Protein AF-A0A2S7M7N0-F1 (afdb_monomer_lite)

pLDDT: mean 79.06, std 16.89, range [22.64, 96.62]

Sequence (790 aa):
MAEEKEPLDNSRLGKSKRKLVRLQNELNEQIEKMFEHQRKTNGQPMNDKRNGHSWFRQQERIENKVHSLREEIKQQEKQVEKLERQEEIKEMGYNKYGGLDMTIENIPRIKEEIERFEKGESTFSAATIRKYQRKLETLEQLKERSEKGKENLLPEVQAIIDSGRVTQWKKNPTIYFLKGYRKVALELNENGEFEESKKYQATSEEEKAAVRELLEEAVPTDSLKEKENDHFYRVEFNENDPEKGLKSYGGEIVTFELIDQLKTLDNQYAAEAGYYKFYFEEVKNGEVVDQIRMDLGDGVNSNQPIYLELAKLCEQVPEKEQKQSVKNEPVSKEQMQSKETKTKQKGYQKRTAEEIKQEVKSLSQQALDAVKKHTHSPEDVKELLNFMSRFPERSFRNQLLIEEQFPGATACLGRAALKKEGIYIKKGEQGNKIFVRKTVKGFYEKGRGFVREIEATPEDKKRIESGQIEVIKKTYYTIEKVFDITQTQLKPEDYPKIFPNRVFDFQLDKKGQSELQAGIQAVANNIGIQIRDMTESEVYQRELGQARGAYVRNEFTGEEEIVMNTRNTPTQHLATSIHELAHARMHKFSELDTATKELQAEMTSYIVCKHFGMDTSEKAIPYIAAWTKNGQTLDNKEAAERGKIMNDVSRVANEFIQTISNEINQYREREPEIQPAEVKQEHKNTVETAEQKNIVPVGSLWIDKKDGKVMEEDTGRTLHLKDAAFIEDPQHNQVILKGKSYGKEIQTALPSEEFALGNPFRFSLETVSEVAKRKNEIYYEQQLSQKERV

InterPro domains:
  IPR013610 ArdC, N-terminal ssDNA binding domain [PF08401] (354-476)

Organism: Enterococcus faecium (NCBI:txid1352)

Radius of gyration: 45.19 Å; chains: 1; bounding box: 126×102×112 Å

Structure (mmCIF, N/CA/C/O backbone):
data_AF-A0A2S7M7N0-F1
#
_entry.id   AF-A0A2S7M7N0-F1
#
loop_
_atom_site.group_PDB
_atom_site.id
_atom_site.type_symbol
_atom_site.label_atom_id
_atom_site.label_alt_id
_atom_site.label_comp_id
_atom_site.label_asym_id
_atom_site.label_entity_id
_atom_site.label_seq_id
_atom_site.pdbx_PDB_ins_code
_atom_site.Cartn_x
_atom_site.Cartn_y
_atom_site.Cartn_z
_atom_site.occupancy
_atom_site.B_iso_or_equiv
_atom_site.auth_seq_id
_atom_site.auth_comp_id
_atom_site.auth_asym_id
_atom_site.auth_atom_id
_atom_site.pdbx_PDB_model_num
ATOM 1 N N . MET A 1 1 ? 28.361 -31.901 46.673 1.00 36.28 1 MET A N 1
ATOM 2 C CA . MET A 1 1 ? 27.406 -30.793 46.491 1.00 36.28 1 MET A CA 1
ATOM 3 C C . MET A 1 1 ? 26.896 -30.896 45.073 1.00 36.28 1 MET A C 1
ATOM 5 O O . MET A 1 1 ? 27.684 -30.713 44.156 1.00 36.28 1 MET A O 1
ATOM 9 N N . ALA A 1 2 ? 25.658 -31.354 44.893 1.00 37.75 2 ALA A N 1
ATOM 10 C CA . ALA A 1 2 ? 25.026 -31.319 43.584 1.00 37.75 2 ALA A CA 1
ATOM 11 C C . ALA A 1 2 ? 24.723 -29.846 43.298 1.00 37.75 2 ALA A C 1
ATOM 13 O O . ALA A 1 2 ? 23.940 -29.246 44.027 1.00 37.75 2 ALA A O 1
ATOM 14 N N . GLU A 1 3 ? 25.410 -29.251 42.324 1.00 39.22 3 GLU A N 1
ATOM 15 C CA . GLU A 1 3 ? 25.012 -27.951 41.791 1.00 39.22 3 GLU A CA 1
ATOM 16 C C . GLU A 1 3 ? 23.594 -28.113 41.239 1.00 39.22 3 GLU A C 1
ATOM 18 O O . GLU A 1 3 ? 23.381 -28.780 40.221 1.00 39.22 3 GLU A O 1
ATOM 23 N N . GLU A 1 4 ? 22.614 -27.562 41.956 1.00 40.06 4 GLU A N 1
ATOM 24 C CA . GLU A 1 4 ? 21.289 -27.301 41.415 1.00 40.06 4 GLU A CA 1
ATOM 25 C C . GLU A 1 4 ? 21.487 -26.484 40.140 1.00 40.06 4 GLU A C 1
ATOM 27 O O . GLU A 1 4 ? 21.838 -25.306 40.179 1.00 40.06 4 GLU A O 1
ATOM 32 N N . LYS A 1 5 ? 21.329 -27.129 38.980 1.00 46.59 5 LYS A N 1
ATOM 33 C CA . LYS A 1 5 ? 21.267 -26.415 37.708 1.00 46.59 5 LYS A CA 1
ATOM 34 C C . LYS A 1 5 ? 20.091 -25.454 37.802 1.00 46.59 5 LYS A C 1
ATOM 36 O O . LYS A 1 5 ? 18.946 -25.909 37.812 1.00 46.59 5 LYS A O 1
ATOM 41 N N . GLU A 1 6 ? 20.380 -24.156 37.860 1.00 52.84 6 GLU A N 1
ATOM 42 C CA . GLU A 1 6 ? 19.356 -23.120 37.789 1.00 52.84 6 GLU A CA 1
ATOM 43 C C . GLU A 1 6 ? 18.394 -23.415 36.624 1.00 52.84 6 GLU A C 1
ATOM 45 O O . GLU A 1 6 ? 18.830 -23.822 35.534 1.00 52.84 6 GLU A O 1
ATOM 50 N N . PRO A 1 7 ? 17.078 -23.246 36.825 1.00 62.59 7 PRO A N 1
ATOM 51 C CA . PRO A 1 7 ? 16.099 -23.507 35.785 1.00 62.59 7 PRO A CA 1
ATOM 52 C C . PRO A 1 7 ? 16.392 -22.637 34.556 1.00 62.59 7 PRO A C 1
ATOM 54 O O . PRO A 1 7 ? 16.523 -21.419 34.644 1.00 62.59 7 PRO A O 1
ATOM 57 N N . LEU A 1 8 ? 16.483 -23.272 33.382 1.00 71.19 8 LEU A N 1
ATOM 58 C CA . LEU A 1 8 ? 16.743 -22.600 32.106 1.00 71.19 8 LEU A CA 1
ATOM 59 C C . LEU A 1 8 ? 15.740 -21.459 31.873 1.00 71.19 8 LEU A C 1
ATOM 61 O O . LEU A 1 8 ? 14.556 -21.712 31.637 1.00 71.19 8 LEU A O 1
ATOM 65 N N . ASP A 1 9 ? 16.225 -20.212 31.853 1.00 78.69 9 ASP A N 1
ATOM 66 C CA . ASP A 1 9 ? 15.388 -19.055 31.535 1.00 78.69 9 ASP A CA 1
ATOM 67 C C . ASP A 1 9 ? 14.826 -19.179 30.109 1.00 78.69 9 ASP A C 1
ATOM 69 O O . ASP A 1 9 ? 15.518 -18.993 29.101 1.00 78.69 9 ASP A O 1
ATOM 73 N N . ASN A 1 10 ? 13.546 -19.520 30.008 1.00 80.81 10 ASN A N 1
ATOM 74 C CA . ASN A 1 10 ? 12.838 -19.690 28.744 1.00 80.81 10 ASN A CA 1
ATOM 75 C C . ASN A 1 10 ? 12.222 -18.389 28.209 1.00 80.81 10 ASN A C 1
ATOM 77 O O . ASN A 1 10 ? 11.502 -18.430 27.200 1.00 80.81 10 ASN A O 1
ATOM 81 N N . SER A 1 11 ? 12.518 -17.246 28.838 1.00 86.06 11 SER A N 1
ATOM 82 C CA . SER A 1 11 ? 12.144 -15.926 28.347 1.00 86.06 11 SER A CA 1
ATOM 83 C C . SER A 1 11 ? 12.709 -15.663 26.945 1.00 86.06 11 SER A C 1
ATOM 85 O O . SER A 1 11 ? 13.636 -16.320 26.452 1.00 86.06 11 SER A O 1
ATOM 87 N N . ARG A 1 12 ? 12.122 -14.681 26.253 1.00 86.25 12 ARG A N 1
ATOM 88 C CA . ARG A 1 12 ? 12.635 -14.244 24.947 1.00 86.25 12 ARG A CA 1
ATOM 89 C C . ARG A 1 12 ? 14.048 -13.676 25.072 1.00 86.25 12 ARG A C 1
ATOM 91 O O . ARG A 1 12 ? 14.857 -13.925 24.180 1.00 86.25 12 ARG A O 1
ATOM 98 N N . LEU A 1 13 ? 14.336 -12.959 26.160 1.00 90.31 13 LEU A N 1
ATOM 99 C CA . LEU A 1 13 ? 15.658 -12.414 26.430 1.00 90.31 13 LEU A CA 1
ATOM 100 C C . LEU A 1 13 ? 16.672 -13.533 26.692 1.00 90.31 13 LEU A C 1
ATOM 102 O O . LEU A 1 13 ? 17.689 -13.592 26.003 1.00 90.31 13 LEU A O 1
ATOM 106 N N . GLY A 1 14 ? 16.359 -14.479 27.579 1.00 89.88 14 GLY A N 1
ATOM 107 C CA . GLY A 1 14 ? 17.214 -15.626 27.894 1.00 89.88 14 GLY A CA 1
ATOM 108 C C . GLY A 1 14 ? 17.541 -16.481 26.670 1.00 89.88 14 GLY A C 1
ATOM 109 O O . GLY A 1 14 ? 18.701 -16.828 26.434 1.00 89.88 14 GLY A O 1
ATOM 110 N N . LYS A 1 15 ? 16.550 -16.753 25.808 1.00 91.06 15 LYS A N 1
ATOM 111 C CA . LYS A 1 15 ? 16.773 -17.433 24.517 1.00 91.06 15 LYS A CA 1
ATOM 112 C C . LYS A 1 15 ? 17.697 -16.636 23.590 1.00 91.06 15 LYS A C 1
ATOM 114 O O . LYS A 1 15 ? 18.565 -17.226 22.947 1.00 91.06 15 LYS A O 1
ATOM 119 N N . SER A 1 16 ? 17.529 -15.314 23.532 1.00 92.25 16 SER A N 1
ATOM 120 C CA . SER A 1 16 ? 18.359 -14.415 22.720 1.00 92.25 16 SER A CA 1
ATOM 121 C C . SER A 1 16 ? 19.812 -14.376 23.209 1.00 92.25 16 SER A C 1
ATOM 123 O O . SER A 1 16 ? 20.726 -14.521 22.398 1.00 92.25 16 SER A O 1
ATOM 125 N N . LYS A 1 17 ? 20.031 -14.280 24.530 1.00 92.44 17 LYS A N 1
ATOM 126 C CA . LYS A 1 17 ? 21.362 -14.322 25.161 1.00 92.44 17 LYS A CA 1
ATOM 127 C C . LYS A 1 17 ? 22.076 -15.647 24.897 1.00 92.44 17 LYS A C 1
ATOM 129 O O . LYS A 1 17 ? 23.228 -15.652 24.481 1.00 92.44 17 LYS A O 1
ATOM 134 N N . ARG A 1 18 ? 21.380 -16.783 25.024 1.00 93.25 18 ARG A N 1
ATOM 135 C CA . ARG A 1 18 ? 21.960 -18.095 24.682 1.00 93.25 18 ARG A CA 1
ATOM 136 C C . ARG A 1 18 ? 22.323 -18.215 23.206 1.00 93.25 18 ARG A C 1
ATOM 138 O O . ARG A 1 18 ? 23.366 -18.780 22.885 1.00 93.25 18 ARG A O 1
ATOM 145 N N . LYS A 1 19 ? 21.492 -17.681 22.301 1.00 94.38 19 LYS A N 1
ATOM 146 C CA . LYS A 1 19 ? 21.830 -17.645 20.871 1.00 94.38 19 LYS A CA 1
ATOM 147 C C . LYS A 1 19 ? 23.093 -16.815 20.628 1.00 94.38 19 LYS A C 1
ATOM 149 O O . LYS A 1 19 ? 23.927 -17.253 19.845 1.00 94.38 19 LYS A O 1
ATOM 154 N N . LEU A 1 20 ? 23.239 -15.673 21.302 1.00 94.56 20 LEU A N 1
ATOM 155 C CA . LEU A 1 20 ? 24.435 -14.835 21.212 1.00 94.56 20 LEU A CA 1
ATOM 156 C C . LEU A 1 20 ? 25.691 -15.595 21.662 1.00 94.56 20 LEU A C 1
ATOM 158 O O . LEU A 1 20 ? 26.643 -15.672 20.895 1.00 94.56 20 LEU A O 1
ATOM 162 N N . VAL A 1 21 ? 25.652 -16.243 22.832 1.00 94.62 21 VAL A N 1
ATOM 163 C CA . VAL A 1 21 ? 26.770 -17.065 23.336 1.00 94.62 21 VAL A CA 1
ATOM 164 C C . VAL A 1 21 ? 27.114 -18.196 22.364 1.00 94.62 21 VAL A C 1
ATOM 166 O O . VAL A 1 21 ? 28.280 -18.420 22.056 1.00 94.62 21 VAL A O 1
ATOM 169 N N . ARG A 1 22 ? 26.105 -18.882 21.808 1.00 96.62 22 ARG A N 1
ATOM 170 C CA . ARG A 1 22 ? 26.317 -19.925 20.791 1.00 96.62 22 ARG A CA 1
ATOM 171 C C . ARG A 1 22 ? 27.035 -19.378 19.553 1.00 96.62 22 ARG A C 1
ATOM 173 O O . ARG A 1 22 ? 27.954 -20.025 19.067 1.00 96.62 22 ARG A O 1
ATOM 180 N N . LEU A 1 23 ? 26.621 -18.214 19.047 1.00 94.88 23 LEU A N 1
ATOM 181 C CA . LEU A 1 23 ? 27.252 -17.583 17.885 1.00 94.88 23 LEU A CA 1
ATOM 182 C C . LEU A 1 23 ? 28.683 -17.122 18.190 1.00 94.88 23 LEU A C 1
ATOM 184 O O . LEU A 1 23 ? 29.559 -17.295 17.351 1.00 94.88 23 LEU A O 1
ATOM 188 N N . GLN A 1 24 ? 28.933 -16.579 19.384 1.00 93.00 24 GLN A N 1
ATOM 189 C CA . GLN A 1 24 ? 30.278 -16.202 19.835 1.00 93.00 24 GLN A CA 1
ATOM 190 C C . GLN A 1 24 ? 31.205 -17.421 19.921 1.00 93.00 24 GLN A C 1
ATOM 192 O O . GLN A 1 24 ? 32.342 -17.356 19.458 1.00 93.00 24 GLN A O 1
ATOM 197 N N . ASN A 1 25 ? 30.708 -18.552 20.428 1.00 94.88 25 ASN A N 1
ATOM 198 C CA . ASN A 1 25 ? 31.457 -19.808 20.435 1.00 94.88 25 ASN A CA 1
ATOM 199 C C . ASN A 1 25 ? 31.731 -20.311 19.007 1.00 94.88 25 ASN A C 1
ATOM 201 O O . ASN A 1 25 ? 32.872 -20.639 18.696 1.00 94.88 25 ASN A O 1
ATOM 205 N N . GLU A 1 26 ? 30.731 -20.288 18.115 1.00 95.00 26 GLU A N 1
ATOM 206 C CA . GLU A 1 26 ? 30.909 -20.659 16.700 1.00 95.00 26 GLU A CA 1
ATOM 207 C C . GLU A 1 26 ? 31.942 -19.750 16.007 1.00 95.00 26 GLU A C 1
ATOM 209 O O . GLU A 1 26 ? 32.774 -20.229 15.239 1.00 95.00 26 GLU A O 1
ATOM 214 N N . LEU A 1 27 ? 31.941 -18.445 16.302 1.00 94.38 27 LEU A N 1
ATOM 215 C CA . LEU A 1 27 ? 32.942 -17.504 15.797 1.00 94.38 27 LEU A CA 1
ATOM 216 C C . LEU A 1 27 ? 34.347 -17.858 16.298 1.00 94.38 27 LEU A C 1
ATOM 218 O O . LEU A 1 27 ? 35.278 -17.885 15.494 1.00 94.38 27 LEU A O 1
ATOM 222 N N . ASN A 1 28 ? 34.503 -18.142 17.593 1.00 92.75 28 ASN A N 1
ATOM 223 C CA . ASN A 1 28 ? 35.791 -18.523 18.175 1.00 92.75 28 ASN A CA 1
ATOM 224 C C . ASN A 1 28 ? 36.342 -19.803 17.532 1.00 92.75 28 ASN A C 1
ATOM 226 O O . ASN A 1 28 ? 37.504 -19.824 17.134 1.00 92.75 28 ASN A O 1
ATOM 230 N N . GLU A 1 29 ? 35.501 -20.819 17.323 1.00 94.44 29 GLU A N 1
ATOM 231 C CA . GLU A 1 29 ? 35.888 -22.051 16.622 1.00 94.44 29 GLU A CA 1
ATOM 232 C C . GLU A 1 29 ? 36.333 -21.789 15.173 1.00 94.44 29 GLU A C 1
ATOM 234 O O . GLU A 1 29 ? 37.268 -22.418 14.676 1.00 94.44 29 GLU A O 1
ATOM 239 N N . GLN A 1 30 ? 35.675 -20.873 14.453 1.00 93.19 30 GLN A N 1
ATOM 240 C CA . GLN A 1 30 ? 36.071 -20.531 13.079 1.00 93.19 30 GLN A CA 1
ATOM 241 C C . GLN A 1 30 ? 37.365 -19.713 13.032 1.00 93.19 30 GLN A C 1
ATOM 243 O O . GLN A 1 30 ? 38.182 -19.913 12.134 1.00 93.19 30 GLN A O 1
ATOM 248 N N . ILE A 1 31 ? 37.582 -18.827 14.007 1.00 90.56 31 ILE A N 1
ATOM 249 C CA . ILE A 1 31 ? 38.845 -18.099 14.168 1.00 90.56 31 ILE A CA 1
ATOM 250 C C . ILE A 1 31 ? 39.985 -19.081 14.473 1.00 90.56 31 ILE A C 1
ATOM 252 O O . ILE A 1 31 ? 41.058 -18.973 13.881 1.00 90.56 31 ILE A O 1
ATOM 256 N N . GLU A 1 32 ? 39.759 -20.074 15.332 1.00 93.12 32 GLU A N 1
ATOM 257 C CA . GLU A 1 32 ? 40.737 -21.129 15.607 1.00 93.12 32 GLU A CA 1
ATOM 258 C C . GLU A 1 32 ? 41.065 -21.930 14.339 1.00 93.12 32 GLU A C 1
ATOM 260 O O . GLU A 1 32 ? 42.237 -22.055 13.983 1.00 93.12 32 GLU A O 1
ATOM 265 N N . LYS A 1 33 ? 40.050 -22.340 13.565 1.00 92.44 33 LYS A N 1
ATOM 266 C CA . LYS A 1 33 ? 40.238 -22.996 12.255 1.00 92.44 33 LYS A CA 1
ATOM 267 C C . LYS A 1 33 ? 41.027 -22.140 11.265 1.00 92.44 33 LYS A C 1
ATOM 269 O O . LYS A 1 33 ? 41.824 -22.682 10.500 1.00 92.44 33 LYS A O 1
ATOM 274 N N . MET A 1 34 ? 40.829 -20.822 11.268 1.00 90.00 34 MET A N 1
ATOM 275 C CA . MET A 1 34 ? 41.607 -19.886 10.449 1.00 90.00 34 MET A CA 1
ATOM 276 C C . MET A 1 34 ? 43.088 -19.915 10.851 1.00 90.00 34 MET A C 1
ATOM 278 O O . MET A 1 34 ? 43.960 -20.055 9.993 1.00 90.00 34 MET A O 1
ATOM 282 N N . PHE A 1 35 ? 43.386 -19.851 12.153 1.00 89.50 35 PHE A N 1
ATOM 283 C CA . PHE A 1 35 ? 44.760 -19.936 12.655 1.00 89.50 35 PHE A CA 1
ATOM 284 C C . PHE A 1 35 ? 45.401 -21.301 12.387 1.00 89.50 35 PHE A C 1
ATOM 286 O O . PHE A 1 35 ? 46.563 -21.359 11.985 1.00 89.50 35 PHE A O 1
ATOM 293 N N . GLU A 1 36 ? 44.669 -22.400 12.557 1.00 90.75 36 GLU A N 1
ATOM 294 C CA . GLU A 1 36 ? 45.135 -23.744 12.205 1.00 90.75 36 GLU A CA 1
ATOM 295 C C . GLU A 1 36 ? 45.429 -23.872 10.708 1.00 90.75 36 GLU A C 1
ATOM 297 O O . GLU A 1 36 ? 46.455 -24.434 10.318 1.00 90.75 36 GLU A O 1
ATOM 302 N N . HIS A 1 37 ? 44.562 -23.325 9.851 1.00 90.00 37 HIS A N 1
ATOM 303 C CA . HIS A 1 37 ? 44.759 -23.338 8.403 1.00 90.00 37 HIS A CA 1
ATOM 304 C C . HIS A 1 37 ? 45.973 -22.507 7.980 1.00 90.00 37 HIS A C 1
ATOM 306 O O . HIS A 1 37 ? 46.741 -22.950 7.121 1.00 90.00 37 HIS A O 1
ATOM 312 N N . GLN A 1 38 ? 46.208 -21.375 8.649 1.00 86.56 38 GLN A N 1
ATOM 313 C CA . GLN A 1 38 ? 47.413 -20.566 8.479 1.00 86.56 38 GLN A CA 1
ATOM 314 C C . GLN A 1 38 ? 48.670 -21.309 8.945 1.00 86.56 38 GLN A C 1
ATOM 316 O O . GLN A 1 38 ? 49.676 -21.314 8.235 1.00 86.56 38 GLN A O 1
ATOM 321 N N . ARG A 1 39 ? 48.625 -22.003 10.089 1.00 88.56 39 ARG A N 1
ATOM 322 C CA . ARG A 1 39 ? 49.760 -22.784 10.618 1.00 88.56 39 ARG A CA 1
ATOM 323 C C . ARG A 1 39 ? 50.244 -23.869 9.656 1.00 88.56 39 ARG A C 1
ATOM 325 O O . ARG A 1 39 ? 51.439 -24.135 9.627 1.00 88.56 39 ARG A O 1
ATOM 332 N N . LYS A 1 40 ? 49.377 -24.421 8.795 1.00 86.00 40 LYS A N 1
ATOM 333 C CA . LYS A 1 40 ? 49.770 -25.398 7.753 1.00 86.00 40 LYS A CA 1
ATOM 334 C C . LYS A 1 40 ? 50.821 -24.866 6.774 1.00 86.00 40 LYS A C 1
ATOM 336 O O . LYS A 1 40 ? 51.505 -25.657 6.133 1.00 86.00 40 LYS A O 1
ATOM 341 N N . THR A 1 41 ? 50.944 -23.545 6.641 1.00 82.75 41 THR A N 1
ATOM 342 C CA . THR A 1 41 ? 51.950 -22.911 5.776 1.00 82.75 41 THR A CA 1
ATOM 343 C C . THR A 1 41 ? 53.347 -22.877 6.398 1.00 82.75 41 THR A C 1
ATOM 345 O O . THR A 1 41 ? 54.312 -22.629 5.680 1.00 82.75 41 THR A O 1
ATOM 348 N N . ASN A 1 42 ? 53.482 -23.109 7.715 1.00 82.75 42 ASN A N 1
ATOM 349 C CA . ASN A 1 42 ? 54.732 -22.958 8.473 1.00 82.75 42 ASN A CA 1
ATOM 350 C C . ASN A 1 42 ? 55.462 -21.621 8.197 1.00 82.75 42 ASN A C 1
ATOM 352 O O . ASN A 1 42 ? 56.689 -21.562 8.232 1.00 82.75 42 ASN A O 1
ATOM 356 N N . GLY A 1 43 ? 54.717 -20.553 7.875 1.00 75.75 43 GLY A N 1
ATOM 357 C CA . GLY A 1 43 ? 55.271 -19.235 7.542 1.00 75.75 43 GLY A CA 1
ATOM 358 C C . GLY A 1 43 ? 55.804 -19.091 6.110 1.00 75.75 43 GLY A C 1
ATOM 359 O O . GLY A 1 43 ? 56.362 -18.048 5.780 1.00 75.75 43 GLY A O 1
ATOM 360 N N . GLN A 1 44 ? 55.641 -20.100 5.248 1.00 80.94 44 GLN A N 1
ATOM 361 C CA . GLN A 1 44 ? 56.021 -20.013 3.837 1.00 80.94 44 GLN A CA 1
ATOM 362 C C . GLN A 1 44 ? 54.925 -19.334 2.995 1.00 80.94 44 GLN A C 1
ATOM 364 O O . GLN A 1 44 ? 53.741 -19.625 3.186 1.00 80.94 44 GLN A O 1
ATOM 369 N N . PRO A 1 45 ? 55.285 -18.488 2.012 1.00 80.00 45 PRO A N 1
ATOM 370 C CA . PRO A 1 45 ? 54.317 -17.913 1.085 1.00 80.00 45 PRO A CA 1
ATOM 371 C C . PRO A 1 45 ? 53.697 -19.003 0.197 1.00 80.00 45 PRO A C 1
ATOM 373 O O . PRO A 1 45 ? 54.393 -19.862 -0.349 1.00 80.00 45 PRO A O 1
ATOM 376 N N . MET A 1 46 ? 52.370 -18.961 0.050 1.00 83.62 46 MET A N 1
ATOM 377 C CA . MET A 1 46 ? 51.584 -20.006 -0.621 1.00 83.62 46 MET A CA 1
ATOM 378 C C . MET A 1 46 ? 51.281 -19.701 -2.102 1.00 83.62 46 MET A C 1
ATOM 380 O O . MET A 1 46 ? 50.674 -20.525 -2.784 1.00 83.62 46 MET A O 1
ATOM 384 N N . ASN A 1 47 ? 51.730 -18.544 -2.604 1.00 78.44 47 ASN A N 1
ATOM 385 C CA . ASN A 1 47 ? 51.462 -18.063 -3.965 1.00 78.44 47 ASN A CA 1
ATOM 386 C C . ASN A 1 47 ? 52.038 -18.987 -5.058 1.00 78.44 47 ASN A C 1
ATOM 388 O O . ASN A 1 47 ? 51.364 -19.269 -6.040 1.00 78.44 47 ASN A O 1
ATOM 392 N N . ASP A 1 48 ? 53.230 -19.554 -4.830 1.00 74.06 48 ASP A N 1
ATOM 393 C CA . ASP A 1 48 ? 53.976 -20.314 -5.851 1.00 74.06 48 ASP A CA 1
ATOM 394 C C . ASP A 1 48 ? 53.947 -21.842 -5.623 1.00 74.06 48 ASP A C 1
ATOM 396 O O . ASP A 1 48 ? 54.758 -22.597 -6.166 1.00 74.06 48 ASP A O 1
ATOM 400 N N . LYS A 1 49 ? 53.048 -22.340 -4.762 1.00 77.69 49 LYS A N 1
ATOM 401 C CA . LYS A 1 49 ? 52.980 -23.765 -4.388 1.00 77.69 49 LYS A CA 1
ATOM 402 C C . LYS A 1 49 ? 51.939 -24.513 -5.226 1.00 77.69 49 LYS A C 1
ATOM 404 O O . LYS A 1 49 ? 50.845 -24.015 -5.465 1.00 77.69 49 LYS A O 1
ATOM 409 N N . ARG A 1 50 ? 52.224 -25.781 -5.565 1.00 77.81 50 ARG A N 1
ATOM 410 C CA . ARG A 1 50 ? 51.369 -26.661 -6.402 1.00 77.81 50 ARG A CA 1
ATOM 411 C C . ARG A 1 50 ? 49.899 -26.759 -5.948 1.00 77.81 50 ARG A C 1
ATOM 413 O O . ARG A 1 50 ? 49.028 -26.953 -6.785 1.00 77.81 50 ARG A O 1
ATOM 420 N N . ASN A 1 51 ? 49.620 -26.587 -4.652 1.00 81.38 51 ASN A N 1
ATOM 421 C CA . ASN A 1 51 ? 48.264 -26.610 -4.079 1.00 81.38 51 ASN A CA 1
ATOM 422 C C . ASN A 1 51 ? 47.793 -25.238 -3.546 1.00 81.38 51 ASN A C 1
ATOM 424 O O . ASN A 1 51 ? 46.813 -25.175 -2.799 1.00 81.38 51 ASN A O 1
ATOM 428 N N . GLY A 1 52 ? 48.466 -24.142 -3.912 1.00 83.56 52 GLY A N 1
ATOM 429 C CA . GLY A 1 52 ? 48.224 -22.812 -3.350 1.00 83.56 52 GLY A CA 1
ATOM 430 C C . GLY A 1 52 ? 46.804 -22.302 -3.581 1.00 83.56 52 GLY A C 1
ATOM 431 O O . GLY A 1 52 ? 46.133 -21.906 -2.632 1.00 83.56 52 GLY A O 1
ATOM 432 N N . HIS A 1 53 ? 46.272 -22.447 -4.797 1.00 83.62 53 HIS A N 1
ATOM 433 C CA . HIS A 1 53 ? 44.883 -22.078 -5.104 1.00 83.62 53 HIS A CA 1
ATOM 434 C C . HIS A 1 53 ? 43.839 -22.819 -4.255 1.00 83.62 53 HIS A C 1
ATOM 436 O O . HIS A 1 53 ? 42.811 -22.251 -3.893 1.00 83.62 53 HIS A O 1
ATOM 442 N N . SER A 1 54 ? 44.066 -24.094 -3.924 1.00 86.81 54 SER A N 1
ATOM 443 C CA . SER A 1 54 ? 43.147 -24.832 -3.047 1.00 86.81 54 SER A CA 1
ATOM 444 C C . SER A 1 54 ? 43.218 -24.327 -1.608 1.00 86.81 54 SER A C 1
ATOM 446 O O . SER A 1 54 ? 42.192 -24.261 -0.933 1.00 86.81 54 SER A O 1
ATOM 448 N N . TRP A 1 55 ? 44.416 -23.958 -1.152 1.00 90.50 55 TRP A N 1
ATOM 449 C CA . TRP A 1 55 ? 44.626 -23.384 0.171 1.00 90.50 55 TRP A CA 1
ATOM 450 C C . TRP A 1 55 ? 43.961 -22.005 0.299 1.00 90.50 55 TRP A C 1
ATOM 452 O O . TRP A 1 55 ? 43.235 -21.800 1.269 1.00 90.50 55 TRP A O 1
ATOM 462 N N . PHE A 1 56 ? 44.111 -21.120 -0.698 1.00 89.44 56 PHE A N 1
ATOM 463 C CA . PHE A 1 56 ? 43.464 -19.799 -0.719 1.00 89.44 56 PHE A CA 1
ATOM 464 C C . PHE A 1 56 ? 41.937 -19.900 -0.763 1.00 89.44 56 PHE A C 1
ATOM 466 O O . PHE A 1 56 ? 41.274 -19.232 0.017 1.00 89.44 56 PHE A O 1
ATOM 473 N N . ARG A 1 57 ? 41.363 -20.804 -1.573 1.00 89.44 57 ARG A N 1
ATOM 474 C CA . ARG A 1 57 ? 39.905 -21.041 -1.573 1.00 89.44 57 ARG A CA 1
ATOM 475 C C . ARG A 1 57 ? 39.382 -21.512 -0.215 1.00 89.44 57 ARG A C 1
ATOM 477 O O . ARG A 1 57 ? 38.264 -21.184 0.167 1.00 89.44 57 ARG A O 1
ATOM 484 N N . GLN A 1 58 ? 40.153 -22.326 0.506 1.00 89.69 58 GLN A N 1
ATOM 485 C CA . GLN A 1 58 ? 39.770 -22.763 1.848 1.00 89.69 58 GLN A CA 1
ATOM 486 C C . GLN A 1 58 ? 39.907 -21.632 2.875 1.00 89.69 58 GLN A C 1
ATOM 488 O O . GLN A 1 58 ? 39.021 -21.492 3.714 1.00 89.69 58 GLN A O 1
ATOM 493 N N . GLN A 1 59 ? 40.957 -20.814 2.773 1.00 91.00 59 GLN A N 1
ATOM 494 C CA . GLN A 1 59 ? 41.151 -19.622 3.600 1.00 91.00 59 GLN A CA 1
ATOM 495 C C . GLN A 1 59 ? 39.997 -18.628 3.406 1.00 91.00 59 GLN A C 1
ATOM 497 O O . GLN A 1 59 ? 39.347 -18.254 4.375 1.00 91.00 59 GLN A O 1
ATOM 502 N N . GLU A 1 60 ? 39.656 -18.311 2.157 1.00 90.12 60 GLU A N 1
ATOM 503 C CA . GLU A 1 60 ? 38.549 -17.423 1.792 1.00 90.12 60 GLU A CA 1
ATOM 504 C C . GLU A 1 60 ? 37.201 -17.923 2.339 1.00 90.12 60 GLU A C 1
ATOM 506 O O . GLU A 1 60 ? 36.413 -17.151 2.878 1.00 90.12 60 GLU A O 1
ATOM 511 N N . ARG A 1 61 ? 36.930 -19.236 2.284 1.00 92.25 61 ARG A N 1
ATOM 512 C CA . ARG A 1 61 ? 35.711 -19.816 2.881 1.00 92.25 61 ARG A CA 1
ATOM 513 C C . ARG A 1 61 ? 35.642 -19.610 4.394 1.00 92.25 61 ARG A C 1
ATOM 515 O O . ARG A 1 61 ? 34.563 -19.319 4.910 1.00 92.25 61 ARG A O 1
ATOM 522 N N . ILE A 1 62 ? 36.762 -19.790 5.096 1.00 91.44 62 ILE A N 1
ATOM 523 C CA . ILE A 1 62 ? 36.834 -19.591 6.548 1.00 91.44 62 ILE A CA 1
ATOM 524 C C . ILE A 1 62 ? 36.661 -18.101 6.871 1.00 91.44 62 ILE A C 1
ATOM 526 O O . ILE A 1 62 ? 35.844 -17.759 7.722 1.00 91.44 62 ILE A O 1
ATOM 530 N N . GLU A 1 63 ? 37.344 -17.213 6.148 1.00 89.38 63 GLU A N 1
ATOM 531 C CA . GLU A 1 63 ? 37.245 -15.758 6.316 1.00 89.38 63 GLU A CA 1
ATOM 532 C C . GLU A 1 63 ? 35.826 -15.238 6.053 1.00 89.38 63 GLU A C 1
ATOM 534 O O . GLU A 1 63 ? 35.277 -14.502 6.875 1.00 89.38 63 GLU A O 1
ATOM 539 N N . ASN A 1 64 ? 35.178 -15.696 4.978 1.00 91.25 64 ASN A N 1
ATOM 540 C CA . ASN A 1 64 ? 33.788 -15.359 4.672 1.00 91.25 64 ASN A CA 1
ATOM 541 C C . ASN A 1 64 ? 32.834 -15.841 5.774 1.00 91.25 64 ASN A C 1
ATOM 543 O O . ASN A 1 64 ? 31.927 -15.109 6.178 1.00 91.25 64 ASN A O 1
ATOM 547 N N . LYS A 1 65 ? 33.052 -17.046 6.321 1.00 93.12 65 LYS A N 1
ATOM 548 C CA . LYS A 1 65 ? 32.252 -17.561 7.440 1.00 93.12 65 LYS A CA 1
ATOM 549 C C . LYS A 1 65 ? 32.474 -16.735 8.712 1.00 93.12 65 LYS A C 1
ATOM 551 O O . LYS A 1 65 ? 31.489 -16.369 9.351 1.00 93.12 65 LYS A O 1
ATOM 556 N N . VAL A 1 66 ? 33.716 -16.370 9.040 1.00 93.00 66 VAL A N 1
ATOM 557 C CA . VAL A 1 66 ? 34.056 -15.466 10.157 1.00 93.00 66 VAL A CA 1
ATOM 558 C C . VAL A 1 66 ? 33.375 -14.106 9.986 1.00 93.00 66 VAL A C 1
ATOM 560 O O . VAL A 1 66 ? 32.770 -13.605 10.933 1.00 93.00 66 VAL A O 1
ATOM 563 N N . HIS A 1 67 ? 33.414 -13.524 8.785 1.00 90.25 67 HIS A N 1
ATOM 564 C CA . HIS A 1 67 ? 32.751 -12.255 8.488 1.00 90.25 67 HIS A CA 1
ATOM 565 C C . HIS A 1 67 ? 31.228 -12.354 8.661 1.00 90.25 67 HIS A C 1
ATOM 567 O O . HIS A 1 67 ? 30.637 -11.543 9.374 1.00 90.25 67 HIS A O 1
ATOM 573 N N . SER A 1 68 ? 30.604 -13.397 8.102 1.00 92.81 68 SER A N 1
ATOM 574 C CA . SER A 1 68 ? 29.159 -13.628 8.237 1.00 92.81 68 SER A CA 1
ATOM 575 C C . SER A 1 68 ? 28.720 -13.797 9.697 1.00 92.81 68 SER A C 1
ATOM 577 O O . SER A 1 68 ? 27.719 -13.216 10.110 1.00 92.81 68 SER A O 1
ATOM 579 N N . LEU A 1 69 ? 29.504 -14.524 10.506 1.00 94.38 69 LEU A N 1
ATOM 580 C CA . LEU A 1 69 ? 29.227 -14.725 11.928 1.00 94.38 69 LEU A CA 1
ATOM 581 C C . LEU A 1 69 ? 29.382 -13.430 12.727 1.00 94.38 69 LEU A C 1
ATOM 583 O O . LEU A 1 69 ? 28.574 -13.179 13.616 1.00 94.38 69 LEU A O 1
ATOM 587 N N . ARG A 1 70 ? 30.367 -12.580 12.407 1.00 91.75 70 ARG A N 1
ATOM 588 C CA . ARG A 1 70 ? 30.511 -11.257 13.041 1.00 91.75 70 ARG A CA 1
ATOM 589 C C . ARG A 1 70 ? 29.301 -10.365 12.781 1.00 91.75 70 ARG A C 1
ATOM 591 O O . ARG A 1 70 ? 28.818 -9.722 13.711 1.00 91.75 70 ARG A O 1
ATOM 598 N N . GLU A 1 71 ? 28.790 -10.345 11.552 1.00 92.69 71 GLU A N 1
ATOM 599 C CA . GLU A 1 71 ? 27.578 -9.584 11.236 1.00 92.69 71 GLU A CA 1
ATOM 600 C C . GLU A 1 71 ? 26.333 -10.179 11.913 1.00 92.69 71 GLU A C 1
ATOM 602 O O . GLU A 1 71 ? 25.532 -9.426 12.472 1.00 92.69 71 GLU A O 1
ATOM 607 N N . GLU A 1 72 ? 26.186 -11.511 11.965 1.00 94.75 72 GLU A N 1
ATOM 608 C CA . GLU A 1 72 ? 25.077 -12.143 12.696 1.00 94.75 72 GLU A CA 1
ATOM 609 C C . GLU A 1 72 ? 25.146 -11.842 14.204 1.00 94.75 72 GLU A C 1
ATOM 611 O O . GLU A 1 72 ? 24.127 -11.499 14.806 1.00 94.75 72 GLU A O 1
ATOM 616 N N . ILE A 1 73 ? 26.337 -11.896 14.813 1.00 95.00 73 ILE A N 1
ATOM 617 C CA . ILE A 1 73 ? 26.562 -11.526 16.219 1.00 95.00 73 ILE A CA 1
ATOM 618 C C . ILE A 1 73 ? 26.155 -10.075 16.455 1.00 95.00 73 ILE A C 1
ATOM 620 O O . ILE A 1 73 ? 25.358 -9.816 17.349 1.00 95.00 73 ILE A O 1
ATOM 624 N N . LYS A 1 74 ? 26.598 -9.140 15.613 1.00 94.06 74 LYS A N 1
ATOM 625 C CA . LYS A 1 74 ? 26.249 -7.715 15.724 1.00 94.06 74 LYS A CA 1
ATOM 626 C C . LYS A 1 74 ? 24.741 -7.470 15.635 1.00 94.06 74 LYS A C 1
ATOM 628 O O . LYS A 1 74 ? 24.195 -6.621 16.342 1.00 94.06 74 LYS A O 1
ATOM 633 N N . GLN A 1 75 ? 24.039 -8.195 14.765 1.00 92.62 75 GLN A N 1
ATOM 634 C CA . GLN A 1 75 ? 22.577 -8.137 14.698 1.00 92.62 75 GLN A CA 1
ATOM 635 C C . GLN A 1 75 ? 21.930 -8.739 15.952 1.00 92.62 75 GLN A C 1
ATOM 637 O O . GLN A 1 75 ? 20.957 -8.187 16.473 1.00 92.62 75 GLN A O 1
ATOM 642 N N . GLN A 1 76 ? 22.477 -9.846 16.456 1.00 95.12 76 GLN A N 1
ATOM 643 C CA . GLN A 1 76 ? 21.986 -10.524 17.649 1.00 95.12 76 GLN A CA 1
ATOM 644 C C . GLN A 1 76 ? 22.206 -9.692 18.921 1.00 95.12 76 GLN A C 1
ATOM 646 O O . GLN A 1 76 ? 21.303 -9.637 19.752 1.00 95.12 76 GLN A O 1
ATOM 651 N N . GLU A 1 77 ? 23.340 -9.002 19.055 1.00 92.50 77 GLU A N 1
ATOM 652 C CA . GLU A 1 77 ? 23.648 -8.068 20.148 1.00 92.50 77 GLU A CA 1
ATOM 653 C C . GLU A 1 77 ? 22.630 -6.932 20.199 1.00 92.50 77 GLU A C 1
ATOM 655 O O . GLU A 1 77 ? 21.986 -6.739 21.226 1.00 92.50 77 GLU A O 1
ATOM 660 N N . LYS A 1 78 ? 22.365 -6.271 19.063 1.00 93.50 78 LYS A N 1
ATOM 661 C CA . LYS A 1 78 ? 21.308 -5.245 18.965 1.00 93.50 78 LYS A CA 1
ATOM 662 C C . LYS A 1 78 ? 19.936 -5.777 19.375 1.00 93.50 78 LYS A C 1
ATOM 664 O O . LYS A 1 78 ? 19.117 -5.057 19.947 1.00 93.50 78 LYS A O 1
ATOM 669 N N . GLN A 1 79 ? 19.645 -7.034 19.048 1.00 92.50 79 GLN A N 1
ATOM 670 C CA . GLN A 1 79 ? 18.386 -7.668 19.420 1.00 92.50 79 GLN A CA 1
ATOM 671 C C . GLN A 1 79 ? 18.321 -7.991 20.921 1.00 92.50 79 GLN A C 1
ATOM 673 O O . GLN A 1 79 ? 17.246 -7.851 21.506 1.00 92.50 79 GLN A O 1
ATOM 678 N N . VAL A 1 80 ? 19.432 -8.407 21.539 1.00 93.19 80 VAL A N 1
ATOM 679 C CA . VAL A 1 80 ? 19.550 -8.581 22.997 1.00 93.19 80 VAL A CA 1
ATOM 680 C C . VAL A 1 80 ? 19.372 -7.235 23.694 1.00 93.19 80 VAL A C 1
ATOM 682 O O . VAL A 1 80 ? 18.450 -7.120 24.492 1.00 93.19 80 VAL A O 1
ATOM 685 N N . GLU A 1 81 ? 20.122 -6.206 23.300 1.00 91.69 81 GLU A N 1
ATOM 686 C CA . GLU A 1 81 ? 20.043 -4.846 23.857 1.00 91.69 81 GLU A CA 1
ATOM 687 C C . GLU A 1 81 ? 18.607 -4.297 23.806 1.00 91.69 81 GLU A C 1
ATOM 689 O O . GLU A 1 81 ? 18.066 -3.767 24.776 1.00 91.69 81 GLU A O 1
ATOM 694 N N . LYS A 1 82 ? 17.920 -4.486 22.674 1.00 91.31 82 LYS A N 1
ATOM 695 C CA . LYS A 1 82 ? 16.518 -4.085 22.521 1.00 91.31 82 LYS A CA 1
ATOM 696 C C . LYS A 1 82 ? 15.580 -4.813 23.487 1.00 91.31 82 LYS A C 1
ATOM 698 O O . LYS A 1 82 ? 14.577 -4.227 23.897 1.00 91.31 82 LYS A O 1
ATOM 703 N N . LEU A 1 83 ? 15.828 -6.092 23.767 1.00 91.12 83 LEU A N 1
ATOM 704 C CA . LEU A 1 83 ? 15.019 -6.885 24.694 1.00 91.12 83 LEU A CA 1
ATOM 705 C C . LEU A 1 83 ? 15.327 -6.522 26.150 1.00 91.12 83 LEU A C 1
ATOM 707 O O . LEU A 1 83 ? 14.383 -6.395 26.921 1.00 91.12 83 LEU A O 1
ATOM 711 N N . GLU A 1 84 ? 16.593 -6.274 26.491 1.00 90.56 84 GLU A N 1
ATOM 712 C CA . GLU A 1 84 ? 17.007 -5.775 27.811 1.00 90.56 84 GLU A CA 1
ATOM 713 C C . GLU A 1 84 ? 16.330 -4.442 28.106 1.00 90.56 84 GLU A C 1
ATOM 715 O O . GLU A 1 84 ? 15.592 -4.328 29.079 1.00 90.56 84 GLU A O 1
ATOM 720 N N . ARG A 1 85 ? 16.408 -3.488 27.173 1.00 87.50 85 ARG A N 1
ATOM 721 C CA . ARG A 1 85 ? 15.711 -2.204 27.298 1.00 87.50 85 ARG A CA 1
ATOM 722 C C . ARG A 1 85 ? 14.195 -2.358 27.459 1.00 87.50 85 ARG A C 1
ATOM 724 O O . ARG A 1 85 ? 13.552 -1.538 28.106 1.00 87.50 85 ARG A O 1
ATOM 731 N N . GLN A 1 86 ? 13.581 -3.368 26.838 1.00 85.38 86 GLN A N 1
ATOM 732 C CA . GLN A 1 86 ? 12.148 -3.630 27.020 1.00 85.38 86 GLN A CA 1
ATOM 733 C C . GLN A 1 86 ? 11.824 -4.171 28.411 1.00 85.38 86 GLN A C 1
ATOM 735 O O . GLN A 1 86 ? 10.763 -3.833 28.937 1.00 85.38 86 GLN A O 1
ATOM 740 N N . GLU A 1 87 ? 12.692 -5.006 28.979 1.00 86.44 87 GLU A N 1
ATOM 741 C CA . GLU A 1 87 ? 12.554 -5.488 30.352 1.00 86.44 87 GLU A CA 1
ATOM 742 C C . GLU A 1 87 ? 12.786 -4.356 31.353 1.00 86.44 87 GLU A C 1
ATOM 744 O O . GLU A 1 87 ? 11.909 -4.132 32.178 1.00 86.44 87 GLU A O 1
ATOM 749 N N . GLU A 1 88 ? 13.827 -3.537 31.181 1.00 86.50 88 GLU A N 1
ATOM 750 C CA . GLU A 1 88 ? 14.083 -2.347 32.007 1.00 86.50 88 GLU A CA 1
ATOM 751 C C . GLU A 1 88 ? 12.897 -1.370 32.002 1.00 86.50 88 GLU A C 1
ATOM 753 O O . GLU A 1 88 ? 12.436 -0.918 33.047 1.00 86.50 88 GLU A O 1
ATOM 758 N N . ILE A 1 89 ? 12.345 -1.053 30.823 1.00 85.44 89 ILE A N 1
ATOM 759 C CA . ILE A 1 89 ? 11.159 -0.185 30.699 1.00 85.44 89 ILE A CA 1
ATOM 760 C C . ILE A 1 89 ? 9.974 -0.773 31.470 1.00 85.44 89 ILE A C 1
ATOM 762 O O . ILE A 1 89 ? 9.223 -0.032 32.107 1.00 85.44 89 ILE A O 1
ATOM 766 N N . LYS A 1 90 ? 9.807 -2.095 31.417 1.00 84.19 90 LYS A N 1
ATOM 767 C CA . LYS A 1 90 ? 8.724 -2.793 32.104 1.00 84.19 90 LYS A CA 1
ATOM 768 C C . LYS A 1 90 ? 8.936 -2.817 33.621 1.00 84.19 90 LYS A C 1
ATOM 770 O O . LYS A 1 90 ? 7.977 -2.572 34.345 1.00 84.19 90 LYS A O 1
ATOM 775 N N . GLU A 1 91 ? 10.156 -3.060 34.092 1.00 84.62 91 GLU A N 1
ATOM 776 C CA . GLU A 1 91 ? 10.532 -2.993 35.512 1.00 84.62 91 GLU A CA 1
ATOM 777 C C . GLU A 1 91 ? 10.346 -1.585 36.082 1.00 84.62 91 GLU A C 1
ATOM 779 O O . GLU A 1 91 ? 9.847 -1.420 37.191 1.00 84.62 91 GLU A O 1
ATOM 784 N N . MET A 1 92 ? 10.630 -0.552 35.285 1.00 82.81 92 MET A N 1
ATOM 785 C CA . MET A 1 92 ? 10.360 0.843 35.642 1.00 82.81 92 MET A CA 1
ATOM 786 C C . MET A 1 92 ? 8.862 1.212 35.655 1.00 82.81 92 MET A C 1
ATOM 788 O O . MET A 1 92 ? 8.519 2.364 35.955 1.00 82.81 92 MET A O 1
ATOM 792 N N . GLY A 1 93 ? 7.970 0.272 35.319 1.00 85.62 93 GLY A N 1
ATOM 793 C CA . GLY A 1 93 ? 6.523 0.468 35.337 1.00 85.62 93 GLY A CA 1
ATOM 794 C C . GLY A 1 93 ? 5.957 1.126 34.078 1.00 85.62 93 GLY A C 1
ATOM 795 O O . GLY A 1 93 ? 4.843 1.655 34.103 1.00 85.62 93 GLY A O 1
ATOM 796 N N . TYR A 1 94 ? 6.697 1.126 32.969 1.00 85.88 94 TYR A N 1
ATOM 797 C CA . TYR A 1 94 ? 6.258 1.708 31.705 1.00 85.88 94 TYR A CA 1
ATOM 798 C C . TYR A 1 94 ? 5.874 0.636 30.684 1.00 85.88 94 TYR A C 1
ATOM 800 O O . TYR A 1 94 ? 6.396 -0.475 30.626 1.00 85.88 94 TYR A O 1
ATOM 808 N N . ASN A 1 95 ? 4.945 0.999 29.809 1.00 84.50 95 ASN A N 1
ATOM 809 C CA . ASN A 1 95 ? 4.590 0.218 28.643 1.00 84.50 95 ASN A CA 1
ATOM 810 C C . ASN A 1 95 ? 5.488 0.584 27.446 1.00 84.50 95 ASN A C 1
ATOM 812 O O . ASN A 1 95 ? 6.086 1.657 27.374 1.00 84.50 95 ASN A O 1
ATOM 816 N N . LYS A 1 96 ? 5.508 -0.285 26.430 1.00 77.44 96 LYS A N 1
ATOM 817 C CA . LYS A 1 96 ? 6.297 -0.101 25.193 1.00 77.44 96 LYS A CA 1
ATOM 818 C C . LYS A 1 96 ? 5.975 1.161 24.368 1.00 77.44 96 LYS A C 1
ATOM 820 O O . LYS A 1 96 ? 6.651 1.415 23.378 1.00 77.44 96 LYS A O 1
ATOM 825 N N . TYR A 1 97 ? 4.917 1.897 24.712 1.00 75.00 97 TYR A N 1
ATOM 826 C CA . TYR A 1 97 ? 4.483 3.124 24.038 1.00 75.00 97 TYR A CA 1
ATOM 827 C C . TYR A 1 97 ? 4.754 4.387 24.875 1.00 75.00 97 TYR A C 1
ATOM 829 O O . TYR A 1 97 ? 4.308 5.465 24.486 1.00 75.00 97 TYR A O 1
ATOM 837 N N . GLY A 1 98 ? 5.458 4.269 26.008 1.00 74.75 98 GLY A N 1
ATOM 838 C CA . GLY A 1 98 ? 5.833 5.400 26.864 1.00 74.75 98 GLY A CA 1
ATOM 839 C C . GLY A 1 98 ? 4.753 5.863 27.849 1.00 74.75 98 GLY A C 1
ATOM 840 O O . GLY A 1 98 ? 4.898 6.924 28.443 1.00 74.75 98 GLY A O 1
ATOM 841 N N . GLY A 1 99 ? 3.664 5.107 28.027 1.00 86.06 99 GLY A N 1
ATOM 842 C CA . GLY A 1 99 ? 2.725 5.308 29.144 1.00 86.06 99 GLY A CA 1
ATOM 843 C C . GLY A 1 99 ? 3.036 4.373 30.312 1.00 86.06 99 GLY A C 1
ATOM 844 O O . GLY A 1 99 ? 3.881 3.497 30.172 1.00 86.06 99 GLY A O 1
ATOM 845 N N . LEU A 1 100 ? 2.324 4.491 31.432 1.00 87.94 100 LEU A N 1
ATOM 846 C CA . LEU A 1 100 ? 2.443 3.528 32.534 1.00 87.94 100 LEU A CA 1
ATOM 847 C C . LEU A 1 100 ? 1.882 2.152 32.127 1.00 87.94 100 LEU A C 1
ATOM 849 O O . LEU A 1 100 ? 0.954 2.064 31.308 1.00 87.94 100 LEU A O 1
ATOM 853 N N . ASP A 1 101 ? 2.463 1.069 32.648 1.00 85.50 101 ASP A N 1
ATOM 854 C CA . ASP A 1 101 ? 1.900 -0.275 32.491 1.00 85.50 101 ASP A CA 1
ATOM 855 C C . ASP A 1 101 ? 0.691 -0.441 33.421 1.00 85.50 101 ASP A C 1
ATOM 857 O O . ASP A 1 101 ? 0.747 -0.119 34.602 1.00 85.50 101 ASP A O 1
ATOM 861 N N . MET A 1 102 ? -0.437 -0.908 32.891 1.00 86.75 102 MET A N 1
ATOM 862 C CA . MET A 1 102 ? -1.709 -0.924 33.628 1.00 86.75 102 MET A CA 1
ATOM 863 C C . MET A 1 102 ? -1.937 -2.293 34.272 1.00 86.75 102 MET A C 1
ATOM 865 O O . MET A 1 102 ? -2.871 -3.012 33.903 1.00 86.75 102 MET A O 1
ATOM 869 N N . THR A 1 103 ? -1.044 -2.664 35.185 1.00 85.81 103 THR A N 1
ATOM 870 C CA . THR A 1 103 ? -1.031 -3.941 35.912 1.00 85.81 103 THR A CA 1
ATOM 871 C C . THR A 1 103 ? -1.142 -3.711 37.418 1.00 85.81 103 THR A C 1
ATOM 873 O O . THR A 1 103 ? -0.885 -2.613 37.905 1.00 85.81 103 THR A O 1
ATOM 876 N N . ILE A 1 104 ? -1.526 -4.755 38.157 1.00 85.25 104 ILE A N 1
ATOM 877 C CA . ILE A 1 104 ? -1.650 -4.699 39.623 1.00 85.25 104 ILE A CA 1
ATOM 878 C C . ILE A 1 104 ? -0.291 -4.424 40.283 1.00 85.25 104 ILE A C 1
ATOM 880 O O . ILE A 1 104 ? -0.203 -3.606 41.193 1.00 85.25 104 ILE A O 1
ATOM 884 N N . GLU A 1 105 ? 0.778 -5.037 39.770 1.00 84.69 105 GLU A N 1
ATOM 885 C CA . GLU A 1 105 ? 2.157 -4.822 40.238 1.00 84.69 105 GLU A CA 1
ATOM 886 C C . GLU A 1 105 ? 2.586 -3.346 40.131 1.00 84.69 105 GLU A C 1
ATOM 888 O O . GLU A 1 105 ? 3.346 -2.857 40.961 1.00 84.69 105 GLU A O 1
ATOM 893 N N . ASN A 1 106 ? 2.051 -2.610 39.151 1.00 89.31 106 ASN A N 1
ATOM 894 C CA . ASN A 1 106 ? 2.410 -1.218 38.885 1.00 89.31 106 ASN A CA 1
ATOM 895 C C . ASN A 1 106 ? 1.485 -0.186 39.563 1.00 89.31 106 ASN A C 1
ATOM 897 O O . ASN A 1 106 ? 1.621 1.017 39.329 1.00 89.31 106 ASN A O 1
ATOM 901 N N . ILE A 1 107 ? 0.540 -0.623 40.407 1.00 89.25 107 ILE A N 1
ATOM 902 C CA . ILE A 1 107 ? -0.357 0.268 41.167 1.00 89.25 107 ILE A CA 1
ATOM 903 C C . ILE A 1 107 ? 0.405 1.383 41.914 1.00 89.25 107 ILE A C 1
ATOM 905 O O . ILE A 1 107 ? -0.022 2.535 41.799 1.00 89.25 107 ILE A O 1
ATOM 909 N N . PRO A 1 108 ? 1.523 1.117 42.625 1.00 91.25 108 PRO A N 1
ATOM 910 C CA . PRO A 1 108 ? 2.258 2.163 43.343 1.00 91.25 108 PRO A CA 1
ATOM 911 C C . PRO A 1 108 ? 2.726 3.300 42.427 1.00 91.25 108 PRO A C 1
ATOM 913 O O . PRO A 1 108 ? 2.535 4.470 42.743 1.00 91.25 108 PRO A O 1
ATOM 916 N N . ARG A 1 109 ? 3.247 2.960 41.244 1.00 89.56 109 ARG A N 1
ATOM 917 C CA . ARG A 1 109 ? 3.726 3.917 40.236 1.00 89.56 109 ARG A CA 1
ATOM 918 C C . ARG A 1 109 ? 2.595 4.758 39.652 1.00 89.56 109 ARG A C 1
ATOM 920 O O . ARG A 1 109 ? 2.758 5.946 39.394 1.00 89.56 109 ARG A O 1
ATOM 927 N N . ILE A 1 110 ? 1.437 4.134 39.430 1.00 91.69 110 ILE A N 1
ATOM 928 C CA . ILE A 1 110 ? 0.240 4.822 38.937 1.00 91.69 110 ILE A CA 1
ATOM 929 C C . ILE A 1 110 ? -0.250 5.841 39.971 1.00 91.69 110 ILE A C 1
ATOM 931 O O . ILE A 1 110 ? -0.588 6.958 39.585 1.00 91.69 110 ILE A O 1
ATOM 935 N N . LYS A 1 111 ? -0.247 5.487 41.264 1.00 93.00 111 LYS A N 1
ATOM 936 C CA . LYS A 1 111 ? -0.576 6.418 42.357 1.00 93.00 111 LYS A CA 1
ATOM 937 C C . LYS A 1 111 ? 0.413 7.576 42.432 1.00 93.00 111 LYS A C 1
ATOM 939 O O . LYS A 1 111 ? -0.018 8.724 42.433 1.00 93.00 111 LYS A O 1
ATOM 944 N N . GLU A 1 112 ? 1.709 7.270 42.411 1.00 91.44 112 GLU A N 1
ATOM 945 C CA . GLU A 1 112 ? 2.789 8.263 42.419 1.00 91.44 112 GLU A CA 1
ATOM 946 C C . GLU A 1 112 ? 2.620 9.280 41.278 1.00 91.44 112 GLU A C 1
ATOM 948 O O . GLU A 1 112 ? 2.692 10.486 41.494 1.00 91.44 112 GLU A O 1
ATOM 953 N N . GLU A 1 113 ? 2.323 8.826 40.058 1.00 92.19 113 GLU A N 1
ATOM 954 C CA . GLU A 1 113 ? 2.168 9.727 38.912 1.00 92.19 113 GLU A CA 1
ATOM 955 C C . GLU A 1 113 ? 0.888 10.579 38.976 1.00 92.19 113 GLU A C 1
ATOM 957 O O . GLU A 1 113 ? 0.885 11.720 38.510 1.00 92.19 113 GLU A O 1
ATOM 962 N N . ILE A 1 114 ? -0.195 10.057 39.563 1.00 91.50 114 ILE A N 1
ATOM 963 C CA . ILE A 1 114 ? -1.415 10.838 39.825 1.00 91.50 114 ILE A CA 1
ATOM 964 C C . ILE A 1 114 ? -1.128 11.919 40.875 1.00 91.50 114 ILE A C 1
ATOM 966 O O . ILE A 1 114 ? -1.500 13.072 40.669 1.00 91.50 114 ILE A O 1
ATOM 970 N N . GLU A 1 115 ? -0.403 11.589 41.943 1.00 91.00 115 GLU A N 1
ATOM 971 C CA . GLU A 1 115 ? -0.002 12.552 42.974 1.00 91.00 115 GLU A CA 1
ATOM 972 C C . GLU A 1 115 ? 0.932 13.635 42.404 1.00 91.00 115 GLU A C 1
ATOM 974 O O . GLU A 1 115 ? 0.760 14.827 42.660 1.00 91.00 115 GLU A O 1
ATOM 979 N N . ARG A 1 116 ? 1.887 13.253 41.548 1.00 90.75 116 ARG A N 1
ATOM 980 C CA . ARG A 1 116 ? 2.734 14.210 40.817 1.00 90.75 116 ARG A CA 1
ATOM 981 C C . ARG A 1 116 ? 1.919 15.118 39.903 1.00 90.75 116 ARG A C 1
ATOM 983 O O . ARG A 1 116 ? 2.279 16.280 39.730 1.00 90.75 116 ARG A O 1
ATOM 990 N N . PHE A 1 117 ? 0.826 14.628 39.319 1.00 92.00 117 PHE A N 1
ATOM 991 C CA . PHE A 1 117 ? -0.077 15.466 38.531 1.00 92.00 117 PHE A CA 1
ATOM 992 C C . PHE A 1 117 ? -0.817 16.482 39.402 1.00 92.00 117 PHE A C 1
ATOM 994 O O . PHE A 1 117 ? -0.914 17.643 39.009 1.00 92.00 117 PHE A O 1
ATOM 1001 N N . GLU A 1 118 ? -1.272 16.088 40.592 1.00 88.69 118 GLU A N 1
ATOM 1002 C CA . GLU A 1 118 ? -1.893 17.003 41.561 1.00 88.69 118 GLU A CA 1
ATOM 1003 C C . GLU A 1 118 ? -0.917 18.090 42.037 1.00 88.69 118 GLU A C 1
ATOM 1005 O O . GLU A 1 118 ? -1.315 19.241 42.207 1.00 88.69 118 GLU A O 1
ATOM 1010 N N . LYS A 1 119 ? 0.376 17.759 42.146 1.00 90.06 119 LYS A N 1
ATOM 1011 C CA . LYS A 1 119 ? 1.467 18.708 42.441 1.00 90.06 119 LYS A CA 1
ATOM 1012 C C . LYS A 1 119 ? 1.915 19.551 41.235 1.00 90.06 119 LYS A C 1
ATOM 1014 O O . LYS A 1 119 ? 2.726 20.457 41.398 1.00 90.06 119 LYS A O 1
ATOM 1019 N N . GLY A 1 120 ? 1.404 19.282 40.030 1.00 87.69 120 GLY A N 1
ATOM 1020 C CA . GLY A 1 120 ? 1.780 19.988 38.795 1.00 87.69 120 GLY A CA 1
ATOM 1021 C C . GLY A 1 120 ? 3.110 19.547 38.163 1.00 87.69 120 GLY A C 1
ATOM 1022 O O . GLY A 1 120 ? 3.596 20.199 37.242 1.00 87.69 120 GLY A O 1
ATOM 1023 N N . GLU A 1 121 ? 3.690 18.436 38.615 1.00 86.25 121 GLU A N 1
ATOM 1024 C CA . GLU A 1 121 ? 4.997 17.909 38.190 1.00 86.25 121 GLU A CA 1
ATOM 1025 C C . GLU A 1 121 ? 4.898 16.752 37.177 1.00 86.25 121 GLU A C 1
ATOM 1027 O O . GLU A 1 121 ? 5.918 16.246 36.695 1.00 86.25 121 GLU A O 1
ATOM 1032 N N . SER A 1 122 ? 3.682 16.292 36.859 1.00 84.81 122 SER A N 1
ATOM 1033 C CA . SER A 1 122 ? 3.473 15.194 35.908 1.00 84.81 122 SER A CA 1
ATOM 1034 C C . SER A 1 122 ? 3.728 15.624 34.464 1.00 84.81 122 SER A C 1
ATOM 1036 O O . SER A 1 122 ? 3.326 16.695 34.009 1.00 84.81 122 SER A O 1
ATOM 1038 N N . THR A 1 123 ? 4.354 14.727 33.702 1.00 80.88 123 THR A N 1
ATOM 1039 C CA . THR A 1 123 ? 4.615 14.914 32.266 1.00 80.88 123 THR A CA 1
ATOM 1040 C C . THR A 1 123 ? 3.462 14.437 31.375 1.00 80.88 123 THR A C 1
ATOM 1042 O O . THR A 1 123 ? 3.466 14.685 30.164 1.00 80.88 123 THR A O 1
ATOM 1045 N N . PHE A 1 124 ? 2.459 13.758 31.946 1.00 86.38 124 PHE A N 1
ATOM 1046 C CA . PHE A 1 124 ? 1.308 13.237 31.214 1.00 86.38 124 PHE A CA 1
ATOM 1047 C C . PHE A 1 124 ? 0.175 14.264 31.111 1.00 86.38 124 PHE A C 1
ATOM 1049 O O . PHE A 1 124 ? -0.043 15.100 31.981 1.00 86.38 124 PHE A O 1
ATOM 1056 N N . SER A 1 125 ? -0.602 14.183 30.025 1.00 87.56 125 SER A N 1
ATOM 1057 C CA . SER A 1 125 ? -1.763 15.062 29.840 1.00 87.56 125 SER A CA 1
ATOM 1058 C C . SER A 1 125 ? -2.862 14.788 30.875 1.00 87.56 125 SER A C 1
ATOM 1060 O O . SER A 1 125 ? -3.061 13.643 31.283 1.00 87.56 125 SER A O 1
ATOM 1062 N N . ALA A 1 126 ? -3.675 15.799 31.196 1.00 87.44 126 ALA A N 1
ATOM 1063 C CA . ALA A 1 126 ? -4.827 15.645 32.092 1.00 87.44 126 ALA A CA 1
ATOM 1064 C C . ALA A 1 126 ? -5.808 14.541 31.640 1.00 87.44 126 ALA A C 1
ATOM 1066 O O . AL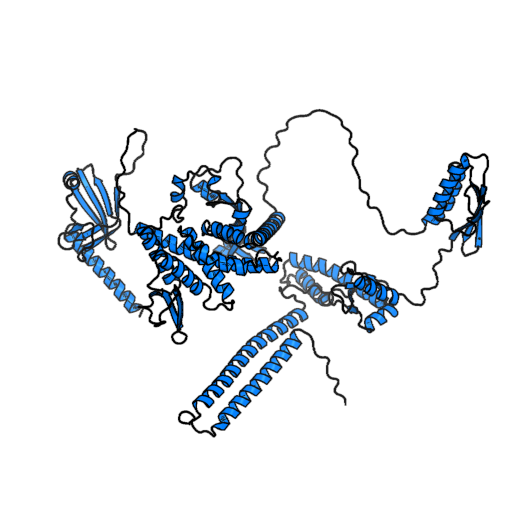A A 1 126 ? -6.389 13.835 32.463 1.00 87.44 126 ALA A O 1
ATOM 1067 N N . ALA A 1 127 ? -5.977 14.341 30.327 1.00 86.75 127 ALA A N 1
ATOM 1068 C CA . ALA A 1 127 ? -6.804 13.258 29.791 1.00 86.75 127 ALA A CA 1
ATOM 1069 C C . ALA A 1 127 ? -6.196 11.871 30.069 1.00 86.75 127 ALA A C 1
ATOM 1071 O O . ALA A 1 127 ? -6.920 10.920 30.373 1.00 86.75 127 ALA A O 1
ATOM 1072 N N . THR A 1 128 ? -4.868 11.762 29.995 1.00 87.25 128 THR A N 1
ATOM 1073 C CA . THR A 1 128 ? -4.130 10.539 30.325 1.00 87.25 128 THR A CA 1
ATOM 1074 C C . THR A 1 128 ? -4.244 10.221 31.813 1.00 87.25 128 THR A C 1
ATOM 1076 O O . THR A 1 128 ? -4.545 9.083 32.161 1.00 87.25 128 THR A O 1
ATOM 1079 N N . ILE A 1 129 ? -4.100 11.222 32.683 1.00 91.25 129 ILE A N 1
ATOM 1080 C CA . ILE A 1 129 ? -4.219 11.044 34.134 1.00 91.25 129 ILE A CA 1
ATOM 1081 C C . ILE A 1 129 ? -5.636 10.619 34.533 1.00 91.25 129 ILE A C 1
ATOM 1083 O O . ILE A 1 129 ? -5.788 9.660 35.281 1.00 91.25 129 ILE A O 1
ATOM 1087 N N . ARG A 1 130 ? -6.688 11.200 33.937 1.00 91.19 130 ARG A N 1
ATOM 1088 C CA . ARG A 1 130 ? -8.074 10.723 34.144 1.00 91.19 130 ARG A CA 1
ATOM 1089 C C . ARG A 1 130 ? -8.261 9.256 33.754 1.00 91.19 130 ARG A C 1
ATOM 1091 O O . ARG A 1 130 ? -9.018 8.526 34.391 1.00 91.19 130 ARG A O 1
ATOM 1098 N N . LYS A 1 131 ? -7.585 8.805 32.692 1.00 91.25 131 LYS A N 1
ATOM 1099 C CA . LYS A 1 131 ? -7.589 7.391 32.294 1.00 91.25 131 LYS A CA 1
ATOM 1100 C C . LYS A 1 131 ? -6.850 6.527 33.318 1.00 91.25 131 LYS A C 1
ATOM 1102 O O . LYS A 1 131 ? -7.312 5.422 33.592 1.00 91.25 131 LYS A O 1
ATOM 1107 N N . TYR A 1 132 ? -5.736 7.010 33.867 1.00 92.81 132 TYR A N 1
ATOM 1108 C CA . TYR A 1 132 ? -5.004 6.322 34.929 1.00 92.81 132 TYR A CA 1
ATOM 1109 C C . TYR A 1 132 ? -5.831 6.221 36.209 1.00 92.81 132 TYR A C 1
ATOM 1111 O O . TYR A 1 132 ? -5.932 5.122 36.730 1.00 92.81 132 TYR A O 1
ATOM 1119 N N . GLN A 1 133 ? -6.522 7.284 36.628 1.00 91.94 133 GLN A N 1
ATOM 1120 C CA . GLN A 1 133 ? -7.433 7.280 37.781 1.00 91.94 133 GLN A CA 1
ATOM 1121 C C . GLN A 1 133 ? -8.537 6.222 37.644 1.00 91.94 133 GLN A C 1
ATOM 1123 O O . GLN A 1 133 ? -8.649 5.337 38.484 1.00 91.94 133 GLN A O 1
ATOM 1128 N N . ARG A 1 134 ? -9.291 6.228 36.531 1.00 92.06 134 ARG A N 1
ATOM 1129 C CA . ARG A 1 134 ? -10.333 5.207 36.285 1.00 92.06 134 ARG A CA 1
ATOM 1130 C C . ARG A 1 134 ? -9.769 3.793 36.283 1.00 92.06 134 ARG A C 1
ATOM 1132 O O . ARG A 1 134 ? -10.429 2.846 36.689 1.00 92.06 134 ARG A O 1
ATOM 1139 N N . LYS A 1 135 ? -8.564 3.621 35.739 1.00 91.69 135 LYS A N 1
ATOM 1140 C CA . LYS A 1 135 ? -7.961 2.297 35.640 1.00 91.69 135 LYS A CA 1
ATOM 1141 C C . LYS A 1 135 ? -7.376 1.843 36.976 1.00 91.69 135 LYS A C 1
ATOM 1143 O O . LYS A 1 135 ? -7.456 0.650 37.243 1.00 91.69 135 LYS A O 1
ATOM 1148 N N . LEU A 1 136 ? -6.848 2.754 37.789 1.00 92.75 136 LEU A N 1
ATOM 1149 C CA . LEU A 1 136 ? -6.381 2.494 39.146 1.00 92.75 136 LEU A CA 1
ATOM 1150 C C . LEU A 1 136 ? -7.510 1.899 39.989 1.00 92.75 136 LEU A C 1
ATOM 1152 O O . LEU A 1 136 ? -7.327 0.806 40.505 1.00 92.75 136 LEU A O 1
ATOM 1156 N N . GLU A 1 137 ? -8.692 2.517 39.983 1.00 91.00 137 GLU A N 1
ATOM 1157 C CA . GLU A 1 137 ? -9.879 2.002 40.684 1.00 91.00 137 GLU A CA 1
ATOM 1158 C C . GLU A 1 137 ? -10.194 0.552 40.274 1.00 91.00 137 GLU A C 1
ATOM 1160 O O . GLU A 1 137 ? -10.323 -0.337 41.113 1.00 91.00 137 GLU A O 1
ATOM 1165 N N . THR A 1 138 ? -10.202 0.260 38.966 1.00 89.31 138 THR A N 1
ATOM 1166 C CA . THR A 1 138 ? -10.426 -1.121 38.498 1.00 89.31 138 THR A CA 1
ATOM 1167 C C . THR A 1 138 ? -9.310 -2.091 38.893 1.00 89.31 138 THR A C 1
ATOM 1169 O O . THR A 1 138 ? -9.564 -3.282 39.029 1.00 89.31 138 THR A O 1
ATOM 1172 N N . LEU A 1 139 ? -8.061 -1.625 39.001 1.00 89.94 139 LEU A N 1
ATOM 1173 C CA . LEU A 1 139 ? -6.921 -2.464 39.375 1.00 89.94 139 LEU A CA 1
ATOM 1174 C C . LEU A 1 139 ? -6.912 -2.743 40.879 1.00 89.94 139 LEU A C 1
ATOM 1176 O O . LEU A 1 139 ? -6.559 -3.850 41.267 1.00 89.94 139 LEU A O 1
ATOM 1180 N N . GLU A 1 140 ? -7.330 -1.781 41.700 1.00 90.38 140 GLU A N 1
ATOM 1181 C CA . GLU A 1 140 ? -7.501 -1.947 43.144 1.00 90.38 140 GLU A CA 1
ATOM 1182 C C . GLU A 1 140 ? -8.626 -2.930 43.459 1.00 90.38 140 GLU A C 1
ATOM 1184 O O . GLU A 1 140 ? -8.394 -3.870 44.209 1.00 90.38 140 GLU A O 1
ATOM 1189 N N . GLN A 1 141 ? -9.782 -2.812 42.796 1.00 89.06 141 GLN A N 1
ATOM 1190 C CA . GLN A 1 141 ? -10.870 -3.791 42.927 1.00 89.06 141 GLN A CA 1
ATOM 1191 C C . GLN A 1 141 ? -10.427 -5.205 42.525 1.00 89.06 141 GLN A C 1
ATOM 1193 O O . GLN A 1 141 ? -10.752 -6.182 43.193 1.00 89.06 141 GLN A O 1
ATOM 1198 N N . LEU A 1 142 ? -9.663 -5.338 41.433 1.00 86.50 142 LEU A N 1
ATOM 1199 C CA . LEU A 1 142 ? -9.117 -6.635 41.016 1.00 86.50 142 LEU A CA 1
ATOM 1200 C C . LEU A 1 142 ? -8.084 -7.182 42.006 1.00 86.50 142 LEU A C 1
ATOM 1202 O O . LEU A 1 142 ? -8.024 -8.394 42.207 1.00 86.50 142 LEU A O 1
ATOM 1206 N N . LYS A 1 143 ? -7.267 -6.306 42.601 1.00 88.44 143 LYS A N 1
ATOM 1207 C CA . LYS A 1 143 ? -6.293 -6.677 43.626 1.00 88.44 143 LYS A CA 1
ATOM 1208 C C . LYS A 1 143 ? -7.004 -7.189 44.877 1.00 88.44 143 LYS A C 1
ATOM 1210 O O . LYS A 1 143 ? -6.704 -8.296 45.301 1.00 88.44 143 LYS A O 1
ATOM 1215 N N . GLU A 1 144 ? -7.985 -6.444 45.379 1.00 87.56 144 GLU A N 1
ATOM 1216 C CA . GLU A 1 144 ? -8.778 -6.816 46.554 1.00 87.56 144 GLU A CA 1
ATOM 1217 C C . GLU A 1 144 ? -9.498 -8.154 46.345 1.00 87.56 144 GLU A C 1
ATOM 1219 O O . GLU A 1 144 ? -9.412 -9.042 47.187 1.00 87.56 144 GLU A O 1
ATOM 1224 N N . ARG A 1 145 ? -10.139 -8.350 45.184 1.00 84.44 145 ARG A N 1
ATOM 1225 C CA . ARG A 1 145 ? -10.769 -9.634 44.834 1.00 84.44 145 ARG A CA 1
ATOM 1226 C C . ARG A 1 145 ? -9.781 -10.791 44.808 1.00 84.44 145 ARG A C 1
ATOM 1228 O O . ARG A 1 145 ? -10.090 -11.872 45.293 1.00 84.44 145 ARG A O 1
ATOM 1235 N N . SER A 1 146 ? -8.592 -10.568 44.248 1.00 84.94 146 SER A N 1
ATOM 1236 C CA . SER A 1 146 ? -7.551 -11.592 44.231 1.00 84.94 146 SER A CA 1
ATOM 1237 C C . SER A 1 146 ? -6.983 -11.885 45.618 1.00 84.94 146 SER A C 1
ATOM 1239 O O . SER A 1 146 ? -6.547 -13.011 45.829 1.00 84.94 146 SER A O 1
ATOM 1241 N N . GLU A 1 147 ? -6.897 -10.898 46.508 1.00 86.06 147 GLU A N 1
ATOM 1242 C CA . GLU A 1 147 ? -6.421 -11.089 47.882 1.00 86.06 147 GLU A CA 1
ATOM 1243 C C . GLU A 1 147 ? -7.460 -11.871 48.688 1.00 86.06 147 GLU A C 1
ATOM 1245 O O . GLU A 1 147 ? -7.116 -12.920 49.220 1.00 86.06 147 GLU A O 1
ATOM 1250 N N . LYS A 1 148 ? -8.742 -11.482 48.634 1.00 85.44 148 LYS A N 1
ATOM 1251 C CA . LYS A 1 148 ? -9.845 -12.226 49.271 1.00 85.44 148 LYS A CA 1
ATOM 1252 C C . LYS A 1 148 ? -9.949 -13.671 48.784 1.00 85.44 148 LYS A C 1
ATOM 1254 O O . LYS A 1 148 ? -10.023 -14.585 49.595 1.00 85.44 148 LYS A O 1
ATOM 1259 N N . GLY A 1 149 ? -9.878 -13.894 47.469 1.00 81.56 149 GLY A N 1
ATOM 1260 C CA . GLY A 1 149 ? -9.902 -15.250 46.911 1.00 81.56 149 GLY A CA 1
ATOM 1261 C C . GLY A 1 149 ? -8.690 -16.099 47.317 1.00 81.56 149 GLY A C 1
ATOM 1262 O O . GLY A 1 149 ? -8.801 -17.315 47.410 1.00 81.56 149 GLY A O 1
ATOM 1263 N N . LYS A 1 150 ? -7.531 -15.479 47.587 1.00 81.25 150 LYS A N 1
ATOM 1264 C CA . LYS A 1 150 ? -6.348 -16.179 48.117 1.00 81.25 150 LYS A CA 1
ATOM 1265 C C . LYS A 1 150 ? -6.438 -16.441 49.619 1.00 81.25 150 LYS A C 1
ATOM 1267 O O . LYS A 1 150 ? -5.934 -17.460 50.070 1.00 81.25 150 LYS A O 1
ATOM 1272 N N . GLU A 1 151 ? -7.028 -15.529 50.385 1.00 82.56 151 GLU A N 1
ATOM 1273 C CA . GLU A 1 151 ? -7.245 -15.700 51.826 1.00 82.56 151 GLU A CA 1
ATOM 1274 C C . GLU A 1 151 ? -8.265 -16.808 52.115 1.00 82.56 151 GLU A C 1
ATOM 1276 O O . GLU A 1 151 ? -8.070 -17.582 53.047 1.00 82.56 151 GLU A O 1
ATOM 1281 N N . ASN A 1 152 ? -9.297 -16.930 51.275 1.00 83.19 152 ASN A N 1
ATOM 1282 C CA . ASN A 1 152 ? -10.347 -17.947 51.386 1.00 83.19 152 ASN A CA 1
ATOM 1283 C C . ASN A 1 152 ? -10.064 -19.215 50.562 1.00 83.19 152 ASN A C 1
ATOM 1285 O O . ASN A 1 152 ? -10.976 -19.996 50.309 1.00 83.19 152 ASN A O 1
ATOM 1289 N N . LEU A 1 153 ? -8.829 -19.410 50.093 1.00 82.31 153 LEU A N 1
ATOM 1290 C CA . LEU A 1 153 ? -8.510 -20.459 49.130 1.00 82.31 153 LEU A CA 1
ATOM 1291 C C . LEU A 1 153 ? -8.756 -21.861 49.707 1.00 82.31 153 LEU A C 1
ATOM 1293 O O . LEU A 1 153 ? -8.187 -22.228 50.737 1.00 82.31 153 LEU A O 1
ATOM 1297 N N . LEU A 1 154 ? -9.564 -22.659 49.006 1.00 81.88 154 LEU A N 1
ATOM 1298 C CA . LEU A 1 154 ? -9.848 -24.034 49.407 1.00 81.88 154 LEU A CA 1
ATOM 1299 C C . LEU A 1 154 ? -8.613 -24.942 49.222 1.00 81.88 154 LEU A C 1
ATOM 1301 O O . LEU A 1 154 ? -7.885 -24.791 48.231 1.00 81.88 154 LEU A O 1
ATOM 1305 N N . PRO A 1 155 ? -8.362 -25.908 50.130 1.00 81.81 155 PRO A N 1
ATOM 1306 C CA . PRO A 1 155 ? -7.245 -26.852 50.016 1.00 81.81 155 PRO A CA 1
ATOM 1307 C C . PRO A 1 155 ? -7.206 -27.618 48.684 1.00 81.81 155 PRO A C 1
ATOM 1309 O O . PRO A 1 155 ? -6.132 -27.843 48.125 1.00 81.81 155 PRO A O 1
ATOM 1312 N N . GLU A 1 156 ? -8.368 -27.975 48.144 1.00 83.12 156 GLU A N 1
ATOM 1313 C CA . GLU A 1 156 ? -8.544 -28.687 46.876 1.00 83.12 156 GLU A CA 1
ATOM 1314 C C . GLU A 1 156 ? -8.110 -27.821 45.684 1.00 83.12 156 GLU A C 1
ATOM 1316 O O . GLU A 1 156 ? -7.357 -28.252 44.808 1.00 83.12 156 GLU A O 1
ATOM 1321 N N . VAL A 1 157 ? -8.496 -26.543 45.697 1.00 82.88 157 VAL A N 1
ATOM 1322 C CA . VAL A 1 157 ? -8.097 -25.545 44.695 1.00 82.88 157 VAL A CA 1
ATOM 1323 C C . VAL A 1 157 ? -6.586 -25.293 44.750 1.00 82.88 157 VAL A C 1
ATOM 1325 O O . VAL A 1 157 ? -5.928 -25.205 43.707 1.00 82.88 157 VAL A O 1
ATOM 1328 N N . GLN A 1 158 ? -6.008 -25.231 45.952 1.00 84.50 158 GLN A N 1
ATOM 1329 C CA . GLN A 1 158 ? -4.562 -25.110 46.144 1.00 84.50 158 GLN A CA 1
ATOM 1330 C C . GLN A 1 158 ? -3.818 -26.335 45.584 1.00 84.50 158 GLN A C 1
ATOM 1332 O O . GLN A 1 158 ? -2.821 -26.167 44.881 1.00 84.50 158 GLN A O 1
ATOM 1337 N N . ALA A 1 159 ? -4.342 -27.550 45.777 1.00 84.56 159 ALA A N 1
ATOM 1338 C CA . ALA A 1 159 ? -3.770 -28.766 45.198 1.00 84.56 159 ALA A CA 1
ATOM 1339 C C . ALA A 1 159 ? -3.763 -28.741 43.654 1.00 84.56 159 ALA A C 1
ATOM 1341 O O . ALA A 1 159 ? -2.774 -29.135 43.029 1.00 84.56 159 ALA A O 1
ATOM 1342 N N . ILE A 1 160 ? -4.815 -28.208 43.019 1.00 85.75 160 ILE A N 1
ATOM 1343 C CA . ILE A 1 160 ? -4.868 -28.029 41.556 1.00 85.75 160 ILE A CA 1
ATOM 1344 C C . ILE A 1 160 ? -3.805 -27.027 41.085 1.00 85.75 160 ILE A C 1
ATOM 1346 O O . ILE A 1 160 ? -3.151 -27.252 40.060 1.00 85.75 160 ILE A O 1
ATOM 1350 N N . ILE A 1 161 ? -3.590 -25.938 41.825 1.00 87.19 161 ILE A N 1
ATOM 1351 C CA . ILE A 1 161 ? -2.547 -24.952 41.511 1.00 87.19 161 ILE A CA 1
ATOM 1352 C C . ILE A 1 161 ? -1.154 -25.583 41.642 1.00 87.19 161 ILE A C 1
ATOM 1354 O O . ILE A 1 161 ? -0.349 -25.472 40.712 1.00 87.19 161 ILE A O 1
ATOM 1358 N N . ASP A 1 162 ? -0.892 -26.295 42.738 1.00 86.69 162 ASP A N 1
ATOM 1359 C CA . ASP A 1 162 ? 0.405 -26.920 43.024 1.00 86.69 162 ASP A CA 1
ATOM 1360 C C . ASP A 1 162 ? 0.732 -28.070 42.065 1.00 86.69 162 ASP A C 1
ATOM 1362 O O . ASP A 1 162 ? 1.894 -28.276 41.708 1.00 86.69 162 ASP A O 1
ATOM 1366 N N . SER A 1 163 ? -0.289 -28.762 41.547 1.00 85.94 163 SER A N 1
ATOM 1367 C CA . SER A 1 163 ? -0.125 -29.769 40.489 1.00 85.94 163 SER A CA 1
ATOM 1368 C C . SER A 1 163 ? 0.406 -29.184 39.168 1.00 85.94 163 SER A C 1
ATOM 1370 O O . SER A 1 163 ? 0.886 -29.912 38.294 1.00 85.94 163 SER A O 1
ATOM 1372 N N . GLY A 1 164 ? 0.310 -27.861 38.981 1.00 85.31 164 GLY A N 1
ATOM 1373 C CA . GLY A 1 164 ? 0.724 -27.172 37.761 1.00 85.31 164 GLY A CA 1
ATOM 1374 C C . GLY A 1 164 ? -0.181 -27.429 36.550 1.00 85.31 164 GLY A C 1
ATOM 1375 O O . GLY A 1 164 ? 0.228 -27.131 35.419 1.00 85.31 164 GLY A O 1
ATOM 1376 N N . ARG A 1 165 ? -1.393 -27.972 36.759 1.00 85.12 165 ARG A N 1
ATOM 1377 C CA . ARG A 1 165 ? -2.442 -28.111 35.727 1.00 85.12 165 ARG A CA 1
ATOM 1378 C C . ARG A 1 165 ? -2.976 -26.751 35.268 1.00 85.12 165 ARG A C 1
ATOM 1380 O O . ARG A 1 165 ? -3.376 -26.608 34.112 1.00 85.12 165 ARG A O 1
ATOM 1387 N N . VAL A 1 166 ? -2.902 -25.735 36.127 1.00 88.56 166 VAL A N 1
ATOM 1388 C CA . VAL A 1 166 ? -3.307 -24.356 35.826 1.00 88.56 166 VAL A CA 1
ATOM 1389 C C . VAL A 1 166 ? -2.154 -23.363 35.995 1.00 88.56 166 VAL A C 1
ATOM 1391 O O . VAL A 1 166 ? -1.212 -23.584 36.750 1.00 88.56 166 VAL A O 1
ATOM 1394 N N . THR A 1 167 ? -2.207 -22.245 35.268 1.00 88.56 167 THR A N 1
ATOM 1395 C CA . THR A 1 167 ? -1.193 -21.180 35.302 1.00 88.56 167 THR A CA 1
ATOM 1396 C C . THR A 1 167 ? -1.833 -19.819 35.546 1.00 88.56 167 THR A C 1
ATOM 1398 O O . THR A 1 167 ? -2.672 -19.362 34.768 1.00 88.56 167 THR A O 1
ATOM 1401 N N . GLN A 1 168 ? -1.423 -19.143 36.619 1.00 88.38 168 GLN A N 1
ATOM 1402 C CA . GLN A 1 168 ? -1.987 -17.845 36.986 1.00 88.38 168 GLN A CA 1
ATOM 1403 C C . GLN A 1 168 ? -1.619 -16.754 35.973 1.00 88.38 168 GLN A C 1
ATOM 1405 O O . GLN A 1 168 ? -0.461 -16.589 35.566 1.00 88.38 168 GLN A O 1
ATOM 1410 N N . TRP A 1 169 ? -2.601 -15.940 35.592 1.00 86.75 169 TRP A N 1
ATOM 1411 C CA . TRP A 1 169 ? -2.374 -14.828 34.688 1.00 86.75 169 TRP A CA 1
ATOM 1412 C C . TRP A 1 169 ? -1.802 -13.608 35.418 1.00 86.75 169 TRP A C 1
ATOM 1414 O O . TRP A 1 169 ? -2.500 -12.895 36.128 1.00 86.75 169 TRP A O 1
ATOM 1424 N N . LYS A 1 170 ? -0.541 -13.265 35.132 1.00 79.12 170 LYS A N 1
ATOM 1425 C CA . LYS A 1 170 ? 0.152 -12.119 35.762 1.00 79.12 170 LYS A CA 1
ATOM 1426 C C . LYS A 1 170 ? -0.581 -10.767 35.671 1.00 79.12 170 LYS A C 1
ATOM 1428 O O . LYS A 1 170 ? -0.399 -9.910 36.522 1.00 79.12 170 LYS A O 1
ATOM 1433 N N . LYS A 1 171 ? -1.389 -10.535 34.626 1.00 76.44 171 LYS A N 1
ATOM 1434 C CA . LYS A 1 171 ? -2.121 -9.259 34.458 1.00 76.44 171 LYS A CA 1
ATOM 1435 C C . LYS A 1 171 ? -3.463 -9.221 35.179 1.00 76.44 171 LYS A C 1
ATOM 1437 O O . LYS A 1 171 ? -3.963 -8.129 35.435 1.00 76.44 171 LYS A O 1
ATOM 1442 N N . ASN A 1 172 ? -4.049 -10.385 35.434 1.00 84.50 172 ASN A N 1
ATOM 1443 C CA . ASN A 1 172 ? -5.263 -10.519 36.216 1.00 84.50 172 ASN A CA 1
ATOM 1444 C C . ASN A 1 172 ? -5.144 -11.787 37.074 1.00 84.50 172 ASN A C 1
ATOM 1446 O O . ASN A 1 172 ? -5.496 -12.864 36.595 1.00 84.50 172 ASN A O 1
ATOM 1450 N N . PRO A 1 173 ? -4.633 -11.662 38.308 1.00 84.75 173 PRO A N 1
ATOM 1451 C CA . PRO A 1 173 ? -4.358 -12.789 39.195 1.00 84.75 173 PRO A CA 1
ATOM 1452 C C . PRO A 1 173 ? -5.582 -13.639 39.560 1.00 84.75 173 PRO A C 1
ATOM 1454 O O . PRO A 1 173 ? -5.406 -14.762 40.016 1.00 84.75 173 PRO A O 1
ATOM 1457 N N . THR A 1 174 ? -6.800 -13.145 39.316 1.00 86.44 174 THR A N 1
ATOM 1458 C CA . THR A 1 174 ? -8.041 -13.924 39.467 1.00 86.44 174 THR A CA 1
ATOM 1459 C C . THR A 1 174 ? -8.230 -14.977 38.370 1.00 86.44 174 THR A C 1
ATOM 1461 O O . THR A 1 174 ? -9.039 -15.872 38.535 1.00 86.44 174 THR A O 1
ATOM 1464 N N . ILE A 1 175 ? -7.500 -14.908 37.250 1.00 89.62 175 ILE A N 1
ATOM 1465 C CA . ILE A 1 175 ? -7.671 -15.821 36.109 1.00 89.62 175 ILE A CA 1
ATOM 1466 C C . ILE A 1 175 ? -6.525 -16.833 36.051 1.00 89.62 175 ILE A C 1
ATOM 1468 O O . ILE A 1 175 ? -5.349 -16.456 36.048 1.00 89.62 175 ILE A O 1
ATOM 1472 N N . TYR A 1 176 ? -6.876 -18.106 35.887 1.00 90.56 176 TYR A N 1
ATOM 1473 C CA . TYR A 1 176 ? -5.968 -19.247 35.825 1.00 90.56 176 TYR A CA 1
ATOM 1474 C C . TYR A 1 176 ? -6.182 -20.030 34.525 1.00 90.56 176 TYR A C 1
ATOM 1476 O O . TYR A 1 176 ? -7.249 -20.580 34.285 1.00 90.56 176 TYR A O 1
ATOM 1484 N N . PHE A 1 177 ? -5.171 -20.077 33.657 1.00 91.31 177 PHE A N 1
ATOM 1485 C CA . PHE A 1 177 ? -5.253 -20.775 32.370 1.00 91.31 177 PHE A CA 1
ATOM 1486 C C . PHE A 1 177 ? -4.910 -22.255 32.505 1.00 91.31 177 PHE A C 1
ATOM 1488 O O . PHE A 1 177 ? -3.866 -22.585 33.073 1.00 91.31 177 PHE A O 1
ATOM 1495 N N . LEU A 1 178 ? -5.721 -23.121 31.896 1.00 89.69 178 LEU A N 1
ATOM 1496 C CA . LEU A 1 178 ? -5.447 -24.555 31.820 1.00 89.69 178 LEU A CA 1
ATOM 1497 C C . LEU A 1 178 ? -4.222 -24.820 30.934 1.00 89.69 178 LEU A C 1
ATOM 1499 O O . LEU A 1 178 ? -4.101 -24.309 29.815 1.00 89.69 178 LEU A O 1
ATOM 1503 N N . LYS A 1 179 ? -3.299 -25.645 31.423 1.00 85.94 179 LYS A N 1
ATOM 1504 C CA . LYS A 1 179 ? -2.093 -26.045 30.697 1.00 85.94 179 LYS A CA 1
ATOM 1505 C C . LYS A 1 179 ? -2.452 -27.087 29.634 1.00 85.94 179 LYS A C 1
ATOM 1507 O O . LYS A 1 179 ? -3.068 -28.096 29.934 1.00 85.94 179 LYS A O 1
ATOM 1512 N N . GLY A 1 180 ? -2.041 -26.844 28.389 1.00 83.50 180 GLY A N 1
ATOM 1513 C CA . GLY A 1 180 ? -2.344 -27.716 27.242 1.00 83.50 180 GLY A CA 1
ATOM 1514 C C . GLY A 1 180 ? -3.463 -27.193 26.337 1.00 83.50 180 GLY A C 1
ATOM 1515 O O . GLY A 1 180 ? -3.478 -27.528 25.157 1.00 83.50 180 GLY A O 1
ATOM 1516 N N . TYR A 1 181 ? -4.302 -26.277 26.832 1.00 85.25 181 TYR A N 1
ATOM 1517 C CA . TYR A 1 181 ? -5.410 -25.691 26.075 1.00 85.25 181 TYR A CA 1
ATOM 1518 C C . TYR A 1 181 ? -5.173 -24.213 25.756 1.00 85.25 181 TYR A C 1
ATOM 1520 O O . TYR A 1 181 ? -4.509 -23.470 26.487 1.00 85.25 181 TYR A O 1
ATOM 1528 N N . ARG A 1 182 ? -5.695 -23.749 24.616 1.00 82.94 182 ARG A N 1
ATOM 1529 C CA . ARG A 1 182 ? -5.461 -22.382 24.140 1.00 82.94 182 ARG A CA 1
ATOM 1530 C C . ARG A 1 182 ? -6.617 -21.472 24.543 1.00 82.94 182 ARG A C 1
ATOM 1532 O O . ARG A 1 182 ? -7.639 -21.461 23.879 1.00 82.94 182 ARG A O 1
ATOM 1539 N N . LYS A 1 183 ? -6.371 -20.578 25.508 1.00 85.00 183 LYS A N 1
ATOM 1540 C CA . LYS A 1 183 ? -7.337 -19.562 25.987 1.00 85.00 183 LYS A CA 1
ATOM 1541 C C . LYS A 1 183 ? -8.576 -20.149 26.685 1.00 85.00 183 LYS A C 1
ATOM 1543 O O . LYS A 1 183 ? -9.642 -19.553 26.587 1.00 85.00 183 LYS A O 1
ATOM 1548 N N . VAL A 1 184 ? -8.401 -21.249 27.410 1.00 88.94 184 VAL A N 1
ATOM 1549 C CA . VAL A 1 184 ? -9.400 -21.785 28.344 1.00 88.94 184 VAL A CA 1
ATOM 1550 C C . VAL A 1 184 ? -8.920 -21.479 29.759 1.00 88.94 184 VAL A C 1
ATOM 1552 O O . VAL A 1 184 ? -7.747 -21.725 30.068 1.00 88.94 184 VAL A O 1
ATOM 1555 N N . ALA A 1 185 ? -9.768 -20.869 30.586 1.00 89.88 185 ALA A N 1
ATOM 1556 C CA . ALA A 1 185 ? -9.379 -20.438 31.924 1.00 89.88 185 ALA A CA 1
ATOM 1557 C C . ALA A 1 185 ? -10.497 -20.586 32.959 1.00 89.88 185 ALA A C 1
ATOM 1559 O O . ALA A 1 185 ? -11.679 -20.521 32.630 1.00 89.88 185 ALA A O 1
ATOM 1560 N N . LEU A 1 186 ? -10.078 -20.694 34.214 1.00 89.81 186 LEU A N 1
ATOM 1561 C CA . LEU A 1 186 ? -10.916 -20.621 35.403 1.00 89.81 186 LEU A CA 1
ATOM 1562 C C . LEU A 1 186 ? -10.723 -19.256 36.075 1.00 89.81 186 LEU A C 1
ATOM 1564 O O . LEU A 1 186 ? -9.633 -18.675 36.027 1.00 89.81 186 LEU A O 1
ATOM 1568 N N . GLU A 1 187 ? -11.783 -18.723 36.664 1.00 89.19 187 GLU A N 1
ATOM 1569 C CA . GLU A 1 187 ? -11.785 -17.511 37.479 1.00 89.19 187 GLU A CA 1
ATOM 1570 C C . GLU A 1 187 ? -11.908 -17.895 38.955 1.00 89.19 187 GLU A C 1
ATOM 1572 O O . GLU A 1 187 ? -12.794 -18.649 39.329 1.00 89.19 187 GLU A O 1
ATOM 1577 N N . LEU A 1 188 ? -11.001 -17.391 39.787 1.00 87.19 188 LEU A N 1
ATOM 1578 C CA . LEU A 1 188 ? -11.049 -17.540 41.235 1.00 87.19 188 LEU A CA 1
ATOM 1579 C C . LEU A 1 188 ? -12.042 -16.520 41.803 1.00 87.19 188 LEU A C 1
ATOM 1581 O O . LEU A 1 188 ? -11.863 -15.310 41.598 1.00 87.19 188 LEU A O 1
ATOM 1585 N N . ASN A 1 189 ? -13.076 -17.000 42.491 1.00 85.12 189 ASN A N 1
ATOM 1586 C CA . ASN A 1 189 ? -14.077 -16.149 43.127 1.00 85.12 189 ASN A CA 1
ATOM 1587 C C . ASN A 1 189 ? -13.599 -15.627 44.502 1.00 85.12 189 ASN A C 1
ATOM 1589 O O . ASN A 1 189 ? -12.526 -15.977 44.995 1.00 85.12 189 ASN A O 1
ATOM 1593 N N . GLU A 1 190 ? -14.382 -14.737 45.122 1.00 82.56 190 GLU A N 1
ATOM 1594 C CA . GLU A 1 190 ? -14.048 -14.149 46.434 1.00 82.56 190 GLU A CA 1
ATOM 1595 C C . GLU A 1 190 ? -14.105 -15.183 47.580 1.00 82.56 190 GLU A C 1
ATOM 1597 O O . GLU A 1 190 ? -13.494 -14.966 48.628 1.00 82.56 190 GLU A O 1
ATOM 1602 N N . ASN A 1 191 ? -14.786 -16.313 47.358 1.00 77.62 191 ASN A N 1
ATOM 1603 C CA . ASN A 1 191 ? -14.932 -17.420 48.305 1.00 77.62 191 ASN A CA 1
ATOM 1604 C C . ASN A 1 191 ? -13.806 -18.466 48.184 1.00 77.62 191 ASN A C 1
ATOM 1606 O O . ASN A 1 191 ? -13.800 -19.418 48.954 1.00 77.62 191 ASN A O 1
ATOM 1610 N N . GLY A 1 192 ? -12.865 -18.290 47.246 1.00 77.31 192 GLY A N 1
ATOM 1611 C CA . GLY A 1 192 ? -11.723 -19.187 47.051 1.00 77.31 192 GLY A CA 1
ATOM 1612 C C . GLY A 1 192 ? -11.988 -20.422 46.184 1.00 77.31 192 GLY A C 1
ATOM 1613 O O . GLY A 1 192 ? -11.160 -21.331 46.168 1.00 77.31 192 GLY A O 1
ATOM 1614 N N . GLU A 1 193 ? -13.096 -20.447 45.440 1.00 83.00 193 GLU A N 1
ATOM 1615 C CA . GLU A 1 193 ? -13.477 -21.515 44.507 1.00 83.00 193 GLU A CA 1
ATOM 1616 C C . GLU A 1 193 ? -13.136 -21.135 43.055 1.00 83.00 193 GLU A C 1
ATOM 1618 O O . GLU A 1 193 ? -13.113 -19.952 42.685 1.00 83.00 193 GLU A O 1
ATOM 1623 N N . PHE A 1 194 ? -12.902 -22.140 42.206 1.00 87.50 194 PHE A N 1
ATOM 1624 C CA . PHE A 1 194 ? -12.799 -21.932 40.762 1.00 87.50 194 PHE A CA 1
ATOM 1625 C C . PHE A 1 194 ? -14.178 -21.934 40.098 1.00 87.50 194 PHE A C 1
ATOM 1627 O O . PHE A 1 194 ? -14.978 -22.841 40.289 1.00 87.50 194 PHE A O 1
ATOM 1634 N N . GLU A 1 195 ? -14.412 -20.948 39.238 1.00 87.44 195 GLU A N 1
ATOM 1635 C CA . GLU A 1 195 ? -15.567 -20.858 38.347 1.00 87.44 195 GLU A CA 1
ATOM 1636 C C . GLU A 1 195 ? -15.105 -20.821 36.884 1.00 87.44 195 GLU A C 1
ATOM 1638 O O . GLU A 1 195 ? -13.977 -20.427 36.572 1.00 87.44 195 GLU A O 1
ATOM 1643 N N . GLU A 1 196 ? -15.972 -21.202 35.944 1.00 87.06 196 GLU A N 1
ATOM 1644 C CA . GLU A 1 196 ? -15.650 -21.067 34.521 1.00 87.06 196 GLU A CA 1
ATOM 1645 C C . GLU A 1 196 ? -15.475 -19.584 34.144 1.00 87.06 196 GLU A C 1
ATOM 1647 O O . GLU A 1 196 ? -16.339 -18.742 34.411 1.00 87.06 196 GLU A O 1
ATOM 1652 N N . SER A 1 197 ? -14.361 -19.239 33.483 1.00 87.69 197 SER A N 1
ATOM 1653 C CA . SER A 1 197 ? -14.118 -17.852 33.081 1.00 87.69 197 SER A CA 1
ATOM 1654 C C . SER A 1 197 ? -15.172 -17.377 32.087 1.00 87.69 197 SER A C 1
ATOM 1656 O O . SER A 1 197 ? -15.291 -17.906 30.984 1.00 87.69 197 SER A O 1
ATOM 1658 N N . LYS A 1 198 ? -15.833 -16.255 32.390 1.00 85.50 198 LYS A N 1
ATOM 1659 C CA . LYS A 1 198 ? -16.806 -15.616 31.481 1.00 85.50 198 LYS A CA 1
ATOM 1660 C C . LYS A 1 198 ? -16.182 -15.168 30.158 1.00 85.50 198 LYS A C 1
ATOM 1662 O O . LYS A 1 198 ? -16.880 -14.970 29.168 1.00 85.50 198 LYS A O 1
ATOM 1667 N N . LYS A 1 199 ? -14.867 -14.938 30.146 1.00 83.12 199 LYS A N 1
ATOM 1668 C CA . LYS A 1 199 ? -14.134 -14.399 28.993 1.00 83.12 199 LYS A CA 1
ATOM 1669 C C . LYS A 1 199 ? -13.389 -15.467 28.192 1.00 83.12 199 LYS A C 1
ATOM 1671 O O . LYS A 1 199 ? -13.157 -15.265 26.999 1.00 83.12 199 LYS A O 1
ATOM 1676 N N . TYR A 1 200 ? -12.971 -16.545 28.843 1.00 87.75 200 TYR A N 1
ATOM 1677 C CA . TYR A 1 200 ? -12.114 -17.592 28.285 1.00 87.75 200 TYR A CA 1
ATOM 1678 C C . TYR A 1 200 ? -12.776 -18.966 28.461 1.00 87.75 200 TYR A C 1
ATOM 1680 O O . TYR A 1 200 ? -12.197 -19.865 29.067 1.00 87.75 200 TYR A O 1
ATOM 1688 N N . GLN A 1 201 ? -14.005 -19.073 27.949 1.00 87.50 201 GLN A N 1
ATOM 1689 C CA . GLN A 1 201 ? -14.852 -20.267 28.024 1.00 87.50 201 GLN A CA 1
ATOM 1690 C C . GLN A 1 201 ? -14.339 -21.400 27.130 1.00 87.50 201 GLN A C 1
ATOM 1692 O O . GLN A 1 201 ? -13.708 -21.152 26.096 1.00 87.50 201 GLN A O 1
ATOM 1697 N N . ALA A 1 202 ? -14.661 -22.636 27.508 1.00 88.00 202 ALA A N 1
ATOM 1698 C CA . ALA A 1 202 ? -14.355 -23.824 26.722 1.00 88.00 202 ALA A CA 1
ATOM 1699 C C . ALA A 1 202 ? -15.291 -23.954 25.507 1.00 88.00 202 ALA A C 1
ATOM 1701 O O . ALA A 1 202 ? -16.516 -23.866 25.621 1.00 88.00 202 ALA A O 1
ATOM 1702 N N . THR A 1 203 ? -14.720 -24.190 24.324 1.00 84.94 203 THR A N 1
ATOM 1703 C CA . THR A 1 203 ? -15.480 -24.250 23.065 1.00 84.94 203 THR A CA 1
ATOM 1704 C C . THR A 1 203 ? -15.659 -25.667 22.540 1.00 84.94 203 THR A C 1
ATOM 1706 O O . THR A 1 203 ? -16.749 -25.987 22.063 1.00 84.94 203 THR A O 1
ATOM 1709 N N . SER A 1 204 ? -14.639 -26.520 22.651 1.00 86.69 204 SER A N 1
ATOM 1710 C CA . SER A 1 204 ? -14.729 -27.928 22.247 1.00 86.69 204 SER A CA 1
ATOM 1711 C C . SER A 1 204 ? -15.306 -28.808 23.361 1.00 86.69 204 SER A C 1
ATOM 1713 O O . SER A 1 204 ? -15.283 -28.440 24.535 1.00 86.69 204 SER A O 1
ATOM 1715 N N . GLU A 1 205 ? -15.832 -29.983 23.008 1.00 83.75 205 GLU A N 1
ATOM 1716 C CA . GLU A 1 205 ? -16.302 -30.953 24.010 1.00 83.75 205 GLU A CA 1
ATOM 1717 C C . GLU A 1 205 ? -15.161 -31.462 24.898 1.00 83.75 205 GLU A C 1
ATOM 1719 O O . GLU A 1 205 ? -15.347 -31.591 26.104 1.00 83.75 205 GLU A O 1
ATOM 1724 N N . GLU A 1 206 ? -13.962 -31.642 24.336 1.00 84.69 206 GLU A N 1
ATOM 1725 C CA . GLU A 1 206 ? -12.749 -31.993 25.087 1.00 84.69 206 GLU A CA 1
ATOM 1726 C C . GLU A 1 206 ? -12.356 -30.896 26.093 1.00 84.69 206 GLU A C 1
ATOM 1728 O O . GLU A 1 206 ? -12.058 -31.185 27.249 1.00 84.69 206 GLU A O 1
ATOM 1733 N N . GLU A 1 207 ? -12.409 -29.621 25.686 1.00 85.44 207 GLU A N 1
ATOM 1734 C CA . GLU A 1 207 ? -12.131 -28.478 26.566 1.00 85.44 207 GLU A CA 1
ATOM 1735 C C . GLU A 1 207 ? -13.168 -28.377 27.690 1.00 85.44 207 GLU A C 1
ATOM 1737 O O . GLU A 1 207 ? -12.814 -28.095 28.833 1.00 85.44 207 GLU A O 1
ATOM 1742 N N . LYS A 1 208 ? -14.448 -28.623 27.381 1.00 85.88 208 LYS A N 1
ATOM 1743 C CA . LYS A 1 208 ? -15.532 -28.610 28.372 1.00 85.88 208 LYS A CA 1
ATOM 1744 C C . LYS A 1 208 ? -15.398 -29.761 29.360 1.00 85.88 208 LYS A C 1
ATOM 1746 O O . LYS A 1 208 ? -15.640 -29.551 30.543 1.00 85.88 208 LYS A O 1
ATOM 1751 N N . ALA A 1 209 ? -15.000 -30.945 28.897 1.00 85.19 209 ALA A N 1
ATOM 1752 C CA . ALA A 1 209 ? -14.727 -32.087 29.761 1.00 85.19 209 ALA A CA 1
ATOM 1753 C C . ALA A 1 209 ? -13.560 -31.791 30.715 1.00 85.19 209 ALA A C 1
ATOM 1755 O O . ALA A 1 209 ? -13.709 -31.970 31.917 1.00 85.19 209 ALA A O 1
ATOM 1756 N N . ALA A 1 210 ? -12.455 -31.234 30.207 1.00 83.88 210 ALA A N 1
ATOM 1757 C CA . ALA A 1 210 ? -11.299 -30.865 31.027 1.00 83.88 210 ALA A CA 1
ATOM 1758 C C . ALA A 1 210 ? -11.611 -29.761 32.057 1.00 83.88 210 ALA A C 1
ATOM 1760 O O . ALA A 1 210 ? -11.089 -29.780 33.168 1.00 83.88 210 ALA A O 1
ATOM 1761 N N . VAL A 1 211 ? -12.462 -28.789 31.704 1.00 84.06 211 VAL A N 1
ATOM 1762 C CA . VAL A 1 211 ? -12.933 -27.763 32.650 1.00 84.06 211 VAL A CA 1
ATOM 1763 C C . VAL A 1 211 ? -13.846 -28.371 33.714 1.00 84.06 211 VAL A C 1
ATOM 1765 O O . VAL A 1 211 ? -13.683 -28.046 34.884 1.00 84.06 211 VAL A O 1
ATOM 1768 N N . ARG A 1 212 ? -14.767 -29.267 33.338 1.00 85.81 212 ARG A N 1
ATOM 1769 C CA . ARG A 1 212 ? -15.653 -29.958 34.290 1.00 85.81 212 ARG A CA 1
ATOM 1770 C C . ARG A 1 212 ? -14.880 -30.839 35.264 1.00 85.81 212 ARG A C 1
ATOM 1772 O O . ARG A 1 212 ? -15.119 -30.727 36.455 1.00 85.81 212 ARG A O 1
ATOM 1779 N N . GLU A 1 213 ? -13.918 -31.619 34.775 1.00 86.19 213 GLU A N 1
ATOM 1780 C CA . GLU A 1 213 ? -13.038 -32.454 35.605 1.00 86.19 213 GLU A CA 1
ATOM 1781 C C . GLU A 1 213 ? -12.341 -31.621 36.692 1.00 86.19 213 GLU A C 1
ATOM 1783 O O . GLU A 1 213 ? -12.399 -31.960 37.868 1.00 86.19 213 GLU A O 1
ATOM 1788 N N . LEU A 1 214 ? -11.743 -30.484 36.318 1.00 82.69 214 LEU A N 1
ATOM 1789 C CA . LEU A 1 214 ? -11.062 -29.606 37.277 1.00 82.69 214 LEU A CA 1
ATOM 1790 C C . LEU A 1 214 ? -12.018 -28.894 38.240 1.00 82.69 214 LEU A C 1
ATOM 1792 O O . LEU A 1 214 ? -11.615 -28.568 39.352 1.00 82.69 214 LEU A O 1
ATOM 1796 N N . LEU A 1 215 ? -13.252 -28.613 37.817 1.00 84.00 215 LEU A N 1
ATOM 1797 C CA . LEU A 1 215 ? -14.271 -28.032 38.690 1.00 84.00 215 LEU A CA 1
ATOM 1798 C C . LEU A 1 215 ? -14.804 -29.063 39.689 1.00 84.00 215 LEU A C 1
ATOM 1800 O O . LEU A 1 215 ? -15.017 -28.704 40.837 1.00 84.00 215 LEU A O 1
ATOM 1804 N N . GLU A 1 216 ? -14.971 -30.324 39.285 1.00 80.69 216 GLU A N 1
ATOM 1805 C CA . GLU A 1 216 ? -15.369 -31.430 40.165 1.00 80.69 216 GLU A CA 1
ATOM 1806 C C . GLU A 1 216 ? -14.265 -31.777 41.177 1.00 80.69 216 GLU A C 1
ATOM 1808 O O . GLU A 1 216 ? -14.556 -31.948 42.357 1.00 80.69 216 GLU A O 1
ATOM 1813 N N . GLU A 1 217 ? -12.994 -31.791 40.754 1.00 77.19 217 GLU A N 1
ATOM 1814 C CA . GLU A 1 217 ? -11.831 -31.949 41.648 1.00 77.19 217 GLU A CA 1
ATOM 1815 C C . GLU A 1 217 ? -11.681 -30.790 42.651 1.00 77.19 217 GLU A C 1
ATOM 1817 O O . GLU A 1 217 ? -11.079 -30.968 43.708 1.00 77.19 217 GLU A O 1
ATOM 1822 N N . ALA A 1 218 ? -12.202 -29.602 42.325 1.00 69.19 218 ALA A N 1
ATOM 1823 C CA . ALA A 1 218 ? -12.132 -28.414 43.174 1.00 69.19 218 ALA A CA 1
ATOM 1824 C C . ALA A 1 218 ? -13.217 -28.370 44.268 1.00 69.19 218 ALA A C 1
ATOM 1826 O O . ALA A 1 218 ? -13.171 -27.478 45.118 1.00 69.19 218 ALA A O 1
ATOM 1827 N N . VAL A 1 219 ? -14.190 -29.291 44.256 1.00 68.50 219 VAL A N 1
ATOM 1828 C CA . VAL A 1 219 ? -15.251 -29.363 45.270 1.00 68.50 219 VAL A CA 1
ATOM 1829 C C . VAL A 1 219 ? -14.745 -30.138 46.499 1.00 68.50 219 VAL A C 1
ATOM 1831 O O . VAL A 1 219 ? -14.290 -31.272 46.350 1.00 68.50 219 VAL A O 1
ATOM 1834 N N . PRO A 1 220 ? -14.851 -29.592 47.727 1.00 58.03 220 PRO A N 1
ATOM 1835 C CA . PRO A 1 220 ? -14.398 -30.282 48.932 1.00 58.03 220 PRO A CA 1
ATOM 1836 C C . PRO A 1 220 ? -15.116 -31.613 49.160 1.00 58.03 220 PRO A C 1
ATOM 1838 O O . PRO A 1 220 ? -16.348 -31.672 49.179 1.00 58.03 220 PRO A O 1
ATOM 1841 N N . THR A 1 221 ? -14.355 -32.674 49.435 1.00 49.75 221 THR A N 1
ATOM 1842 C CA . THR A 1 221 ? -14.862 -34.037 49.710 1.00 49.75 221 THR A CA 1
ATOM 1843 C C . THR A 1 221 ? -15.812 -34.143 50.915 1.00 49.75 221 THR A C 1
ATOM 1845 O O . THR A 1 221 ? -16.467 -35.167 51.079 1.00 49.75 221 THR A O 1
ATOM 1848 N N . ASP A 1 222 ? -15.930 -33.092 51.732 1.00 45.91 222 ASP A N 1
ATOM 1849 C CA . ASP A 1 222 ? -16.820 -33.020 52.903 1.00 45.91 222 ASP A CA 1
ATOM 1850 C C . ASP A 1 222 ? -18.198 -32.387 52.601 1.00 45.91 222 ASP A C 1
ATOM 1852 O O . ASP A 1 222 ? -19.041 -32.245 53.486 1.00 45.91 222 ASP A O 1
ATOM 1856 N N . SER A 1 223 ? -18.459 -32.012 51.342 1.00 42.19 223 SER A N 1
ATOM 1857 C CA . SER A 1 223 ? -19.718 -31.378 50.912 1.00 42.19 223 SER A CA 1
ATOM 1858 C C . SER A 1 223 ? -20.821 -32.363 50.486 1.00 42.19 223 SER A C 1
ATOM 1860 O O . SER A 1 223 ? -21.901 -31.943 50.075 1.00 42.19 223 SER A O 1
ATOM 1862 N N . LEU A 1 224 ? -20.615 -33.672 50.692 1.00 39.72 224 LEU A N 1
ATOM 1863 C CA . LEU A 1 224 ? -21.658 -34.710 50.618 1.00 39.72 224 LEU A CA 1
ATOM 1864 C C . LEU A 1 224 ? -22.405 -34.885 51.957 1.00 39.72 224 LEU A C 1
ATOM 1866 O O . LEU A 1 224 ? -22.693 -35.999 52.392 1.00 39.72 224 LEU A O 1
ATOM 1870 N N . LYS A 1 225 ? -22.727 -33.775 52.626 1.00 36.56 225 LYS A N 1
ATOM 1871 C CA . LYS A 1 225 ? -23.889 -33.705 53.516 1.00 36.56 225 LYS A CA 1
ATOM 1872 C C . LYS A 1 225 ? -24.814 -32.646 52.961 1.00 36.56 225 LYS A C 1
ATOM 1874 O O . LYS A 1 225 ? -24.533 -31.450 53.017 1.00 36.56 225 LYS A O 1
ATOM 1879 N N . GLU A 1 226 ? -25.869 -33.159 52.358 1.00 38.22 226 GLU A N 1
ATOM 1880 C CA . GLU A 1 226 ? -26.982 -32.446 51.770 1.00 38.22 226 GLU A CA 1
ATOM 1881 C C . GLU A 1 226 ? -27.394 -31.268 52.659 1.00 38.22 226 GLU A C 1
ATOM 1883 O O . GLU A 1 226 ? -27.709 -31.425 53.838 1.00 38.22 226 GLU A O 1
ATOM 1888 N N . LYS A 1 227 ? -27.440 -30.066 52.084 1.00 37.59 227 LYS A N 1
ATOM 1889 C CA . LYS A 1 227 ? -28.474 -29.122 52.500 1.00 37.59 227 LYS A CA 1
ATOM 1890 C C . LYS A 1 227 ? -29.766 -29.609 51.854 1.00 37.59 227 LYS A C 1
ATOM 1892 O O . LYS A 1 227 ? -30.140 -29.124 50.789 1.00 37.59 227 LYS A O 1
ATOM 1897 N N . GLU A 1 228 ? -30.390 -30.614 52.465 1.00 40.75 228 GLU A N 1
ATOM 1898 C CA . GLU A 1 228 ? -31.806 -30.885 52.250 1.00 40.75 228 GLU A CA 1
ATOM 1899 C C . GLU A 1 228 ? -32.565 -29.605 52.622 1.00 40.75 228 GLU A C 1
ATOM 1901 O O . GLU A 1 228 ? -32.386 -29.040 53.704 1.00 40.75 228 GLU A O 1
ATOM 1906 N N . ASN A 1 229 ? -33.387 -29.099 51.704 1.00 47.75 229 ASN A N 1
ATOM 1907 C CA . ASN A 1 229 ? -34.472 -28.220 52.108 1.00 47.75 229 ASN A CA 1
ATOM 1908 C C . ASN A 1 229 ? -35.432 -29.102 52.905 1.00 47.75 229 ASN A C 1
ATOM 1910 O O . ASN A 1 229 ? -36.235 -29.828 52.328 1.00 47.75 229 ASN A O 1
ATOM 1914 N N . ASP A 1 230 ? -35.322 -29.039 54.225 1.00 55.38 230 ASP A N 1
ATOM 1915 C CA . ASP A 1 230 ? -36.063 -29.866 55.175 1.00 55.38 230 ASP A CA 1
ATOM 1916 C C . ASP A 1 230 ? -37.590 -29.645 55.148 1.00 55.38 230 ASP A C 1
ATOM 1918 O O . ASP A 1 230 ? -38.290 -30.206 55.981 1.00 55.38 230 ASP A O 1
ATOM 1922 N N . HIS A 1 231 ? -38.138 -28.829 54.239 1.00 76.94 231 HIS A N 1
ATOM 1923 C CA . HIS A 1 231 ? -39.548 -28.434 54.222 1.00 76.94 231 HIS A CA 1
ATOM 1924 C C . HIS A 1 231 ? -40.191 -28.629 52.838 1.00 76.94 231 HIS A C 1
ATOM 1926 O O . HIS A 1 231 ? -39.951 -27.843 51.923 1.00 76.94 231 HIS A O 1
ATOM 1932 N N . PHE A 1 232 ? -41.034 -29.657 52.683 1.00 81.31 232 PHE A N 1
ATOM 1933 C CA . PHE A 1 232 ? -41.749 -29.962 51.434 1.00 81.31 232 PHE A CA 1
ATOM 1934 C C . PHE A 1 232 ? -43.100 -30.651 51.680 1.00 81.31 232 PHE A C 1
ATOM 1936 O O . PHE A 1 232 ? -43.343 -31.199 52.751 1.00 81.31 232 PHE A O 1
ATOM 1943 N N . TYR A 1 233 ? -43.977 -30.654 50.670 1.00 83.94 233 TYR A N 1
ATOM 1944 C CA . TYR A 1 233 ? -45.170 -31.507 50.656 1.00 83.94 233 TYR A CA 1
ATOM 1945 C C . TYR A 1 233 ? -44.870 -32.832 49.949 1.00 83.94 233 TYR A C 1
ATOM 1947 O O . TYR A 1 233 ? -44.206 -32.841 48.910 1.00 83.94 233 TYR A O 1
ATOM 1955 N N . ARG A 1 234 ? -45.402 -33.946 50.452 1.00 85.31 234 ARG A N 1
ATOM 1956 C CA . ARG A 1 234 ? -45.415 -35.245 49.754 1.00 85.31 234 ARG A CA 1
ATOM 1957 C C . ARG A 1 234 ? -46.820 -35.827 49.713 1.00 85.31 234 ARG A C 1
ATOM 1959 O O . ARG A 1 234 ? -47.629 -35.541 50.588 1.00 85.31 234 ARG A O 1
ATOM 1966 N N . VAL A 1 235 ? -47.111 -36.661 48.723 1.00 84.81 235 VAL A N 1
ATOM 1967 C CA . VAL A 1 235 ? -48.362 -37.427 48.686 1.00 84.81 235 VAL A CA 1
ATOM 1968 C C . VAL A 1 235 ? -48.232 -38.604 49.648 1.00 84.81 235 VAL A C 1
ATOM 1970 O O . VAL A 1 235 ? -47.365 -39.453 49.464 1.00 84.81 235 VAL A O 1
ATOM 1973 N N . GLU A 1 236 ? -49.075 -38.677 50.670 1.00 85.12 236 GLU A N 1
ATOM 1974 C CA . GLU A 1 236 ? -49.117 -39.830 51.579 1.00 85.12 236 GLU A CA 1
ATOM 1975 C C . GLU A 1 236 ? -49.885 -40.979 50.932 1.00 85.12 236 GLU A C 1
ATOM 1977 O O . GLU A 1 236 ? -49.378 -42.094 50.802 1.00 85.12 236 GLU A O 1
ATOM 1982 N N . PHE A 1 237 ? -51.091 -40.685 50.453 1.00 85.00 237 PHE A N 1
ATOM 1983 C CA . PHE A 1 237 ? -51.969 -41.679 49.866 1.00 85.00 237 PHE A CA 1
ATOM 1984 C C . PHE A 1 237 ? -52.922 -41.047 48.856 1.00 85.00 237 PHE A C 1
ATOM 1986 O O . PHE A 1 237 ? -53.397 -39.925 49.036 1.00 85.00 237 PHE A O 1
ATOM 1993 N N . ASN A 1 238 ? -53.263 -41.802 47.814 1.00 86.88 238 ASN A N 1
ATOM 1994 C CA . ASN A 1 238 ? -54.404 -41.490 46.972 1.00 86.88 238 ASN A CA 1
ATOM 1995 C C . ASN A 1 238 ? -55.198 -42.746 46.617 1.00 86.88 238 ASN A C 1
ATOM 1997 O O . ASN A 1 238 ? -54.629 -43.819 46.407 1.00 86.88 238 ASN A O 1
ATOM 2001 N N . GLU A 1 239 ? -56.517 -42.591 46.500 1.00 82.81 239 GLU A N 1
ATOM 2002 C CA . GLU A 1 239 ? -57.363 -43.592 45.854 1.00 82.81 239 GLU A CA 1
ATOM 2003 C C . GLU A 1 239 ? -56.903 -43.728 44.390 1.00 82.81 239 GLU A C 1
ATOM 2005 O O . GLU A 1 239 ? -56.664 -42.730 43.705 1.00 82.81 239 GLU A O 1
ATOM 2010 N N . ASN A 1 240 ? -56.699 -44.964 43.931 1.00 80.12 240 ASN A N 1
ATOM 2011 C CA . ASN A 1 240 ? -56.261 -45.265 42.572 1.00 80.12 240 ASN A CA 1
ATOM 2012 C C . ASN A 1 240 ? -57.376 -45.975 41.799 1.00 80.12 240 ASN A C 1
ATOM 2014 O O . ASN A 1 240 ? -58.226 -46.652 42.371 1.00 80.12 240 ASN A O 1
ATOM 2018 N N . ASP A 1 241 ? -57.364 -45.798 40.484 1.00 78.00 241 ASP A N 1
ATOM 2019 C CA . ASP A 1 241 ? -58.280 -46.465 39.566 1.00 78.00 241 ASP A CA 1
ATOM 2020 C C . ASP A 1 241 ? -57.517 -46.751 38.267 1.00 78.00 241 ASP A C 1
ATOM 2022 O O . ASP A 1 241 ? -57.498 -45.930 37.340 1.00 78.00 241 ASP A O 1
ATOM 2026 N N . PRO A 1 242 ? -56.803 -47.891 38.211 1.00 71.81 242 PRO A N 1
ATOM 2027 C CA . PRO A 1 242 ? -55.976 -48.240 37.064 1.00 71.81 242 PRO A CA 1
ATOM 2028 C C . PRO A 1 242 ? -56.778 -48.391 35.767 1.00 71.81 242 PRO A C 1
ATOM 2030 O O . PRO A 1 242 ? -56.222 -48.165 34.695 1.00 71.81 242 PRO A O 1
ATOM 2033 N N . GLU A 1 243 ? -58.068 -48.744 35.844 1.00 69.25 243 GLU A N 1
ATOM 2034 C CA . GLU A 1 243 ? -58.930 -48.898 34.664 1.00 69.25 243 GLU A CA 1
ATOM 2035 C C . GLU A 1 243 ? -59.292 -47.549 34.035 1.00 69.25 243 GLU A C 1
ATOM 2037 O O . GLU A 1 243 ? -59.479 -47.467 32.820 1.00 69.25 243 GLU A O 1
ATOM 2042 N N . LYS A 1 244 ? -59.321 -46.480 34.839 1.00 67.12 244 LYS A N 1
ATOM 2043 C CA . LYS A 1 244 ? -59.571 -45.110 34.371 1.00 67.12 244 LYS A CA 1
ATOM 2044 C C . LYS A 1 244 ? -58.313 -44.264 34.178 1.00 67.12 244 LYS A C 1
ATOM 2046 O O . LYS A 1 244 ? -58.394 -43.155 33.657 1.00 67.12 244 LYS A O 1
ATOM 2051 N N . GLY A 1 245 ? -57.142 -44.806 34.515 1.00 69.94 245 GLY A N 1
ATOM 2052 C CA . GLY A 1 245 ? -55.845 -44.157 34.315 1.00 69.94 245 GLY A CA 1
ATOM 2053 C C . GLY A 1 245 ? -55.340 -43.350 35.514 1.00 69.94 245 GLY A C 1
ATOM 2054 O O . GLY A 1 245 ? -54.361 -42.617 35.374 1.00 69.94 245 GLY A O 1
ATOM 2055 N N . LEU A 1 246 ? -55.955 -43.484 36.697 1.00 80.69 246 LEU A N 1
ATOM 2056 C CA . LEU A 1 246 ? -55.466 -42.872 37.934 1.00 80.69 246 LEU A CA 1
ATOM 2057 C C . LEU A 1 246 ? -54.458 -43.803 38.627 1.00 80.69 246 LEU A C 1
ATOM 2059 O O . LEU A 1 246 ? -54.835 -44.794 39.257 1.00 80.69 246 LEU A O 1
ATOM 2063 N N . LYS A 1 247 ? -53.163 -43.487 38.506 1.00 81.62 247 LYS A N 1
ATOM 2064 C CA . LYS A 1 247 ? -52.075 -44.230 39.168 1.00 81.62 247 LYS A CA 1
ATOM 2065 C C . LYS A 1 247 ? -51.942 -43.869 40.658 1.00 81.62 247 LYS A C 1
ATOM 2067 O O . LYS A 1 247 ? -52.497 -42.880 41.130 1.00 81.62 247 LYS A O 1
ATOM 2072 N N . SER A 1 248 ? -51.186 -44.678 41.401 1.00 83.31 248 SER A N 1
ATOM 2073 C CA . SER A 1 248 ? -50.778 -44.362 42.777 1.00 83.31 248 SER A CA 1
ATOM 2074 C C . SER A 1 248 ? -49.604 -43.381 42.763 1.00 83.31 248 SER A C 1
ATOM 2076 O O . SER A 1 248 ? -48.592 -43.661 42.125 1.00 83.31 248 SER A O 1
ATOM 2078 N N . TYR A 1 249 ? -49.743 -42.272 43.481 1.00 82.38 249 TYR A N 1
ATOM 2079 C CA . TYR A 1 249 ? -48.752 -41.211 43.677 1.00 82.38 249 TYR A CA 1
ATOM 2080 C C . TYR A 1 249 ? -48.158 -41.218 45.095 1.00 82.38 249 TYR A C 1
ATOM 2082 O O . TYR A 1 249 ? -47.312 -40.385 45.402 1.00 82.38 249 TYR A O 1
ATOM 2090 N N . GLY A 1 250 ? -48.584 -42.144 45.965 1.00 80.31 250 GLY A N 1
ATOM 2091 C CA . GLY A 1 250 ? -48.065 -42.266 47.331 1.00 80.31 250 GLY A CA 1
ATOM 2092 C C . GLY A 1 250 ? -46.533 -42.335 47.376 1.00 80.31 250 GLY A C 1
ATOM 2093 O O . GLY A 1 250 ? -45.920 -43.181 46.724 1.00 80.31 250 GLY A O 1
ATOM 2094 N N . GLY A 1 251 ? -45.929 -41.430 48.143 1.00 74.12 251 GLY A N 1
ATOM 2095 C CA . GLY A 1 251 ? -44.486 -41.243 48.286 1.00 74.12 251 GLY A CA 1
ATOM 2096 C C . GLY A 1 251 ? -43.859 -40.204 47.348 1.00 74.12 251 GLY A C 1
ATOM 2097 O O . GLY A 1 251 ? -42.703 -39.846 47.564 1.00 74.12 251 GLY A O 1
ATOM 2098 N N . GLU A 1 252 ? -44.572 -39.693 46.337 1.00 81.75 252 GLU A N 1
ATOM 2099 C CA . GLU A 1 252 ? -44.040 -38.655 45.441 1.00 81.75 252 GLU A CA 1
ATOM 2100 C C . GLU A 1 252 ? -44.002 -37.276 46.140 1.00 81.75 252 GLU A C 1
ATOM 2102 O O . GLU A 1 252 ? -44.938 -36.881 46.841 1.00 81.75 252 GLU A O 1
ATOM 2107 N N . ILE A 1 253 ? -42.911 -36.525 45.945 1.00 82.44 253 ILE A N 1
ATOM 2108 C CA . ILE A 1 253 ? -42.775 -35.140 46.423 1.00 82.44 253 ILE A CA 1
ATOM 2109 C C . ILE A 1 253 ? -43.605 -34.227 45.519 1.00 82.44 253 ILE A C 1
ATOM 2111 O O . ILE A 1 253 ? -43.582 -34.352 44.293 1.00 82.44 253 ILE A O 1
ATOM 2115 N N . VAL A 1 254 ? -44.323 -33.280 46.114 1.00 83.50 254 VAL A N 1
ATOM 2116 C CA . VAL A 1 254 ? -45.149 -32.329 45.375 1.00 83.50 254 VAL A CA 1
ATOM 2117 C C . VAL A 1 254 ? -44.264 -31.287 44.692 1.00 83.50 254 VAL A C 1
ATOM 2119 O O . VAL A 1 254 ? -43.674 -30.422 45.335 1.00 83.50 254 VAL A O 1
ATOM 2122 N N . THR A 1 255 ? -44.185 -31.374 43.365 1.00 84.56 255 THR A N 1
ATOM 2123 C CA . THR A 1 255 ? -43.510 -30.413 42.479 1.00 84.56 255 THR A CA 1
ATOM 2124 C C . THR A 1 255 ? -44.531 -29.634 41.644 1.00 84.56 255 THR A C 1
ATOM 2126 O O . THR A 1 255 ? -45.696 -30.028 41.542 1.00 84.56 255 THR A O 1
ATOM 2129 N N . PHE A 1 256 ? -44.108 -28.549 40.981 1.00 81.62 256 PHE A N 1
ATOM 2130 C CA . PHE A 1 256 ? -44.980 -27.825 40.042 1.00 81.62 256 PHE A CA 1
ATOM 2131 C C . PHE A 1 256 ? -45.520 -28.719 38.919 1.00 81.62 256 PHE A C 1
ATOM 2133 O O . PHE A 1 256 ? -46.678 -28.575 38.530 1.00 81.62 256 PHE A O 1
ATOM 2140 N N . GLU A 1 257 ? -44.711 -29.664 38.435 1.00 83.94 257 GLU A N 1
ATOM 2141 C CA . GLU A 1 257 ? -45.119 -30.628 37.410 1.00 83.94 257 GLU A CA 1
ATOM 2142 C C . GLU A 1 257 ? -46.220 -31.564 37.921 1.00 83.94 257 GLU A C 1
ATOM 2144 O O . GLU A 1 257 ? -47.203 -31.799 37.218 1.00 83.94 257 GLU A O 1
ATOM 2149 N N . LEU A 1 258 ? -46.102 -32.055 39.162 1.00 85.44 258 LEU A N 1
ATOM 2150 C CA . LEU A 1 258 ? -47.129 -32.904 39.765 1.00 85.44 258 LEU A CA 1
ATOM 2151 C C . LEU A 1 258 ? -48.437 -32.132 39.988 1.00 85.44 258 LEU A C 1
ATOM 2153 O O . LEU A 1 258 ? -49.517 -32.654 39.721 1.00 85.44 258 LEU A O 1
ATOM 2157 N N . ILE A 1 259 ? -48.355 -30.870 40.420 1.00 85.38 259 ILE A N 1
ATOM 2158 C CA . ILE A 1 259 ? -49.530 -30.003 40.587 1.00 85.38 259 ILE A CA 1
ATOM 2159 C C . ILE A 1 259 ? -50.268 -29.810 39.251 1.00 85.38 259 ILE A C 1
ATOM 2161 O O . ILE A 1 259 ? -51.499 -29.857 39.220 1.00 85.38 259 ILE A O 1
ATOM 2165 N N . ASP A 1 260 ? -49.546 -29.608 38.147 1.00 85.12 260 ASP A N 1
ATOM 2166 C CA . ASP A 1 260 ? -50.149 -29.435 36.819 1.00 85.12 260 ASP A CA 1
ATOM 2167 C C . ASP A 1 260 ? -50.804 -30.730 36.302 1.00 85.12 260 ASP A C 1
ATOM 2169 O O . ASP A 1 260 ? -51.921 -30.715 35.769 1.00 85.12 260 ASP A O 1
ATOM 2173 N N . GLN A 1 261 ? -50.166 -31.877 36.560 1.00 86.44 261 GLN A N 1
ATOM 2174 C CA . GLN A 1 261 ? -50.752 -33.191 36.285 1.00 86.44 261 GLN A CA 1
ATOM 2175 C C . GLN A 1 261 ? -52.051 -33.405 37.071 1.00 86.44 261 GLN A C 1
ATOM 2177 O O . GLN A 1 261 ? -53.059 -33.809 36.489 1.00 86.44 261 GLN A O 1
ATOM 2182 N N . LEU A 1 262 ? -52.065 -33.080 38.368 1.00 86.31 262 LEU A N 1
ATOM 2183 C CA . LEU A 1 262 ? -53.260 -33.210 39.202 1.00 86.31 262 LEU A CA 1
ATOM 2184 C C . LEU A 1 262 ? -54.391 -32.295 38.725 1.00 86.31 262 LEU A C 1
ATOM 2186 O O . LEU A 1 262 ? -55.521 -32.755 38.649 1.00 86.31 262 LEU A O 1
ATOM 2190 N N . LYS A 1 263 ? -54.115 -31.048 38.321 1.00 86.69 263 LYS A N 1
ATOM 2191 C CA . LYS A 1 263 ? -55.144 -30.152 37.749 1.00 86.69 263 LYS A CA 1
ATOM 2192 C C . LYS A 1 263 ? -55.757 -30.700 36.463 1.00 86.69 263 LYS A C 1
ATOM 2194 O O . LYS A 1 263 ? -56.950 -30.527 36.211 1.00 86.69 263 LYS A O 1
ATOM 2199 N N . THR A 1 264 ? -54.939 -31.344 35.635 1.00 85.38 264 THR A N 1
ATOM 2200 C CA . THR A 1 264 ? -55.405 -31.971 34.395 1.00 85.38 264 THR A CA 1
ATOM 2201 C C . THR A 1 264 ? -56.347 -33.133 34.703 1.00 85.38 264 THR A C 1
ATOM 2203 O O . THR A 1 264 ? -57.431 -33.208 34.126 1.00 85.38 264 THR A O 1
ATOM 2206 N N . LEU A 1 265 ? -55.975 -33.988 35.662 1.00 84.69 265 LEU A N 1
ATOM 2207 C CA . LEU A 1 265 ? -56.809 -35.105 36.106 1.00 84.69 265 LEU A CA 1
ATOM 2208 C C . LEU A 1 265 ? -58.087 -34.628 36.812 1.00 84.69 265 LEU A C 1
ATOM 2210 O O . LEU A 1 265 ? -59.155 -35.170 36.554 1.00 84.69 265 LEU A O 1
ATOM 2214 N N . ASP A 1 266 ? -58.012 -33.584 37.635 1.00 85.06 266 ASP A N 1
ATOM 2215 C CA . ASP A 1 266 ? -59.165 -33.010 38.341 1.00 85.06 266 ASP A CA 1
ATOM 2216 C C . ASP A 1 266 ? -60.236 -32.510 37.357 1.00 85.06 266 ASP A C 1
ATOM 2218 O O . ASP A 1 266 ? -61.416 -32.817 37.496 1.00 85.06 266 ASP A O 1
ATOM 2222 N N . ASN A 1 267 ? -59.826 -31.829 36.279 1.00 82.69 267 ASN A N 1
ATOM 2223 C CA . ASN A 1 267 ? -60.741 -31.433 35.203 1.00 82.69 267 ASN A CA 1
ATOM 2224 C C . ASN A 1 267 ? -61.290 -32.623 34.403 1.00 82.69 267 ASN A C 1
ATOM 2226 O O . ASN A 1 267 ? -62.434 -32.575 33.953 1.00 82.69 267 ASN A O 1
ATOM 2230 N N . GLN A 1 268 ? -60.481 -33.663 34.188 1.00 82.50 268 GLN A N 1
ATOM 2231 C CA . GLN A 1 268 ? -60.898 -34.858 33.455 1.00 82.50 268 GLN A CA 1
ATOM 2232 C C . GLN A 1 268 ? -61.979 -35.628 34.224 1.00 82.50 268 GLN A C 1
ATOM 2234 O O . GLN A 1 268 ? -62.985 -36.018 33.632 1.00 82.50 268 GLN A O 1
ATOM 2239 N N . TYR A 1 269 ? -61.794 -35.812 35.532 1.00 80.81 269 TYR A N 1
ATOM 2240 C CA . TYR A 1 269 ? -62.734 -36.548 36.376 1.00 80.81 269 TYR A CA 1
ATOM 2241 C C . TYR A 1 269 ? -63.925 -35.707 36.843 1.00 80.81 269 TYR A C 1
ATOM 2243 O O . TYR A 1 269 ? -64.956 -36.289 37.150 1.00 80.81 269 TYR A O 1
ATOM 2251 N N . ALA A 1 270 ? -63.864 -34.370 36.778 1.00 74.75 270 ALA A N 1
ATOM 2252 C CA . ALA A 1 270 ? -64.998 -33.498 37.112 1.00 74.75 270 ALA A CA 1
ATOM 2253 C C . ALA A 1 270 ? -66.264 -33.714 36.268 1.00 74.75 270 ALA A C 1
ATOM 2255 O O . ALA A 1 270 ? -67.355 -33.295 36.658 1.00 74.75 270 ALA A O 1
ATOM 2256 N N . ALA A 1 271 ? -66.141 -34.356 35.104 1.00 65.31 271 ALA A N 1
ATOM 2257 C CA . ALA A 1 271 ? -67.280 -34.724 34.267 1.00 65.31 271 ALA A CA 1
ATOM 2258 C C . ALA A 1 271 ? -67.927 -36.069 34.662 1.00 65.31 271 ALA A C 1
ATOM 2260 O O . ALA A 1 271 ? -69.060 -36.341 34.259 1.00 65.31 271 ALA A O 1
ATOM 2261 N N . GLU A 1 272 ? -67.234 -36.912 35.430 1.00 67.06 272 GLU A N 1
ATOM 2262 C CA . GLU A 1 272 ? -67.725 -38.204 35.905 1.00 67.06 272 GLU A CA 1
ATOM 2263 C C . GLU A 1 272 ? -68.272 -38.039 37.329 1.00 67.06 272 GLU A C 1
ATOM 2265 O O . GLU A 1 272 ? -67.658 -37.399 38.169 1.00 67.06 272 GLU A O 1
ATOM 2270 N N . ALA A 1 273 ? -69.454 -38.581 37.628 1.00 59.78 273 ALA A N 1
ATOM 2271 C CA . ALA A 1 273 ? -70.055 -38.443 38.957 1.00 59.78 273 ALA A CA 1
ATOM 2272 C C . ALA A 1 273 ? -69.293 -39.286 40.004 1.00 59.78 273 ALA A C 1
ATOM 2274 O O . ALA A 1 273 ? -69.693 -40.410 40.313 1.00 59.78 273 ALA A O 1
ATOM 2275 N N . GLY A 1 274 ? -68.188 -38.752 40.528 1.00 70.88 274 GLY A N 1
ATOM 2276 C CA . GLY A 1 274 ? -67.346 -39.357 41.558 1.00 70.88 274 GLY A CA 1
ATOM 2277 C C . GLY A 1 274 ? -66.063 -38.554 41.792 1.00 70.88 274 GLY A C 1
ATOM 2278 O O . GLY A 1 274 ? -65.598 -37.853 40.901 1.00 70.88 274 GLY A O 1
ATOM 2279 N N . TYR A 1 275 ? -65.494 -38.672 42.990 1.00 81.75 275 TYR A N 1
ATOM 2280 C CA . TYR A 1 275 ? -64.224 -38.049 43.362 1.00 81.75 275 TYR A CA 1
ATOM 2281 C C . TYR A 1 275 ? -63.270 -39.104 43.932 1.00 81.75 275 TYR A C 1
ATOM 2283 O O . TYR A 1 275 ? -63.714 -40.112 44.486 1.00 81.75 275 TYR A O 1
ATOM 2291 N N . TYR A 1 276 ? -61.969 -38.852 43.817 1.00 85.38 276 TYR A N 1
ATOM 2292 C CA . TYR A 1 276 ? -60.898 -39.676 44.369 1.00 85.38 276 TYR A CA 1
ATOM 2293 C C . TYR A 1 276 ? -60.174 -38.913 45.470 1.00 85.38 276 TYR A C 1
ATOM 2295 O O . TYR A 1 276 ? -59.734 -37.780 45.272 1.00 85.38 276 TYR A O 1
ATOM 2303 N N . LYS A 1 277 ? -60.017 -39.528 46.640 1.00 87.00 277 LYS A N 1
ATOM 2304 C CA . LYS A 1 277 ? -59.356 -38.870 47.775 1.00 87.00 277 LYS A CA 1
ATOM 2305 C C . LYS A 1 277 ? -57.842 -38.862 47.608 1.00 87.00 277 LYS A C 1
ATOM 2307 O O . LYS A 1 277 ? -57.239 -39.909 47.380 1.00 87.00 277 LYS A O 1
ATOM 2312 N N . PHE A 1 278 ? -57.239 -37.698 47.810 1.00 89.88 278 PHE A N 1
ATOM 2313 C CA . PHE A 1 278 ? -55.800 -37.471 47.898 1.00 89.88 278 PHE A CA 1
ATOM 2314 C C . PH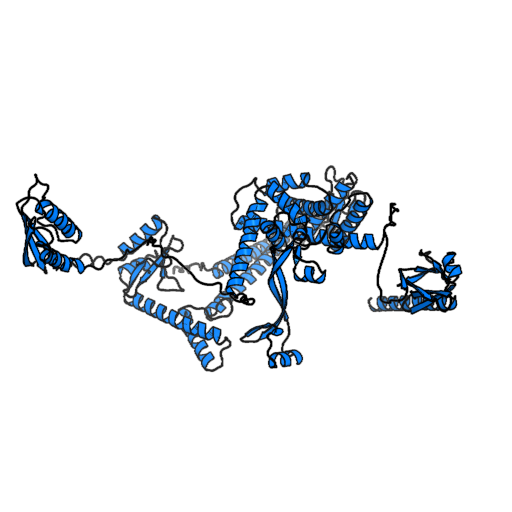E A 1 278 ? -55.450 -36.895 49.266 1.00 89.88 278 PHE A C 1
ATOM 2316 O O . PHE A 1 278 ? -56.114 -35.976 49.746 1.00 89.88 278 PHE A O 1
ATOM 2323 N N . TYR A 1 279 ? -54.383 -37.412 49.862 1.00 86.12 279 TYR A N 1
ATOM 2324 C CA . TYR A 1 279 ? -53.821 -36.946 51.121 1.00 86.12 279 TYR A CA 1
ATOM 2325 C C . TYR A 1 279 ? -52.374 -36.509 50.897 1.00 86.12 279 TYR A C 1
ATOM 2327 O O . TYR A 1 279 ? -51.556 -37.267 50.370 1.00 86.12 279 TYR A O 1
ATOM 2335 N N . PHE A 1 280 ? -52.064 -35.280 51.297 1.00 88.94 280 PHE A N 1
ATOM 2336 C CA . PHE A 1 280 ? -50.734 -34.685 51.231 1.00 88.94 280 PHE A CA 1
ATOM 2337 C C . PHE A 1 280 ? -50.231 -34.410 52.643 1.00 88.94 280 PHE A C 1
ATOM 2339 O O . PHE A 1 280 ? -50.982 -33.899 53.466 1.00 88.94 280 PHE A O 1
ATOM 2346 N N . GLU A 1 281 ? -48.967 -34.703 52.909 1.00 86.12 281 GLU A N 1
ATOM 2347 C CA . GLU A 1 281 ? -48.289 -34.411 54.171 1.00 86.12 281 GLU A CA 1
ATOM 2348 C C . GLU A 1 281 ? -47.304 -33.257 53.984 1.00 86.12 281 GLU A C 1
ATOM 2350 O O . GLU A 1 281 ? -46.487 -33.288 53.061 1.00 86.12 281 GLU A O 1
ATOM 2355 N N . GLU A 1 282 ? -47.352 -32.260 54.867 1.00 85.88 282 GLU A N 1
ATOM 2356 C CA . GLU A 1 282 ? -46.299 -31.252 55.017 1.00 85.88 282 GLU A CA 1
ATOM 2357 C C . GLU A 1 282 ? -45.199 -31.834 55.908 1.00 85.88 282 GLU A C 1
ATOM 2359 O O . GLU A 1 282 ? -45.423 -32.077 57.093 1.00 85.88 282 GLU A O 1
ATOM 2364 N N . VAL A 1 283 ? -44.007 -32.057 55.364 1.00 79.38 283 VAL A N 1
ATOM 2365 C CA . VAL A 1 283 ? -42.853 -32.555 56.121 1.00 79.38 283 VAL A CA 1
ATOM 2366 C C . VAL A 1 283 ? -41.926 -31.382 56.422 1.00 79.38 283 VAL A C 1
ATOM 2368 O O . VAL A 1 283 ? -41.538 -30.676 55.493 1.00 79.38 283 VAL A O 1
ATOM 2371 N N . LYS A 1 284 ? -41.579 -31.168 57.701 1.00 79.81 284 LYS A N 1
ATOM 2372 C CA . LYS A 1 284 ? -40.542 -30.218 58.155 1.00 79.81 284 LYS A CA 1
ATOM 2373 C C . LYS A 1 284 ? -39.529 -30.944 59.026 1.00 79.81 284 LYS A C 1
ATOM 2375 O O . LYS A 1 284 ? -39.912 -31.523 60.038 1.00 79.81 284 LYS A O 1
ATOM 2380 N N . ASN A 1 285 ? -38.249 -30.888 58.674 1.00 67.50 285 ASN A N 1
ATOM 2381 C CA . ASN A 1 285 ? -37.153 -31.524 59.412 1.00 67.50 285 ASN A CA 1
ATOM 2382 C C . ASN A 1 285 ? -37.414 -33.023 59.688 1.00 67.50 285 ASN A C 1
ATOM 2384 O O . ASN A 1 285 ? -37.131 -33.524 60.776 1.00 67.50 285 ASN A O 1
ATOM 2388 N N . GLY A 1 286 ? -38.035 -33.723 58.730 1.00 66.69 286 GLY A N 1
ATOM 2389 C CA . GLY A 1 286 ? -38.385 -35.145 58.840 1.00 66.69 286 GLY A CA 1
ATOM 2390 C C . GLY A 1 286 ? -39.654 -35.478 59.643 1.00 66.69 286 GLY A C 1
ATOM 2391 O O . GLY A 1 286 ? -40.036 -36.648 59.684 1.00 66.69 286 GLY A O 1
ATOM 2392 N N . GLU A 1 287 ? -40.340 -34.496 60.236 1.00 70.56 287 GLU A N 1
ATOM 2393 C CA . GLU A 1 287 ? -41.614 -34.686 60.948 1.00 70.56 287 GLU A CA 1
ATOM 2394 C C . GLU A 1 287 ? -42.808 -34.207 60.105 1.00 70.56 287 GLU A C 1
ATOM 2396 O O . GLU A 1 287 ? -42.725 -33.192 59.412 1.00 70.56 287 GLU A O 1
ATOM 2401 N N . VAL A 1 288 ? -43.932 -34.933 60.161 1.00 79.62 288 VAL A N 1
ATOM 2402 C CA . VAL A 1 288 ? -45.188 -34.535 59.501 1.00 79.62 288 VAL A CA 1
ATOM 2403 C C . VAL A 1 288 ? -45.873 -33.469 60.356 1.00 79.62 288 VAL A C 1
ATOM 2405 O O . VAL A 1 288 ? -46.275 -33.742 61.487 1.00 79.62 288 VAL A O 1
ATOM 2408 N N . VAL A 1 289 ? -45.982 -32.253 59.823 1.00 83.94 289 VAL A N 1
ATOM 2409 C CA . VAL A 1 289 ? -46.490 -31.069 60.536 1.00 83.94 289 VAL A CA 1
ATOM 2410 C C . VAL A 1 289 ? -47.951 -30.774 60.201 1.00 83.94 289 VAL A C 1
ATOM 2412 O O . VAL A 1 289 ? -48.667 -30.253 61.053 1.00 83.94 289 VAL A O 1
ATOM 2415 N N . ASP A 1 290 ? -48.403 -31.127 58.997 1.00 80.31 290 ASP A N 1
ATOM 2416 C CA . ASP A 1 290 ? -49.783 -30.914 58.553 1.00 80.31 290 ASP A CA 1
ATOM 2417 C C . ASP A 1 290 ? -50.214 -31.974 57.528 1.00 80.31 290 ASP A C 1
ATOM 2419 O O . ASP A 1 290 ? -49.367 -32.594 56.876 1.00 80.31 290 ASP A O 1
ATOM 2423 N N . GLN A 1 291 ? -51.525 -32.182 57.381 1.00 85.00 291 GLN A N 1
ATOM 2424 C CA . GLN A 1 291 ? -52.103 -33.090 56.391 1.00 85.00 291 GLN A CA 1
ATOM 2425 C C . GLN A 1 291 ? -53.266 -32.422 55.650 1.00 85.00 291 GLN A C 1
ATOM 2427 O O . GLN A 1 291 ? -54.291 -32.069 56.235 1.00 85.00 291 GLN A O 1
ATOM 2432 N N . ILE A 1 292 ? -53.135 -32.311 54.331 1.00 85.88 292 ILE A N 1
ATOM 2433 C CA . ILE A 1 292 ? -54.134 -31.708 53.451 1.00 85.88 292 ILE A CA 1
ATOM 2434 C C . ILE A 1 292 ? -54.870 -32.814 52.702 1.00 85.88 292 ILE A C 1
ATOM 2436 O O . ILE A 1 292 ? -54.250 -33.660 52.058 1.00 85.88 292 ILE A O 1
ATOM 2440 N N . ARG A 1 293 ? -56.204 -32.785 52.740 1.00 85.50 293 ARG A N 1
ATOM 2441 C CA . ARG A 1 293 ? -57.051 -33.656 51.920 1.00 85.50 293 ARG A CA 1
ATOM 2442 C C . ARG A 1 293 ? -57.587 -32.893 50.711 1.00 85.50 293 ARG A C 1
ATOM 2444 O O . ARG A 1 293 ? -58.129 -31.803 50.870 1.00 85.50 293 ARG A O 1
ATOM 2451 N N . MET A 1 294 ? -57.506 -33.508 49.536 1.00 87.69 294 MET A N 1
ATOM 2452 C CA . MET A 1 294 ? -58.076 -33.018 48.281 1.00 87.69 294 MET A CA 1
ATOM 2453 C C . MET A 1 294 ? -58.960 -34.097 47.656 1.00 87.69 294 MET A C 1
ATOM 2455 O O . MET A 1 294 ? -58.561 -35.258 47.598 1.00 87.69 294 MET A O 1
ATOM 2459 N N . ASP A 1 295 ? -60.139 -33.719 47.171 1.00 86.69 295 ASP A N 1
ATOM 2460 C CA . ASP A 1 295 ? -61.044 -34.624 46.463 1.00 86.69 295 ASP A CA 1
ATOM 2461 C C . ASP A 1 295 ? -60.910 -34.354 44.949 1.00 86.69 295 ASP A C 1
ATOM 2463 O O . ASP A 1 295 ? -61.417 -33.372 44.408 1.00 86.69 295 ASP A O 1
ATOM 2467 N N . LEU A 1 296 ? -60.129 -35.196 44.266 1.00 83.00 296 LEU A N 1
ATOM 2468 C CA . LEU A 1 296 ? -59.823 -35.090 42.838 1.00 83.00 296 LEU A CA 1
ATOM 2469 C C . LEU A 1 296 ? -61.040 -35.537 42.011 1.00 83.00 296 LEU A C 1
ATOM 2471 O O . LEU A 1 296 ? -61.450 -36.692 42.102 1.00 83.00 296 LEU A O 1
ATOM 2475 N N . GLY A 1 297 ? -61.602 -34.647 41.197 1.00 79.69 297 GLY A N 1
ATOM 2476 C CA . GLY A 1 297 ? -62.885 -34.822 40.508 1.00 79.69 297 GLY A CA 1
ATOM 2477 C C . GLY A 1 297 ? -63.955 -33.817 40.952 1.00 79.69 297 GLY A C 1
ATOM 2478 O O . GLY A 1 297 ? -64.996 -33.721 40.317 1.00 79.69 297 GLY A O 1
ATOM 2479 N N . ASP A 1 298 ? -63.701 -33.001 41.979 1.00 80.12 298 ASP A N 1
ATOM 2480 C CA . ASP A 1 298 ? -64.577 -31.869 42.329 1.00 80.12 298 ASP A CA 1
ATOM 2481 C C . ASP A 1 298 ? -64.324 -30.629 41.442 1.00 80.12 298 ASP A C 1
ATOM 2483 O O . ASP A 1 298 ? -65.068 -29.641 41.483 1.00 80.12 298 ASP A O 1
ATOM 2487 N N . GLY A 1 299 ? -63.288 -30.690 40.599 1.00 76.62 299 GLY A N 1
ATOM 2488 C CA . GLY A 1 299 ? -62.935 -29.684 39.611 1.00 76.62 299 GLY A CA 1
ATOM 2489 C C . GLY A 1 299 ? -61.975 -28.626 40.146 1.00 76.62 299 GLY A C 1
ATOM 2490 O O . GLY A 1 299 ? -62.030 -28.201 41.303 1.00 76.62 299 GLY A O 1
ATOM 2491 N N . VAL A 1 300 ? -61.134 -28.111 39.242 1.00 79.19 300 VAL A N 1
ATOM 2492 C CA . VAL A 1 300 ? -59.988 -27.253 39.593 1.00 79.19 300 VAL A CA 1
ATOM 2493 C C . VAL A 1 300 ? -60.387 -25.986 40.350 1.00 79.19 300 VAL A C 1
ATOM 2495 O O . VAL A 1 300 ? -59.610 -25.503 41.167 1.00 79.19 300 VAL A O 1
ATOM 2498 N N . ASN A 1 301 ? -61.596 -25.461 40.128 1.00 80.00 301 ASN A N 1
ATOM 2499 C CA . ASN A 1 301 ? -62.098 -24.288 40.850 1.00 80.00 301 ASN A CA 1
ATOM 2500 C C . ASN A 1 301 ? -62.412 -24.590 42.325 1.00 80.00 301 ASN A C 1
ATOM 2502 O O . ASN A 1 301 ? -62.197 -23.728 43.175 1.00 80.00 301 ASN A O 1
ATOM 2506 N N . SER A 1 302 ? -62.916 -25.793 42.628 1.00 81.25 302 SER A N 1
ATOM 2507 C CA . SER A 1 302 ? -63.215 -26.230 43.998 1.00 81.25 302 SER A CA 1
ATOM 2508 C C . SER A 1 302 ? -61.917 -26.475 44.773 1.00 81.25 302 SER A C 1
ATOM 2510 O O . SER A 1 302 ? -61.730 -25.960 45.874 1.00 81.25 302 SER A O 1
ATOM 2512 N N . ASN A 1 303 ? -60.956 -27.149 44.133 1.00 86.00 303 ASN A N 1
ATOM 2513 C CA . ASN A 1 303 ? -59.651 -27.482 44.711 1.00 86.00 303 ASN A CA 1
ATOM 2514 C C . ASN A 1 303 ? -58.603 -26.355 44.603 1.00 86.00 303 ASN A C 1
ATOM 2516 O O . ASN A 1 303 ? -57.460 -26.510 45.039 1.00 86.00 303 ASN A O 1
ATOM 2520 N N . GLN A 1 304 ? -58.960 -25.190 44.053 1.00 82.56 304 GLN A N 1
ATOM 2521 C CA . GLN A 1 304 ? -58.023 -24.087 43.817 1.00 82.56 304 GLN A CA 1
ATOM 2522 C C . GLN A 1 304 ? -57.268 -23.596 45.069 1.00 82.56 304 GLN A C 1
ATOM 2524 O O . GLN A 1 304 ? -56.069 -23.322 44.948 1.00 82.56 304 GLN A O 1
ATOM 2529 N N . PRO A 1 305 ? -57.890 -23.496 46.264 1.00 83.25 305 PRO A N 1
ATOM 2530 C CA . PRO A 1 305 ? -57.177 -23.124 47.488 1.00 83.25 305 PRO A CA 1
ATOM 2531 C C . PRO A 1 305 ? -56.074 -24.122 47.860 1.00 83.25 305 PRO A C 1
ATOM 2533 O O . PRO A 1 305 ? -54.986 -23.704 48.252 1.00 83.25 305 PRO A O 1
ATOM 2536 N N . ILE A 1 306 ? -56.327 -25.419 47.657 1.00 84.50 306 ILE A N 1
ATOM 2537 C CA . ILE A 1 306 ? -55.386 -26.503 47.959 1.00 84.50 306 ILE A CA 1
ATOM 2538 C C . ILE A 1 306 ? -54.199 -26.455 46.992 1.00 84.50 306 ILE A C 1
ATOM 2540 O O . ILE A 1 306 ? -53.049 -26.504 47.418 1.00 84.50 306 ILE A O 1
ATOM 2544 N N . TYR A 1 307 ? -54.442 -26.254 45.693 1.00 85.50 307 TYR A N 1
ATOM 2545 C CA . TYR A 1 307 ? -53.352 -26.101 44.723 1.00 85.50 307 TYR A CA 1
ATOM 2546 C C . TYR A 1 307 ? -52.465 -24.884 44.996 1.00 85.50 307 TYR A C 1
ATOM 2548 O O . TYR A 1 307 ? -51.257 -24.943 44.769 1.00 85.50 307 TYR A O 1
ATOM 2556 N N . LEU A 1 308 ? -53.048 -23.777 45.467 1.00 82.75 308 LEU A N 1
ATOM 2557 C CA . LEU A 1 308 ? -52.281 -22.599 45.875 1.00 82.75 308 LEU A CA 1
ATOM 2558 C C . LEU A 1 308 ? -51.419 -22.898 47.103 1.00 82.75 308 LEU A C 1
ATOM 2560 O O . LEU A 1 308 ? -50.296 -22.418 47.183 1.00 82.75 308 LEU A O 1
ATOM 2564 N N . GLU A 1 309 ? -51.927 -23.681 48.049 1.00 81.81 309 GLU A N 1
ATOM 2565 C CA . GLU A 1 309 ? -51.198 -24.073 49.252 1.00 81.81 309 GLU A CA 1
ATOM 2566 C C . GLU A 1 309 ? -50.028 -25.012 48.957 1.00 81.81 309 GLU A C 1
ATOM 2568 O O . GLU A 1 309 ? -48.913 -24.745 49.406 1.00 81.81 309 GLU A O 1
ATOM 2573 N N . LEU A 1 310 ? -50.244 -26.020 48.111 1.00 83.00 310 LEU A N 1
ATOM 2574 C CA . LEU A 1 310 ? -49.192 -26.923 47.641 1.00 83.00 310 LEU A CA 1
ATOM 2575 C C . LEU A 1 310 ? -48.090 -26.173 46.869 1.00 83.00 310 LEU A C 1
ATOM 2577 O O . LEU A 1 310 ? -46.908 -26.456 47.043 1.00 83.00 310 LEU A O 1
ATOM 2581 N N . ALA A 1 311 ? -48.458 -25.166 46.070 1.00 81.56 311 ALA A N 1
ATOM 2582 C CA . ALA A 1 311 ? -47.510 -24.373 45.284 1.00 81.56 311 ALA A CA 1
ATOM 2583 C C . ALA A 1 311 ? -46.629 -23.422 46.122 1.00 81.56 311 ALA A C 1
ATOM 2585 O O . ALA A 1 311 ? -45.522 -23.095 45.692 1.00 81.56 311 ALA A O 1
ATOM 2586 N N . LYS A 1 312 ? -47.073 -22.996 47.319 1.00 78.88 312 LYS A N 1
ATOM 2587 C CA . LYS A 1 312 ? -46.323 -22.050 48.177 1.00 78.88 312 LYS A CA 1
ATOM 2588 C C . LYS A 1 312 ? -44.936 -22.559 48.566 1.00 78.88 312 LYS A C 1
ATOM 2590 O O . LYS A 1 312 ? -44.014 -21.757 48.696 1.00 78.88 312 LYS A O 1
ATOM 2595 N N . LEU A 1 313 ? -44.790 -23.866 48.786 1.00 68.00 313 LEU A N 1
ATOM 2596 C CA . LEU A 1 313 ? -43.503 -24.465 49.155 1.00 68.00 313 LEU A CA 1
ATOM 2597 C C . LEU A 1 313 ? -42.645 -24.808 47.931 1.00 68.00 313 LEU A C 1
ATOM 2599 O O . LEU A 1 313 ? -41.424 -24.850 48.043 1.00 68.00 313 LEU A O 1
ATOM 2603 N N . CYS A 1 314 ? -43.254 -24.960 46.750 1.00 64.62 314 CYS A N 1
ATOM 2604 C CA . CYS A 1 314 ? -42.521 -25.127 45.495 1.00 64.62 314 CYS A CA 1
ATOM 2605 C C . CYS A 1 314 ? -41.842 -23.816 45.030 1.00 64.62 314 CYS A C 1
ATOM 2607 O O . CYS A 1 314 ? -40.799 -23.867 44.384 1.00 64.62 314 CYS A O 1
ATOM 2609 N N . GLU A 1 315 ? -42.385 -22.641 45.384 1.00 52.66 315 GLU A N 1
ATOM 2610 C CA . GLU A 1 315 ? -41.856 -21.309 45.011 1.00 52.66 315 GLU A CA 1
ATOM 2611 C C . GLU A 1 315 ? -40.513 -20.929 45.680 1.00 52.66 315 GLU A C 1
ATOM 2613 O O . GLU A 1 315 ? -39.882 -19.955 45.271 1.00 52.66 315 GLU A O 1
ATOM 2618 N N . GLN A 1 316 ? -40.035 -21.675 46.685 1.00 47.28 316 GLN A N 1
ATOM 2619 C CA . GLN A 1 316 ? -38.813 -21.338 47.440 1.00 47.28 316 GLN A CA 1
ATOM 2620 C C . GLN A 1 316 ? -37.503 -21.894 46.840 1.00 47.28 316 GLN A C 1
ATOM 2622 O O . GLN A 1 316 ? -36.451 -21.830 47.479 1.00 47.28 316 GLN A O 1
ATOM 2627 N N . VAL A 1 317 ? -37.520 -22.386 45.597 1.00 38.81 317 VAL A N 1
ATOM 2628 C CA . VAL A 1 317 ? -36.319 -22.818 44.858 1.00 38.81 317 VAL A CA 1
ATOM 2629 C C . VAL A 1 317 ? -35.902 -21.726 43.855 1.00 38.81 317 VAL A C 1
ATOM 2631 O O . VAL A 1 317 ? -36.715 -21.336 43.018 1.00 38.81 317 VAL A O 1
ATOM 2634 N N . PRO A 1 318 ? -34.659 -21.201 43.882 1.00 30.59 318 PRO A N 1
ATOM 2635 C CA . PRO A 1 318 ? -34.235 -20.185 42.922 1.00 30.59 318 PRO A CA 1
ATOM 2636 C C . PRO A 1 318 ? -33.931 -20.801 41.544 1.00 30.59 318 PRO A C 1
ATOM 2638 O O . PRO A 1 318 ? -32.910 -21.461 41.355 1.00 30.59 318 PRO A O 1
ATOM 2641 N N . GLU A 1 319 ? -34.787 -20.533 40.555 1.00 30.06 319 GLU A N 1
ATOM 2642 C CA . GLU A 1 319 ? -34.549 -20.861 39.144 1.00 30.06 319 GLU A CA 1
ATOM 2643 C C . GLU A 1 319 ? -33.503 -19.930 38.496 1.00 30.06 319 GLU A C 1
ATOM 2645 O O . GLU A 1 319 ? -33.649 -18.703 38.459 1.00 30.06 319 GLU A O 1
ATOM 2650 N N . LYS A 1 320 ? -32.460 -20.531 37.905 1.00 26.56 320 LYS A N 1
ATOM 2651 C CA . LYS A 1 320 ? -31.643 -19.922 36.846 1.00 26.56 320 LYS A CA 1
ATOM 2652 C C . LYS A 1 320 ? -32.288 -20.196 35.480 1.00 26.56 320 LYS A C 1
ATOM 2654 O O . LYS A 1 320 ? -32.459 -21.343 35.098 1.00 26.56 320 LYS A O 1
ATOM 2659 N N . GLU A 1 321 ? -32.514 -19.100 34.756 1.00 27.06 321 GLU A N 1
ATOM 2660 C CA . GLU A 1 321 ? -32.606 -18.942 33.293 1.00 27.06 321 GLU A CA 1
ATOM 2661 C C . GLU A 1 321 ? -33.664 -19.738 32.500 1.00 27.06 321 GLU A C 1
ATOM 2663 O O . GLU A 1 321 ? -33.465 -20.896 32.160 1.00 27.06 321 GLU A O 1
ATOM 2668 N N . GLN A 1 322 ? -34.682 -19.025 31.988 1.00 25.44 322 GLN A N 1
ATOM 2669 C CA . GLN A 1 322 ? -34.850 -18.734 30.547 1.00 25.44 322 GLN A CA 1
ATOM 2670 C C . GLN A 1 322 ? -36.115 -17.889 30.278 1.00 25.44 322 GLN A C 1
ATOM 2672 O O . GLN A 1 322 ? -37.239 -18.316 30.513 1.00 25.44 322 GLN A O 1
ATOM 2677 N N . LYS A 1 323 ? -35.949 -16.699 29.682 1.00 26.62 323 LYS A N 1
ATOM 2678 C CA . LYS A 1 323 ? -36.982 -16.063 28.839 1.00 26.62 323 LYS A CA 1
ATOM 2679 C C . LYS A 1 323 ? -36.334 -15.506 27.575 1.00 26.62 323 LYS A C 1
ATOM 2681 O O . LYS A 1 323 ? -35.920 -14.351 27.524 1.00 26.62 323 LYS A O 1
ATOM 2686 N N . GLN A 1 324 ? -36.296 -16.331 26.530 1.00 27.20 324 GLN A N 1
ATOM 2687 C CA . GLN A 1 324 ? -36.440 -15.839 25.163 1.00 27.20 324 GLN A CA 1
ATOM 2688 C C . GLN A 1 324 ? -37.933 -15.597 24.928 1.00 27.20 324 GLN A C 1
ATOM 2690 O O . GLN A 1 324 ? -38.740 -16.508 25.077 1.00 27.20 324 GLN A O 1
ATOM 2695 N N . SER A 1 325 ? -38.313 -14.371 24.566 1.00 25.56 325 SER A N 1
ATOM 2696 C CA . SER A 1 325 ? -39.639 -14.111 24.003 1.00 25.56 325 SER A CA 1
ATOM 2697 C C . SER A 1 325 ? -39.483 -13.417 22.659 1.00 25.56 325 SER A C 1
ATOM 2699 O O . SER A 1 325 ? -39.045 -12.272 22.556 1.00 25.56 325 SER A O 1
ATOM 2701 N N . VAL A 1 326 ? -39.820 -14.180 21.624 1.00 24.56 326 VAL A N 1
ATOM 2702 C CA . VAL A 1 326 ? -40.176 -13.712 20.291 1.00 24.56 326 VAL A CA 1
ATOM 2703 C C . VAL A 1 326 ? -41.535 -13.024 20.424 1.00 24.56 326 VAL A C 1
ATOM 2705 O O . VAL A 1 326 ? -42.487 -13.634 20.905 1.00 24.56 326 VAL A O 1
ATOM 2708 N N . LYS A 1 327 ? -41.638 -11.753 20.025 1.00 25.84 327 LYS A N 1
ATOM 2709 C CA . LYS A 1 327 ? -42.925 -11.066 19.868 1.00 25.84 327 LYS A CA 1
ATOM 2710 C C . LYS A 1 327 ? -43.215 -10.888 18.385 1.00 25.84 327 LYS A C 1
ATOM 2712 O O . LYS A 1 327 ? -42.564 -10.090 17.719 1.00 25.84 327 LYS A O 1
ATOM 2717 N N . ASN A 1 328 ? -44.213 -11.633 17.919 1.00 24.09 328 ASN A N 1
ATOM 2718 C CA . ASN A 1 328 ? -44.961 -11.330 16.708 1.00 24.09 328 ASN A CA 1
ATOM 2719 C C . ASN A 1 328 ? -45.954 -10.195 17.000 1.00 24.09 328 ASN A C 1
ATOM 2721 O O . ASN A 1 328 ? -46.599 -10.170 18.050 1.00 24.09 328 ASN A O 1
ATOM 2725 N N . GLU A 1 329 ? -46.053 -9.264 16.058 1.00 22.64 329 GLU A N 1
ATOM 2726 C CA . GLU A 1 329 ? -47.054 -8.199 16.001 1.00 22.64 329 GLU A CA 1
ATOM 2727 C C . GLU A 1 329 ? -48.462 -8.756 15.732 1.00 22.64 329 GLU A C 1
ATOM 2729 O O . GLU A 1 329 ? -48.607 -9.710 14.962 1.00 22.64 329 GLU A O 1
ATOM 2734 N N . PRO A 1 330 ? -49.517 -8.093 16.234 1.00 25.30 330 PRO A N 1
ATOM 2735 C CA . PRO A 1 330 ? -50.811 -8.084 15.582 1.00 25.30 330 PRO A CA 1
ATOM 2736 C C . PRO A 1 330 ? -51.052 -6.753 14.858 1.00 25.30 330 PRO A C 1
ATOM 2738 O O . PRO A 1 330 ? -50.803 -5.660 15.366 1.00 25.30 330 PRO A O 1
ATOM 2741 N N . VAL A 1 331 ? -51.583 -6.884 13.647 1.00 22.84 331 VAL A N 1
ATOM 2742 C CA . VAL A 1 331 ? -52.106 -5.810 12.805 1.00 22.84 331 VAL A CA 1
ATOM 2743 C C . VAL A 1 331 ? -53.482 -5.379 13.314 1.00 22.84 331 VAL A C 1
ATOM 2745 O O . VAL A 1 331 ? -54.371 -6.214 13.458 1.00 22.84 331 VAL A O 1
ATOM 2748 N N . SER A 1 332 ? -53.716 -4.071 13.418 1.00 24.38 332 SER A N 1
ATOM 2749 C CA . SER A 1 332 ? -55.049 -3.492 13.214 1.00 24.38 332 SER A CA 1
ATOM 2750 C C . SER A 1 332 ? -54.944 -2.095 12.605 1.00 24.38 332 SER A C 1
ATOM 2752 O O . SER A 1 332 ? -54.171 -1.249 13.048 1.00 24.38 332 SER A O 1
ATOM 2754 N N . LYS A 1 333 ? -55.712 -1.918 11.528 1.00 26.80 333 LYS A N 1
ATOM 2755 C CA . LYS A 1 333 ? -55.871 -0.713 10.713 1.00 26.80 333 LYS A CA 1
ATOM 2756 C C . LYS A 1 333 ? -56.705 0.326 11.458 1.00 26.80 333 LYS A C 1
ATOM 2758 O O . LYS A 1 333 ? -57.759 -0.032 11.962 1.00 26.80 333 LYS A O 1
ATOM 2763 N N . GLU A 1 334 ? -56.336 1.596 11.334 1.00 23.91 334 GLU A N 1
ATOM 2764 C CA . GLU A 1 334 ? -57.297 2.696 11.239 1.00 23.91 334 GLU A CA 1
ATOM 2765 C C . GLU A 1 334 ? -56.705 3.846 10.412 1.00 23.91 334 GLU A C 1
ATOM 2767 O O . GLU A 1 334 ? -55.493 4.031 10.311 1.00 23.91 334 GLU A O 1
ATOM 2772 N N . GLN A 1 335 ? -57.596 4.517 9.694 1.00 23.88 335 GLN A N 1
ATOM 2773 C CA . GLN A 1 335 ? -57.354 5.342 8.520 1.00 23.88 335 GLN A CA 1
ATOM 2774 C C . GLN A 1 335 ? -57.279 6.846 8.846 1.00 23.88 335 GLN A C 1
ATOM 2776 O O . GLN A 1 335 ? -57.873 7.321 9.803 1.00 23.88 335 GLN A O 1
ATOM 2781 N N . MET A 1 336 ? -56.694 7.567 7.881 1.00 23.03 336 MET A N 1
ATOM 2782 C CA . MET A 1 336 ? -56.979 8.949 7.454 1.00 23.03 336 MET A CA 1
ATOM 2783 C C . MET A 1 336 ? -56.163 10.136 8.006 1.00 23.03 336 MET A C 1
ATOM 2785 O O . MET A 1 336 ? -56.205 10.506 9.168 1.00 23.03 336 MET A O 1
ATOM 2789 N N . GLN A 1 337 ? -55.571 10.821 7.012 1.00 23.64 337 GLN A N 1
ATOM 2790 C CA . GLN A 1 337 ? -55.323 12.262 6.887 1.00 23.64 337 GLN A CA 1
ATOM 2791 C C . GLN A 1 337 ? -54.301 12.918 7.827 1.00 23.64 337 GLN A C 1
ATOM 2793 O O . GLN A 1 337 ? -54.570 13.196 8.986 1.00 23.64 337 GLN A O 1
ATOM 2798 N N . SER A 1 338 ? -53.196 13.407 7.250 1.00 22.64 338 SER A N 1
ATOM 2799 C CA . SER A 1 338 ? -52.961 14.861 7.167 1.00 22.64 338 SER A CA 1
ATOM 2800 C C . SER A 1 338 ? -51.628 15.232 6.496 1.00 22.64 338 SER A C 1
ATOM 2802 O O . SER A 1 338 ? -50.560 14.745 6.835 1.00 22.64 338 SER A O 1
ATOM 2804 N N . LYS A 1 339 ? -51.758 16.167 5.548 1.00 25.39 339 LYS A N 1
ATOM 2805 C CA . LYS A 1 339 ? -50.898 17.331 5.291 1.00 25.39 339 LYS A CA 1
ATOM 2806 C C . LYS A 1 339 ? -49.401 17.111 5.048 1.00 25.39 339 LYS A C 1
ATOM 2808 O O . LYS A 1 339 ? -48.584 16.959 5.953 1.00 25.39 339 LYS A O 1
ATOM 2813 N N . GLU A 1 340 ? -49.061 17.337 3.778 1.00 32.56 340 GLU A N 1
ATOM 2814 C CA . GLU A 1 340 ? -47.810 17.948 3.338 1.00 32.56 340 GLU A CA 1
ATOM 2815 C C . GLU A 1 340 ? -47.280 18.951 4.368 1.00 32.56 340 GLU A C 1
ATOM 2817 O O . GLU A 1 340 ? -47.825 20.038 4.561 1.00 32.56 340 GLU A O 1
ATOM 2822 N N . THR A 1 341 ? -46.162 18.600 4.990 1.00 23.84 341 THR A N 1
ATOM 2823 C CA . THR A 1 341 ? -45.313 19.582 5.648 1.00 23.84 341 THR A CA 1
ATOM 2824 C C . THR A 1 341 ? -43.956 19.485 4.978 1.00 23.84 341 THR A C 1
ATOM 2826 O O . THR A 1 341 ? -43.228 18.511 5.149 1.00 23.84 341 THR A O 1
ATOM 2829 N N . LYS A 1 342 ? -43.637 20.488 4.152 1.00 34.00 342 LYS A N 1
ATOM 2830 C CA . LYS A 1 342 ? -42.314 20.683 3.553 1.00 34.00 342 LYS A CA 1
ATOM 2831 C C . LYS A 1 342 ? -41.266 20.736 4.667 1.00 34.00 342 LYS A C 1
ATOM 2833 O O . LYS A 1 342 ? -41.012 21.795 5.240 1.00 34.00 342 LYS A O 1
ATOM 2838 N N . THR A 1 343 ? -40.626 19.611 4.964 1.00 27.47 343 THR A N 1
ATOM 2839 C CA . THR A 1 343 ? -39.402 19.596 5.762 1.00 27.47 343 THR A CA 1
ATOM 2840 C C . THR A 1 343 ? -38.306 20.276 4.957 1.00 27.47 343 THR A C 1
ATOM 2842 O O . THR A 1 343 ? -37.832 19.760 3.945 1.00 27.47 343 THR A O 1
ATOM 2845 N N . LYS A 1 344 ? -37.924 21.472 5.415 1.00 35.16 344 LYS A N 1
ATOM 2846 C CA . LYS A 1 344 ? -36.722 22.190 4.990 1.00 35.16 344 LYS A CA 1
ATOM 2847 C C . LYS A 1 344 ? -35.549 21.207 4.926 1.00 35.16 344 LYS A C 1
ATOM 2849 O O . LYS A 1 344 ? -35.300 20.484 5.891 1.00 35.16 344 LYS A O 1
ATOM 2854 N N . GLN A 1 345 ? -34.847 21.193 3.792 1.00 32.22 345 GLN A N 1
ATOM 2855 C CA . GLN A 1 345 ? -33.604 20.448 3.604 1.00 32.22 345 GLN A CA 1
ATOM 2856 C C . GLN A 1 345 ? -32.682 20.708 4.800 1.00 32.22 345 GLN A C 1
ATOM 2858 O O . GLN A 1 345 ? -32.248 21.841 5.018 1.00 32.22 345 GLN A O 1
ATOM 2863 N N . LYS A 1 346 ? -32.400 19.667 5.595 1.00 36.06 346 LYS A N 1
ATOM 2864 C CA . LYS A 1 346 ? -31.333 19.727 6.596 1.00 36.06 346 LYS A CA 1
ATOM 2865 C C . LYS A 1 346 ? -30.043 20.062 5.848 1.00 36.06 346 LYS A C 1
ATOM 2867 O O . LYS A 1 346 ? -29.627 19.316 4.962 1.00 36.06 346 LYS A O 1
ATOM 2872 N N . GLY A 1 347 ? -29.443 21.203 6.186 1.00 36.94 347 GLY A N 1
ATOM 2873 C CA . GLY A 1 347 ? -28.114 21.574 5.712 1.00 36.94 347 GLY A CA 1
ATOM 2874 C C . GLY A 1 347 ? -27.101 20.468 6.017 1.00 36.94 347 GLY A C 1
ATOM 2875 O O . GLY A 1 347 ? -27.292 19.680 6.944 1.00 36.94 347 GLY A O 1
ATOM 2876 N N . TYR A 1 348 ? -26.043 20.403 5.206 1.00 37.16 348 TYR A N 1
ATOM 2877 C CA . TYR A 1 348 ? -24.987 19.392 5.285 1.00 37.16 348 TYR A CA 1
ATOM 2878 C C . TYR A 1 348 ? -24.524 19.155 6.733 1.00 37.16 348 TYR A C 1
ATOM 2880 O O . TYR A 1 348 ? -23.885 20.016 7.341 1.00 37.16 348 TYR A O 1
ATOM 2888 N N . GLN A 1 349 ? -24.834 17.978 7.280 1.00 43.78 349 GLN A N 1
ATOM 2889 C CA . GLN A 1 349 ? -24.312 17.547 8.573 1.00 43.78 349 GLN A CA 1
ATOM 2890 C C . GLN A 1 349 ? -22.895 17.004 8.377 1.00 43.78 349 GLN A C 1
ATOM 2892 O O . GLN A 1 349 ? -22.647 16.120 7.555 1.00 43.78 349 GLN A O 1
ATOM 2897 N N . LYS A 1 350 ? -21.936 17.572 9.113 1.00 50.12 350 LYS A N 1
ATOM 2898 C CA . LYS A 1 350 ? -20.541 17.129 9.089 1.00 50.12 350 LYS A CA 1
ATOM 2899 C C . LYS A 1 350 ? -20.457 15.734 9.717 1.00 50.12 350 LYS A C 1
ATOM 2901 O O . LYS A 1 350 ? -20.851 15.569 10.865 1.00 50.12 350 LYS A O 1
ATOM 2906 N N . ARG A 1 351 ? -19.936 14.766 8.956 1.00 67.25 351 ARG A N 1
ATOM 2907 C CA . ARG A 1 351 ? -19.762 13.368 9.392 1.00 67.25 351 ARG A CA 1
ATOM 2908 C C . ARG A 1 351 ? -18.954 13.280 10.684 1.00 67.25 351 ARG A C 1
ATOM 2910 O O . ARG A 1 351 ? -17.990 14.035 10.861 1.00 67.25 351 ARG A O 1
ATOM 2917 N N . THR A 1 352 ? -19.319 12.343 11.551 1.00 67.19 352 THR A N 1
ATOM 2918 C CA . THR A 1 352 ? -18.602 12.097 12.809 1.00 67.19 352 THR A CA 1
ATOM 2919 C C . THR A 1 352 ? -17.286 11.348 12.560 1.00 67.19 352 THR A C 1
ATOM 2921 O O . THR A 1 352 ? -17.084 10.708 11.526 1.00 67.19 352 THR A O 1
ATOM 2924 N N . ALA A 1 353 ? -16.338 11.430 13.501 1.00 53.78 353 ALA A N 1
ATOM 2925 C CA . ALA A 1 353 ? -15.051 10.735 13.374 1.00 53.78 353 ALA A CA 1
ATOM 2926 C C . ALA A 1 353 ? -15.203 9.199 13.361 1.00 53.78 353 ALA A C 1
ATOM 2928 O O . ALA A 1 353 ? -14.407 8.500 12.731 1.00 53.78 353 ALA A O 1
ATOM 2929 N N . GLU A 1 354 ? -16.232 8.678 14.032 1.00 59.59 354 GLU A N 1
ATOM 2930 C CA . GLU A 1 354 ? -16.548 7.248 14.083 1.00 59.59 354 GLU A CA 1
ATOM 2931 C C . GLU A 1 354 ? -17.139 6.747 12.765 1.00 59.59 354 GLU A C 1
ATOM 2933 O O . GLU A 1 354 ? -16.671 5.729 12.253 1.00 59.59 354 GLU A O 1
ATOM 2938 N N . GLU A 1 355 ? -18.057 7.503 12.154 1.00 68.38 355 GLU A N 1
ATOM 2939 C CA . GLU A 1 355 ? -18.581 7.223 10.809 1.00 68.38 355 GLU A CA 1
ATOM 2940 C C . GLU A 1 355 ? -17.457 7.163 9.770 1.00 68.38 355 GLU A C 1
ATOM 2942 O O . GLU A 1 355 ? -17.379 6.218 8.987 1.00 68.38 355 GLU A O 1
ATOM 2947 N N . ILE A 1 356 ? -16.527 8.129 9.797 1.00 63.19 356 ILE A N 1
ATOM 2948 C CA . ILE A 1 356 ? -15.372 8.146 8.886 1.00 63.19 356 ILE A CA 1
ATOM 2949 C C . ILE A 1 356 ? -14.491 6.910 9.112 1.00 63.19 356 ILE A C 1
ATOM 2951 O O . ILE A 1 356 ? -14.038 6.288 8.153 1.00 63.19 356 ILE A O 1
ATOM 2955 N N . LYS A 1 357 ? -14.251 6.515 10.368 1.00 64.62 357 LYS A N 1
ATOM 2956 C CA . LYS A 1 357 ? -13.436 5.335 10.693 1.00 64.62 357 LYS A CA 1
ATOM 2957 C C . LYS A 1 357 ? -14.091 4.035 10.215 1.00 64.62 357 LYS A C 1
ATOM 2959 O O . LYS A 1 357 ? -13.390 3.163 9.697 1.00 64.62 357 LYS A O 1
ATOM 2964 N N . GLN A 1 358 ? -15.408 3.901 10.370 1.00 70.81 358 GLN A N 1
ATOM 2965 C CA . GLN A 1 358 ? -16.166 2.757 9.860 1.00 70.81 358 GLN A CA 1
ATOM 2966 C C . GLN A 1 358 ? -16.163 2.719 8.327 1.00 70.81 358 GLN A C 1
ATOM 2968 O O . GLN A 1 358 ? -15.894 1.667 7.751 1.00 70.81 358 GLN A O 1
ATOM 2973 N N . GLU A 1 359 ? -16.351 3.862 7.663 1.00 73.56 359 GLU A N 1
ATOM 2974 C CA . GLU A 1 359 ? -16.319 3.970 6.199 1.00 73.56 359 GLU A CA 1
ATOM 2975 C C . GLU A 1 359 ? -14.935 3.605 5.636 1.00 73.56 359 GLU A C 1
ATOM 2977 O O . GLU A 1 359 ? -14.831 2.826 4.690 1.00 73.56 359 GLU A O 1
ATOM 2982 N N . VAL A 1 360 ? -13.852 4.077 6.268 1.00 68.56 360 VAL A N 1
ATOM 2983 C CA . VAL A 1 360 ? -12.477 3.687 5.913 1.00 68.56 360 VAL A CA 1
ATOM 2984 C C . VAL A 1 360 ? -12.273 2.181 6.084 1.00 68.56 360 VAL A C 1
ATOM 2986 O O . VAL A 1 360 ? -11.657 1.556 5.219 1.00 68.56 360 VAL A O 1
ATOM 2989 N N . LYS A 1 361 ? -12.783 1.576 7.165 1.00 69.50 361 LYS A N 1
ATOM 2990 C CA . LYS A 1 361 ? -12.698 0.122 7.378 1.00 69.50 361 LYS A CA 1
ATOM 2991 C C . LYS A 1 361 ? -13.464 -0.638 6.290 1.00 69.50 361 LYS A C 1
ATOM 2993 O O . LYS A 1 361 ? -12.905 -1.568 5.719 1.00 69.50 361 LYS A O 1
ATOM 2998 N N . SER A 1 362 ? -14.676 -0.199 5.956 1.00 79.50 362 SER A N 1
ATOM 2999 C CA . SER A 1 362 ? -15.505 -0.792 4.901 1.00 79.50 362 SER A CA 1
ATOM 3000 C C . SER A 1 362 ? -14.829 -0.725 3.531 1.00 79.50 362 SER A C 1
ATOM 3002 O O . SER A 1 362 ? -14.712 -1.744 2.868 1.00 79.50 362 SER A O 1
ATOM 3004 N N . LEU A 1 363 ? -14.308 0.439 3.129 1.00 70.81 363 LEU A N 1
ATOM 3005 C CA . LEU A 1 363 ? -13.575 0.599 1.865 1.00 70.81 363 LEU A CA 1
ATOM 3006 C C . LEU A 1 363 ? -12.244 -0.171 1.858 1.00 70.81 363 LEU A C 1
ATOM 3008 O O . LEU A 1 363 ? -11.747 -0.564 0.808 1.00 70.81 363 LEU A O 1
ATOM 3012 N N . SER A 1 364 ? -11.624 -0.371 3.025 1.00 71.06 364 SER A N 1
ATOM 3013 C CA . SER A 1 364 ? -10.451 -1.248 3.145 1.00 71.06 364 SER A CA 1
ATOM 3014 C C . SER A 1 364 ? -10.811 -2.702 2.893 1.00 71.06 364 SER A C 1
ATOM 3016 O O . SER A 1 364 ? -10.073 -3.378 2.187 1.00 71.06 364 SER A O 1
ATOM 3018 N N . GLN A 1 365 ? -11.937 -3.157 3.442 1.00 74.69 365 GLN A N 1
ATOM 3019 C CA . GLN A 1 365 ? -12.420 -4.514 3.234 1.00 74.69 365 GLN A CA 1
ATOM 3020 C C . GLN A 1 365 ? -12.853 -4.730 1.783 1.00 74.69 365 GLN A C 1
ATOM 3022 O O . GLN A 1 365 ? -12.398 -5.682 1.168 1.00 74.69 365 GLN A O 1
ATOM 3027 N N . GLN A 1 366 ? -13.594 -3.785 1.198 1.00 80.19 366 GLN A N 1
ATOM 3028 C CA . GLN A 1 366 ? -14.000 -3.836 -0.208 1.00 80.19 366 GLN A CA 1
ATOM 3029 C C . GLN A 1 366 ? -12.800 -3.977 -1.152 1.00 80.19 366 GLN A C 1
ATOM 3031 O O . GLN A 1 366 ? -12.836 -4.778 -2.076 1.00 80.19 366 GLN A O 1
ATOM 3036 N N . ALA A 1 367 ? -11.707 -3.248 -0.900 1.00 67.12 367 ALA A N 1
ATOM 3037 C CA . ALA A 1 367 ? -10.492 -3.395 -1.697 1.00 67.12 367 ALA A CA 1
ATOM 3038 C C . ALA A 1 367 ? -9.849 -4.789 -1.551 1.00 67.12 367 ALA A C 1
ATOM 3040 O O . ALA A 1 367 ? -9.316 -5.310 -2.524 1.00 67.12 367 ALA A O 1
ATOM 3041 N N . LEU A 1 368 ? -9.892 -5.403 -0.362 1.00 72.81 368 LEU A N 1
ATOM 3042 C CA . LEU A 1 368 ? -9.393 -6.769 -0.152 1.00 72.81 368 LEU A CA 1
ATOM 3043 C C . LEU A 1 368 ? -10.283 -7.813 -0.835 1.00 72.81 368 LEU A C 1
ATOM 3045 O O . LEU A 1 368 ? -9.769 -8.758 -1.430 1.00 72.81 368 LEU A O 1
ATOM 3049 N N . ASP A 1 369 ? -11.598 -7.633 -0.771 1.00 79.62 369 ASP A N 1
ATOM 3050 C CA . ASP A 1 369 ? -12.563 -8.523 -1.414 1.00 79.62 369 ASP A CA 1
ATOM 3051 C C . ASP A 1 369 ? -12.446 -8.432 -2.944 1.00 79.62 369 ASP A C 1
ATOM 3053 O O . ASP A 1 369 ? -12.437 -9.458 -3.624 1.00 79.62 369 ASP A O 1
ATOM 3057 N N . ALA A 1 370 ? -12.221 -7.226 -3.477 1.00 76.69 370 ALA A N 1
ATOM 3058 C CA . ALA A 1 370 ? -11.923 -7.011 -4.889 1.00 76.69 370 ALA A CA 1
ATOM 3059 C C . ALA A 1 370 ? -10.649 -7.754 -5.324 1.00 76.69 370 ALA A C 1
ATOM 3061 O O . ALA A 1 370 ? -10.654 -8.384 -6.375 1.00 76.69 370 ALA A O 1
ATOM 3062 N N . VAL A 1 371 ? -9.580 -7.771 -4.512 1.00 79.06 371 VAL A N 1
ATOM 3063 C CA . VAL A 1 371 ? -8.387 -8.584 -4.825 1.00 79.06 371 VAL A CA 1
ATOM 3064 C C . VAL A 1 371 ? -8.745 -10.064 -4.931 1.00 79.06 371 VAL A C 1
ATOM 3066 O O . VAL A 1 371 ? -8.298 -10.722 -5.864 1.00 79.06 371 VAL A O 1
ATOM 3069 N N . LYS A 1 372 ? -9.559 -10.604 -4.017 1.00 82.12 372 LYS A N 1
ATOM 3070 C CA . LYS A 1 372 ? -9.952 -12.022 -4.076 1.00 82.12 372 LYS A CA 1
ATOM 3071 C C . LYS A 1 372 ? -10.708 -12.354 -5.352 1.00 82.12 372 LYS A C 1
ATOM 3073 O O . LYS A 1 372 ? -10.374 -13.334 -6.003 1.00 82.12 372 LYS A O 1
ATOM 3078 N N . LYS A 1 373 ? -11.692 -11.523 -5.694 1.00 84.69 373 LYS A N 1
ATOM 3079 C CA . LYS A 1 373 ? -12.520 -11.659 -6.894 1.00 84.69 373 LYS A CA 1
ATOM 3080 C C . LYS A 1 373 ? -11.671 -11.552 -8.160 1.00 84.69 373 LYS A C 1
ATOM 3082 O O . LYS A 1 373 ? -11.647 -12.471 -8.962 1.00 84.69 373 LYS A O 1
ATOM 3087 N N . HIS A 1 374 ? -10.903 -10.474 -8.287 1.00 82.69 374 HIS A N 1
ATOM 3088 C CA . HIS A 1 374 ? -10.161 -10.161 -9.506 1.00 82.69 374 HIS A CA 1
ATOM 3089 C C . HIS A 1 374 ? -8.840 -10.918 -9.676 1.00 82.69 374 HIS A C 1
ATOM 3091 O O . HIS A 1 374 ? -8.185 -10.783 -10.702 1.00 82.69 374 HIS A O 1
ATOM 3097 N N . THR A 1 375 ? -8.407 -11.691 -8.680 1.00 81.62 375 THR A N 1
ATOM 3098 C CA . THR A 1 375 ? -7.220 -12.552 -8.809 1.00 81.62 375 THR A CA 1
ATOM 3099 C C . THR A 1 375 ? -7.565 -14.030 -8.758 1.00 81.62 375 THR A C 1
ATOM 3101 O O . THR A 1 375 ? -6.676 -14.849 -8.542 1.00 81.62 375 THR A O 1
ATOM 3104 N N . HIS A 1 376 ? -8.841 -14.385 -8.917 1.00 81.69 376 HIS A N 1
ATOM 3105 C CA . HIS A 1 376 ? -9.301 -15.761 -8.801 1.00 81.69 376 HIS A CA 1
ATOM 3106 C C . HIS A 1 376 ? -8.927 -16.596 -10.029 1.00 81.69 376 HIS A C 1
ATOM 3108 O O . HIS A 1 376 ? -8.229 -17.599 -9.884 1.00 81.69 376 HIS A O 1
ATOM 3114 N N . SER A 1 377 ? -9.335 -16.159 -11.220 1.00 83.69 377 SER A N 1
ATOM 3115 C CA . SER A 1 377 ? -9.036 -16.819 -12.493 1.00 83.69 377 SER A CA 1
ATOM 3116 C C . SER A 1 377 ? -8.091 -15.990 -13.374 1.00 83.69 377 SER A C 1
ATOM 3118 O O . SER A 1 377 ? -7.910 -14.790 -13.138 1.00 83.69 377 SER A O 1
ATOM 3120 N N . PRO A 1 378 ? -7.468 -16.600 -14.398 1.00 83.94 378 PRO A N 1
ATOM 3121 C CA . PRO A 1 378 ? -6.674 -15.860 -15.374 1.00 83.94 378 PRO A CA 1
ATOM 3122 C C . PRO A 1 378 ? -7.461 -14.794 -16.127 1.00 83.94 378 PRO A C 1
ATOM 3124 O O . PRO A 1 378 ? -6.929 -13.721 -16.406 1.00 83.94 378 PRO A O 1
ATOM 3127 N N . GLU A 1 379 ? -8.729 -15.069 -16.412 1.00 86.50 379 GLU A N 1
ATOM 3128 C CA . GLU A 1 379 ? -9.658 -14.148 -17.056 1.00 86.50 379 GLU A CA 1
ATOM 3129 C C . GLU A 1 379 ? -9.934 -12.942 -16.153 1.00 86.50 379 GLU A C 1
ATOM 3131 O O . GLU A 1 379 ? -9.825 -11.803 -16.604 1.00 86.50 379 GLU A O 1
ATOM 3136 N N . ASP A 1 380 ? -10.186 -13.178 -14.862 1.00 87.19 380 ASP A N 1
ATOM 3137 C CA . ASP A 1 380 ? -10.408 -12.109 -13.882 1.00 87.19 380 ASP A CA 1
ATOM 3138 C C . ASP A 1 380 ? -9.180 -11.201 -13.745 1.00 87.19 380 ASP A C 1
ATOM 3140 O O . ASP A 1 380 ? -9.307 -9.973 -13.695 1.00 87.19 380 ASP A O 1
ATOM 3144 N N . VAL A 1 381 ? -7.980 -11.798 -13.721 1.00 87.69 381 VAL A N 1
ATOM 3145 C CA . VAL A 1 381 ? -6.722 -11.042 -13.687 1.00 87.69 381 VAL A CA 1
ATOM 3146 C C . VAL A 1 381 ? -6.559 -10.250 -14.974 1.00 87.69 381 VAL A C 1
ATOM 3148 O O . VAL A 1 381 ? -6.221 -9.072 -14.910 1.00 87.69 381 VAL A O 1
ATOM 3151 N N . LYS A 1 382 ? -6.827 -10.845 -16.141 1.00 88.44 382 LYS A N 1
ATOM 3152 C CA . LYS A 1 382 ? -6.745 -10.145 -17.429 1.00 88.44 382 LYS A CA 1
ATOM 3153 C C . LYS A 1 382 ? -7.680 -8.935 -17.471 1.00 88.44 382 LYS A C 1
ATOM 3155 O O . LYS A 1 382 ? -7.241 -7.863 -17.886 1.00 88.44 382 LYS A O 1
ATOM 3160 N N . GLU A 1 383 ? -8.921 -9.068 -17.007 1.00 89.31 383 GLU A N 1
ATOM 3161 C CA . GLU A 1 383 ? -9.861 -7.943 -16.936 1.00 89.31 383 GLU A CA 1
ATOM 3162 C C . GLU A 1 383 ? -9.402 -6.862 -15.954 1.00 89.31 383 GLU A C 1
ATOM 3164 O O . GLU A 1 383 ? -9.456 -5.669 -16.264 1.00 89.31 383 GLU A O 1
ATOM 3169 N N . LEU A 1 384 ? -8.839 -7.254 -14.811 1.00 89.94 384 LEU A N 1
ATOM 3170 C CA . LEU A 1 384 ? -8.230 -6.296 -13.895 1.00 89.94 384 LEU A CA 1
ATOM 3171 C C . LEU A 1 384 ? -7.034 -5.577 -14.532 1.00 89.94 384 LEU A C 1
ATOM 3173 O O . LEU A 1 384 ? -6.936 -4.359 -14.424 1.00 89.94 384 LEU A O 1
ATOM 3177 N N . LEU A 1 385 ? -6.142 -6.282 -15.229 1.00 90.88 385 LEU A N 1
ATOM 3178 C CA . LEU A 1 385 ? -5.003 -5.668 -15.916 1.00 90.88 385 LEU A CA 1
ATOM 3179 C C . LEU A 1 385 ? -5.466 -4.725 -17.043 1.00 90.88 385 LEU A C 1
ATOM 3181 O O . LEU A 1 385 ? -4.913 -3.631 -17.191 1.00 90.88 385 LEU A O 1
ATOM 3185 N N . ASN A 1 386 ? -6.519 -5.094 -17.786 1.00 90.06 386 ASN A N 1
ATOM 3186 C CA . ASN A 1 386 ? -7.175 -4.211 -18.757 1.00 90.06 386 ASN A CA 1
ATOM 3187 C C . ASN A 1 386 ? -7.647 -2.927 -18.078 1.00 90.06 386 ASN A C 1
ATOM 3189 O O . ASN A 1 386 ? -7.377 -1.830 -18.566 1.00 90.06 386 ASN A O 1
ATOM 3193 N N . PHE A 1 387 ? -8.319 -3.046 -16.936 1.00 90.25 387 PHE A N 1
ATOM 3194 C CA . PHE A 1 387 ? -8.774 -1.894 -16.176 1.00 90.25 387 PHE A CA 1
ATOM 3195 C C . PHE A 1 387 ? -7.607 -1.038 -15.660 1.00 90.25 387 PHE A C 1
ATOM 3197 O O . PHE A 1 387 ? -7.618 0.184 -15.806 1.00 90.25 387 PHE A O 1
ATOM 3204 N N . MET A 1 388 ? -6.562 -1.662 -15.111 1.00 90.44 388 MET A N 1
ATOM 3205 C CA . MET A 1 388 ? -5.365 -0.976 -14.612 1.00 90.44 388 MET A CA 1
ATOM 3206 C C . MET A 1 388 ? -4.684 -0.152 -15.707 1.00 90.44 388 MET A C 1
ATOM 3208 O O . MET A 1 388 ? -4.281 0.981 -15.442 1.00 90.44 388 MET A O 1
ATOM 3212 N N . SER A 1 389 ? -4.643 -0.668 -16.942 1.00 89.44 389 SER A N 1
ATOM 3213 C CA . SER A 1 389 ? -4.105 0.064 -18.096 1.00 89.44 389 SER A CA 1
ATOM 3214 C C . SER A 1 389 ? -4.861 1.364 -18.388 1.00 89.44 389 SER A C 1
ATOM 3216 O O . SER A 1 389 ? -4.273 2.308 -18.899 1.00 89.44 389 SER A O 1
ATOM 3218 N N . ARG A 1 390 ? -6.138 1.487 -18.001 1.00 86.94 390 ARG A N 1
ATOM 3219 C CA . ARG A 1 390 ? -6.941 2.704 -18.215 1.00 86.94 390 ARG A CA 1
ATOM 3220 C C . ARG A 1 390 ? -6.756 3.763 -17.131 1.00 86.94 390 ARG A C 1
ATOM 3222 O O . ARG A 1 390 ? -7.142 4.905 -17.355 1.00 86.94 390 ARG A O 1
ATOM 3229 N N . PHE A 1 391 ? -6.198 3.425 -15.965 1.00 87.75 391 PHE A N 1
ATOM 3230 C CA . PHE A 1 391 ? -6.091 4.336 -14.811 1.00 87.75 391 PHE A CA 1
ATOM 3231 C C . PHE A 1 391 ? -4.661 4.481 -14.261 1.00 87.75 391 PHE A C 1
ATOM 3233 O O . PHE A 1 391 ? -4.463 4.350 -13.044 1.00 87.75 391 PHE A O 1
ATOM 3240 N N . PRO A 1 392 ? -3.656 4.795 -15.100 1.00 84.25 392 PRO A N 1
ATOM 3241 C CA . PRO A 1 392 ? -2.261 4.904 -14.663 1.00 84.25 392 PRO A CA 1
ATOM 3242 C C . PRO A 1 392 ? -2.010 6.039 -13.652 1.00 84.25 392 PRO A C 1
ATOM 3244 O O . PRO A 1 392 ? -0.991 6.076 -12.963 1.00 84.25 392 PRO A O 1
ATOM 3247 N N . GLU A 1 393 ? -2.939 6.988 -13.517 1.00 85.06 393 GLU A N 1
ATOM 3248 C CA . GLU A 1 393 ? -2.858 8.097 -12.561 1.00 85.06 393 GLU A CA 1
ATOM 3249 C C . GLU A 1 393 ? -3.400 7.762 -11.157 1.00 85.06 393 GLU A C 1
ATOM 3251 O O . GLU A 1 393 ? -3.436 8.622 -10.266 1.00 85.06 393 GLU A O 1
ATOM 3256 N N . ARG A 1 394 ? -3.883 6.531 -10.942 1.00 87.81 394 ARG A N 1
ATOM 3257 C CA . ARG A 1 394 ? -4.493 6.083 -9.681 1.00 87.81 394 ARG A CA 1
ATOM 3258 C C . ARG A 1 394 ? -3.665 4.976 -9.039 1.00 87.81 394 ARG A C 1
ATOM 3260 O O . ARG A 1 394 ? -3.071 4.149 -9.713 1.00 87.81 394 ARG A O 1
ATOM 3267 N N . SER A 1 395 ? -3.647 4.940 -7.706 1.00 89.06 395 SER A N 1
ATOM 3268 C CA . SER A 1 395 ? -3.045 3.820 -6.977 1.00 89.06 395 SER A CA 1
ATOM 3269 C C . SER A 1 395 ? -3.850 2.540 -7.194 1.00 89.06 395 SER A C 1
ATOM 3271 O O . SER A 1 395 ? -5.072 2.616 -7.315 1.00 89.06 395 SER A O 1
ATOM 3273 N N . PHE A 1 396 ? -3.197 1.378 -7.126 1.00 89.88 396 PHE A N 1
ATOM 3274 C CA . PHE A 1 396 ? -3.842 0.063 -7.236 1.00 89.88 396 PHE A CA 1
ATOM 3275 C C . PHE A 1 396 ? -5.130 -0.057 -6.416 1.00 89.88 396 PHE A C 1
ATOM 3277 O O . PHE A 1 396 ? -6.185 -0.456 -6.898 1.00 89.88 396 PHE A O 1
ATOM 3284 N N . ARG A 1 397 ? -5.073 0.395 -5.162 1.00 87.31 397 ARG A N 1
ATOM 3285 C CA . ARG A 1 397 ? -6.229 0.377 -4.268 1.00 87.31 397 ARG A CA 1
ATOM 3286 C C . ARG A 1 397 ? -7.392 1.234 -4.770 1.00 87.31 397 ARG A C 1
ATOM 3288 O O . ARG A 1 397 ? -8.541 0.845 -4.607 1.00 87.31 397 ARG A O 1
ATOM 3295 N N . ASN A 1 398 ? -7.111 2.402 -5.339 1.00 90.94 398 ASN A N 1
ATOM 3296 C CA . ASN A 1 398 ? -8.152 3.247 -5.915 1.00 90.94 398 ASN A CA 1
ATOM 3297 C C . ASN A 1 398 ? -8.637 2.713 -7.267 1.00 90.94 398 ASN A C 1
ATOM 3299 O O . ASN A 1 398 ? -9.813 2.886 -7.555 1.00 90.94 398 ASN A O 1
ATOM 3303 N N . GLN A 1 399 ? -7.778 2.056 -8.056 1.00 90.38 399 GLN A N 1
ATOM 3304 C CA . GLN A 1 399 ? -8.181 1.355 -9.279 1.00 90.38 399 GLN A CA 1
ATOM 3305 C C . GLN A 1 399 ? -9.238 0.290 -8.937 1.00 90.38 399 GLN A C 1
ATOM 3307 O O . GLN A 1 399 ? -10.357 0.369 -9.431 1.00 90.38 399 GLN A O 1
ATOM 3312 N N . LEU A 1 400 ? -8.949 -0.598 -7.979 1.00 90.00 400 LEU A N 1
ATOM 3313 C CA . LEU A 1 400 ? -9.901 -1.615 -7.509 1.00 90.00 400 LEU A CA 1
ATOM 3314 C C . LEU A 1 400 ? -11.215 -1.024 -6.988 1.00 90.00 400 LEU A C 1
ATOM 3316 O O . LEU A 1 400 ? -12.288 -1.540 -7.275 1.00 90.00 400 LEU A O 1
ATOM 3320 N N . LEU A 1 401 ? -11.143 0.061 -6.210 1.00 91.38 401 LEU A N 1
ATOM 3321 C CA . LEU A 1 401 ? -12.347 0.707 -5.688 1.00 91.38 401 LEU A CA 1
ATOM 3322 C C . LEU A 1 401 ? -13.220 1.304 -6.791 1.00 91.38 401 LEU A C 1
ATOM 3324 O O . LEU A 1 401 ? -14.437 1.314 -6.631 1.00 91.38 401 LEU A O 1
ATOM 3328 N N . ILE A 1 402 ? -12.619 1.856 -7.847 1.00 92.12 402 ILE A N 1
ATOM 3329 C CA . ILE A 1 402 ? -13.374 2.398 -8.978 1.00 92.12 402 ILE A CA 1
ATOM 3330 C C . ILE A 1 402 ? -14.018 1.250 -9.749 1.00 92.12 402 ILE A C 1
ATOM 3332 O O . ILE A 1 402 ? -15.220 1.318 -9.962 1.00 92.12 402 ILE A O 1
ATOM 3336 N N . GLU A 1 403 ? -13.266 0.200 -10.083 1.00 90.19 403 GLU A N 1
ATOM 3337 C CA . GLU A 1 403 ? -13.799 -0.950 -10.824 1.00 90.19 403 GLU A CA 1
ATOM 3338 C C . GLU A 1 403 ? -14.954 -1.632 -10.078 1.00 90.19 403 GLU A C 1
ATOM 3340 O O . GLU A 1 403 ? -15.984 -1.926 -10.669 1.00 90.19 403 GLU A O 1
ATOM 3345 N N . GLU A 1 404 ? -14.858 -1.793 -8.756 1.00 90.06 404 GLU A N 1
ATOM 3346 C CA . GLU A 1 404 ? -15.931 -2.429 -7.979 1.00 90.06 404 GLU A CA 1
ATOM 3347 C C . GLU A 1 404 ? -17.178 -1.537 -7.824 1.00 90.06 404 GLU A C 1
ATOM 3349 O O . GLU A 1 404 ? -18.288 -2.039 -7.661 1.00 90.06 404 GLU A O 1
ATOM 3354 N N . GLN A 1 405 ? -17.022 -0.208 -7.842 1.00 92.31 405 GLN A N 1
ATOM 3355 C CA . GLN A 1 405 ? -18.152 0.728 -7.733 1.00 92.31 405 GLN A CA 1
ATOM 3356 C C . GLN A 1 405 ? -18.778 1.068 -9.091 1.00 92.31 405 GLN A C 1
ATOM 3358 O O . GLN A 1 405 ? -19.973 1.356 -9.152 1.00 92.31 405 GLN A O 1
ATOM 3363 N N . PHE A 1 406 ? -17.983 1.050 -10.160 1.00 91.38 406 PHE A N 1
ATOM 3364 C CA . PHE A 1 406 ? -18.396 1.365 -11.521 1.00 91.38 406 PHE A CA 1
ATOM 3365 C C . PHE A 1 406 ? -17.554 0.555 -12.525 1.00 91.38 406 PHE A C 1
ATOM 3367 O O . PHE A 1 406 ? -16.576 1.081 -13.071 1.00 91.38 406 PHE A O 1
ATOM 3374 N N . PRO A 1 407 ? -17.921 -0.721 -12.758 1.00 88.19 407 PRO A N 1
ATOM 3375 C CA . PRO A 1 407 ? -17.196 -1.595 -13.671 1.00 88.19 407 PRO A CA 1
ATOM 3376 C C . PRO A 1 407 ? -17.122 -1.011 -15.078 1.00 88.19 407 PRO A C 1
ATOM 3378 O O . PRO A 1 407 ? -18.119 -0.518 -15.611 1.00 88.19 407 PRO A O 1
ATOM 3381 N N . GLY A 1 408 ? -15.941 -1.066 -15.692 1.00 82.12 408 GLY A N 1
ATOM 3382 C CA . GLY A 1 408 ? -15.740 -0.528 -17.039 1.00 82.12 408 GLY A CA 1
ATOM 3383 C C . GLY A 1 408 ? -15.597 0.995 -17.094 1.00 82.12 408 GLY A C 1
ATOM 3384 O O . GLY A 1 408 ? -15.719 1.578 -18.174 1.00 82.12 408 GLY A O 1
ATOM 3385 N N . ALA A 1 409 ? -15.299 1.647 -15.963 1.00 88.88 409 ALA A N 1
ATOM 3386 C CA . ALA A 1 409 ? -14.911 3.053 -15.953 1.00 88.88 409 ALA A CA 1
ATOM 3387 C C . ALA A 1 409 ? -13.800 3.317 -16.988 1.00 88.88 409 ALA A C 1
ATOM 3389 O O . ALA A 1 409 ? -12.905 2.496 -17.208 1.00 88.88 409 ALA A O 1
ATOM 3390 N N . THR A 1 410 ? -13.861 4.479 -17.629 1.00 83.50 410 THR A N 1
ATOM 3391 C CA . THR A 1 410 ? -12.904 4.887 -18.658 1.00 83.50 410 THR A CA 1
ATOM 3392 C C . THR A 1 410 ? -11.935 5.915 -18.104 1.00 83.50 410 THR A C 1
ATOM 3394 O O . THR A 1 410 ? -10.734 5.694 -18.178 1.00 83.50 410 THR A O 1
ATOM 3397 N N . ALA A 1 411 ? -12.420 7.011 -17.511 1.00 86.19 411 ALA A N 1
ATOM 3398 C CA . ALA A 1 411 ? -11.593 8.081 -16.947 1.00 86.19 411 ALA A CA 1
ATOM 3399 C C . ALA A 1 411 ? -12.337 8.787 -15.817 1.00 86.19 411 ALA A C 1
ATOM 3401 O O . ALA A 1 411 ? -13.507 9.112 -15.964 1.00 86.19 411 ALA A O 1
ATOM 3402 N N . CYS A 1 412 ? -11.668 9.084 -14.702 1.00 89.75 412 CYS A N 1
ATOM 3403 C CA . CYS A 1 412 ? -12.336 9.616 -13.513 1.00 89.75 412 CYS A CA 1
ATOM 3404 C C . CYS A 1 412 ? -11.743 10.948 -13.057 1.00 89.75 412 CYS A C 1
ATOM 3406 O O . CYS A 1 412 ? -10.535 11.053 -12.822 1.00 89.75 412 CYS A O 1
ATOM 3408 N N . LEU A 1 413 ? -12.608 11.932 -12.799 1.00 88.94 413 LEU A N 1
ATOM 3409 C CA . LEU A 1 413 ? -12.231 13.226 -12.225 1.00 88.94 413 LEU A CA 1
ATOM 3410 C C . LEU A 1 413 ? -12.990 13.529 -10.936 1.00 88.94 413 LEU A C 1
ATOM 3412 O O . LEU A 1 413 ? -14.152 13.172 -10.746 1.00 88.94 413 LEU A O 1
ATOM 3416 N N . GLY A 1 414 ? -12.308 14.224 -10.026 1.00 90.31 414 GLY A N 1
ATOM 3417 C CA . GLY A 1 414 ? -12.929 14.746 -8.815 1.00 90.31 414 GLY A CA 1
ATOM 3418 C C . GLY A 1 414 ? -13.890 15.887 -9.139 1.00 90.31 414 GLY A C 1
ATOM 3419 O O . GLY A 1 414 ? -13.669 16.665 -10.065 1.00 90.31 414 GLY A O 1
ATOM 3420 N N . ARG A 1 415 ? -14.932 16.050 -8.320 1.00 88.31 415 ARG A N 1
ATOM 3421 C CA . ARG A 1 415 ? -15.957 17.093 -8.517 1.00 88.31 415 ARG A CA 1
ATOM 3422 C C . ARG A 1 415 ? -15.386 18.513 -8.626 1.00 88.31 415 ARG A C 1
ATOM 3424 O O . ARG A 1 415 ? -15.938 19.339 -9.344 1.00 88.31 415 ARG A O 1
ATOM 3431 N N . ALA A 1 416 ? -14.299 18.801 -7.909 1.00 87.06 416 ALA A N 1
ATOM 3432 C CA . ALA A 1 416 ? -13.619 20.094 -7.980 1.00 87.06 416 ALA A CA 1
ATOM 3433 C C . ALA A 1 416 ? -12.917 20.318 -9.332 1.00 87.06 416 ALA A C 1
ATOM 3435 O O . ALA A 1 416 ? -12.993 21.419 -9.866 1.00 87.06 416 ALA A O 1
ATOM 3436 N N . ALA A 1 417 ? -12.287 19.278 -9.891 1.00 87.12 417 ALA A N 1
ATOM 3437 C CA . ALA A 1 417 ? -11.650 19.336 -11.205 1.00 87.12 417 ALA A CA 1
ATOM 3438 C C . ALA A 1 417 ? -12.700 19.514 -12.309 1.00 87.12 417 ALA A C 1
ATOM 3440 O O . ALA A 1 417 ? -12.589 20.438 -13.100 1.00 87.12 417 ALA A O 1
ATOM 3441 N N . LEU A 1 418 ? -13.786 18.731 -12.274 1.00 88.81 418 LEU A N 1
ATOM 3442 C CA . LEU A 1 418 ? -14.904 18.881 -13.215 1.00 88.81 418 LEU A CA 1
ATOM 3443 C C . LEU A 1 418 ? -15.484 20.300 -13.199 1.00 88.81 418 LEU A C 1
ATOM 3445 O O . LEU A 1 418 ? -15.678 20.902 -14.246 1.00 88.81 418 LEU A O 1
ATOM 3449 N N . LYS A 1 419 ? -15.688 20.874 -12.005 1.00 88.00 419 LYS A N 1
ATOM 3450 C CA . LYS A 1 419 ? -16.179 22.251 -11.868 1.00 88.00 419 LYS A CA 1
ATOM 3451 C C . LYS A 1 419 ? -15.212 23.283 -12.459 1.00 88.00 419 LYS A C 1
ATOM 3453 O O . LYS A 1 419 ? -15.677 24.276 -13.007 1.00 88.00 419 LYS A O 1
ATOM 3458 N N . LYS A 1 420 ? -13.898 23.079 -12.313 1.00 88.62 420 LYS A N 1
ATOM 3459 C CA . LYS A 1 420 ? -12.869 23.981 -12.853 1.00 88.62 420 LYS A CA 1
ATOM 3460 C C . LYS A 1 420 ? -12.908 24.012 -14.382 1.00 88.62 420 LYS A C 1
ATOM 3462 O O . LYS A 1 420 ? -12.837 25.091 -14.951 1.00 88.62 420 LYS A O 1
ATOM 3467 N N . GLU A 1 421 ? -13.104 22.854 -14.999 1.00 84.44 421 GLU A N 1
ATOM 3468 C CA . GLU A 1 421 ? -13.225 22.702 -16.454 1.00 84.44 421 GLU A CA 1
ATOM 3469 C C . GLU A 1 421 ? -14.641 23.024 -16.980 1.00 84.44 421 GLU A C 1
ATOM 3471 O O . GLU A 1 421 ? -14.937 22.804 -18.148 1.00 84.44 421 GLU A O 1
ATOM 3476 N N . GLY A 1 422 ? -15.556 23.512 -16.128 1.00 86.00 422 GLY A N 1
ATOM 3477 C CA . GLY A 1 422 ? -16.934 23.830 -16.528 1.00 86.00 422 GLY A CA 1
ATOM 3478 C C . GLY A 1 422 ? -17.801 22.608 -16.864 1.00 86.00 422 GLY A C 1
ATOM 3479 O O . GLY A 1 422 ? -18.860 22.751 -17.469 1.00 86.00 422 GLY A O 1
ATOM 3480 N N . ILE A 1 423 ? -17.383 21.406 -16.464 1.00 88.62 423 ILE A N 1
ATOM 3481 C CA . ILE A 1 423 ? -18.058 20.147 -16.782 1.00 88.62 423 ILE A CA 1
ATOM 3482 C C . ILE A 1 423 ? -19.097 19.820 -15.706 1.00 88.62 423 ILE A C 1
ATOM 3484 O O . ILE A 1 423 ? -18.790 19.702 -14.514 1.00 88.62 423 ILE A O 1
ATOM 3488 N N . TYR A 1 424 ? -20.340 19.605 -16.137 1.00 89.94 424 TYR A N 1
ATOM 3489 C CA . TYR A 1 424 ? -21.443 19.231 -15.256 1.00 89.94 424 TYR A CA 1
ATOM 3490 C C . TYR A 1 424 ? -21.690 17.718 -15.257 1.00 89.94 424 TYR A C 1
ATOM 3492 O O . TYR A 1 424 ? -21.655 17.045 -16.288 1.00 89.94 424 TYR A O 1
ATOM 3500 N N . ILE A 1 425 ? -21.968 17.186 -14.066 1.00 93.00 425 ILE A N 1
ATOM 3501 C CA . ILE A 1 425 ? -22.344 15.784 -13.847 1.00 93.00 425 ILE A CA 1
ATOM 3502 C C . ILE A 1 425 ? -23.822 15.614 -14.226 1.00 93.00 425 ILE A C 1
ATOM 3504 O O . ILE A 1 425 ? -24.651 16.458 -13.866 1.00 93.00 425 ILE A O 1
ATOM 3508 N N . LYS A 1 426 ? -24.164 14.529 -14.930 1.00 92.00 426 LYS A N 1
ATOM 3509 C CA . LYS A 1 426 ? -25.550 14.204 -15.292 1.00 92.00 426 LYS A CA 1
ATOM 3510 C C . LYS A 1 426 ? -26.404 14.015 -14.032 1.00 92.00 426 LYS A C 1
ATOM 3512 O O . LYS A 1 426 ? -25.941 13.590 -12.972 1.00 92.00 426 LYS A O 1
ATOM 3517 N N . LYS A 1 427 ? -27.683 14.381 -14.121 1.00 90.56 427 LYS A N 1
ATOM 3518 C CA . LYS A 1 427 ? -28.599 14.329 -12.975 1.00 90.56 427 LYS A CA 1
ATOM 3519 C C . LYS A 1 427 ? -28.846 12.871 -12.564 1.00 90.56 427 LYS A C 1
ATOM 3521 O O . LYS A 1 427 ? -29.307 12.088 -13.379 1.00 90.56 427 LYS A O 1
ATOM 3526 N N . GLY A 1 428 ? -28.606 12.547 -11.292 1.00 87.50 428 GLY A N 1
ATOM 3527 C CA . GLY A 1 428 ? -28.835 11.210 -10.716 1.00 87.50 428 GLY A CA 1
ATOM 3528 C C . GLY A 1 428 ? -27.565 10.379 -10.506 1.00 87.50 428 GLY A C 1
ATOM 3529 O O . GLY A 1 428 ? -27.579 9.455 -9.693 1.00 87.50 428 GLY A O 1
ATOM 3530 N N . GLU A 1 429 ? -26.459 10.759 -11.145 1.00 90.62 429 GLU A N 1
ATOM 3531 C CA . GLU A 1 429 ? -25.198 10.016 -11.100 1.00 90.62 429 GLU A CA 1
ATOM 3532 C C . GLU A 1 429 ? -24.554 9.982 -9.709 1.00 90.62 429 GLU A C 1
ATOM 3534 O O . GLU A 1 429 ? -24.517 10.979 -8.973 1.00 90.62 429 GLU A O 1
ATOM 3539 N N . GLN A 1 430 ? -24.000 8.820 -9.361 1.00 90.19 430 GLN A N 1
ATOM 3540 C CA . GLN A 1 430 ? -23.295 8.590 -8.103 1.00 90.19 430 GLN A CA 1
ATOM 3541 C C . GLN A 1 430 ? -21.787 8.559 -8.335 1.00 90.19 430 GLN A C 1
ATOM 3543 O O . GLN A 1 430 ? -21.301 7.902 -9.244 1.00 90.19 430 GLN A O 1
ATOM 3548 N N . GLY A 1 431 ? -21.044 9.275 -7.490 1.00 90.81 431 GLY A N 1
ATOM 3549 C CA . GLY A 1 431 ? -19.585 9.309 -7.575 1.00 90.81 431 GLY A CA 1
ATOM 3550 C C . GLY A 1 431 ? -18.926 8.163 -6.810 1.00 90.81 431 GLY A C 1
ATOM 3551 O O . GLY A 1 431 ? -19.296 7.897 -5.660 1.00 90.81 431 GLY A O 1
ATOM 3552 N N . ASN A 1 432 ? -17.899 7.585 -7.423 1.00 92.62 432 ASN A N 1
ATOM 3553 C CA . ASN A 1 432 ? -17.036 6.529 -6.905 1.00 92.62 432 ASN A CA 1
ATOM 3554 C C . ASN A 1 432 ? -16.166 7.055 -5.764 1.00 92.62 432 ASN A C 1
ATOM 3556 O O . ASN A 1 432 ? -15.479 8.072 -5.893 1.00 92.62 432 ASN A O 1
ATOM 3560 N N . LYS A 1 433 ? -16.193 6.376 -4.620 1.00 93.50 433 LYS A N 1
ATOM 3561 C CA . LYS A 1 433 ? -15.410 6.744 -3.439 1.00 93.50 433 LYS A CA 1
ATOM 3562 C C . LYS A 1 433 ? -13.971 6.264 -3.587 1.00 93.50 433 LYS A C 1
ATOM 3564 O O . LYS A 1 433 ? -13.738 5.073 -3.764 1.00 93.50 433 LYS A O 1
ATOM 3569 N N . ILE A 1 434 ? -13.016 7.175 -3.431 1.00 90.94 434 ILE A N 1
ATOM 3570 C CA . ILE A 1 434 ? -11.580 6.880 -3.481 1.00 90.94 434 ILE A CA 1
ATOM 3571 C C . ILE A 1 434 ? -10.835 7.492 -2.294 1.00 90.94 434 ILE A C 1
ATOM 3573 O O . ILE A 1 434 ? -11.303 8.447 -1.667 1.00 90.94 434 ILE A O 1
ATOM 3577 N N . PHE A 1 435 ? -9.638 6.977 -2.014 1.00 87.38 435 PHE A N 1
ATOM 3578 C CA . PHE A 1 435 ? -8.727 7.563 -1.037 1.00 87.38 435 PHE A CA 1
ATOM 3579 C C . PHE A 1 435 ? -7.849 8.633 -1.682 1.00 87.38 435 PHE A C 1
ATOM 3581 O O . PHE A 1 435 ? -7.071 8.352 -2.592 1.00 87.38 435 PHE A O 1
ATOM 3588 N N . VAL A 1 436 ? -7.912 9.856 -1.165 1.00 86.00 436 VAL A N 1
ATOM 3589 C CA . VAL A 1 436 ? -7.088 10.979 -1.620 1.00 86.00 436 VAL A CA 1
ATOM 3590 C C . VAL A 1 436 ? -6.098 11.359 -0.533 1.00 86.00 436 VAL A C 1
ATOM 3592 O O . VAL A 1 436 ? -6.475 11.610 0.614 1.00 86.00 436 VAL A O 1
ATOM 3595 N N . ARG A 1 437 ? -4.818 11.416 -0.904 1.00 83.69 437 ARG A N 1
ATOM 3596 C CA . ARG A 1 437 ? -3.745 11.901 -0.039 1.00 83.69 437 ARG A CA 1
ATOM 3597 C C . ARG A 1 437 ? -3.851 13.423 0.097 1.00 83.69 437 ARG A C 1
ATOM 3599 O O . ARG A 1 437 ? -3.740 14.139 -0.892 1.00 83.69 437 ARG A O 1
ATOM 3606 N N . LYS A 1 438 ? -4.014 13.924 1.321 1.00 82.69 438 LYS A N 1
ATOM 3607 C CA . LYS A 1 438 ? -3.986 15.351 1.662 1.00 82.69 438 LYS A CA 1
ATOM 3608 C C . LYS A 1 438 ? -2.851 15.651 2.621 1.00 82.69 438 LYS A C 1
ATOM 3610 O O . LYS A 1 438 ? -2.670 14.967 3.624 1.00 82.69 438 LYS A O 1
ATOM 3615 N N . THR A 1 439 ? -2.114 16.712 2.335 1.00 86.00 439 THR A N 1
ATOM 3616 C CA . THR A 1 439 ? -1.084 17.218 3.239 1.00 86.00 439 THR A CA 1
ATOM 3617 C C . THR A 1 439 ? -1.669 18.370 4.034 1.00 86.00 439 THR A C 1
ATOM 3619 O O . THR A 1 439 ? -2.157 19.337 3.457 1.00 86.00 439 THR A O 1
ATOM 3622 N N . VAL A 1 440 ? -1.624 18.265 5.356 1.00 86.19 440 VAL A N 1
ATOM 3623 C CA . VAL A 1 440 ? -2.089 19.305 6.269 1.00 86.19 440 VAL A CA 1
ATOM 3624 C C . VAL A 1 440 ? -0.886 19.837 7.034 1.00 86.19 440 VAL A C 1
ATOM 3626 O O . VAL A 1 440 ? -0.108 19.061 7.593 1.00 86.19 440 VAL A O 1
ATOM 3629 N N . LYS A 1 441 ? -0.727 21.159 7.033 1.00 90.19 441 LYS A N 1
ATOM 3630 C CA . LYS A 1 441 ? 0.272 21.855 7.843 1.00 90.19 441 LYS A CA 1
ATOM 3631 C C . LYS A 1 441 ? -0.234 22.004 9.274 1.00 90.19 441 LYS A C 1
ATOM 3633 O O . LYS A 1 441 ? -1.427 22.223 9.504 1.00 90.19 441 LYS A O 1
ATOM 3638 N N . GLY A 1 442 ? 0.665 21.851 10.228 1.00 89.50 442 GLY A N 1
ATOM 3639 C CA . GLY A 1 442 ? 0.353 21.981 11.640 1.00 89.50 442 GLY A CA 1
ATOM 3640 C C . GLY A 1 442 ? 1.599 21.839 12.490 1.00 89.50 442 GLY A C 1
ATOM 3641 O O . GLY A 1 442 ? 2.701 21.717 11.968 1.00 89.50 442 GLY A O 1
ATOM 3642 N N . PHE A 1 443 ? 1.421 21.824 13.797 1.00 88.31 443 PHE A N 1
ATOM 3643 C CA . PHE A 1 443 ? 2.510 21.723 14.759 1.00 88.31 443 PHE A CA 1
ATOM 3644 C C . PHE A 1 443 ? 2.126 20.767 15.883 1.00 88.31 443 PHE A C 1
ATOM 3646 O O . PHE A 1 443 ? 0.948 20.452 16.081 1.00 88.31 443 PHE A O 1
ATOM 3653 N N . TYR A 1 444 ? 3.132 20.256 16.589 1.00 84.81 444 TYR A N 1
ATOM 3654 C CA . TYR A 1 444 ? 2.909 19.474 17.797 1.00 84.81 444 TYR A CA 1
ATOM 3655 C C . TYR A 1 444 ? 2.982 20.388 19.010 1.00 84.81 444 TYR A C 1
ATOM 3657 O O . TYR A 1 444 ? 4.041 20.926 19.313 1.00 84.81 444 TYR A O 1
ATOM 3665 N N . GLU A 1 445 ? 1.869 20.496 19.728 1.00 80.50 445 GLU A N 1
ATOM 3666 C CA . GLU A 1 445 ? 1.824 21.191 21.010 1.00 80.50 445 GLU A CA 1
ATOM 3667 C C . GLU A 1 445 ? 1.715 20.163 22.138 1.00 80.50 445 GLU A C 1
ATOM 3669 O O . GLU A 1 445 ? 0.869 19.252 22.097 1.00 80.50 445 GLU A O 1
ATOM 3674 N N . LYS A 1 446 ? 2.571 20.299 23.160 1.00 67.69 446 LYS A N 1
ATOM 3675 C CA . LYS A 1 446 ? 2.525 19.443 24.353 1.00 67.69 446 LYS A CA 1
ATOM 3676 C C . LYS A 1 446 ? 1.126 19.543 24.979 1.00 67.69 446 LYS A C 1
ATOM 3678 O O . LYS A 1 446 ? 0.690 20.609 25.387 1.00 67.69 446 LYS A O 1
ATOM 3683 N N . GLY A 1 447 ? 0.398 18.423 25.009 1.00 70.56 447 GLY A N 1
ATOM 3684 C CA . GLY A 1 447 ? -0.952 18.320 25.583 1.00 70.56 447 GLY A CA 1
ATOM 3685 C C . GLY A 1 447 ? -2.118 18.341 24.582 1.00 70.56 447 GLY A C 1
ATOM 3686 O O . GLY A 1 447 ? -3.143 17.727 24.869 1.00 70.56 447 GLY A O 1
ATOM 3687 N N . ARG A 1 448 ? -1.974 18.954 23.396 1.00 71.94 448 ARG A N 1
ATOM 3688 C CA . ARG A 1 448 ? -3.014 18.954 22.336 1.00 71.94 448 ARG A CA 1
ATOM 3689 C C . ARG A 1 448 ? -2.710 17.999 21.178 1.00 71.94 448 ARG A C 1
ATOM 3691 O O . ARG A 1 448 ? -3.605 17.656 20.409 1.00 71.94 448 ARG A O 1
ATOM 3698 N N . GLY A 1 449 ? -1.470 17.524 21.073 1.00 80.75 449 GLY A N 1
ATOM 3699 C CA . GLY A 1 449 ? -1.043 16.674 19.965 1.00 80.75 449 GLY A CA 1
ATOM 3700 C C . GLY A 1 449 ? -0.839 17.491 18.690 1.00 80.75 449 GLY A C 1
ATOM 3701 O O . GLY A 1 449 ? -0.380 18.628 18.750 1.00 80.75 449 GLY A O 1
ATOM 3702 N N . PHE A 1 450 ? -1.134 16.900 17.529 1.00 83.50 450 PHE A N 1
ATOM 3703 C CA . PHE A 1 450 ? -1.001 17.601 16.250 1.00 83.50 450 PHE A CA 1
ATOM 3704 C C . PHE A 1 450 ? -2.171 18.568 16.051 1.00 83.50 450 PHE A C 1
ATOM 3706 O O . PHE A 1 450 ? -3.298 18.125 15.820 1.00 83.50 450 PHE A O 1
ATOM 3713 N N . VAL A 1 451 ? -1.893 19.868 16.095 1.00 83.56 451 VAL A N 1
ATOM 3714 C CA . VAL A 1 451 ? -2.867 20.935 15.845 1.00 83.56 451 VAL A CA 1
ATOM 3715 C C . VAL A 1 451 ? -2.694 21.420 14.412 1.00 83.56 451 VAL A C 1
ATOM 3717 O O . VAL A 1 451 ? -1.582 21.720 13.976 1.00 83.56 451 VAL A O 1
ATOM 3720 N N . ARG A 1 452 ? -3.790 21.468 13.645 1.00 85.12 452 ARG A N 1
ATOM 3721 C CA . ARG A 1 452 ? -3.756 22.012 12.282 1.00 85.12 452 ARG A CA 1
ATOM 3722 C C . ARG A 1 452 ? -3.521 23.513 12.346 1.00 85.12 452 ARG A C 1
ATOM 3724 O O . ARG A 1 452 ? -4.081 24.180 13.202 1.00 85.12 452 ARG A O 1
ATOM 3731 N N . GLU A 1 453 ? -2.795 24.057 11.380 1.00 84.69 453 GLU A N 1
ATOM 3732 C CA . GLU A 1 453 ? -2.547 25.504 11.277 1.00 84.69 453 GLU A CA 1
ATOM 3733 C C . GLU A 1 453 ? -3.851 26.330 11.271 1.00 84.69 453 GLU A C 1
ATOM 3735 O O . GLU A 1 453 ? -3.937 27.399 11.866 1.00 84.69 453 GLU A O 1
ATOM 3740 N N . ILE A 1 454 ? -4.911 25.784 10.668 1.00 82.69 454 ILE A N 1
ATOM 3741 C CA . ILE A 1 454 ? -6.250 26.398 10.607 1.00 82.69 454 ILE A CA 1
ATOM 3742 C C . ILE A 1 454 ? -6.930 26.433 11.990 1.00 82.69 454 ILE A C 1
ATOM 3744 O O . ILE A 1 454 ? -7.782 27.277 12.247 1.00 82.69 454 ILE A O 1
ATOM 3748 N N . GLU A 1 455 ? -6.560 25.512 12.879 1.00 83.44 455 GLU A N 1
ATOM 3749 C CA . GLU A 1 455 ? -7.085 25.369 14.243 1.00 83.44 455 GLU A CA 1
ATOM 3750 C C . GLU A 1 455 ? -6.147 26.000 15.290 1.00 83.44 455 GLU A C 1
ATOM 3752 O O . GLU A 1 455 ? -6.395 25.874 16.488 1.00 83.44 455 GLU A O 1
ATOM 3757 N N . ALA A 1 456 ? -5.077 26.672 14.847 1.00 83.06 456 ALA A N 1
ATOM 3758 C CA . ALA A 1 456 ? -4.117 27.355 15.705 1.00 83.06 456 ALA A CA 1
ATOM 3759 C C . ALA A 1 456 ? -4.769 28.548 16.418 1.00 83.06 456 ALA A C 1
ATOM 3761 O O . ALA A 1 456 ? -5.449 29.370 15.790 1.00 83.06 456 ALA A O 1
ATOM 3762 N N . THR A 1 457 ? -4.531 28.671 17.724 1.00 86.38 457 THR A N 1
ATOM 3763 C CA . THR A 1 457 ? -4.993 29.828 18.500 1.00 86.38 457 THR A CA 1
ATOM 3764 C C . THR A 1 457 ? -4.207 31.095 18.127 1.00 86.38 457 THR A C 1
ATOM 3766 O O . THR A 1 457 ? -3.135 31.009 17.521 1.00 86.38 457 THR A O 1
ATOM 3769 N N . PRO A 1 458 ? -4.701 32.299 18.471 1.00 85.56 458 PRO A N 1
ATOM 3770 C CA . PRO A 1 458 ? -3.962 33.540 18.229 1.00 85.56 458 PRO A CA 1
ATOM 3771 C C . PRO A 1 458 ? -2.561 33.566 18.869 1.00 85.56 458 PRO A C 1
ATOM 3773 O O . PRO A 1 458 ? -1.650 34.173 18.313 1.00 85.56 458 PRO A O 1
ATOM 3776 N N . GLU A 1 459 ? -2.371 32.886 20.003 1.00 82.06 459 GLU A N 1
ATOM 3777 C CA . GLU A 1 459 ? -1.065 32.731 20.663 1.00 82.06 459 GLU A CA 1
ATOM 3778 C C . GLU A 1 459 ? -0.150 31.764 19.909 1.00 82.06 459 GLU A C 1
ATOM 3780 O O . GLU A 1 459 ? 1.023 32.069 19.696 1.00 82.06 459 GLU A O 1
ATOM 3785 N N . ASP A 1 460 ? -0.694 30.639 19.434 1.00 84.12 460 ASP A N 1
ATOM 3786 C CA . ASP A 1 460 ? 0.052 29.677 18.617 1.00 84.12 460 ASP A CA 1
ATOM 3787 C C . ASP A 1 460 ? 0.580 30.336 17.337 1.00 84.12 460 ASP A C 1
ATOM 3789 O O . ASP A 1 460 ? 1.733 30.135 16.965 1.00 84.12 460 ASP A O 1
ATOM 3793 N N . LYS A 1 461 ? -0.228 31.188 16.690 1.00 83.56 461 LYS A N 1
ATOM 3794 C CA . LYS A 1 461 ? 0.187 31.934 15.490 1.00 83.56 461 LYS A CA 1
ATOM 3795 C C . LYS A 1 461 ? 1.359 32.873 15.765 1.00 83.56 461 LYS A C 1
ATOM 3797 O O . LYS A 1 461 ? 2.322 32.858 15.008 1.00 83.56 461 LYS A O 1
ATOM 3802 N N . LYS A 1 462 ? 1.336 33.605 16.884 1.00 84.75 462 LYS A N 1
ATOM 3803 C CA . LYS A 1 462 ? 2.462 34.462 17.297 1.00 84.75 462 LYS A CA 1
ATOM 3804 C C . LYS A 1 462 ? 3.733 33.658 17.587 1.00 84.75 462 LYS A C 1
ATOM 3806 O O . LYS A 1 462 ? 4.824 34.123 17.281 1.00 84.75 462 LYS A O 1
ATOM 3811 N N . ARG A 1 463 ? 3.605 32.454 18.159 1.00 83.44 463 ARG A N 1
ATOM 3812 C CA . ARG A 1 463 ? 4.737 31.544 18.430 1.00 83.44 463 ARG A CA 1
ATOM 3813 C C . ARG A 1 463 ? 5.297 30.892 17.163 1.00 83.44 463 ARG A C 1
ATOM 3815 O O . ARG A 1 463 ? 6.492 30.621 17.094 1.00 83.44 463 ARG A O 1
ATOM 3822 N N . ILE A 1 464 ? 4.450 30.652 16.164 1.00 84.69 464 ILE A N 1
ATOM 3823 C CA . ILE A 1 464 ? 4.869 30.206 14.829 1.00 84.69 464 ILE A CA 1
ATOM 3824 C C . ILE A 1 464 ? 5.626 31.333 14.113 1.00 84.69 464 ILE A C 1
ATOM 3826 O O . ILE A 1 464 ? 6.706 31.098 13.581 1.00 84.69 464 ILE A O 1
ATOM 3830 N N . GLU A 1 465 ? 5.102 32.561 14.143 1.00 83.12 465 GLU A N 1
ATOM 3831 C CA . GLU A 1 465 ? 5.733 33.739 13.525 1.00 83.12 465 GLU A CA 1
ATOM 3832 C C . GLU A 1 465 ? 7.067 34.113 14.185 1.00 83.12 465 GLU A C 1
ATOM 3834 O O . GLU A 1 465 ? 7.999 34.519 13.495 1.00 83.12 465 GLU A O 1
ATOM 3839 N N . SER A 1 466 ? 7.196 33.925 15.501 1.00 83.62 466 SER A N 1
ATOM 3840 C CA . SER A 1 466 ? 8.454 34.142 16.227 1.00 83.62 466 SER A CA 1
ATOM 3841 C C . SER A 1 466 ? 9.461 32.990 16.101 1.00 83.62 466 SER A C 1
ATOM 3843 O O . SER A 1 466 ? 10.541 33.065 16.684 1.00 83.62 466 SER A O 1
ATOM 3845 N N . GLY A 1 467 ? 9.129 31.922 15.364 1.00 81.25 467 GLY A N 1
ATOM 3846 C CA . GLY A 1 467 ? 10.003 30.765 15.142 1.00 81.25 467 GLY A CA 1
ATOM 3847 C C . GLY A 1 467 ? 10.151 29.826 16.344 1.00 81.25 467 GLY A C 1
ATOM 3848 O O . GLY A 1 467 ? 10.997 28.937 16.324 1.00 81.25 467 GLY A O 1
ATOM 3849 N N . GLN A 1 468 ? 9.337 29.990 17.392 1.00 80.00 468 GLN A N 1
ATOM 3850 C CA . GLN A 1 468 ? 9.367 29.143 18.592 1.00 80.00 468 GLN A CA 1
ATOM 3851 C C . GLN A 1 468 ? 8.678 27.783 18.395 1.00 80.00 468 GLN A C 1
ATOM 3853 O O . GLN A 1 468 ? 8.922 26.857 19.168 1.00 80.00 468 GLN A O 1
ATOM 3858 N N . ILE A 1 469 ? 7.801 27.655 17.393 1.00 82.75 469 ILE A N 1
ATOM 3859 C CA . ILE A 1 469 ? 7.125 26.404 17.028 1.00 82.75 469 ILE A CA 1
ATOM 3860 C C . ILE A 1 469 ? 7.360 26.113 15.546 1.00 82.75 469 ILE A C 1
ATOM 3862 O O . ILE A 1 469 ? 7.002 26.913 14.682 1.00 82.75 469 ILE A O 1
ATOM 3866 N N . GLU A 1 470 ? 7.891 24.929 15.245 1.00 83.31 470 GLU A N 1
ATOM 3867 C CA . GLU A 1 470 ? 8.094 24.484 13.868 1.00 83.31 470 GLU A CA 1
ATOM 3868 C C . GLU A 1 470 ? 6.803 23.914 13.253 1.00 83.31 470 GLU A C 1
ATOM 3870 O O . GLU A 1 470 ? 6.141 23.034 13.817 1.00 83.31 470 GLU A O 1
ATOM 3875 N N . VAL A 1 471 ? 6.457 24.393 12.054 1.00 87.25 471 VAL A N 1
ATOM 3876 C CA . VAL A 1 471 ? 5.318 23.888 11.278 1.00 87.25 471 VAL A CA 1
ATOM 3877 C C . VAL A 1 471 ? 5.752 22.688 10.444 1.00 87.25 471 VAL A C 1
ATOM 3879 O O . VAL A 1 471 ? 6.509 22.804 9.483 1.00 87.25 471 VAL A O 1
ATOM 3882 N N . ILE A 1 472 ? 5.180 21.529 10.748 1.00 87.06 472 ILE A N 1
ATOM 3883 C CA . ILE A 1 472 ? 5.414 20.279 10.031 1.00 87.06 472 ILE A CA 1
ATOM 3884 C C . ILE A 1 472 ? 4.260 19.948 9.073 1.00 87.06 472 ILE A C 1
ATOM 3886 O O . ILE A 1 472 ? 3.089 20.284 9.281 1.00 87.06 472 ILE A O 1
ATOM 3890 N N . LYS A 1 473 ? 4.583 19.228 7.997 1.00 87.75 473 LYS A N 1
ATOM 3891 C CA . LYS A 1 473 ? 3.607 18.727 7.019 1.00 87.75 473 LYS A CA 1
ATOM 3892 C C . LYS A 1 473 ? 3.217 17.295 7.370 1.00 87.75 473 LYS A C 1
ATOM 3894 O O . LYS A 1 473 ? 4.030 16.383 7.237 1.00 87.75 473 LYS A O 1
ATOM 3899 N N . LYS A 1 474 ? 1.961 17.067 7.763 1.00 81.31 474 LYS A N 1
ATOM 3900 C CA . LYS A 1 474 ? 1.441 15.722 8.045 1.00 81.31 474 LYS A CA 1
ATOM 3901 C C . LYS A 1 474 ? 0.498 15.255 6.945 1.00 81.31 474 LYS A C 1
ATOM 3903 O O . LYS A 1 474 ? -0.382 15.984 6.494 1.00 81.31 474 LYS A O 1
ATOM 3908 N N . THR A 1 475 ? 0.699 14.018 6.510 1.00 78.81 475 THR A N 1
ATOM 3909 C CA . THR A 1 475 ? -0.119 13.394 5.468 1.00 78.81 475 THR A CA 1
ATOM 3910 C C . THR A 1 475 ? -1.329 12.705 6.093 1.00 78.81 475 THR A C 1
ATOM 3912 O O . THR A 1 475 ? -1.180 11.928 7.032 1.00 78.81 475 THR A O 1
ATOM 3915 N N . TYR A 1 476 ? -2.509 12.950 5.534 1.00 75.56 476 TYR A N 1
ATOM 3916 C CA . TYR A 1 476 ? -3.765 12.282 5.854 1.00 75.56 476 TYR A CA 1
ATOM 3917 C C . TYR A 1 476 ? -4.386 11.715 4.581 1.00 75.56 476 TYR A C 1
ATOM 3919 O O . TYR A 1 476 ? -4.145 12.221 3.488 1.00 75.56 476 TYR A O 1
ATOM 3927 N N . TYR A 1 477 ? -5.213 10.687 4.722 1.00 78.75 477 TYR A N 1
ATOM 3928 C CA . TYR A 1 477 ? -6.044 10.193 3.630 1.00 78.75 477 TYR A CA 1
ATOM 3929 C C . TYR A 1 477 ? -7.495 10.552 3.921 1.00 78.75 477 TYR A C 1
ATOM 3931 O O . TYR A 1 477 ? -7.999 10.283 5.010 1.00 78.75 477 TYR A O 1
ATOM 3939 N N . THR A 1 478 ? -8.156 11.182 2.957 1.00 81.88 478 THR A N 1
ATOM 3940 C CA . THR A 1 478 ? -9.585 11.502 3.023 1.00 81.88 478 THR A CA 1
ATOM 3941 C C . THR A 1 478 ? -10.333 10.757 1.934 1.00 81.88 478 THR A C 1
ATOM 3943 O O . THR A 1 478 ? -9.768 10.488 0.877 1.00 81.88 478 THR A O 1
ATOM 3946 N N . ILE A 1 479 ? -11.605 10.454 2.177 1.00 87.56 479 ILE A N 1
ATOM 3947 C CA . ILE A 1 479 ? -12.472 9.854 1.164 1.00 87.56 479 ILE A CA 1
ATOM 3948 C C . ILE A 1 479 ? -13.066 10.981 0.321 1.00 87.56 479 ILE A C 1
ATOM 3950 O O . ILE A 1 479 ? -13.727 11.874 0.854 1.00 87.56 479 ILE A O 1
ATOM 3954 N N . GLU A 1 480 ? -12.840 10.933 -0.986 1.00 90.25 480 GLU A N 1
ATOM 3955 C CA . GLU A 1 480 ? -13.473 11.834 -1.949 1.00 90.25 480 GLU A CA 1
ATOM 3956 C C . GLU A 1 480 ? -14.254 11.049 -2.996 1.00 90.25 480 GLU A C 1
ATOM 3958 O O . GLU A 1 480 ? -14.073 9.842 -3.148 1.00 90.25 480 GLU A O 1
ATOM 3963 N N . LYS A 1 481 ? -15.151 11.747 -3.697 1.00 93.06 481 LYS A N 1
ATOM 3964 C CA . LYS A 1 481 ? -15.918 11.184 -4.805 1.00 93.06 481 LYS A CA 1
ATOM 3965 C C . LYS A 1 481 ? -15.326 11.638 -6.132 1.00 93.06 481 LYS A C 1
ATOM 3967 O O . LYS A 1 481 ? -15.184 12.845 -6.358 1.00 93.06 481 LYS A O 1
ATOM 3972 N N . VAL A 1 482 ? -15.047 10.677 -6.999 1.00 93.06 482 VAL A N 1
ATOM 3973 C CA . VAL A 1 482 ? -14.718 10.892 -8.408 1.00 93.06 482 VAL A CA 1
ATOM 3974 C C . VAL A 1 482 ? -15.854 10.386 -9.281 1.00 93.06 482 VAL A C 1
ATOM 3976 O O . VAL A 1 482 ? -16.611 9.514 -8.870 1.00 93.06 482 VAL A O 1
ATOM 3979 N N . PHE A 1 483 ? -16.001 10.970 -10.456 1.00 93.75 483 PHE A N 1
ATOM 3980 C CA . PHE A 1 483 ? -17.038 10.612 -11.414 1.00 93.75 483 PHE A CA 1
ATOM 3981 C C . PHE A 1 483 ? -16.356 10.190 -12.698 1.00 93.75 483 PHE A C 1
ATOM 3983 O O . PHE A 1 483 ? -15.382 10.834 -13.107 1.00 93.75 483 PHE A O 1
ATOM 3990 N N . ASP A 1 484 ? -16.855 9.116 -13.295 1.00 92.38 484 ASP A N 1
ATOM 3991 C CA . ASP A 1 484 ? -16.423 8.717 -14.620 1.00 92.38 484 ASP A CA 1
ATOM 3992 C C . ASP A 1 484 ? -16.884 9.753 -15.659 1.00 92.38 484 ASP A C 1
ATOM 3994 O O . ASP A 1 484 ? -17.935 10.381 -15.510 1.00 92.38 484 ASP A O 1
ATOM 3998 N N . ILE A 1 485 ? -16.097 9.959 -16.712 1.00 88.69 485 ILE A N 1
ATOM 3999 C CA . ILE A 1 485 ? -16.405 10.902 -17.795 1.00 88.69 485 ILE A CA 1
ATOM 4000 C C . ILE A 1 485 ? -17.767 10.629 -18.440 1.00 88.69 485 ILE A C 1
ATOM 4002 O O . ILE A 1 485 ? -18.473 11.579 -18.780 1.00 88.69 485 ILE A O 1
ATOM 4006 N N . THR A 1 486 ? -18.192 9.366 -18.526 1.00 89.19 486 THR A N 1
ATOM 4007 C CA . THR A 1 486 ? -19.497 8.976 -19.085 1.00 89.19 486 THR A CA 1
ATOM 4008 C C . THR A 1 486 ? -20.673 9.451 -18.223 1.00 89.19 486 THR A C 1
ATOM 4010 O O . THR A 1 486 ? -21.769 9.698 -18.740 1.00 89.19 486 THR A O 1
ATOM 4013 N N . GLN A 1 487 ? -20.434 9.694 -16.930 1.00 89.56 487 GLN A N 1
ATOM 4014 C CA . GLN A 1 487 ? -21.391 10.272 -15.979 1.00 89.56 487 GLN A CA 1
ATOM 4015 C C . GLN A 1 487 ? -21.488 11.803 -16.099 1.00 89.56 487 GLN A C 1
ATOM 4017 O O . GLN A 1 487 ? -22.252 12.455 -15.382 1.00 89.56 487 GLN A O 1
ATOM 4022 N N . THR A 1 488 ? -20.715 12.414 -16.995 1.00 90.19 488 THR A N 1
ATOM 4023 C CA . THR A 1 488 ? -20.719 13.858 -17.247 1.00 90.19 488 THR A CA 1
ATOM 4024 C C . THR A 1 488 ? -21.347 14.192 -18.597 1.00 90.19 488 THR A C 1
ATOM 4026 O O . THR A 1 488 ? -21.686 13.309 -19.383 1.00 90.19 488 THR A O 1
ATOM 4029 N N . GLN A 1 489 ? -21.546 15.482 -18.862 1.00 88.44 489 GLN A N 1
ATOM 4030 C CA . GLN A 1 489 ? -22.024 15.986 -20.156 1.00 88.44 489 GLN A CA 1
ATOM 4031 C C . GLN A 1 489 ? -20.920 16.071 -21.227 1.00 88.44 489 GLN A C 1
ATOM 4033 O O . GLN A 1 489 ? -21.190 16.536 -22.332 1.00 88.44 489 GLN A O 1
ATOM 4038 N N . LEU A 1 490 ? -19.691 15.654 -20.905 1.00 84.62 490 LEU A N 1
ATOM 4039 C CA . LEU A 1 490 ? -18.545 15.739 -21.803 1.00 84.62 490 LEU A CA 1
ATOM 4040 C C . LEU A 1 490 ? -18.693 14.759 -22.976 1.00 84.62 490 LEU A C 1
ATOM 4042 O O . LEU A 1 490 ? -19.006 13.581 -22.771 1.00 84.62 490 LEU A O 1
ATOM 4046 N N . LYS A 1 491 ? -18.439 15.241 -24.194 1.00 82.62 491 LYS A N 1
ATOM 4047 C CA . LYS A 1 491 ? -18.450 14.416 -25.404 1.00 82.62 491 LYS A CA 1
ATOM 4048 C C . LYS A 1 491 ? -17.060 13.820 -25.685 1.00 82.62 491 LYS A C 1
ATOM 4050 O O . LYS A 1 491 ? -16.073 14.432 -25.268 1.00 82.62 491 LYS A O 1
ATOM 4055 N N . PRO A 1 492 ? -16.963 12.666 -26.375 1.00 77.75 492 PRO A N 1
ATOM 4056 C CA . PRO A 1 492 ? -15.687 12.001 -26.649 1.00 77.75 492 PRO A CA 1
ATOM 4057 C C . PRO A 1 492 ? -14.631 12.881 -27.321 1.00 77.75 492 PRO A C 1
ATOM 4059 O O . PRO A 1 492 ? -13.447 12.753 -27.021 1.00 77.75 492 PRO A O 1
ATOM 4062 N N . GLU A 1 493 ? -15.050 13.822 -28.168 1.00 77.06 493 GLU A N 1
ATOM 4063 C CA . GLU A 1 493 ? -14.149 14.697 -28.928 1.00 77.06 493 GLU A CA 1
ATOM 4064 C C . GLU A 1 493 ? -13.375 15.672 -28.025 1.00 77.06 493 GLU A C 1
ATOM 4066 O O . GLU A 1 493 ? -12.288 16.131 -28.374 1.00 77.06 493 GLU A O 1
ATOM 4071 N N . ASP A 1 494 ? -13.906 15.971 -26.838 1.00 79.75 494 ASP A N 1
ATOM 4072 C CA . ASP A 1 494 ? -13.276 16.866 -25.868 1.00 79.75 494 ASP A CA 1
ATOM 4073 C C . ASP A 1 494 ? -12.428 16.117 -24.826 1.00 79.75 494 ASP A C 1
ATOM 4075 O O . ASP A 1 494 ? -11.735 16.750 -24.026 1.00 79.75 494 ASP A O 1
ATOM 4079 N N . TYR A 1 495 ? -12.425 14.777 -24.831 1.00 78.56 495 TYR A N 1
ATOM 4080 C CA . TYR A 1 495 ? -11.648 13.979 -23.873 1.00 78.56 495 TYR A CA 1
ATOM 4081 C C . TYR A 1 495 ? -10.139 14.275 -23.933 1.00 78.56 495 TYR A C 1
ATOM 4083 O O . TYR A 1 495 ? -9.554 14.483 -22.864 1.00 78.56 495 TYR A O 1
ATOM 4091 N N . PRO A 1 496 ? -9.497 14.389 -25.116 1.00 73.75 496 PRO A N 1
ATOM 4092 C CA . PRO A 1 496 ? -8.062 14.674 -25.196 1.00 73.75 496 PRO A CA 1
ATOM 4093 C C . PRO A 1 496 ? -7.661 16.022 -24.581 1.00 73.75 496 PRO A C 1
ATOM 4095 O O . PRO A 1 496 ? -6.582 16.138 -24.010 1.00 73.75 496 PRO A O 1
ATOM 4098 N N . LYS A 1 497 ? -8.542 17.033 -24.618 1.00 75.56 497 LYS A N 1
ATOM 4099 C CA . LYS A 1 497 ? -8.274 18.353 -24.013 1.00 75.56 497 LYS A CA 1
ATOM 4100 C C . LYS A 1 497 ? -8.227 18.284 -22.487 1.00 75.56 497 LYS A C 1
ATOM 4102 O O . LYS A 1 497 ? -7.446 18.985 -21.852 1.00 75.56 497 LYS A O 1
ATOM 4107 N N . ILE A 1 498 ? -9.076 17.442 -21.901 1.00 78.44 498 ILE A N 1
ATOM 4108 C CA . ILE A 1 498 ? -9.215 17.305 -20.448 1.00 78.44 498 ILE A CA 1
ATOM 4109 C C . ILE A 1 498 ? -8.163 16.349 -19.868 1.00 78.44 498 ILE A C 1
ATOM 4111 O O . ILE A 1 498 ? -7.753 16.502 -18.716 1.00 78.44 498 ILE A O 1
ATOM 4115 N N . PHE A 1 499 ? -7.691 15.384 -20.661 1.00 73.56 499 PHE A N 1
ATOM 4116 C CA . PHE A 1 499 ? -6.630 14.456 -20.273 1.00 73.56 499 PHE A CA 1
ATOM 4117 C C . PHE A 1 499 ? -5.484 14.479 -21.301 1.00 73.56 499 PHE A C 1
ATOM 4119 O O . PHE A 1 499 ? -5.303 13.507 -22.030 1.00 73.56 499 PHE A O 1
ATOM 4126 N N . PRO A 1 500 ? -4.673 15.552 -21.339 1.00 62.69 500 PRO A N 1
ATOM 4127 C CA . PRO A 1 500 ? -3.636 15.734 -22.363 1.00 62.69 500 PRO A CA 1
ATOM 4128 C C . PRO A 1 500 ? -2.536 14.663 -22.322 1.00 62.69 500 PRO A C 1
ATOM 4130 O O . PRO A 1 500 ? -1.920 14.358 -23.336 1.00 62.69 500 PRO A O 1
ATOM 4133 N N . ASN A 1 501 ? -2.308 14.050 -21.157 1.00 61.31 501 ASN A N 1
ATOM 4134 C CA . ASN A 1 501 ? -1.315 12.983 -20.969 1.00 61.31 501 ASN A CA 1
ATOM 4135 C C . ASN A 1 501 ? -1.924 11.579 -21.043 1.00 61.31 501 ASN A C 1
ATOM 4137 O O . ASN A 1 501 ? -1.299 10.613 -20.613 1.00 61.31 501 ASN A O 1
ATOM 4141 N N . ARG A 1 502 ? -3.170 11.461 -21.500 1.00 66.38 502 ARG A N 1
ATOM 4142 C CA . ARG A 1 502 ? -3.849 10.181 -21.637 1.00 66.38 502 ARG A CA 1
ATOM 4143 C C . ARG A 1 502 ? -4.086 9.917 -23.105 1.00 66.38 502 ARG A C 1
ATOM 4145 O O . ARG A 1 502 ? -4.787 10.675 -23.772 1.00 66.38 502 ARG A O 1
ATOM 4152 N N . VAL A 1 503 ? -3.555 8.802 -23.585 1.00 63.72 503 VAL A N 1
ATOM 4153 C CA . VAL A 1 503 ? -3.827 8.388 -24.950 1.00 63.72 503 VAL A CA 1
ATOM 4154 C C . VAL A 1 503 ? -5.125 7.590 -24.974 1.00 63.72 503 VAL A C 1
ATOM 4156 O O . VAL A 1 503 ? -5.196 6.489 -24.441 1.00 63.72 503 VAL A O 1
ATOM 4159 N N . PHE A 1 504 ? -6.180 8.179 -25.535 1.00 59.31 504 PHE A N 1
ATOM 4160 C CA . PHE A 1 504 ? -7.459 7.486 -25.724 1.00 59.31 504 PHE A CA 1
ATOM 4161 C C . PHE A 1 504 ? -7.462 6.599 -26.973 1.00 59.31 504 PHE A C 1
ATOM 4163 O O . PHE A 1 504 ? -8.187 5.610 -26.998 1.00 59.31 504 PHE A O 1
ATOM 4170 N N . ASP A 1 505 ? -6.646 6.943 -27.972 1.00 58.81 505 ASP A N 1
ATOM 4171 C CA . ASP A 1 505 ? -6.530 6.224 -29.241 1.00 58.81 505 ASP A CA 1
ATOM 4172 C C . ASP A 1 505 ? -5.073 6.279 -29.741 1.00 58.81 505 ASP A C 1
ATOM 4174 O O . ASP A 1 505 ? -4.683 7.170 -30.497 1.00 58.81 505 ASP A O 1
ATOM 4178 N N . PHE A 1 506 ? -4.210 5.406 -29.201 1.00 70.00 506 PHE A N 1
ATOM 4179 C CA . PHE A 1 506 ? -2.806 5.326 -29.621 1.00 70.00 506 PHE A CA 1
ATOM 4180 C C . PHE A 1 506 ? -2.706 4.465 -30.879 1.00 70.00 506 PHE A C 1
ATOM 4182 O O . PHE A 1 506 ? -2.956 3.261 -30.829 1.00 70.00 506 PHE A O 1
ATOM 4189 N N . GLN A 1 507 ? -2.307 5.073 -31.992 1.00 73.69 507 GLN A N 1
ATOM 4190 C CA . GLN A 1 507 ? -2.088 4.361 -33.246 1.00 73.69 507 GLN A CA 1
ATOM 4191 C C . GLN A 1 507 ? -0.644 3.854 -33.301 1.00 73.69 507 GLN A C 1
ATOM 4193 O O . GLN A 1 507 ? 0.299 4.638 -33.280 1.00 73.69 507 GLN A O 1
ATOM 4198 N N . LEU A 1 508 ? -0.460 2.534 -33.382 1.00 77.31 508 LEU A N 1
ATOM 4199 C CA . LEU A 1 508 ? 0.863 1.898 -33.461 1.00 77.31 508 LEU A CA 1
ATOM 4200 C C . LEU A 1 508 ? 1.384 1.826 -34.910 1.00 77.31 508 LEU A C 1
ATOM 4202 O O . LEU A 1 508 ? 1.867 0.791 -35.383 1.00 77.31 508 LEU A O 1
ATOM 4206 N N . ASP A 1 509 ? 1.256 2.932 -35.635 1.00 81.94 509 ASP A N 1
ATOM 4207 C CA . ASP A 1 509 ? 1.862 3.108 -36.950 1.00 81.94 509 ASP A CA 1
ATOM 4208 C C . ASP A 1 509 ? 3.376 3.380 -36.823 1.00 81.94 509 ASP A C 1
ATOM 4210 O O . ASP A 1 509 ? 3.966 3.244 -35.748 1.00 81.94 509 ASP A O 1
ATOM 4214 N N . LYS A 1 510 ? 4.052 3.734 -37.923 1.00 81.88 510 LYS A N 1
ATOM 4215 C CA . LYS A 1 510 ? 5.500 4.007 -37.883 1.00 81.88 510 LYS A CA 1
ATOM 4216 C C . LYS A 1 510 ? 5.856 5.130 -36.906 1.00 81.88 510 LYS A C 1
ATOM 4218 O O . LYS A 1 510 ? 6.875 5.029 -36.231 1.00 81.88 510 LYS A O 1
ATOM 4223 N N . LYS A 1 511 ? 5.025 6.171 -36.822 1.00 84.19 511 LYS A N 1
ATOM 4224 C CA . LYS A 1 511 ? 5.256 7.312 -35.939 1.00 84.19 511 LYS A CA 1
ATOM 4225 C C . LYS A 1 511 ? 5.014 6.923 -34.486 1.00 84.19 511 LYS A C 1
ATOM 4227 O O . LYS A 1 511 ? 5.882 7.156 -33.652 1.00 84.19 511 LYS A O 1
ATOM 4232 N N . GLY A 1 512 ? 3.896 6.258 -34.196 1.00 82.94 512 GLY A N 1
ATOM 4233 C CA . GLY A 1 512 ? 3.595 5.741 -32.863 1.00 82.94 512 GLY A CA 1
ATOM 4234 C C . GLY A 1 512 ? 4.672 4.781 -32.357 1.00 82.94 512 GLY A C 1
ATOM 4235 O O . GLY A 1 512 ? 5.056 4.837 -31.194 1.00 82.94 512 GLY A O 1
ATOM 4236 N N . GLN A 1 513 ? 5.247 3.947 -33.227 1.00 86.25 513 GLN A N 1
ATOM 4237 C CA . GLN A 1 513 ? 6.383 3.096 -32.855 1.00 86.25 513 GLN A CA 1
ATOM 4238 C C . GLN A 1 513 ? 7.614 3.916 -32.444 1.00 86.25 513 GLN A C 1
ATOM 4240 O O . GLN A 1 513 ? 8.216 3.606 -31.417 1.00 86.25 513 GLN A O 1
ATOM 4245 N N . SER A 1 514 ? 7.962 4.972 -33.185 1.00 88.31 514 SER A N 1
ATOM 4246 C CA . SER A 1 514 ? 9.074 5.868 -32.835 1.00 88.31 514 SER A CA 1
ATOM 4247 C C . SER A 1 514 ? 8.816 6.657 -31.547 1.00 88.31 514 SER A C 1
ATOM 4249 O O . SER A 1 514 ? 9.694 6.725 -30.688 1.00 88.31 514 SER A O 1
ATOM 4251 N N . GLU A 1 515 ? 7.605 7.190 -31.368 1.00 88.56 515 GLU A N 1
ATOM 4252 C CA . GLU A 1 515 ? 7.178 7.884 -30.146 1.00 88.56 515 GLU A CA 1
ATOM 4253 C C . GLU A 1 515 ? 7.276 6.962 -28.919 1.00 88.56 515 GLU A C 1
ATOM 4255 O O . GLU A 1 515 ? 7.849 7.327 -27.889 1.00 88.56 515 GLU A O 1
ATOM 4260 N N . LEU A 1 516 ? 6.760 5.734 -29.035 1.00 89.38 516 LEU A N 1
ATOM 4261 C CA . LEU A 1 516 ? 6.805 4.746 -27.961 1.00 89.38 516 LEU A CA 1
ATOM 4262 C C . LEU A 1 516 ? 8.239 4.289 -27.675 1.00 89.38 516 LEU A C 1
ATOM 4264 O O . LEU A 1 516 ? 8.610 4.155 -26.510 1.00 89.38 516 LEU A O 1
ATOM 4268 N N . GLN A 1 517 ? 9.068 4.104 -28.705 1.00 91.94 517 GLN A N 1
ATOM 4269 C CA . GLN A 1 517 ? 10.485 3.782 -28.539 1.00 91.94 517 GLN A CA 1
ATOM 4270 C C . GLN A 1 517 ? 11.230 4.887 -27.781 1.00 91.94 517 GLN A C 1
ATOM 4272 O O . GLN A 1 517 ? 11.970 4.587 -26.843 1.00 91.94 517 GLN A O 1
ATOM 4277 N N . ALA A 1 518 ? 10.999 6.158 -28.126 1.00 91.88 518 ALA A N 1
ATOM 4278 C CA . ALA A 1 518 ? 11.577 7.295 -27.413 1.00 91.88 518 ALA A CA 1
ATOM 4279 C C . ALA A 1 518 ? 11.140 7.317 -25.938 1.00 91.88 518 ALA A C 1
ATOM 4281 O O . ALA A 1 518 ? 11.971 7.483 -25.043 1.00 91.88 518 ALA A O 1
ATOM 4282 N N . GLY A 1 519 ? 9.858 7.060 -25.664 1.00 92.69 519 GLY A N 1
ATOM 4283 C CA . GLY A 1 519 ? 9.353 6.959 -24.296 1.00 92.69 519 GLY A CA 1
ATOM 4284 C C . GLY A 1 519 ? 9.954 5.792 -23.503 1.00 92.69 519 GLY A C 1
ATOM 4285 O O . GLY A 1 519 ? 10.308 5.962 -22.336 1.00 92.69 519 GLY A O 1
ATOM 4286 N N . ILE A 1 520 ? 10.121 4.617 -24.119 1.00 94.81 520 ILE A N 1
ATOM 4287 C CA . ILE A 1 520 ? 10.794 3.461 -23.500 1.00 94.81 520 ILE A CA 1
ATOM 4288 C C . ILE A 1 520 ? 12.257 3.800 -23.193 1.00 94.81 520 ILE A C 1
ATOM 4290 O O . ILE A 1 520 ? 12.748 3.485 -22.108 1.00 94.81 520 ILE A O 1
ATOM 4294 N N . GLN A 1 521 ? 12.941 4.501 -24.099 1.00 94.94 521 GLN A N 1
ATOM 4295 C CA . GLN A 1 521 ? 14.307 4.958 -23.863 1.00 94.94 521 GLN A CA 1
ATOM 4296 C C . GLN A 1 521 ? 14.381 5.953 -22.696 1.00 94.94 521 GLN A C 1
ATOM 4298 O O . GLN A 1 521 ? 15.304 5.881 -21.886 1.00 94.94 521 GLN A O 1
ATOM 4303 N N . ALA A 1 522 ? 13.395 6.842 -22.547 1.00 94.88 522 ALA A N 1
ATOM 4304 C CA . ALA A 1 522 ? 13.312 7.736 -21.393 1.00 94.88 522 ALA A CA 1
ATOM 4305 C C . ALA A 1 522 ? 13.137 6.967 -20.071 1.00 94.88 522 ALA A C 1
ATOM 4307 O O . ALA A 1 522 ? 13.757 7.323 -19.067 1.00 94.88 522 ALA A O 1
ATOM 4308 N N . VAL A 1 523 ? 12.362 5.873 -20.065 1.00 95.75 523 VAL A N 1
ATOM 4309 C CA . VAL A 1 523 ? 12.274 4.966 -18.905 1.00 95.75 523 VAL A CA 1
ATOM 4310 C C . VAL A 1 523 ? 13.635 4.343 -18.596 1.00 95.75 523 VAL A C 1
ATOM 4312 O O . VAL A 1 523 ? 14.073 4.392 -17.447 1.00 95.75 523 VAL A O 1
ATOM 4315 N N . ALA A 1 524 ? 14.328 3.808 -19.603 1.00 95.06 524 ALA A N 1
ATOM 4316 C CA . ALA A 1 524 ? 15.658 3.219 -19.438 1.00 95.06 524 ALA A CA 1
ATOM 4317 C C . ALA A 1 524 ? 16.661 4.225 -18.844 1.00 95.06 524 ALA A C 1
ATOM 4319 O O . ALA A 1 524 ? 17.328 3.934 -17.848 1.00 95.06 524 ALA A O 1
ATOM 4320 N N . ASN A 1 525 ? 16.670 5.451 -19.372 1.00 94.25 525 ASN A N 1
ATOM 4321 C CA . ASN A 1 525 ? 17.511 6.545 -18.891 1.00 94.25 525 ASN A CA 1
ATOM 4322 C C . ASN A 1 525 ? 17.193 6.927 -17.435 1.00 94.25 525 ASN A C 1
ATOM 4324 O O . ASN A 1 525 ? 18.114 7.125 -16.645 1.00 94.25 525 ASN A O 1
ATOM 4328 N N . ASN A 1 526 ? 15.912 6.985 -17.055 1.00 93.94 526 ASN A N 1
ATOM 4329 C CA . ASN A 1 526 ? 15.494 7.276 -15.678 1.00 93.94 526 ASN A CA 1
ATOM 4330 C C . ASN A 1 526 ? 15.922 6.188 -14.682 1.00 93.94 526 ASN A C 1
ATOM 4332 O O . ASN A 1 526 ? 16.196 6.491 -13.521 1.00 93.94 526 ASN A O 1
ATOM 4336 N N . ILE A 1 527 ? 15.975 4.929 -15.122 1.00 91.75 527 ILE A N 1
ATOM 4337 C CA . ILE A 1 527 ? 16.466 3.805 -14.312 1.00 91.75 527 ILE A CA 1
ATOM 4338 C C . ILE A 1 527 ? 18.006 3.779 -14.282 1.00 91.75 527 ILE A C 1
ATOM 4340 O O . ILE A 1 527 ? 18.590 3.241 -13.341 1.00 91.75 527 ILE A O 1
ATOM 4344 N N . GLY A 1 528 ? 18.660 4.401 -15.266 1.00 91.06 528 GLY A N 1
ATOM 4345 C CA . GLY A 1 528 ? 20.113 4.413 -15.423 1.00 91.06 528 GLY A CA 1
ATOM 4346 C C . GLY A 1 528 ? 20.647 3.167 -16.129 1.00 91.06 528 GLY A C 1
ATOM 4347 O O . GLY A 1 528 ? 21.747 2.723 -15.814 1.00 91.06 528 GLY A O 1
ATOM 4348 N N . ILE A 1 529 ? 19.865 2.586 -17.043 1.00 90.75 529 ILE A N 1
ATOM 4349 C CA . ILE A 1 529 ? 20.208 1.367 -17.786 1.00 90.75 529 ILE A CA 1
ATOM 4350 C C . ILE A 1 529 ? 20.192 1.649 -19.281 1.00 90.75 529 ILE A C 1
ATOM 4352 O O . ILE A 1 529 ? 19.343 2.385 -19.783 1.00 90.75 529 ILE A O 1
ATOM 4356 N N . GLN A 1 530 ? 21.132 1.040 -19.998 1.00 90.94 530 GLN A N 1
ATOM 4357 C CA . GLN A 1 530 ? 21.203 1.116 -21.451 1.00 90.94 530 GLN A CA 1
ATOM 4358 C C . GLN A 1 530 ? 20.491 -0.077 -22.088 1.00 90.94 530 GLN A C 1
ATOM 4360 O O . GLN A 1 530 ? 20.615 -1.205 -21.614 1.00 90.94 530 GLN A O 1
ATOM 4365 N N . ILE A 1 531 ? 19.757 0.186 -23.168 1.00 92.19 531 ILE A N 1
ATOM 4366 C CA . ILE A 1 531 ? 19.183 -0.842 -24.036 1.00 92.19 531 ILE A CA 1
ATOM 4367 C C . ILE A 1 531 ? 20.095 -0.935 -25.255 1.00 92.19 531 ILE A C 1
ATOM 4369 O O . ILE A 1 531 ? 20.334 0.075 -25.916 1.00 92.19 531 ILE A O 1
ATOM 4373 N N . ARG A 1 532 ? 20.628 -2.124 -25.523 1.00 90.38 532 ARG A N 1
ATOM 4374 C CA . ARG A 1 532 ? 21.537 -2.399 -26.639 1.00 90.38 532 ARG A CA 1
ATOM 4375 C C . ARG A 1 532 ? 21.107 -3.667 -27.350 1.00 90.38 532 ARG A C 1
ATOM 4377 O O . ARG A 1 532 ? 20.548 -4.574 -26.737 1.00 90.38 532 ARG A O 1
ATOM 4384 N N . ASP A 1 533 ? 21.400 -3.758 -28.635 1.00 87.31 533 ASP A N 1
ATOM 4385 C CA . ASP A 1 533 ? 21.248 -5.015 -29.359 1.00 87.31 533 ASP A CA 1
ATOM 4386 C C . ASP A 1 533 ? 22.425 -5.960 -29.070 1.00 87.31 533 ASP A C 1
ATOM 4388 O O . ASP A 1 533 ? 23.511 -5.533 -28.673 1.00 87.31 533 ASP A O 1
ATOM 4392 N N . MET A 1 534 ? 22.240 -7.263 -29.310 1.00 82.94 534 MET A N 1
ATOM 4393 C CA . MET A 1 534 ? 23.277 -8.286 -29.071 1.00 82.94 534 MET A CA 1
ATOM 4394 C C . MET A 1 534 ? 24.610 -8.042 -29.807 1.00 82.94 534 MET A C 1
ATOM 4396 O O . MET A 1 534 ? 25.618 -8.645 -29.459 1.00 82.94 534 MET A O 1
ATOM 4400 N N . THR A 1 535 ? 24.624 -7.191 -30.838 1.00 81.00 535 THR A N 1
ATOM 4401 C CA . THR A 1 535 ? 25.832 -6.802 -31.586 1.00 81.00 535 THR A CA 1
ATOM 4402 C C . THR A 1 535 ? 26.592 -5.637 -30.955 1.00 81.00 535 THR A C 1
ATOM 4404 O O . THR A 1 535 ? 27.749 -5.416 -31.296 1.00 81.00 535 THR A O 1
ATOM 4407 N N . GLU A 1 536 ? 25.941 -4.881 -30.073 1.00 81.50 536 GLU A N 1
ATOM 4408 C CA . GLU A 1 536 ? 26.459 -3.655 -29.451 1.00 81.50 536 GLU A CA 1
ATOM 4409 C C . GLU A 1 536 ? 26.680 -3.804 -27.942 1.00 81.50 536 GLU A C 1
ATOM 4411 O O . GLU A 1 536 ? 27.246 -2.917 -27.307 1.00 81.50 536 GLU A O 1
ATOM 4416 N N . SER A 1 537 ? 26.194 -4.902 -27.367 1.00 78.69 537 SER A N 1
ATOM 4417 C CA . SER A 1 537 ? 26.349 -5.258 -25.962 1.00 78.69 537 SER A CA 1
ATOM 4418 C C . SER A 1 537 ? 27.822 -5.503 -25.617 1.00 78.69 537 SER A C 1
ATOM 4420 O O . SER A 1 537 ? 28.496 -6.352 -26.205 1.00 78.69 537 SER A O 1
ATOM 4422 N N . GLU A 1 538 ? 28.320 -4.759 -24.629 1.00 69.94 538 GLU A N 1
ATOM 4423 C CA . GLU A 1 538 ? 29.684 -4.913 -24.114 1.00 69.94 538 GLU A CA 1
ATOM 4424 C C . GLU A 1 538 ? 29.731 -5.910 -22.941 1.00 69.94 538 GLU A C 1
ATOM 4426 O O . GLU A 1 538 ? 30.778 -6.516 -22.696 1.00 69.94 538 GLU A O 1
ATOM 4431 N N . VAL A 1 539 ? 28.594 -6.144 -22.262 1.00 69.31 539 VAL A N 1
ATOM 4432 C CA . VAL A 1 539 ? 28.488 -7.032 -21.088 1.00 69.31 539 VAL A CA 1
ATOM 4433 C C . VAL A 1 539 ? 28.093 -8.468 -21.464 1.00 69.31 539 VAL A C 1
ATOM 4435 O O . VAL A 1 539 ? 28.542 -9.416 -20.815 1.00 69.31 539 VAL A O 1
ATOM 4438 N N . TYR A 1 540 ? 27.306 -8.669 -22.525 1.00 72.38 540 TYR A N 1
ATOM 4439 C CA . TYR A 1 540 ? 26.833 -9.982 -22.979 1.00 72.38 540 TYR A CA 1
ATOM 4440 C C . TYR A 1 540 ? 27.148 -10.238 -24.460 1.00 72.38 540 TYR A C 1
ATOM 4442 O O . TYR A 1 540 ? 26.313 -10.127 -25.350 1.00 72.38 540 TYR A O 1
ATOM 4450 N N . GLN A 1 541 ? 28.368 -10.704 -24.726 1.00 71.12 541 GLN A N 1
ATOM 4451 C CA . GLN A 1 541 ? 28.875 -10.950 -26.086 1.00 71.12 541 GLN A CA 1
ATOM 4452 C C . GLN A 1 541 ? 28.417 -12.290 -26.713 1.00 71.12 541 GLN A C 1
ATOM 4454 O O . GLN A 1 541 ? 29.063 -12.805 -27.627 1.00 71.12 541 GLN A O 1
ATOM 4459 N N . ARG A 1 542 ? 27.350 -12.923 -26.200 1.00 73.12 542 ARG A N 1
ATOM 4460 C CA . ARG A 1 542 ? 26.831 -14.216 -26.695 1.00 73.12 542 ARG A CA 1
ATOM 4461 C C . ARG A 1 542 ? 25.488 -14.038 -27.395 1.00 73.12 542 ARG A C 1
ATOM 4463 O O . ARG A 1 542 ? 24.710 -13.154 -27.060 1.00 73.12 542 ARG A O 1
ATOM 4470 N N . GLU A 1 543 ? 25.185 -14.929 -28.335 1.00 78.44 543 GLU A N 1
ATOM 4471 C CA . GLU A 1 543 ? 23.890 -14.923 -29.012 1.00 78.44 543 GLU A CA 1
ATOM 4472 C C . GLU A 1 543 ? 22.757 -15.346 -28.059 1.00 78.44 543 GLU A C 1
ATOM 4474 O O . GLU A 1 543 ? 22.854 -16.368 -27.378 1.00 78.44 543 GLU A O 1
ATOM 4479 N N . LEU A 1 544 ? 21.655 -14.588 -28.053 1.00 79.31 544 LEU A N 1
ATOM 4480 C CA . LEU A 1 544 ? 20.468 -14.848 -27.222 1.00 79.31 544 LEU A CA 1
ATOM 4481 C C . LEU A 1 544 ? 19.621 -16.049 -27.698 1.00 79.31 544 LEU A C 1
ATOM 4483 O O . LEU A 1 544 ? 18.667 -16.456 -27.030 1.00 79.31 544 LEU A O 1
ATOM 4487 N N . GLY A 1 545 ? 19.941 -16.633 -28.856 1.00 83.94 545 GLY A N 1
ATOM 4488 C CA . GLY A 1 545 ? 19.197 -17.745 -29.444 1.00 83.94 545 GLY A CA 1
ATOM 4489 C C . GLY A 1 545 ? 17.725 -17.387 -29.679 1.00 83.94 545 GLY A C 1
ATOM 4490 O O . GLY A 1 545 ? 17.422 -16.488 -30.466 1.00 83.94 545 GLY A O 1
ATOM 4491 N N . GLN A 1 546 ? 16.823 -18.105 -28.998 1.00 83.38 546 GLN A N 1
ATOM 4492 C CA . GLN A 1 546 ? 15.369 -17.888 -29.053 1.00 83.38 546 GLN A CA 1
ATOM 4493 C C . GLN A 1 546 ? 14.862 -16.824 -28.064 1.00 83.38 546 GLN A C 1
ATOM 4495 O O . GLN A 1 546 ? 13.707 -16.405 -28.164 1.00 83.38 546 GLN A O 1
ATOM 4500 N N . ALA A 1 547 ? 15.684 -16.392 -27.101 1.00 85.31 547 ALA A N 1
ATOM 4501 C CA . ALA A 1 547 ? 15.287 -15.347 -26.165 1.00 85.31 547 ALA A CA 1
ATOM 4502 C C . ALA A 1 547 ? 15.153 -14.013 -26.909 1.00 85.31 547 ALA A C 1
ATOM 4504 O O . ALA A 1 547 ? 16.000 -13.655 -27.729 1.00 85.31 547 ALA A O 1
ATOM 4505 N N . ARG A 1 548 ? 14.067 -13.282 -26.641 1.00 87.44 548 ARG A N 1
ATOM 4506 C CA . ARG A 1 548 ? 13.785 -11.997 -27.303 1.00 87.44 548 ARG A CA 1
ATOM 4507 C C . ARG A 1 548 ? 14.577 -10.842 -26.694 1.00 87.44 548 ARG A C 1
ATOM 4509 O O . ARG A 1 548 ? 14.848 -9.864 -27.383 1.00 87.44 548 ARG A O 1
ATOM 4516 N N . GLY A 1 549 ? 14.961 -10.960 -25.436 1.00 90.38 549 GLY A N 1
ATOM 4517 C CA . GLY A 1 549 ? 15.791 -10.005 -24.722 1.00 90.38 549 GLY A CA 1
ATOM 4518 C C . GLY A 1 549 ? 16.252 -10.618 -23.407 1.00 90.38 549 GLY A C 1
ATOM 4519 O O . GLY A 1 549 ? 15.829 -11.725 -23.065 1.00 90.38 549 GLY A O 1
ATOM 4520 N N . ALA A 1 550 ? 17.160 -9.933 -22.723 1.00 89.56 550 ALA A N 1
ATOM 4521 C CA . ALA A 1 550 ? 17.585 -10.289 -21.381 1.00 89.56 550 ALA A CA 1
ATOM 4522 C C . ALA A 1 550 ? 18.104 -9.060 -20.631 1.00 89.56 550 ALA A C 1
ATOM 4524 O O . ALA A 1 550 ? 18.952 -8.320 -21.136 1.00 89.56 550 ALA A O 1
ATOM 4525 N N . TYR A 1 551 ? 17.652 -8.889 -19.393 1.00 90.00 551 TYR A N 1
ATOM 4526 C CA . TYR A 1 551 ? 18.343 -8.068 -18.411 1.00 90.00 551 TYR A CA 1
ATOM 4527 C C . TYR A 1 551 ? 19.620 -8.765 -17.929 1.00 90.00 551 TYR A C 1
ATOM 4529 O O . TYR A 1 551 ? 19.614 -9.914 -17.481 1.00 90.00 551 TYR A O 1
ATOM 4537 N N . VAL A 1 552 ? 20.726 -8.040 -18.015 1.00 86.50 552 VAL A N 1
ATOM 4538 C CA . VAL A 1 552 ? 22.082 -8.557 -17.907 1.00 86.50 552 VAL A CA 1
ATOM 4539 C C . VAL A 1 552 ? 22.862 -7.680 -16.931 1.00 86.50 552 VAL A C 1
ATOM 4541 O O . VAL A 1 552 ? 22.789 -6.451 -16.969 1.00 86.50 552 VAL A O 1
ATOM 4544 N N . ARG A 1 553 ? 23.614 -8.319 -16.032 1.00 84.12 553 ARG A N 1
ATOM 4545 C CA . ARG A 1 553 ? 24.457 -7.636 -15.048 1.00 84.12 553 ARG A CA 1
ATOM 4546 C C . ARG A 1 553 ? 25.835 -8.270 -15.000 1.00 84.12 553 ARG A C 1
ATOM 4548 O O . ARG A 1 553 ? 25.961 -9.483 -14.841 1.00 84.12 553 ARG A O 1
ATOM 4555 N N . ASN A 1 554 ? 26.862 -7.438 -15.083 1.00 78.62 554 ASN A N 1
ATOM 4556 C CA . ASN A 1 554 ? 28.238 -7.846 -14.881 1.00 78.62 554 ASN A CA 1
ATOM 4557 C C . ASN A 1 554 ? 28.514 -7.991 -13.379 1.00 78.62 554 ASN A C 1
ATOM 4559 O O . ASN A 1 554 ? 28.456 -7.013 -12.634 1.00 78.62 554 ASN A O 1
ATOM 4563 N N . GLU A 1 555 ? 28.836 -9.197 -12.917 1.00 73.19 555 GLU A N 1
ATOM 4564 C CA . GLU A 1 555 ? 29.147 -9.441 -11.501 1.00 73.19 555 GLU A CA 1
ATOM 4565 C C . GLU A 1 555 ? 30.460 -8.775 -11.049 1.00 73.19 555 GLU A C 1
ATOM 4567 O O . GLU A 1 555 ? 30.630 -8.513 -9.860 1.00 73.19 555 GLU A O 1
ATOM 4572 N N . PHE A 1 556 ? 31.368 -8.461 -11.983 1.00 66.50 556 PHE A N 1
ATOM 4573 C CA . PHE A 1 556 ? 32.689 -7.897 -11.691 1.00 66.50 556 PHE A CA 1
ATOM 4574 C C . PHE A 1 556 ? 32.715 -6.366 -11.745 1.00 66.50 556 PHE A C 1
ATOM 4576 O O . PHE A 1 556 ? 33.263 -5.738 -10.841 1.00 66.50 556 PHE A O 1
ATOM 4583 N N . THR A 1 557 ? 32.137 -5.757 -12.786 1.00 75.50 557 THR A N 1
ATOM 4584 C CA . THR A 1 557 ? 32.089 -4.286 -12.933 1.00 75.50 557 THR A CA 1
ATOM 4585 C C . THR A 1 557 ? 30.845 -3.677 -12.291 1.00 75.50 557 THR A C 1
ATOM 4587 O O . THR A 1 557 ? 30.819 -2.485 -11.994 1.00 75.50 557 THR A O 1
ATOM 4590 N N . GLY A 1 558 ? 29.814 -4.490 -12.038 1.00 77.62 558 GLY A N 1
ATOM 4591 C CA . GLY A 1 558 ? 28.513 -4.024 -11.569 1.00 77.62 558 GLY A CA 1
ATOM 4592 C C . GLY A 1 558 ? 27.682 -3.328 -12.649 1.00 77.62 558 GLY A C 1
ATOM 4593 O O . GLY A 1 558 ? 26.608 -2.829 -12.320 1.00 77.62 558 GLY A O 1
ATOM 4594 N N . GLU A 1 559 ? 28.160 -3.292 -13.897 1.00 82.06 559 GLU A N 1
ATOM 4595 C CA . GLU A 1 559 ? 27.456 -2.706 -15.040 1.00 82.06 559 GLU A CA 1
ATOM 4596 C C . GLU A 1 559 ? 26.196 -3.500 -15.382 1.00 82.06 559 GLU A C 1
ATOM 4598 O O . GLU A 1 559 ? 26.157 -4.726 -15.268 1.00 82.06 559 GLU A O 1
ATOM 4603 N N . GLU A 1 560 ? 25.156 -2.783 -15.791 1.00 88.12 560 GLU A N 1
ATOM 4604 C CA . GLU A 1 560 ? 23.828 -3.324 -16.053 1.00 88.12 560 GLU A CA 1
ATOM 4605 C C . GLU A 1 560 ? 23.347 -2.845 -17.420 1.00 88.12 560 GLU A C 1
ATOM 4607 O O . GLU A 1 560 ? 23.399 -1.652 -17.727 1.00 88.12 560 GLU A O 1
ATOM 4612 N N . GLU A 1 561 ? 22.844 -3.771 -18.226 1.00 90.75 561 GLU A N 1
ATOM 4613 C CA . GLU A 1 561 ? 22.298 -3.481 -19.548 1.00 90.75 561 GLU A CA 1
ATOM 4614 C C . GLU A 1 561 ? 21.105 -4.386 -19.860 1.00 90.75 561 GLU 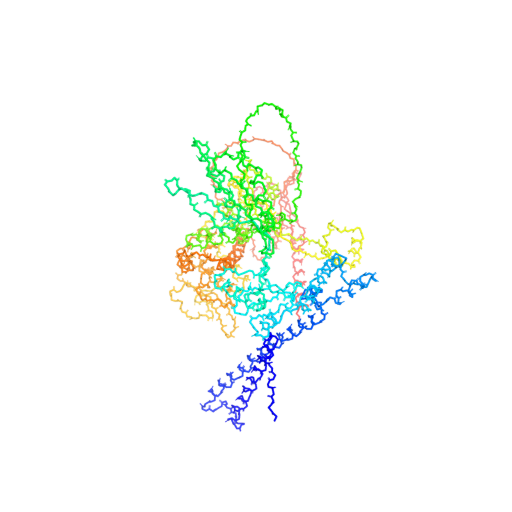A C 1
ATOM 4616 O O . GLU A 1 561 ? 20.922 -5.459 -19.280 1.00 90.75 561 GLU A O 1
ATOM 4621 N N . ILE A 1 562 ? 20.267 -3.927 -20.783 1.00 92.75 562 ILE A N 1
ATOM 4622 C CA . ILE A 1 562 ? 19.236 -4.740 -21.416 1.00 92.75 562 ILE A CA 1
ATOM 4623 C C . ILE A 1 562 ? 19.733 -5.078 -22.808 1.00 92.75 562 ILE A C 1
ATOM 4625 O O . ILE A 1 562 ? 19.995 -4.181 -23.610 1.00 92.75 562 ILE A O 1
ATOM 4629 N N . VAL A 1 563 ? 19.832 -6.372 -23.086 1.00 91.94 563 VAL A N 1
ATOM 4630 C CA . VAL A 1 563 ? 20.309 -6.882 -24.366 1.00 91.94 563 VAL A CA 1
ATOM 4631 C C . VAL A 1 563 ? 19.129 -7.400 -25.161 1.00 91.94 563 VAL A C 1
ATOM 4633 O O . VAL A 1 563 ? 18.398 -8.280 -24.708 1.00 91.94 563 VAL A O 1
ATOM 4636 N N . MET A 1 564 ? 18.937 -6.850 -26.353 1.00 93.00 564 MET A N 1
ATOM 4637 C CA . MET A 1 564 ? 17.811 -7.143 -27.227 1.00 93.00 564 MET A CA 1
ATOM 4638 C C . MET A 1 564 ? 18.227 -8.053 -28.383 1.00 93.00 564 MET A C 1
ATOM 4640 O O . MET A 1 564 ? 19.347 -7.999 -28.901 1.00 93.00 564 MET A O 1
ATOM 4644 N N . ASN A 1 565 ? 17.304 -8.921 -28.802 1.00 90.19 565 ASN A N 1
ATOM 4645 C CA . ASN A 1 565 ? 17.515 -9.766 -29.967 1.00 90.19 565 ASN A CA 1
ATOM 4646 C C . ASN A 1 565 ? 17.249 -8.979 -31.260 1.00 90.19 565 ASN A C 1
ATOM 4648 O O . ASN A 1 565 ? 16.132 -8.511 -31.489 1.00 90.19 565 ASN A O 1
ATOM 4652 N N . THR A 1 566 ? 18.250 -8.901 -32.139 1.00 87.62 566 THR A N 1
ATOM 4653 C CA . THR A 1 566 ? 18.183 -8.202 -33.437 1.00 87.62 566 THR A CA 1
ATOM 4654 C C . THR A 1 566 ? 17.142 -8.781 -34.400 1.00 87.62 566 THR A C 1
ATOM 4656 O O . THR A 1 566 ? 16.776 -8.134 -35.377 1.00 87.62 566 THR A O 1
ATOM 4659 N N . ARG A 1 567 ? 16.634 -9.995 -34.142 1.00 88.94 567 ARG A N 1
ATOM 4660 C CA . ARG A 1 567 ? 15.587 -10.652 -34.948 1.00 88.94 567 ARG A CA 1
ATOM 4661 C C . ARG A 1 567 ? 14.164 -10.282 -34.534 1.00 88.94 567 ARG A C 1
ATOM 4663 O O . ARG A 1 567 ? 13.211 -10.766 -35.145 1.00 88.94 567 ARG A O 1
ATOM 4670 N N . ASN A 1 568 ? 13.997 -9.483 -33.484 1.00 86.56 568 ASN A N 1
ATOM 4671 C CA . ASN A 1 568 ? 12.677 -9.056 -33.045 1.00 86.56 568 ASN A CA 1
ATOM 4672 C C . ASN A 1 568 ? 12.010 -8.179 -34.110 1.00 86.56 568 ASN A C 1
ATOM 4674 O O . ASN A 1 568 ? 12.607 -7.250 -34.646 1.00 86.56 568 ASN A O 1
ATOM 4678 N N . THR A 1 569 ? 10.724 -8.420 -34.359 1.00 87.81 569 THR A N 1
ATOM 4679 C CA . THR A 1 569 ? 9.880 -7.413 -35.023 1.00 87.81 569 THR A CA 1
ATOM 4680 C C . THR A 1 569 ? 9.795 -6.144 -34.159 1.00 87.81 569 THR A C 1
ATOM 4682 O O . THR A 1 569 ? 9.951 -6.245 -32.938 1.00 87.81 569 THR A O 1
ATOM 4685 N N . PRO A 1 570 ? 9.486 -4.961 -34.724 1.00 85.94 570 PRO A N 1
ATOM 4686 C CA . PRO A 1 570 ? 9.399 -3.722 -33.947 1.00 85.94 570 PRO A CA 1
ATOM 4687 C C . PRO A 1 570 ? 8.482 -3.832 -32.719 1.00 85.94 570 PRO A C 1
ATOM 4689 O O . PRO A 1 570 ? 8.874 -3.476 -31.613 1.00 85.94 570 PRO A O 1
ATOM 4692 N N . THR A 1 571 ? 7.298 -4.434 -32.862 1.00 83.81 571 THR A N 1
ATOM 4693 C CA . THR A 1 571 ? 6.363 -4.620 -31.738 1.00 83.81 571 THR A CA 1
ATOM 4694 C C . THR A 1 571 ? 6.882 -5.608 -30.692 1.00 83.81 571 THR A C 1
ATOM 4696 O O . THR A 1 571 ? 6.688 -5.399 -29.494 1.00 83.81 571 THR A O 1
ATOM 4699 N N . GLN A 1 572 ? 7.583 -6.667 -31.116 1.00 87.62 572 GLN A N 1
ATOM 4700 C CA . GLN A 1 572 ? 8.253 -7.586 -30.195 1.00 87.62 572 GLN A CA 1
ATOM 4701 C C . GLN A 1 572 ? 9.384 -6.894 -29.443 1.00 87.62 572 GLN A C 1
ATOM 4703 O O . GLN A 1 572 ? 9.532 -7.163 -28.252 1.00 87.62 572 GLN A O 1
ATOM 4708 N N . HIS A 1 573 ? 10.145 -6.022 -30.106 1.00 91.12 573 HIS A N 1
ATOM 4709 C CA . HIS A 1 573 ? 11.210 -5.249 -29.483 1.00 91.12 573 HIS A CA 1
ATOM 4710 C C . HIS A 1 573 ? 10.622 -4.359 -28.383 1.00 91.12 573 HIS A C 1
ATOM 4712 O O . HIS A 1 573 ? 10.974 -4.547 -27.227 1.00 91.12 573 HIS A O 1
ATOM 4718 N N . LEU A 1 574 ? 9.625 -3.522 -28.697 1.00 91.75 574 LEU A N 1
ATOM 4719 C CA . LEU A 1 574 ? 8.973 -2.625 -27.729 1.00 91.75 574 LEU A CA 1
ATOM 4720 C C . LEU A 1 574 ? 8.421 -3.376 -26.503 1.00 91.75 574 LEU A C 1
ATOM 4722 O O . LEU A 1 574 ? 8.742 -3.032 -25.366 1.00 91.75 574 LEU A O 1
ATOM 4726 N N . ALA A 1 575 ? 7.639 -4.442 -26.721 1.00 89.88 575 ALA A N 1
ATOM 4727 C CA . ALA A 1 575 ? 7.058 -5.228 -25.627 1.00 89.88 575 ALA A CA 1
ATOM 4728 C C . ALA A 1 575 ? 8.125 -5.897 -24.747 1.00 89.88 575 ALA A C 1
ATOM 4730 O O . ALA A 1 575 ? 7.973 -5.986 -23.528 1.00 89.88 575 ALA A O 1
ATOM 4731 N N . THR A 1 576 ? 9.197 -6.387 -25.371 1.00 93.56 576 THR A N 1
ATOM 4732 C CA . THR A 1 576 ? 10.282 -7.063 -24.655 1.00 93.56 576 THR A CA 1
ATOM 4733 C C . THR A 1 576 ? 11.133 -6.049 -23.894 1.00 93.56 576 THR A C 1
ATOM 4735 O O . THR A 1 576 ? 11.441 -6.286 -22.736 1.00 93.56 576 THR A O 1
ATOM 4738 N N . SER A 1 577 ? 11.417 -4.871 -24.456 1.00 95.56 577 SER A N 1
ATOM 4739 C CA . SER A 1 577 ? 12.125 -3.802 -23.742 1.00 95.56 577 SER A CA 1
ATOM 4740 C C . SER A 1 577 ? 11.390 -3.399 -22.464 1.00 95.56 577 SER A C 1
ATOM 4742 O O . SER A 1 577 ? 12.014 -3.265 -21.418 1.00 95.56 577 SER A O 1
ATOM 4744 N N . ILE A 1 578 ? 10.059 -3.261 -22.513 1.00 95.44 578 ILE A N 1
ATOM 4745 C CA . ILE A 1 578 ? 9.249 -2.950 -21.325 1.00 95.44 578 ILE A CA 1
ATOM 4746 C C . ILE A 1 578 ? 9.344 -4.073 -20.277 1.00 95.44 578 ILE A C 1
ATOM 4748 O O . ILE A 1 578 ? 9.456 -3.782 -19.086 1.00 95.44 578 ILE A O 1
ATOM 4752 N N . HIS A 1 579 ? 9.317 -5.339 -20.707 1.00 94.94 579 HIS A N 1
ATOM 4753 C CA . HIS A 1 579 ? 9.468 -6.505 -19.827 1.00 94.94 579 HIS A CA 1
ATOM 4754 C C . HIS A 1 579 ? 10.828 -6.517 -19.119 1.00 94.94 579 HIS A C 1
ATOM 4756 O O . HIS A 1 579 ? 10.890 -6.569 -17.890 1.00 94.94 579 HIS A O 1
ATOM 4762 N N . GLU A 1 580 ? 11.920 -6.365 -19.869 1.00 95.19 580 GLU A N 1
ATOM 4763 C CA . GLU A 1 580 ? 13.272 -6.343 -19.299 1.00 95.19 580 GLU A CA 1
ATOM 4764 C C . GLU A 1 580 ? 13.499 -5.117 -18.398 1.00 95.19 580 GLU A C 1
ATOM 4766 O O . GLU A 1 580 ? 14.116 -5.219 -17.334 1.00 95.19 580 GLU A O 1
ATOM 4771 N N . LEU A 1 581 ? 12.936 -3.955 -18.753 1.00 95.75 581 LEU A N 1
ATOM 4772 C CA . LEU A 1 581 ? 12.950 -2.770 -17.890 1.00 95.75 581 LEU A CA 1
ATOM 4773 C C . LEU A 1 581 ? 12.183 -3.011 -16.586 1.00 95.75 581 LEU A C 1
ATOM 4775 O O . LEU A 1 581 ? 12.609 -2.535 -15.530 1.00 95.75 581 LEU A O 1
ATOM 4779 N N . ALA A 1 582 ? 11.075 -3.757 -16.621 1.00 94.00 582 ALA A N 1
ATOM 4780 C CA . ALA A 1 582 ? 10.344 -4.124 -15.413 1.00 94.00 582 ALA A CA 1
ATOM 4781 C C . ALA A 1 582 ? 11.200 -5.020 -14.502 1.00 94.00 582 ALA A C 1
ATOM 4783 O O . ALA A 1 582 ? 11.282 -4.760 -13.298 1.00 94.00 582 ALA A O 1
ATOM 4784 N N . HIS A 1 583 ? 11.917 -6.002 -15.059 1.00 92.56 583 HIS A N 1
ATOM 4785 C CA . HIS A 1 583 ? 12.892 -6.792 -14.301 1.00 92.56 583 HIS A CA 1
ATOM 4786 C C . HIS A 1 583 ? 13.969 -5.926 -13.654 1.00 92.56 583 HIS A C 1
ATOM 4788 O O . HIS A 1 583 ? 14.187 -6.019 -12.442 1.00 92.56 583 HIS A O 1
ATOM 4794 N N . ALA A 1 584 ? 14.589 -5.041 -14.429 1.00 92.06 584 ALA A N 1
ATOM 4795 C CA . ALA A 1 584 ? 15.600 -4.129 -13.927 1.00 92.06 584 ALA A CA 1
ATOM 4796 C C . ALA A 1 584 ? 15.078 -3.238 -12.785 1.00 92.06 584 ALA A C 1
ATOM 4798 O O . ALA A 1 584 ? 15.737 -3.057 -11.757 1.00 92.06 584 ALA A O 1
ATOM 4799 N N . ARG A 1 585 ? 13.857 -2.711 -12.933 1.00 92.62 585 ARG A N 1
ATOM 4800 C CA . ARG A 1 585 ? 13.237 -1.801 -11.965 1.00 92.62 585 ARG A CA 1
ATOM 4801 C C . ARG A 1 585 ? 12.810 -2.489 -10.668 1.00 92.62 585 ARG A C 1
ATOM 4803 O O . ARG A 1 585 ? 12.840 -1.847 -9.612 1.00 92.62 585 ARG A O 1
ATOM 4810 N N . MET A 1 586 ? 12.363 -3.744 -10.748 1.00 89.69 586 MET A N 1
ATOM 4811 C CA . MET A 1 586 ? 11.722 -4.468 -9.642 1.00 89.69 586 MET A CA 1
ATOM 4812 C C . MET A 1 586 ? 12.642 -5.475 -8.948 1.00 89.69 586 MET A C 1
ATOM 4814 O O . MET A 1 586 ? 12.492 -5.696 -7.746 1.00 89.69 586 MET A O 1
ATOM 4818 N N . HIS A 1 587 ? 13.578 -6.104 -9.665 1.00 87.19 587 HIS A N 1
ATOM 4819 C CA . HIS A 1 587 ? 14.208 -7.347 -9.202 1.00 87.19 587 HIS A CA 1
ATOM 4820 C C . HIS A 1 587 ? 15.707 -7.272 -8.917 1.00 87.19 587 HIS A C 1
ATOM 4822 O O . HIS A 1 587 ? 16.261 -8.267 -8.452 1.00 87.19 587 HIS A O 1
ATOM 4828 N N . LYS A 1 588 ? 16.339 -6.102 -9.076 1.00 75.88 588 LYS A N 1
ATOM 4829 C CA . LYS A 1 588 ? 17.783 -5.884 -8.855 1.00 75.88 588 LYS A CA 1
ATOM 4830 C C . LYS A 1 588 ? 18.333 -6.465 -7.540 1.00 75.88 588 LYS A C 1
ATOM 4832 O O . LYS A 1 588 ? 19.439 -6.995 -7.517 1.00 75.88 588 LYS A O 1
ATOM 4837 N N . PHE A 1 589 ? 17.555 -6.390 -6.458 1.00 73.50 589 PHE A N 1
ATOM 4838 C CA . PHE A 1 589 ? 17.900 -6.944 -5.138 1.00 73.50 589 PHE A CA 1
ATOM 4839 C C . PHE A 1 589 ? 16.762 -7.792 -4.550 1.00 73.50 589 PHE A C 1
ATOM 4841 O O . PHE A 1 589 ? 16.576 -7.844 -3.336 1.00 73.50 589 PHE A O 1
ATOM 4848 N N . SER A 1 590 ? 15.934 -8.391 -5.409 1.00 78.94 590 SER A N 1
ATOM 4849 C CA . SER A 1 590 ? 14.748 -9.126 -4.968 1.00 78.94 590 SER A CA 1
ATOM 4850 C C . SER A 1 590 ? 15.069 -10.588 -4.659 1.00 78.94 590 SER A C 1
ATOM 4852 O O . SER A 1 590 ? 15.614 -11.303 -5.502 1.00 78.94 590 SER A O 1
ATOM 4854 N N . GLU A 1 591 ? 14.648 -11.047 -3.480 1.00 80.81 591 GLU A N 1
ATOM 4855 C CA . GLU A 1 591 ? 14.709 -12.451 -3.043 1.00 80.81 591 GLU A CA 1
ATOM 4856 C C . GLU A 1 591 ? 13.504 -13.286 -3.522 1.00 80.81 591 GLU A C 1
ATOM 4858 O O . GLU A 1 591 ? 13.370 -14.447 -3.144 1.00 80.81 591 GLU A O 1
ATOM 4863 N N . LEU A 1 592 ? 12.612 -12.713 -4.345 1.00 83.00 592 LEU A N 1
ATOM 4864 C CA . LEU A 1 592 ? 11.478 -13.446 -4.916 1.00 83.00 592 LEU A CA 1
ATOM 4865 C C . LEU A 1 592 ? 11.952 -14.581 -5.835 1.00 83.00 592 LEU A C 1
ATOM 4867 O O . LEU A 1 592 ? 12.997 -14.477 -6.493 1.00 83.00 592 LEU A O 1
ATOM 4871 N N . ASP A 1 593 ? 11.152 -15.644 -5.908 1.00 85.38 593 ASP A N 1
ATOM 4872 C CA . ASP A 1 593 ? 11.383 -16.747 -6.832 1.00 85.38 593 ASP A CA 1
ATOM 4873 C C . ASP 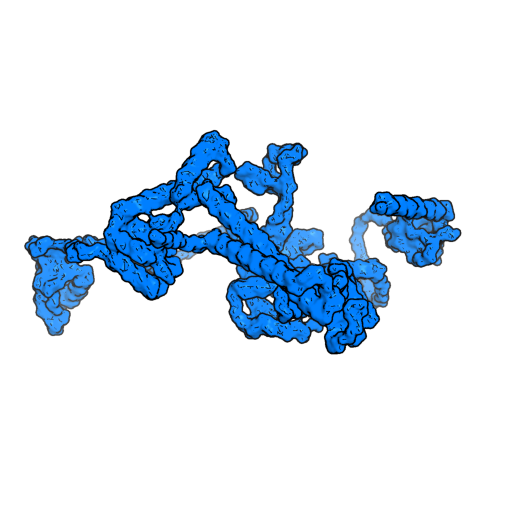A 1 593 ? 11.235 -16.292 -8.293 1.00 85.38 593 ASP A C 1
ATOM 4875 O O . ASP A 1 593 ? 10.558 -15.306 -8.602 1.00 85.38 593 ASP A O 1
ATOM 4879 N N . THR A 1 594 ? 11.881 -17.018 -9.205 1.00 83.25 594 THR A N 1
ATOM 4880 C CA . THR A 1 594 ? 11.900 -16.674 -10.631 1.00 83.25 594 THR A CA 1
ATOM 4881 C C . THR A 1 594 ? 10.497 -16.618 -11.233 1.00 83.25 594 THR A C 1
ATOM 4883 O O . THR A 1 594 ? 10.220 -15.707 -12.002 1.00 83.25 594 THR A O 1
ATOM 4886 N N . ALA A 1 595 ? 9.580 -17.515 -10.856 1.00 83.75 595 ALA A N 1
ATOM 4887 C CA . ALA A 1 595 ? 8.235 -17.526 -11.432 1.00 83.75 595 ALA A CA 1
ATOM 4888 C C . ALA A 1 595 ? 7.437 -16.274 -11.034 1.00 83.75 595 ALA A C 1
ATOM 4890 O O . ALA A 1 595 ? 6.772 -15.674 -11.879 1.00 83.75 595 ALA A O 1
ATOM 4891 N N . THR A 1 596 ? 7.552 -15.828 -9.780 1.00 85.31 596 THR A N 1
ATOM 4892 C CA . THR A 1 596 ? 6.947 -14.568 -9.323 1.00 85.31 596 THR A CA 1
ATOM 4893 C C . THR A 1 596 ? 7.569 -13.355 -10.018 1.00 85.31 596 THR A C 1
ATOM 4895 O O . THR A 1 596 ? 6.848 -12.423 -10.375 1.00 85.31 596 THR A O 1
ATOM 4898 N N . LYS A 1 597 ? 8.887 -13.366 -10.257 1.00 88.94 597 LYS A N 1
ATOM 4899 C CA . LYS A 1 597 ? 9.579 -12.299 -11.000 1.00 88.94 597 LYS A CA 1
ATOM 4900 C C . LYS A 1 597 ? 9.094 -12.204 -12.449 1.00 88.94 597 LYS A C 1
ATOM 4902 O O . LYS A 1 597 ? 8.753 -11.111 -12.894 1.00 88.94 597 LYS A O 1
ATOM 4907 N N . GLU A 1 598 ? 9.022 -13.323 -13.166 1.00 88.50 598 GLU A N 1
ATOM 4908 C CA . GLU A 1 598 ? 8.498 -13.359 -14.540 1.00 88.50 598 GLU A CA 1
ATOM 4909 C C . GLU A 1 598 ? 7.042 -12.901 -14.595 1.00 88.50 598 GLU A C 1
ATOM 4911 O O . GLU A 1 598 ? 6.692 -12.048 -15.401 1.00 88.50 598 GLU A O 1
ATOM 4916 N N . LEU A 1 599 ? 6.207 -13.373 -13.665 1.00 89.25 599 LEU A N 1
ATOM 4917 C CA . LEU A 1 599 ? 4.820 -12.933 -13.556 1.00 89.25 599 LEU A CA 1
ATOM 4918 C C . LEU A 1 599 ? 4.712 -11.408 -13.381 1.00 89.25 599 LEU A C 1
ATOM 4920 O O . LEU A 1 599 ? 3.904 -10.766 -14.049 1.00 89.25 599 LEU A O 1
ATOM 4924 N N . GLN A 1 600 ? 5.489 -10.818 -12.467 1.00 92.06 600 GLN A N 1
ATOM 4925 C CA . GLN A 1 600 ? 5.454 -9.374 -12.228 1.00 92.06 600 GLN A CA 1
ATOM 4926 C C . GLN A 1 600 ? 5.886 -8.579 -13.462 1.00 92.06 600 GLN A C 1
ATOM 4928 O O . GLN A 1 600 ? 5.253 -7.569 -13.784 1.00 92.06 600 GLN A O 1
ATOM 4933 N N . ALA A 1 601 ? 6.929 -9.031 -14.157 1.00 92.19 601 ALA A N 1
ATOM 4934 C CA . ALA A 1 601 ? 7.415 -8.381 -15.366 1.00 92.19 601 ALA A CA 1
ATOM 4935 C C . ALA A 1 601 ? 6.423 -8.515 -16.531 1.00 92.19 601 ALA A C 1
ATOM 4937 O O . ALA A 1 601 ? 6.068 -7.496 -17.124 1.00 92.19 601 ALA A O 1
ATOM 4938 N N . GLU A 1 602 ? 5.867 -9.707 -16.769 1.00 91.88 602 GLU A N 1
ATOM 4939 C CA . GLU A 1 602 ? 4.876 -9.943 -17.827 1.00 91.88 602 GLU A CA 1
ATOM 4940 C C . GLU A 1 602 ? 3.590 -9.142 -17.592 1.00 91.88 602 GLU A C 1
ATOM 4942 O O . GLU A 1 602 ? 3.089 -8.488 -18.506 1.00 91.88 602 GLU A O 1
ATOM 4947 N N . MET A 1 603 ? 3.058 -9.114 -16.362 1.00 93.31 603 MET A N 1
ATOM 4948 C CA . MET A 1 603 ? 1.861 -8.316 -16.058 1.00 93.31 603 MET A CA 1
ATOM 4949 C C . MET A 1 603 ? 2.123 -6.813 -16.204 1.00 93.31 603 MET A C 1
ATOM 4951 O O . MET A 1 603 ? 1.264 -6.084 -16.700 1.00 93.31 603 MET A O 1
ATOM 4955 N N . THR A 1 604 ? 3.307 -6.344 -15.799 1.00 94.69 604 THR A N 1
ATOM 4956 C CA . THR A 1 604 ? 3.712 -4.942 -15.977 1.00 94.69 604 THR A CA 1
ATOM 4957 C C . THR A 1 604 ? 3.815 -4.603 -17.460 1.00 94.69 604 THR A C 1
ATOM 4959 O O . THR A 1 604 ? 3.221 -3.618 -17.901 1.00 94.69 604 THR A O 1
ATOM 4962 N N . SER A 1 605 ? 4.502 -5.443 -18.239 1.00 93.62 605 SER A N 1
ATOM 4963 C CA . SER A 1 605 ? 4.624 -5.284 -19.687 1.00 93.62 605 SER A CA 1
ATOM 4964 C C . SER A 1 605 ? 3.259 -5.284 -20.361 1.00 93.62 605 SER A C 1
ATOM 4966 O O . SER A 1 605 ? 2.977 -4.391 -21.157 1.00 93.62 605 SER A O 1
ATOM 4968 N N . TYR A 1 606 ? 2.364 -6.193 -19.970 1.00 93.31 606 TYR A N 1
ATOM 4969 C CA . TYR A 1 606 ? 0.997 -6.242 -20.475 1.00 93.31 606 TYR A CA 1
ATOM 4970 C C . TYR A 1 606 ? 0.223 -4.949 -20.216 1.00 93.31 606 TYR A C 1
ATOM 4972 O O . TYR A 1 606 ? -0.358 -4.406 -21.150 1.00 93.31 606 TYR A O 1
ATOM 4980 N N . ILE A 1 607 ? 0.235 -4.413 -18.990 1.00 93.38 607 ILE A N 1
ATOM 4981 C CA . ILE A 1 607 ? -0.487 -3.169 -18.667 1.00 93.38 607 ILE A CA 1
ATOM 4982 C C . ILE A 1 607 ? 0.027 -2.001 -19.514 1.00 93.38 607 ILE A C 1
ATOM 4984 O O . ILE A 1 607 ? -0.774 -1.253 -20.077 1.00 93.38 607 ILE A O 1
ATOM 4988 N N . VAL A 1 608 ? 1.350 -1.838 -19.599 1.00 93.12 608 VAL A N 1
ATOM 4989 C CA . VAL A 1 608 ? 1.975 -0.740 -20.349 1.00 93.12 608 VAL A CA 1
ATOM 4990 C C . VAL A 1 608 ? 1.693 -0.899 -21.844 1.00 93.12 608 VAL A C 1
ATOM 4992 O O . VAL A 1 608 ? 1.228 0.044 -22.475 1.00 93.12 608 VAL A O 1
ATOM 4995 N N . CYS A 1 609 ? 1.888 -2.095 -22.404 1.00 90.81 609 CYS A N 1
ATOM 4996 C CA . CYS A 1 609 ? 1.582 -2.391 -23.804 1.00 90.81 609 CYS A CA 1
ATOM 4997 C C . CYS A 1 609 ? 0.105 -2.125 -24.118 1.00 90.81 609 CYS A C 1
ATOM 4999 O O . CYS A 1 609 ? -0.200 -1.421 -25.080 1.00 90.81 609 CYS A O 1
ATOM 5001 N N . LYS A 1 610 ? -0.811 -2.614 -23.274 1.00 90.06 610 LYS A N 1
ATOM 5002 C CA . LYS A 1 610 ? -2.256 -2.445 -23.460 1.00 90.06 610 LYS A CA 1
ATOM 5003 C C . LYS A 1 610 ? -2.661 -0.975 -23.437 1.00 90.06 610 LYS A C 1
ATOM 5005 O O . LYS A 1 610 ? -3.517 -0.583 -24.227 1.00 90.06 610 LYS A O 1
ATOM 5010 N N . HIS A 1 611 ? -2.025 -0.165 -22.586 1.00 89.12 611 HIS A N 1
ATOM 5011 C CA . HIS A 1 611 ? -2.237 1.283 -22.541 1.00 89.12 611 HIS A CA 1
ATOM 5012 C C . HIS A 1 611 ? -1.892 1.963 -23.875 1.00 89.12 611 HIS A C 1
ATOM 5014 O O . HIS A 1 611 ? -2.618 2.850 -24.312 1.00 89.12 611 HIS A O 1
ATOM 5020 N N . PHE A 1 612 ? -0.831 1.512 -24.549 1.00 87.75 612 PHE A N 1
ATOM 5021 C CA . PHE A 1 612 ? -0.393 2.022 -25.855 1.00 87.75 612 PHE A CA 1
ATOM 5022 C C . PHE A 1 612 ? -0.899 1.171 -27.036 1.00 87.75 612 PHE A C 1
ATOM 5024 O O . PHE A 1 612 ? -0.252 1.090 -28.075 1.00 87.75 612 PHE A O 1
ATOM 5031 N N . GLY A 1 613 ? -2.053 0.509 -26.892 1.00 82.44 613 GLY A N 1
ATOM 5032 C CA . GLY A 1 613 ? -2.733 -0.171 -28.004 1.00 82.44 613 GLY A CA 1
ATOM 5033 C C . GLY A 1 613 ? -2.123 -1.510 -28.444 1.00 82.44 613 GLY A C 1
ATOM 5034 O O . GLY A 1 613 ? -2.559 -2.079 -29.442 1.00 82.44 613 GLY A O 1
ATOM 5035 N N . MET A 1 614 ? -1.152 -2.052 -27.706 1.00 83.19 614 MET A N 1
ATOM 5036 C CA . MET A 1 614 ? -0.539 -3.356 -27.974 1.00 83.19 614 MET A CA 1
ATOM 5037 C C . MET A 1 614 ? -1.154 -4.447 -27.094 1.00 83.19 614 MET A C 1
ATOM 5039 O O . MET A 1 614 ? -1.045 -4.403 -25.870 1.00 83.19 614 MET A O 1
ATOM 5043 N N . ASP A 1 615 ? -1.753 -5.474 -27.700 1.00 80.12 615 ASP A N 1
ATOM 5044 C CA . ASP A 1 615 ? -2.214 -6.646 -26.950 1.00 80.12 615 ASP A CA 1
ATOM 5045 C C . ASP A 1 615 ? -1.116 -7.715 -26.878 1.00 80.12 615 ASP A C 1
ATOM 5047 O O . ASP A 1 615 ? -0.762 -8.338 -27.877 1.00 80.12 615 ASP A O 1
ATOM 5051 N N . THR A 1 616 ? -0.569 -7.923 -25.680 1.00 83.69 616 THR A N 1
ATOM 5052 C CA . THR A 1 616 ? 0.427 -8.966 -25.392 1.00 83.69 616 THR A CA 1
ATOM 5053 C C . THR A 1 616 ? -0.140 -10.082 -24.510 1.00 83.69 616 THR A C 1
ATOM 5055 O O . THR A 1 616 ? 0.622 -10.839 -23.908 1.00 83.69 616 THR A O 1
ATOM 5058 N N . SER A 1 617 ? -1.474 -10.217 -24.429 1.00 78.25 617 SER A N 1
ATOM 5059 C CA . SER A 1 617 ? -2.124 -11.145 -23.490 1.00 78.25 617 SER A CA 1
ATOM 5060 C C . SER A 1 617 ? -1.696 -12.598 -23.679 1.00 78.25 617 SER A C 1
ATOM 5062 O O . SER A 1 617 ? -1.544 -13.301 -22.686 1.00 78.25 617 SER A O 1
ATOM 5064 N N . GLU A 1 618 ? -1.414 -13.038 -24.907 1.00 79.19 618 GLU A N 1
ATOM 5065 C CA . GLU A 1 618 ? -0.928 -14.399 -25.185 1.00 79.19 618 GLU A CA 1
ATOM 5066 C C . GLU A 1 618 ? 0.358 -14.757 -24.420 1.00 79.19 618 GLU A C 1
ATOM 5068 O O . GLU A 1 618 ? 0.544 -15.915 -24.052 1.00 79.19 618 GLU A O 1
ATOM 5073 N N . LYS A 1 619 ? 1.228 -13.774 -24.144 1.00 77.12 619 LYS A N 1
ATOM 5074 C CA . LYS A 1 619 ? 2.462 -13.980 -23.368 1.00 77.12 619 LYS A CA 1
ATOM 5075 C C . LYS A 1 619 ? 2.209 -14.000 -21.866 1.00 77.12 619 LYS A C 1
ATOM 5077 O O . LYS A 1 619 ? 2.783 -14.824 -21.168 1.00 77.12 619 LYS A O 1
ATOM 5082 N N . ALA A 1 620 ? 1.328 -13.126 -21.382 1.00 75.94 620 ALA A N 1
ATOM 5083 C CA . ALA A 1 620 ? 1.065 -12.974 -19.954 1.00 75.94 620 ALA A CA 1
ATOM 5084 C C . ALA A 1 620 ? 0.154 -14.083 -19.390 1.00 75.94 620 ALA A C 1
ATOM 5086 O O . ALA A 1 620 ? 0.327 -14.498 -18.243 1.00 75.94 620 ALA A O 1
ATOM 5087 N N . ILE A 1 621 ? -0.799 -14.594 -20.184 1.00 82.00 621 ILE A N 1
ATOM 5088 C CA . ILE A 1 621 ? -1.800 -15.587 -19.748 1.00 82.00 621 ILE A CA 1
ATOM 5089 C C . ILE A 1 621 ? -1.169 -16.849 -19.129 1.00 82.00 621 ILE A C 1
ATOM 5091 O O . ILE A 1 621 ? -1.616 -17.227 -18.046 1.00 82.00 621 ILE A O 1
ATOM 5095 N N . PRO A 1 622 ? -0.138 -17.497 -19.717 1.00 81.69 622 PRO A N 1
ATOM 5096 C CA . PRO A 1 622 ? 0.489 -18.677 -19.115 1.00 81.69 622 PRO A CA 1
ATOM 5097 C C . PRO A 1 622 ? 1.024 -18.443 -17.695 1.00 81.69 622 PRO A C 1
ATOM 5099 O O . PRO A 1 622 ? 0.806 -19.268 -16.804 1.00 81.69 622 PRO A O 1
ATOM 5102 N N . TYR A 1 623 ? 1.668 -17.299 -17.455 1.00 78.81 623 TYR A N 1
ATOM 5103 C CA . TYR A 1 623 ? 2.195 -16.939 -16.136 1.00 78.81 623 TYR A CA 1
ATOM 5104 C C . TYR A 1 623 ? 1.065 -16.640 -15.148 1.00 78.81 623 TYR A C 1
ATOM 5106 O O . TYR A 1 623 ? 1.091 -17.106 -14.006 1.00 78.81 623 TYR A O 1
ATOM 5114 N N . ILE A 1 624 ? 0.028 -15.931 -15.601 1.00 80.50 624 ILE A N 1
ATOM 5115 C CA . ILE A 1 624 ? -1.169 -15.648 -14.804 1.00 80.50 624 ILE A CA 1
ATOM 5116 C C . ILE A 1 624 ? -1.892 -16.955 -14.421 1.00 80.50 624 ILE A C 1
ATOM 5118 O O . ILE A 1 624 ? -2.311 -17.117 -13.272 1.00 80.50 624 ILE A O 1
ATOM 5122 N N . ALA A 1 625 ? -2.016 -17.912 -15.341 1.00 78.69 625 ALA A N 1
ATOM 5123 C CA . ALA A 1 625 ? -2.628 -19.218 -15.091 1.00 78.69 625 ALA A CA 1
ATOM 5124 C C . ALA A 1 625 ? -1.873 -20.021 -14.031 1.00 78.69 625 ALA A C 1
ATOM 5126 O O . ALA A 1 625 ? -2.475 -20.497 -13.065 1.00 78.69 625 ALA A O 1
ATOM 5127 N N . ALA A 1 626 ? -0.545 -20.082 -14.141 1.00 76.44 626 ALA A N 1
ATOM 5128 C CA . ALA A 1 626 ? 0.293 -20.727 -13.135 1.00 76.44 626 ALA A CA 1
ATOM 5129 C C . ALA A 1 626 ? 0.142 -20.072 -11.746 1.00 76.44 626 ALA A C 1
ATOM 5131 O O . ALA A 1 626 ? 0.077 -20.764 -10.728 1.00 76.44 626 ALA A O 1
ATOM 5132 N N . TRP A 1 627 ? 0.031 -18.743 -11.693 1.00 80.62 627 TRP A N 1
ATOM 5133 C CA . TRP A 1 627 ? -0.063 -17.983 -10.444 1.00 80.62 627 TRP A CA 1
ATOM 5134 C C . TRP A 1 627 ? -1.433 -18.049 -9.755 1.00 80.62 627 TRP A C 1
ATOM 5136 O O . TRP A 1 627 ? -1.531 -18.139 -8.524 1.00 80.62 627 TRP A O 1
ATOM 5146 N N . THR A 1 628 ? -2.512 -18.021 -10.536 1.00 72.25 628 THR A N 1
ATOM 5147 C CA . THR A 1 628 ? -3.888 -18.051 -10.015 1.00 72.25 628 THR A CA 1
ATOM 5148 C C . THR A 1 628 ? -4.259 -19.409 -9.418 1.00 72.25 628 THR A C 1
ATOM 5150 O O . THR A 1 628 ? -5.216 -19.478 -8.642 1.00 72.25 628 THR A O 1
ATOM 5153 N N . LYS A 1 629 ? -3.458 -20.459 -9.674 1.00 67.00 629 LYS A N 1
ATOM 5154 C CA . LYS A 1 629 ? -3.722 -21.855 -9.280 1.00 67.00 629 LYS A CA 1
ATOM 5155 C C . LYS A 1 629 ? -5.096 -22.342 -9.771 1.00 67.00 629 LYS A C 1
ATOM 5157 O O . LYS A 1 629 ? -5.747 -23.120 -9.079 1.00 67.00 629 LYS A O 1
ATOM 5162 N N . ASN A 1 630 ? -5.543 -21.865 -10.937 1.00 60.53 630 ASN A N 1
ATOM 5163 C CA . ASN A 1 630 ? -6.831 -22.206 -11.558 1.00 60.53 630 ASN A CA 1
ATOM 5164 C C . ASN A 1 630 ? -8.072 -21.962 -10.669 1.00 60.53 630 ASN A C 1
ATOM 5166 O O . ASN A 1 630 ? -8.956 -22.813 -10.617 1.00 60.53 630 ASN A O 1
ATOM 5170 N N . GLY A 1 631 ? -8.168 -20.831 -9.959 1.00 59.19 631 GLY A N 1
ATOM 5171 C CA . GLY A 1 631 ? -9.416 -20.501 -9.254 1.00 59.19 631 GLY A CA 1
ATOM 5172 C C . GLY A 1 631 ? -9.605 -21.203 -7.909 1.00 59.19 631 GLY A C 1
ATOM 5173 O O . GLY A 1 631 ? -10.717 -21.570 -7.540 1.00 59.19 631 GLY A O 1
ATOM 5174 N N . GLN A 1 632 ? -8.542 -21.389 -7.124 1.00 63.88 632 GLN A N 1
ATOM 5175 C CA . GLN A 1 632 ? -8.708 -21.775 -5.717 1.00 63.88 632 GLN A CA 1
ATOM 5176 C C . GLN A 1 632 ? -9.216 -20.591 -4.875 1.00 63.88 632 GLN A C 1
ATOM 5178 O O . GLN A 1 632 ? -8.854 -19.433 -5.104 1.00 63.88 632 GLN A O 1
ATOM 5183 N N . THR A 1 633 ? -10.071 -20.872 -3.888 1.00 58.94 633 THR A N 1
ATOM 5184 C CA . THR A 1 633 ? -10.569 -19.868 -2.936 1.00 58.94 633 THR A CA 1
ATOM 5185 C C . THR A 1 633 ? -9.445 -19.386 -2.026 1.00 58.94 633 THR A C 1
ATOM 5187 O O . THR A 1 633 ? -8.807 -20.205 -1.370 1.00 58.94 633 THR A O 1
ATOM 5190 N N . LEU A 1 634 ? -9.242 -18.068 -1.954 1.00 63.38 634 LEU A N 1
ATOM 5191 C CA . LEU A 1 634 ? -8.164 -17.458 -1.173 1.00 63.38 634 LEU A CA 1
ATOM 5192 C C . LEU A 1 634 ? -8.614 -17.062 0.231 1.00 63.38 634 LEU A C 1
ATOM 5194 O O . LEU A 1 634 ? -9.655 -16.412 0.412 1.00 63.38 634 LEU A O 1
ATOM 5198 N N . ASP A 1 635 ? -7.768 -17.337 1.219 1.00 67.38 635 ASP A N 1
ATOM 5199 C CA . ASP A 1 635 ? -7.919 -16.735 2.540 1.00 67.38 635 ASP A CA 1
ATOM 5200 C C . ASP A 1 635 ? -7.491 -15.244 2.547 1.00 67.38 635 ASP A C 1
ATOM 5202 O O . ASP A 1 635 ? -7.047 -14.666 1.550 1.00 67.38 635 ASP A O 1
ATOM 5206 N N . ASN A 1 636 ? -7.661 -14.558 3.682 1.00 63.38 636 ASN A N 1
ATOM 5207 C CA . ASN A 1 636 ? -7.296 -13.137 3.792 1.00 63.38 636 ASN A CA 1
ATOM 5208 C C . ASN A 1 636 ? -5.782 -12.878 3.692 1.00 63.38 636 ASN A C 1
ATOM 5210 O O . ASN A 1 636 ? -5.376 -11.771 3.336 1.00 63.38 636 ASN A O 1
ATOM 5214 N N . LYS A 1 637 ? -4.947 -13.854 4.053 1.00 67.25 637 LYS A N 1
ATOM 5215 C CA . LYS A 1 637 ? -3.488 -13.737 4.035 1.00 67.25 637 LYS A CA 1
ATOM 5216 C C . LYS A 1 637 ? -2.969 -13.895 2.607 1.00 67.25 637 LYS A C 1
ATOM 5218 O O . LYS A 1 637 ? -2.174 -13.065 2.173 1.00 67.25 637 LYS A O 1
ATOM 5223 N N . GLU A 1 638 ? -3.481 -14.876 1.876 1.00 75.75 638 GLU A N 1
ATOM 5224 C CA . GLU A 1 638 ? -3.195 -15.102 0.459 1.00 75.75 638 GLU A CA 1
ATOM 5225 C C . GLU A 1 638 ? -3.688 -13.929 -0.398 1.00 75.75 638 GLU A C 1
ATOM 5227 O O . GLU A 1 638 ? -2.955 -13.429 -1.250 1.00 75.75 638 GLU A O 1
ATOM 5232 N N . ALA A 1 639 ? -4.881 -13.397 -0.112 1.00 73.69 639 ALA A N 1
ATOM 5233 C CA . ALA A 1 639 ? -5.385 -12.192 -0.771 1.00 73.69 639 ALA A CA 1
ATOM 5234 C C . ALA A 1 639 ? -4.491 -10.968 -0.512 1.00 73.69 639 ALA A C 1
ATOM 5236 O O . ALA A 1 639 ? -4.226 -10.180 -1.418 1.00 73.69 639 ALA A O 1
ATOM 5237 N N . ALA A 1 640 ? -3.986 -10.802 0.713 1.00 72.88 640 ALA A N 1
ATOM 5238 C CA . ALA A 1 640 ? -3.066 -9.713 1.030 1.00 72.88 640 ALA A CA 1
ATOM 5239 C C . ALA A 1 640 ? -1.716 -9.861 0.306 1.00 72.88 640 ALA A C 1
ATOM 5241 O O . ALA A 1 640 ? -1.116 -8.857 -0.074 1.00 72.88 640 ALA A O 1
ATOM 5242 N N . GLU A 1 641 ? -1.235 -11.088 0.108 1.00 79.25 641 GLU A N 1
ATOM 5243 C CA . GLU A 1 641 ? -0.012 -11.377 -0.641 1.00 79.25 641 GLU A CA 1
ATOM 5244 C C . GLU A 1 641 ? -0.184 -11.113 -2.141 1.00 79.25 641 GLU A C 1
ATOM 5246 O O . GLU A 1 641 ? 0.592 -10.342 -2.711 1.00 79.25 641 GLU A O 1
ATOM 5251 N N . ARG A 1 642 ? -1.266 -11.615 -2.755 1.00 83.25 642 ARG A N 1
ATOM 5252 C CA . ARG A 1 642 ? -1.612 -11.286 -4.149 1.00 83.25 642 ARG A CA 1
ATOM 5253 C C . ARG A 1 642 ? -1.811 -9.783 -4.345 1.00 83.25 642 ARG A C 1
ATOM 5255 O O . ARG A 1 642 ? -1.330 -9.212 -5.320 1.00 83.25 642 ARG A O 1
ATOM 5262 N N . GLY A 1 643 ? -2.432 -9.116 -3.372 1.00 84.06 643 GLY A N 1
ATOM 5263 C CA . GLY A 1 643 ? -2.607 -7.666 -3.368 1.00 84.06 643 GLY A CA 1
ATOM 5264 C C . GLY A 1 643 ? -1.288 -6.886 -3.337 1.00 84.06 643 GLY A C 1
ATOM 5265 O O . GLY A 1 643 ? -1.215 -5.815 -3.933 1.00 84.06 643 GLY A O 1
ATOM 5266 N N . LYS A 1 644 ? -0.232 -7.406 -2.692 1.00 85.06 644 LYS A N 1
ATOM 5267 C CA . LYS A 1 644 ? 1.108 -6.791 -2.730 1.00 85.06 644 LYS A CA 1
ATOM 5268 C C . LYS A 1 644 ? 1.745 -6.927 -4.107 1.00 85.06 644 LYS A C 1
ATOM 5270 O O . LYS A 1 644 ? 2.194 -5.919 -4.641 1.00 85.06 644 LYS A O 1
ATOM 5275 N N . ILE A 1 645 ? 1.718 -8.133 -4.683 1.00 87.06 645 ILE A N 1
ATOM 5276 C CA . ILE A 1 645 ? 2.259 -8.405 -6.024 1.00 87.06 645 ILE A CA 1
ATOM 5277 C C . ILE A 1 645 ? 1.604 -7.471 -7.046 1.00 87.06 645 ILE A C 1
ATOM 5279 O O . ILE A 1 645 ? 2.304 -6.762 -7.766 1.00 87.06 645 ILE A O 1
ATOM 5283 N N . MET A 1 646 ? 0.271 -7.397 -7.043 1.00 88.06 646 MET A N 1
ATOM 5284 C CA . MET A 1 646 ? -0.482 -6.526 -7.950 1.00 88.06 646 MET A CA 1
ATOM 5285 C C . MET A 1 646 ? -0.249 -5.037 -7.685 1.00 88.06 646 MET A C 1
ATOM 5287 O O . MET A 1 646 ? -0.216 -4.242 -8.621 1.00 88.06 646 MET A O 1
ATOM 5291 N N . ASN A 1 647 ? -0.049 -4.634 -6.428 1.00 88.94 647 ASN A N 1
ATOM 5292 C CA . ASN A 1 647 ? 0.302 -3.254 -6.108 1.00 88.94 647 ASN A CA 1
ATOM 5293 C C . ASN A 1 647 ? 1.691 -2.871 -6.643 1.00 88.94 647 ASN A C 1
ATOM 5295 O O . ASN A 1 647 ? 1.869 -1.742 -7.096 1.00 88.94 647 ASN A O 1
ATOM 5299 N N . ASP A 1 648 ? 2.664 -3.781 -6.595 1.00 89.44 648 ASP A N 1
ATOM 5300 C CA . ASP A 1 648 ? 3.990 -3.548 -7.170 1.00 89.44 648 ASP A CA 1
ATOM 5301 C C . ASP A 1 648 ? 3.940 -3.458 -8.697 1.00 89.44 648 ASP A C 1
ATOM 5303 O O . ASP A 1 648 ? 4.483 -2.504 -9.255 1.00 89.44 648 ASP A O 1
ATOM 5307 N N . VAL A 1 649 ? 3.199 -4.361 -9.345 1.00 91.69 649 VAL A N 1
ATOM 5308 C CA . VAL A 1 649 ? 2.924 -4.317 -10.791 1.00 91.69 649 VAL A CA 1
ATOM 5309 C C . VAL A 1 649 ? 2.249 -3.001 -11.186 1.00 91.69 649 VAL A C 1
ATOM 5311 O O . VAL A 1 649 ? 2.739 -2.292 -12.058 1.00 91.69 649 VAL A O 1
ATOM 5314 N N . SER A 1 650 ? 1.173 -2.615 -10.491 1.00 91.25 650 SER A N 1
ATOM 5315 C CA . SER A 1 650 ? 0.474 -1.337 -10.697 1.00 91.25 650 SER A CA 1
ATOM 5316 C C . SER A 1 650 ? 1.425 -0.148 -10.577 1.00 91.25 650 SER A C 1
ATOM 5318 O O . SER A 1 650 ? 1.440 0.735 -11.427 1.00 91.25 650 SER A O 1
ATOM 5320 N N . ARG A 1 651 ? 2.251 -0.122 -9.525 1.00 93.69 651 ARG A N 1
ATOM 5321 C CA . ARG A 1 651 ? 3.176 0.981 -9.258 1.00 93.69 651 ARG A CA 1
ATOM 5322 C C . ARG A 1 651 ? 4.190 1.154 -10.385 1.00 93.69 651 ARG A C 1
ATOM 5324 O O . ARG A 1 651 ? 4.381 2.285 -10.823 1.00 93.69 651 ARG A O 1
ATOM 5331 N N . VAL A 1 652 ? 4.828 0.070 -10.829 1.00 93.75 652 VAL A N 1
ATOM 5332 C CA . VAL A 1 652 ? 5.841 0.136 -11.893 1.00 93.75 652 VAL A CA 1
ATOM 5333 C C . VAL A 1 652 ? 5.204 0.419 -13.249 1.00 93.75 652 VAL A C 1
ATOM 5335 O O . VAL A 1 652 ? 5.689 1.295 -13.959 1.00 93.75 652 VAL A O 1
ATOM 5338 N N . ALA A 1 653 ? 4.073 -0.213 -13.572 1.00 94.00 653 ALA A N 1
ATOM 5339 C CA . ALA A 1 653 ? 3.342 0.080 -14.803 1.00 94.00 653 ALA A CA 1
ATOM 5340 C C . ALA A 1 653 ? 2.927 1.559 -14.877 1.00 94.00 653 ALA A C 1
ATOM 5342 O O . ALA A 1 653 ? 3.129 2.208 -15.900 1.00 94.00 653 ALA A O 1
ATOM 5343 N N . ASN A 1 654 ? 2.418 2.124 -13.779 1.00 92.06 654 ASN A N 1
ATOM 5344 C CA . ASN A 1 654 ? 2.046 3.536 -13.708 1.00 92.06 654 ASN A CA 1
ATOM 5345 C C . ASN A 1 654 ? 3.260 4.465 -13.874 1.00 92.06 654 ASN A C 1
ATOM 5347 O O . ASN A 1 654 ? 3.157 5.480 -14.558 1.00 92.06 654 ASN A O 1
ATOM 5351 N N . GLU A 1 655 ? 4.399 4.134 -13.258 1.00 93.56 655 GLU A N 1
ATOM 5352 C CA . GLU A 1 655 ? 5.658 4.879 -13.402 1.00 93.56 655 GLU A CA 1
ATOM 5353 C C . GLU A 1 655 ? 6.129 4.895 -14.865 1.00 93.56 655 GLU A C 1
ATOM 5355 O O . GLU A 1 655 ? 6.477 5.954 -15.398 1.00 93.56 655 GLU A O 1
ATOM 5360 N N . PHE A 1 656 ? 6.073 3.740 -15.534 1.00 94.62 656 PHE A N 1
ATOM 5361 C CA . PHE A 1 656 ? 6.449 3.603 -16.940 1.00 94.62 656 PHE A CA 1
ATOM 5362 C C . PHE A 1 656 ? 5.486 4.369 -17.841 1.00 94.62 656 PHE A C 1
ATOM 5364 O O . PHE A 1 656 ? 5.934 5.207 -18.616 1.00 94.62 656 PHE A O 1
ATOM 5371 N N . ILE A 1 657 ? 4.172 4.168 -17.695 1.00 92.56 657 ILE A N 1
ATOM 5372 C CA . ILE A 1 657 ? 3.159 4.863 -18.501 1.00 92.56 657 ILE A CA 1
ATOM 5373 C C . ILE A 1 657 ? 3.280 6.378 -18.347 1.00 92.56 657 ILE A C 1
ATOM 5375 O O . ILE A 1 657 ? 3.215 7.088 -19.346 1.00 92.56 657 ILE A O 1
ATOM 5379 N N . GLN A 1 658 ? 3.485 6.893 -17.131 1.00 90.81 658 GLN A N 1
ATOM 5380 C CA . GLN A 1 658 ? 3.649 8.334 -16.917 1.00 90.81 658 GLN A CA 1
ATOM 5381 C C . GLN A 1 658 ? 4.912 8.869 -17.589 1.00 90.81 658 GLN A C 1
ATOM 5383 O O . GLN A 1 658 ? 4.857 9.912 -18.235 1.00 90.81 658 GLN A O 1
ATOM 5388 N N . THR A 1 659 ? 6.033 8.159 -17.462 1.00 92.25 659 THR A N 1
ATOM 5389 C CA . THR A 1 659 ? 7.297 8.551 -18.101 1.00 92.25 659 THR A CA 1
ATOM 5390 C C . THR A 1 659 ? 7.164 8.545 -19.621 1.00 92.25 659 THR A C 1
ATOM 5392 O O . THR A 1 659 ? 7.462 9.551 -20.259 1.00 92.25 659 THR A O 1
ATOM 5395 N N . ILE A 1 660 ? 6.644 7.452 -20.184 1.00 91.75 660 ILE A N 1
ATOM 5396 C CA . ILE A 1 660 ? 6.436 7.288 -21.624 1.00 91.75 660 ILE A CA 1
ATOM 5397 C C . ILE A 1 660 ? 5.473 8.359 -22.141 1.00 91.75 660 ILE A C 1
ATOM 5399 O O . ILE A 1 660 ? 5.809 9.062 -23.083 1.00 91.75 660 ILE A O 1
ATOM 5403 N N . SER A 1 661 ? 4.312 8.548 -21.507 1.00 89.38 661 SER A N 1
ATOM 5404 C CA . SER A 1 661 ? 3.309 9.527 -21.963 1.00 89.38 661 SER A CA 1
ATOM 5405 C C . SER A 1 661 ? 3.841 10.959 -21.925 1.00 89.38 661 SER A C 1
ATOM 5407 O O . SER A 1 661 ? 3.565 11.745 -22.828 1.00 89.38 661 SER A O 1
ATOM 5409 N N . ASN A 1 662 ? 4.625 11.305 -20.899 1.00 88.31 662 ASN A N 1
ATOM 5410 C CA . ASN A 1 662 ? 5.256 12.619 -20.815 1.00 88.31 662 ASN A CA 1
ATOM 5411 C C . ASN A 1 662 ? 6.298 12.817 -21.924 1.00 88.31 662 ASN A C 1
ATOM 5413 O O . ASN A 1 662 ? 6.316 13.885 -22.530 1.00 88.31 662 ASN A O 1
ATOM 5417 N N . GLU A 1 663 ? 7.141 11.816 -22.202 1.00 89.38 663 GLU A N 1
ATOM 5418 C CA . GLU A 1 663 ? 8.128 11.917 -23.284 1.00 89.38 663 GLU A CA 1
ATOM 5419 C C . GLU A 1 663 ? 7.449 11.960 -24.653 1.00 89.38 663 GLU A C 1
ATOM 5421 O O . GLU A 1 663 ? 7.829 12.784 -25.470 1.00 89.38 663 GLU A O 1
ATOM 5426 N N . ILE A 1 664 ? 6.405 11.159 -24.893 1.00 86.88 664 ILE A N 1
ATOM 5427 C CA . ILE A 1 664 ? 5.623 11.198 -26.140 1.00 86.88 664 ILE A CA 1
ATOM 5428 C C . ILE A 1 664 ? 5.034 12.592 -26.360 1.00 86.88 664 ILE A C 1
ATOM 5430 O O . ILE A 1 664 ? 5.126 13.135 -27.457 1.00 86.88 664 ILE A O 1
ATOM 5434 N N . ASN A 1 665 ? 4.459 13.203 -25.323 1.00 83.56 665 ASN A N 1
ATOM 5435 C CA . ASN A 1 665 ? 3.920 14.555 -25.431 1.00 83.56 665 ASN A CA 1
ATOM 5436 C C . ASN A 1 665 ? 5.017 15.580 -25.744 1.00 83.56 665 ASN A C 1
ATOM 5438 O O . ASN A 1 665 ? 4.841 16.397 -26.642 1.00 83.56 665 ASN A O 1
ATOM 5442 N N . GLN A 1 666 ? 6.176 15.490 -25.087 1.00 83.25 666 GLN A N 1
ATOM 5443 C CA . GLN A 1 666 ? 7.323 16.342 -25.416 1.00 83.25 666 GLN A CA 1
ATOM 5444 C C . GLN A 1 666 ? 7.858 16.083 -26.828 1.00 83.25 666 GLN A C 1
ATOM 5446 O O . GLN A 1 666 ? 8.253 17.021 -27.511 1.00 83.25 666 GLN A O 1
ATOM 5451 N N . TYR A 1 667 ? 7.873 14.830 -27.279 1.00 78.44 667 TYR A N 1
ATOM 5452 C CA . TYR A 1 667 ? 8.287 14.441 -28.622 1.00 78.44 667 TYR A CA 1
ATOM 5453 C C . TYR A 1 667 ? 7.365 15.076 -29.671 1.00 78.44 667 TYR A C 1
ATOM 5455 O O . TYR A 1 667 ? 7.839 15.713 -30.606 1.00 78.44 667 TYR A O 1
ATOM 5463 N N . ARG A 1 668 ? 6.046 15.012 -29.457 1.00 79.75 668 ARG A N 1
ATOM 5464 C CA . ARG A 1 668 ? 5.031 15.655 -30.310 1.00 79.75 668 ARG A CA 1
ATOM 5465 C C . ARG A 1 668 ? 5.100 17.182 -30.292 1.00 79.75 668 ARG A C 1
ATOM 5467 O O . ARG A 1 668 ? 4.828 17.810 -31.306 1.00 79.75 668 ARG A O 1
ATOM 5474 N N . GLU A 1 669 ? 5.467 17.786 -29.162 1.00 76.50 669 GLU A N 1
ATOM 5475 C CA . GLU A 1 669 ? 5.722 19.232 -29.074 1.00 76.50 669 GLU A CA 1
ATOM 5476 C C . GLU A 1 669 ? 6.996 19.649 -29.830 1.00 76.50 669 GLU A C 1
ATOM 5478 O O . GLU A 1 669 ? 7.065 20.764 -30.346 1.00 76.50 669 GLU A O 1
ATOM 5483 N N . ARG A 1 670 ? 8.003 18.766 -29.905 1.00 74.81 670 ARG A N 1
ATOM 5484 C CA . ARG A 1 670 ? 9.255 18.984 -30.652 1.00 74.81 670 ARG A CA 1
ATOM 5485 C C . ARG A 1 670 ? 9.086 18.755 -32.161 1.00 74.81 670 ARG A C 1
ATOM 5487 O O . ARG A 1 670 ? 9.774 19.416 -32.932 1.00 74.81 670 ARG A O 1
ATOM 5494 N N . GLU A 1 671 ? 8.174 17.871 -32.571 1.00 62.09 671 GLU A N 1
ATOM 5495 C CA . GLU A 1 671 ? 7.859 17.552 -33.973 1.00 62.09 671 GLU A CA 1
ATOM 5496 C C . GLU A 1 671 ? 6.357 17.754 -34.285 1.00 62.09 671 GLU A C 1
ATOM 5498 O O . GLU A 1 671 ? 5.599 16.779 -34.356 1.00 62.09 671 GLU A O 1
ATOM 5503 N N . PRO A 1 672 ? 5.876 19.002 -34.467 1.00 49.31 672 PRO A N 1
ATOM 5504 C CA . PRO A 1 672 ? 4.487 19.238 -34.849 1.00 49.31 672 PRO A CA 1
ATOM 5505 C C . PRO A 1 672 ? 4.201 18.710 -36.265 1.00 49.31 672 PRO A C 1
ATOM 5507 O O . PRO A 1 672 ? 4.875 19.065 -37.232 1.00 49.31 672 PRO A O 1
ATOM 5510 N N . GLU A 1 673 ? 3.162 17.884 -36.402 1.00 43.03 673 GLU A N 1
ATOM 5511 C CA . GLU A 1 673 ? 2.649 17.445 -37.703 1.00 43.03 673 GLU A CA 1
ATOM 5512 C C . GLU A 1 673 ? 1.958 18.589 -38.456 1.00 43.03 673 GLU A C 1
ATOM 5514 O O . GLU A 1 673 ? 1.015 19.210 -37.960 1.00 43.03 673 GLU A O 1
ATOM 5519 N N . ILE A 1 674 ? 2.372 18.798 -39.706 1.00 41.56 674 ILE A N 1
ATOM 5520 C CA . ILE A 1 674 ? 1.608 19.531 -40.720 1.00 41.56 674 ILE A CA 1
ATOM 5521 C C . ILE A 1 674 ? 0.435 18.630 -41.135 1.00 41.56 674 ILE A C 1
ATOM 5523 O O . ILE A 1 674 ? 0.643 17.591 -41.762 1.00 41.56 674 ILE A O 1
ATOM 5527 N N . GLN A 1 675 ? -0.800 18.994 -40.783 1.00 30.06 675 GLN A N 1
ATOM 5528 C CA . GLN A 1 675 ? -1.983 18.223 -41.184 1.00 30.06 675 GLN A CA 1
ATOM 5529 C C . GLN A 1 675 ? -2.267 18.374 -42.696 1.00 30.06 675 GLN A C 1
ATOM 5531 O O . GLN A 1 675 ? -2.272 19.503 -43.197 1.00 30.06 675 GLN A O 1
ATOM 5536 N N . PRO A 1 676 ? -2.560 17.285 -43.437 1.00 32.91 676 PRO A N 1
ATOM 5537 C CA . PRO A 1 676 ? -3.077 17.358 -44.802 1.00 32.91 676 PRO A CA 1
ATOM 5538 C C . PRO A 1 676 ? -4.532 17.847 -44.805 1.00 32.91 676 PRO A C 1
ATOM 5540 O O . PRO A 1 676 ? -5.367 17.360 -44.048 1.00 32.91 676 PRO A O 1
ATOM 5543 N N . ALA A 1 677 ? -4.836 18.806 -45.677 1.00 30.67 677 ALA A N 1
ATOM 5544 C CA . ALA A 1 677 ? -6.159 19.402 -45.819 1.00 30.67 677 ALA A CA 1
ATOM 5545 C C . ALA A 1 677 ? -7.225 18.382 -46.268 1.00 30.67 677 ALA A C 1
ATOM 5547 O O . ALA A 1 677 ? -7.161 17.874 -47.388 1.00 30.67 677 ALA A O 1
ATOM 5548 N N . GLU A 1 678 ? -8.257 18.164 -45.447 1.00 27.61 678 GLU A N 1
ATOM 5549 C CA . GLU A 1 678 ? -9.528 17.586 -45.894 1.00 27.61 678 GLU A CA 1
ATOM 5550 C C . GLU A 1 678 ? -10.595 18.670 -46.095 1.00 27.61 678 GLU A C 1
ATOM 5552 O O . GLU A 1 678 ? -10.819 19.566 -45.281 1.00 27.61 678 GLU A O 1
ATOM 5557 N N . VAL A 1 679 ? -11.243 18.577 -47.253 1.00 30.75 679 VAL A N 1
ATOM 5558 C CA . VAL A 1 679 ? -12.235 19.498 -47.803 1.00 30.75 679 VAL A CA 1
ATOM 5559 C C . VAL A 1 679 ? -13.633 19.077 -47.334 1.00 30.75 679 VAL A C 1
ATOM 5561 O O . VAL A 1 679 ? -14.040 17.959 -47.639 1.00 30.75 679 VAL A O 1
ATOM 5564 N N . LYS A 1 680 ? -14.410 19.982 -46.712 1.00 25.52 680 LYS A N 1
ATOM 5565 C CA . LYS A 1 680 ? -15.724 20.466 -47.218 1.00 25.52 680 LYS A CA 1
ATOM 5566 C C . LYS A 1 680 ? -16.547 21.292 -46.205 1.00 25.52 680 LYS A C 1
ATOM 5568 O O . LYS A 1 680 ? -16.898 20.827 -45.132 1.00 25.52 680 LYS A O 1
ATOM 5573 N N . GLN A 1 681 ? -16.980 22.441 -46.737 1.00 25.53 681 GLN A N 1
ATOM 5574 C CA . GLN A 1 681 ? -18.310 23.077 -46.680 1.00 25.53 681 GLN A CA 1
ATOM 5575 C C . GLN A 1 681 ? -18.774 23.874 -45.440 1.00 25.53 681 GLN A C 1
ATOM 5577 O O . GLN A 1 681 ? -19.173 23.351 -44.409 1.00 25.53 681 GLN A O 1
ATOM 5582 N N . GLU A 1 682 ? -18.779 25.191 -45.682 1.00 31.53 682 GLU A N 1
ATOM 5583 C CA . GLU A 1 682 ? -19.603 26.297 -45.174 1.00 31.53 682 GLU A CA 1
ATOM 5584 C C . GLU A 1 682 ? -20.805 25.982 -44.258 1.00 31.53 682 GLU A C 1
ATOM 5586 O O . GLU A 1 682 ? -21.721 25.268 -44.651 1.00 31.53 682 GLU A O 1
ATOM 5591 N N . HIS A 1 683 ? -20.901 26.709 -43.130 1.00 26.83 683 HIS A N 1
ATOM 5592 C CA . HIS A 1 683 ? -22.008 27.653 -42.884 1.00 26.83 683 HIS A CA 1
ATOM 5593 C C . HIS A 1 683 ? -21.725 28.658 -41.732 1.00 26.83 683 HIS A C 1
ATOM 5595 O O . HIS A 1 683 ? -21.641 28.296 -40.566 1.00 26.83 683 HIS A O 1
ATOM 5601 N N . LYS A 1 684 ? -21.599 29.934 -42.140 1.00 29.55 684 LYS A N 1
ATOM 5602 C CA . LYS A 1 684 ? -21.981 31.246 -41.549 1.00 29.55 684 LYS A CA 1
ATOM 5603 C C . LYS A 1 684 ? -22.162 31.456 -40.022 1.00 29.55 684 LYS A C 1
ATOM 5605 O O . LYS A 1 684 ? -23.107 30.937 -39.445 1.00 29.55 684 LYS A O 1
ATOM 5610 N N . ASN A 1 685 ? -21.367 32.425 -39.518 1.00 27.36 685 ASN A N 1
ATOM 5611 C CA . ASN A 1 685 ? -21.686 33.704 -38.814 1.00 27.36 685 ASN A CA 1
ATOM 5612 C C . ASN A 1 685 ? -22.651 33.673 -37.589 1.00 27.36 685 ASN A C 1
ATOM 5614 O O . ASN A 1 685 ? -23.702 33.056 -37.656 1.00 27.36 685 ASN A O 1
ATOM 5618 N N . THR A 1 686 ? -22.487 34.396 -36.462 1.00 27.38 686 THR A N 1
ATOM 5619 C CA . THR A 1 686 ? -21.809 35.681 -36.139 1.00 27.38 686 THR A CA 1
ATOM 5620 C C . THR A 1 686 ? -21.870 35.964 -34.606 1.00 27.38 686 THR A C 1
ATOM 5622 O O . THR A 1 686 ? -22.751 35.398 -33.962 1.00 27.38 686 THR A O 1
ATOM 5625 N N . VAL A 1 687 ? -21.075 36.958 -34.125 1.00 27.38 687 VAL A N 1
ATOM 5626 C CA . VAL A 1 687 ? -21.311 37.931 -32.993 1.00 27.38 687 VAL A CA 1
ATOM 5627 C C . VAL A 1 687 ? -20.907 37.471 -31.562 1.00 27.38 687 VAL A C 1
ATOM 5629 O O . VAL A 1 687 ? -21.355 36.421 -31.127 1.00 27.38 687 VAL A O 1
ATOM 5632 N N . GLU A 1 688 ? -20.108 38.168 -30.720 1.00 29.58 688 GLU A N 1
ATOM 5633 C CA . GLU A 1 688 ? -19.471 39.511 -30.724 1.00 29.58 688 GLU A CA 1
ATOM 5634 C C . GLU A 1 688 ? -18.347 39.644 -29.640 1.00 29.58 688 GLU A C 1
ATOM 5636 O O . GLU A 1 688 ? -18.509 39.192 -28.509 1.00 29.58 688 GLU A O 1
ATOM 5641 N N . THR A 1 689 ? -17.226 40.277 -30.037 1.00 25.95 689 THR A N 1
ATOM 5642 C CA . THR A 1 689 ? -16.313 41.267 -29.381 1.00 25.95 689 THR A CA 1
ATOM 5643 C C . THR A 1 689 ? -15.898 41.244 -27.891 1.00 25.95 689 THR A C 1
ATOM 5645 O O . THR A 1 689 ? -16.728 41.426 -27.006 1.00 25.95 689 THR A O 1
ATOM 5648 N N . ALA A 1 690 ? -14.570 41.308 -27.646 1.00 27.50 690 ALA A N 1
ATOM 5649 C CA . ALA A 1 690 ? -13.861 42.523 -27.174 1.00 27.50 690 ALA A CA 1
ATOM 5650 C C . ALA A 1 690 ? -12.311 42.369 -27.213 1.00 27.50 690 ALA A C 1
ATOM 5652 O O . ALA A 1 690 ? -11.742 41.525 -26.532 1.00 27.50 690 ALA A O 1
ATOM 5653 N N . GLU A 1 691 ? -11.676 43.206 -28.041 1.00 36.34 691 GLU A N 1
ATOM 5654 C CA . GLU A 1 691 ? -10.289 43.719 -28.041 1.00 36.34 691 GLU A CA 1
ATOM 5655 C C . GLU A 1 691 ? -9.156 42.931 -27.347 1.00 36.34 691 GLU A C 1
ATOM 5657 O O . GLU A 1 691 ? -8.938 43.049 -26.142 1.00 36.34 691 GLU A O 1
ATOM 5662 N N . GLN A 1 692 ? -8.284 42.309 -28.152 1.00 32.59 692 GLN A N 1
ATOM 5663 C CA . GLN A 1 692 ? -6.847 42.212 -27.868 1.00 32.59 692 GLN A CA 1
ATOM 5664 C C . GLN A 1 692 ? -6.058 42.171 -29.188 1.00 32.59 692 GLN A C 1
ATOM 5666 O O . GLN A 1 692 ? -6.393 41.442 -30.112 1.00 32.59 692 GLN A O 1
ATOM 5671 N N . LYS A 1 693 ? -5.053 43.045 -29.264 1.00 46.72 693 LYS A N 1
ATOM 5672 C CA . LYS A 1 693 ? -4.192 43.391 -30.408 1.00 46.72 693 LYS A CA 1
ATOM 5673 C C . LYS A 1 693 ? -3.679 42.161 -31.182 1.00 46.72 693 LYS A C 1
ATOM 5675 O O . LYS A 1 693 ? -3.269 41.194 -30.548 1.00 46.72 693 LYS A O 1
ATOM 5680 N N . ASN A 1 694 ? -3.642 42.251 -32.518 1.00 54.94 694 ASN A N 1
ATOM 5681 C CA . ASN A 1 694 ? -3.122 41.239 -33.456 1.00 54.94 694 ASN A CA 1
ATOM 5682 C C . ASN A 1 694 ? -1.635 40.923 -33.187 1.00 54.94 694 ASN A C 1
ATOM 5684 O O . ASN A 1 694 ? -0.740 41.490 -33.813 1.00 54.94 694 ASN A O 1
ATOM 5688 N N . ILE A 1 695 ? -1.373 40.042 -32.220 1.00 64.06 695 ILE A N 1
ATOM 5689 C CA . ILE A 1 695 ? -0.054 39.477 -31.929 1.00 64.06 695 ILE A CA 1
ATOM 5690 C C . ILE A 1 695 ? -0.105 38.012 -32.346 1.00 64.06 695 ILE A C 1
ATOM 5692 O O . ILE A 1 695 ? -0.824 37.219 -31.739 1.00 64.06 695 ILE A O 1
ATOM 5696 N N . VAL A 1 696 ? 0.664 37.652 -33.369 1.00 73.00 696 VAL A N 1
ATOM 5697 C CA . VAL A 1 696 ? 0.770 36.273 -33.854 1.00 73.00 696 VAL A CA 1
ATOM 5698 C C . VAL A 1 696 ? 2.103 35.698 -33.367 1.00 73.00 696 VAL A C 1
ATOM 5700 O O . VAL A 1 696 ? 3.154 36.132 -33.845 1.00 73.00 696 VAL A O 1
ATOM 5703 N N . PRO A 1 697 ? 2.111 34.767 -32.394 1.00 68.94 697 PRO A N 1
ATOM 5704 C CA . PRO A 1 697 ? 3.337 34.112 -31.957 1.00 68.94 697 PRO A CA 1
ATOM 5705 C C . PRO A 1 697 ? 3.837 33.153 -33.044 1.00 68.94 697 PRO A C 1
ATOM 5707 O O . PRO A 1 697 ? 3.070 32.366 -33.589 1.00 68.94 697 PRO A O 1
ATOM 5710 N N . VAL A 1 698 ? 5.132 33.220 -33.339 1.00 70.44 698 VAL A N 1
ATOM 5711 C CA . VAL A 1 698 ? 5.795 32.479 -34.430 1.00 70.44 698 VAL A CA 1
ATOM 5712 C C . VAL A 1 698 ? 6.731 31.397 -33.877 1.00 70.44 698 VAL A C 1
ATOM 5714 O O . VAL A 1 698 ? 7.171 30.515 -34.601 1.00 70.44 698 VAL A O 1
ATOM 5717 N N . GLY A 1 699 ? 7.018 31.425 -32.571 1.00 68.69 699 GLY A N 1
ATOM 5718 C CA . GLY A 1 699 ? 7.895 30.453 -31.922 1.00 68.69 699 GLY A CA 1
ATOM 5719 C C . GLY A 1 699 ? 9.359 30.891 -31.949 1.00 68.69 699 GLY A C 1
ATOM 5720 O O . GLY A 1 699 ? 9.674 32.009 -31.539 1.00 68.69 699 GLY A O 1
ATOM 5721 N N . SER A 1 700 ? 10.265 29.997 -32.355 1.00 77.50 700 SER A N 1
ATOM 5722 C CA . SER A 1 700 ? 11.710 30.269 -32.390 1.00 77.50 700 SER A CA 1
ATOM 5723 C C . SER A 1 700 ? 12.197 30.465 -33.824 1.00 77.50 700 SER A C 1
ATOM 5725 O O . SER A 1 700 ? 11.942 29.626 -34.678 1.00 77.50 700 SER A O 1
ATOM 5727 N N . LEU A 1 701 ? 12.920 31.557 -34.072 1.00 88.44 701 LEU A N 1
ATOM 5728 C CA . LEU A 1 701 ? 13.502 31.898 -35.374 1.00 88.44 701 LEU A CA 1
ATOM 5729 C C . LEU A 1 701 ? 15.024 32.052 -35.264 1.00 88.44 701 LEU A C 1
ATOM 5731 O O . LEU A 1 701 ? 15.582 32.157 -34.167 1.00 88.44 701 LEU A O 1
ATOM 5735 N N . TRP A 1 702 ? 15.707 32.112 -36.404 1.00 88.69 702 TRP A N 1
ATOM 5736 C CA . TRP A 1 702 ? 17.163 32.222 -36.477 1.00 88.69 702 TRP A CA 1
ATOM 5737 C C . TRP A 1 702 ? 17.590 33.461 -37.259 1.00 88.69 702 TRP A C 1
ATOM 5739 O O . TRP A 1 702 ? 17.037 33.761 -38.308 1.00 88.69 702 TRP A O 1
ATOM 5749 N N . ILE A 1 703 ? 18.579 34.195 -36.748 1.00 88.94 703 ILE A N 1
ATOM 5750 C CA . ILE A 1 703 ? 19.111 35.413 -37.377 1.00 88.94 703 ILE A CA 1
ATOM 5751 C C . ILE A 1 703 ? 20.506 35.115 -37.926 1.00 88.94 703 ILE A C 1
ATOM 5753 O O . ILE A 1 703 ? 21.406 34.769 -37.155 1.00 88.94 703 ILE A O 1
ATOM 5757 N N . ASP A 1 704 ? 20.708 35.241 -39.237 1.00 87.81 704 ASP A N 1
ATOM 5758 C CA . ASP A 1 704 ? 22.020 35.055 -39.863 1.00 87.81 704 ASP A CA 1
ATOM 5759 C C . ASP A 1 704 ? 22.982 36.165 -39.412 1.00 87.81 704 ASP A C 1
ATOM 5761 O O . ASP A 1 704 ? 22.685 37.359 -39.490 1.00 87.81 704 ASP A O 1
ATOM 5765 N N . LYS A 1 705 ? 24.163 35.776 -38.920 1.00 85.75 705 LYS A N 1
ATOM 5766 C CA . LYS A 1 705 ? 25.178 36.722 -38.438 1.00 85.75 705 LYS A CA 1
ATOM 5767 C C . LYS A 1 705 ? 25.800 37.575 -39.544 1.00 85.75 705 LYS A C 1
ATOM 5769 O O . LYS A 1 705 ? 26.396 38.603 -39.229 1.00 85.75 705 LYS A O 1
ATOM 5774 N N . LYS A 1 706 ? 25.746 37.135 -40.804 1.00 84.56 706 LYS A N 1
ATOM 5775 C CA . LYS A 1 706 ? 26.411 37.791 -41.936 1.00 84.56 706 LYS A CA 1
ATOM 5776 C C . LYS A 1 706 ? 25.614 38.978 -42.463 1.00 84.56 706 LYS A C 1
ATOM 5778 O O . LYS A 1 706 ? 26.213 40.003 -42.775 1.00 84.56 706 LYS A O 1
ATOM 5783 N N . ASP A 1 707 ? 24.301 38.828 -42.602 1.00 82.94 707 ASP A N 1
ATOM 5784 C CA . ASP A 1 707 ? 23.434 39.820 -43.248 1.00 82.94 707 ASP A CA 1
ATOM 5785 C C . ASP A 1 707 ? 22.186 40.192 -42.427 1.00 82.94 707 ASP A C 1
ATOM 5787 O O . ASP A 1 707 ? 21.406 41.044 -42.852 1.00 82.94 707 ASP A O 1
ATOM 5791 N N . GLY A 1 708 ? 22.011 39.598 -41.241 1.00 84.31 708 GLY A N 1
ATOM 5792 C CA . GLY A 1 708 ? 20.905 39.878 -40.328 1.00 84.31 708 GLY A CA 1
ATOM 5793 C C . GLY A 1 708 ? 19.564 39.296 -40.761 1.00 84.31 708 GLY A C 1
ATOM 5794 O O . GLY A 1 708 ? 18.545 39.626 -40.151 1.00 84.31 708 GLY A O 1
ATOM 5795 N N . LYS A 1 709 ? 19.533 38.453 -41.799 1.00 89.31 709 LYS A N 1
ATOM 5796 C CA . LYS A 1 709 ? 18.305 37.849 -42.318 1.00 89.31 709 LYS A CA 1
ATOM 5797 C C . LYS A 1 709 ? 17.710 36.841 -41.338 1.00 89.31 709 LYS A C 1
ATOM 5799 O O . LYS A 1 709 ? 18.423 36.026 -40.757 1.00 89.31 709 LYS A O 1
ATOM 5804 N N . VAL A 1 710 ? 16.390 36.900 -41.179 1.00 88.19 710 VAL A N 1
ATOM 5805 C CA . VAL A 1 710 ? 15.618 35.959 -40.367 1.00 88.19 710 VAL A CA 1
ATOM 5806 C C . VAL A 1 710 ? 15.263 34.730 -41.201 1.00 88.19 710 VAL A C 1
ATOM 5808 O O . VAL A 1 710 ? 14.821 34.849 -42.345 1.00 88.19 710 VAL A O 1
ATOM 5811 N N . MET A 1 711 ? 15.505 33.561 -40.623 1.00 81.75 711 MET A N 1
ATOM 5812 C CA . MET A 1 711 ? 15.428 32.241 -41.236 1.00 81.75 711 MET A CA 1
ATOM 5813 C C . MET A 1 711 ? 14.690 31.286 -40.287 1.00 81.75 711 MET A C 1
ATOM 5815 O O . MET A 1 711 ? 14.702 31.477 -39.068 1.00 81.75 711 MET A O 1
ATOM 5819 N N . GLU A 1 712 ? 14.077 30.246 -40.846 1.00 79.62 712 GLU A N 1
ATOM 5820 C CA . GLU A 1 712 ? 13.329 29.236 -40.081 1.00 79.62 712 GLU A CA 1
ATOM 5821 C C . GLU A 1 712 ? 14.230 28.102 -39.554 1.00 79.62 712 GLU A C 1
ATOM 5823 O O . GLU A 1 712 ? 13.879 27.434 -38.587 1.00 79.62 712 GLU A O 1
ATOM 5828 N N . GLU A 1 713 ? 15.438 27.944 -40.107 1.00 76.62 713 GLU A N 1
ATOM 5829 C CA . GLU A 1 713 ? 16.368 26.856 -39.774 1.00 76.62 713 GLU A CA 1
ATOM 5830 C C . GLU A 1 713 ? 17.728 27.362 -39.253 1.00 76.62 713 GLU A C 1
ATOM 5832 O O . GLU A 1 713 ? 18.220 28.425 -39.653 1.00 76.62 713 GLU A O 1
ATOM 5837 N N . ASP A 1 714 ? 18.365 26.575 -38.375 1.00 80.31 714 ASP A N 1
ATOM 5838 C CA . ASP A 1 714 ? 19.718 26.840 -37.868 1.00 80.31 714 ASP A CA 1
ATOM 5839 C C . ASP A 1 714 ? 20.771 26.367 -38.877 1.00 80.31 714 ASP A C 1
ATOM 5841 O O . ASP A 1 714 ? 20.927 25.177 -39.138 1.00 80.31 714 ASP A O 1
ATOM 5845 N N . THR A 1 715 ? 21.553 27.301 -39.414 1.00 74.81 715 THR A N 1
ATOM 5846 C CA . THR A 1 715 ? 22.635 26.997 -40.366 1.00 74.81 715 THR A CA 1
ATOM 5847 C C . THR A 1 715 ? 24.004 26.884 -39.682 1.00 74.81 715 THR A C 1
ATOM 5849 O O . THR A 1 715 ? 25.045 26.829 -40.340 1.00 74.81 715 THR A O 1
ATOM 5852 N N . GLY A 1 716 ? 24.045 26.916 -38.343 1.00 70.62 716 GLY A N 1
ATOM 5853 C CA . GLY A 1 716 ? 25.265 26.881 -37.530 1.00 70.62 716 GLY A CA 1
ATOM 5854 C C . GLY A 1 716 ? 26.009 28.223 -37.444 1.00 70.62 716 GLY A C 1
ATOM 5855 O O . GLY A 1 716 ? 26.855 28.417 -36.567 1.00 70.62 716 GLY A O 1
ATOM 5856 N N . ARG A 1 717 ? 25.679 29.199 -38.304 1.00 82.12 717 ARG A N 1
ATOM 5857 C CA . ARG A 1 717 ? 26.202 30.584 -38.265 1.00 82.12 717 ARG A CA 1
ATOM 5858 C C . ARG A 1 717 ? 25.167 31.606 -37.795 1.00 82.12 717 ARG A C 1
ATOM 5860 O O . ARG A 1 717 ? 25.359 32.806 -37.957 1.00 82.12 717 ARG A O 1
ATOM 5867 N N . THR A 1 718 ? 24.123 31.134 -37.142 1.00 86.06 718 THR A N 1
ATOM 5868 C CA . THR A 1 718 ? 22.917 31.881 -36.787 1.00 86.06 718 THR A CA 1
ATOM 5869 C C . THR A 1 718 ? 22.865 32.225 -35.288 1.00 86.06 718 THR A C 1
ATOM 5871 O O . THR A 1 718 ? 23.613 31.692 -34.455 1.00 86.06 718 THR A O 1
ATOM 5874 N N . LEU A 1 719 ? 22.039 33.207 -34.928 1.00 86.12 719 LEU A N 1
ATOM 5875 C CA . LEU A 1 719 ? 21.701 33.591 -33.555 1.00 86.12 719 LEU A CA 1
ATOM 5876 C C . LEU A 1 719 ? 20.240 33.240 -33.288 1.00 86.12 719 LEU A C 1
ATOM 5878 O O . LEU A 1 719 ? 19.376 33.524 -34.109 1.00 86.12 719 LEU A O 1
ATOM 5882 N N . HIS A 1 720 ? 19.968 32.641 -32.135 1.00 87.75 720 HIS A N 1
ATOM 5883 C CA . HIS A 1 720 ? 18.635 32.151 -31.809 1.00 87.75 720 HIS A CA 1
ATOM 5884 C C . HIS A 1 720 ? 17.725 33.276 -31.293 1.00 87.75 720 HIS A C 1
ATOM 5886 O O . HIS A 1 720 ? 18.078 33.948 -30.318 1.00 87.75 720 HIS A O 1
ATOM 5892 N N . LEU A 1 721 ? 16.562 33.466 -31.914 1.00 87.38 721 LEU A N 1
ATOM 5893 C CA . LEU A 1 721 ? 15.521 34.418 -31.531 1.00 87.38 721 LEU A CA 1
ATOM 5894 C C . LEU A 1 721 ? 14.338 33.653 -30.926 1.00 87.38 721 LEU A C 1
ATOM 5896 O O . LEU A 1 721 ? 13.545 33.049 -31.641 1.00 87.38 721 LEU A O 1
ATOM 5900 N N . LYS A 1 722 ? 14.240 33.673 -29.597 1.00 82.81 722 LYS A N 1
ATOM 5901 C CA . LYS A 1 722 ? 13.170 33.030 -28.825 1.00 82.81 722 LYS A CA 1
ATOM 5902 C C . LYS A 1 722 ? 11.970 33.956 -28.675 1.00 82.81 722 LYS A C 1
ATOM 5904 O O . LYS A 1 722 ? 12.124 35.177 -28.719 1.00 82.81 722 LYS A O 1
ATOM 5909 N N . ASP A 1 723 ? 10.806 33.371 -28.415 1.00 83.56 723 ASP A N 1
ATOM 5910 C CA . ASP A 1 723 ? 9.553 34.088 -28.147 1.00 83.56 723 ASP A CA 1
ATOM 5911 C C . ASP A 1 723 ? 9.215 35.109 -29.249 1.00 83.56 723 ASP A C 1
ATOM 5913 O O . ASP A 1 723 ? 8.807 36.238 -28.968 1.00 83.56 723 ASP A O 1
ATOM 5917 N N . ALA A 1 724 ? 9.460 34.735 -30.509 1.00 83.75 724 ALA A N 1
ATOM 5918 C CA . ALA A 1 724 ? 9.248 35.606 -31.650 1.00 83.75 724 ALA A CA 1
ATOM 5919 C C . ALA A 1 724 ? 7.748 35.785 -31.920 1.00 83.75 724 ALA A C 1
ATOM 5921 O O . ALA A 1 724 ? 6.988 34.814 -31.939 1.00 83.75 724 ALA A O 1
ATOM 5922 N N . ALA A 1 725 ? 7.321 37.023 -32.151 1.00 84.19 725 ALA A N 1
ATOM 5923 C CA . ALA A 1 725 ? 5.944 37.362 -32.476 1.00 84.19 725 ALA A CA 1
ATOM 5924 C C . ALA A 1 725 ? 5.884 38.439 -33.564 1.00 84.19 725 ALA A C 1
ATOM 5926 O O . ALA A 1 725 ? 6.642 39.414 -33.519 1.00 84.19 725 ALA A O 1
ATOM 5927 N N . PHE A 1 726 ? 4.955 38.270 -34.506 1.00 84.56 726 PHE A N 1
ATOM 5928 C CA . PHE A 1 726 ? 4.558 39.320 -35.435 1.00 84.56 726 PHE A CA 1
ATOM 5929 C C . PHE A 1 726 ? 3.486 40.191 -34.796 1.00 84.56 726 PHE A C 1
ATOM 5931 O O . PHE A 1 726 ? 2.532 39.698 -34.190 1.00 84.56 726 PHE A O 1
ATOM 5938 N N . ILE A 1 727 ? 3.655 41.495 -34.937 1.00 83.31 727 ILE A N 1
ATOM 5939 C CA . ILE A 1 727 ? 2.740 42.509 -34.443 1.00 83.31 727 ILE A CA 1
ATOM 5940 C C . ILE A 1 727 ? 2.404 43.388 -35.638 1.00 83.31 727 ILE A C 1
ATOM 5942 O O . ILE A 1 727 ? 3.281 44.062 -36.177 1.00 83.31 727 ILE A O 1
ATOM 5946 N N . GLU A 1 728 ? 1.148 43.367 -36.069 1.00 77.00 728 GLU A N 1
ATOM 5947 C CA . GLU A 1 728 ? 0.691 44.296 -37.098 1.00 77.00 728 GLU A CA 1
ATOM 5948 C C . GLU A 1 728 ? 0.659 45.714 -36.522 1.00 77.00 728 GLU A C 1
ATOM 5950 O O . GLU A 1 728 ? 0.105 45.947 -35.442 1.00 77.00 728 GLU A O 1
ATOM 5955 N N . ASP A 1 729 ? 1.242 46.664 -37.250 1.00 79.19 729 ASP A N 1
ATOM 5956 C CA . ASP A 1 729 ? 1.170 48.095 -36.973 1.00 79.19 729 ASP A CA 1
ATOM 5957 C C . ASP A 1 729 ? 0.395 48.789 -38.109 1.00 79.19 729 ASP A C 1
ATOM 5959 O O . ASP A 1 729 ? 0.986 49.257 -39.093 1.00 79.19 729 ASP A O 1
ATOM 5963 N N . PRO A 1 730 ? -0.947 48.867 -37.995 1.00 72.00 730 PRO A N 1
ATOM 5964 C CA . PRO A 1 730 ? -1.796 49.458 -39.023 1.00 72.00 730 PRO A CA 1
ATOM 5965 C C . PRO A 1 730 ? -1.554 50.957 -39.224 1.00 72.00 730 PRO A C 1
ATOM 5967 O O . PRO A 1 730 ? -1.922 51.493 -40.264 1.00 72.00 730 PRO A O 1
ATOM 5970 N N . GLN A 1 731 ? -0.957 51.651 -38.244 1.00 75.75 731 GLN A N 1
ATOM 5971 C CA . GLN A 1 731 ? -0.730 53.098 -38.317 1.00 75.75 731 GLN A CA 1
ATOM 5972 C C . GLN A 1 731 ? 0.418 53.452 -39.267 1.00 75.75 731 GLN A C 1
ATOM 5974 O O . GLN A 1 731 ? 0.362 54.487 -39.927 1.00 75.75 731 GLN A O 1
ATOM 5979 N N . HIS A 1 732 ? 1.423 52.580 -39.368 1.00 78.69 732 HIS A N 1
ATOM 5980 C CA . HIS A 1 732 ? 2.587 52.762 -40.242 1.00 78.69 732 HIS A CA 1
ATOM 5981 C C . HIS A 1 732 ? 2.605 51.786 -41.433 1.00 78.69 732 HIS A C 1
ATOM 5983 O O . HIS A 1 732 ? 3.578 51.759 -42.181 1.00 78.69 732 HIS A O 1
ATOM 5989 N N . ASN A 1 733 ? 1.532 51.005 -41.619 1.00 80.69 733 ASN A N 1
ATOM 5990 C CA . ASN A 1 733 ? 1.373 49.982 -42.662 1.00 80.69 733 ASN A CA 1
ATOM 5991 C C . ASN A 1 733 ? 2.556 48.994 -42.738 1.00 80.69 733 ASN A C 1
ATOM 5993 O O . ASN A 1 733 ? 3.110 48.724 -43.808 1.00 80.69 733 ASN A O 1
ATOM 5997 N N . GLN A 1 734 ? 2.962 48.478 -41.578 1.00 83.31 734 GLN A N 1
ATOM 5998 C CA . GLN A 1 734 ? 4.093 47.564 -41.436 1.00 83.31 734 GLN A CA 1
ATOM 5999 C C . GLN A 1 734 ? 3.785 46.440 -40.442 1.00 83.31 734 GLN A C 1
ATOM 6001 O O . GLN A 1 734 ? 2.922 46.564 -39.573 1.00 83.31 734 GLN A O 1
ATOM 6006 N N . VAL A 1 735 ? 4.541 45.354 -40.536 1.00 83.50 735 VAL A N 1
ATOM 6007 C CA . VAL A 1 735 ? 4.549 44.251 -39.578 1.00 83.50 735 VAL A CA 1
ATOM 6008 C C . VAL A 1 735 ? 5.853 44.314 -38.793 1.00 83.50 735 VAL A C 1
ATOM 6010 O O . VAL A 1 735 ? 6.930 44.450 -39.369 1.00 83.50 735 VAL A O 1
ATOM 6013 N N . ILE A 1 736 ? 5.770 44.236 -37.468 1.00 87.81 736 ILE A N 1
ATOM 6014 C CA . ILE A 1 736 ? 6.918 44.257 -36.559 1.00 87.81 736 ILE A CA 1
ATOM 6015 C C . ILE A 1 736 ? 7.180 42.836 -36.070 1.00 87.81 736 ILE A C 1
ATOM 6017 O O . ILE A 1 736 ? 6.299 42.200 -35.500 1.00 87.81 736 ILE A O 1
ATOM 6021 N N . LEU A 1 737 ? 8.408 42.355 -36.233 1.00 88.69 737 LEU A N 1
ATOM 6022 C CA . LEU A 1 737 ? 8.894 41.126 -35.621 1.00 88.69 737 LEU A CA 1
ATOM 6023 C C . LEU A 1 737 ? 9.641 41.466 -34.330 1.00 88.69 737 LEU A C 1
ATOM 6025 O O . LEU A 1 737 ? 10.677 42.133 -34.368 1.00 88.69 737 LEU A O 1
ATOM 6029 N N . LYS A 1 738 ? 9.146 40.979 -33.190 1.00 88.69 738 LYS A N 1
ATOM 6030 C CA . LYS A 1 738 ? 9.769 41.156 -31.869 1.00 88.69 738 LYS A CA 1
ATOM 6031 C C . LYS A 1 738 ? 10.115 39.802 -31.250 1.00 88.69 738 LYS A C 1
ATOM 6033 O O . LYS A 1 738 ? 9.321 38.878 -31.348 1.00 88.69 738 LYS A O 1
ATOM 6038 N N . GLY A 1 739 ? 11.261 39.696 -30.574 1.00 88.19 739 GLY A N 1
ATOM 6039 C CA . GLY A 1 739 ? 11.647 38.495 -29.823 1.00 88.19 739 GLY A CA 1
ATOM 6040 C C . GLY A 1 739 ? 12.827 38.725 -28.873 1.00 88.19 739 GLY A C 1
ATOM 6041 O O . GLY A 1 739 ? 13.351 39.835 -28.753 1.00 88.19 739 GLY A O 1
ATOM 6042 N N . LYS A 1 740 ? 13.257 37.669 -28.178 1.00 87.38 740 LYS A N 1
ATOM 6043 C CA . LYS A 1 740 ? 14.385 37.675 -27.234 1.00 87.38 740 LYS A CA 1
ATOM 6044 C C . LYS A 1 740 ? 15.553 36.849 -27.754 1.00 87.38 740 LYS A C 1
ATOM 6046 O O . LYS A 1 740 ? 15.412 35.658 -28.013 1.00 87.38 740 LYS A O 1
ATOM 6051 N N . SER A 1 741 ? 16.743 37.438 -27.814 1.00 87.75 741 SER A N 1
ATOM 6052 C CA . SER A 1 741 ? 17.972 36.719 -28.158 1.00 87.75 741 SER A CA 1
ATOM 6053 C C . SER A 1 741 ? 19.044 36.944 -27.093 1.00 87.75 741 SER A C 1
ATOM 6055 O O . SER A 1 741 ? 19.362 38.080 -26.750 1.00 87.75 741 SER A O 1
ATOM 6057 N N . TYR A 1 742 ? 19.558 35.851 -26.513 1.00 85.19 742 TYR A N 1
ATOM 6058 C CA . TYR A 1 742 ? 20.598 35.857 -25.467 1.00 85.19 742 TYR A CA 1
ATOM 6059 C C . TYR A 1 742 ? 20.355 36.879 -24.332 1.00 85.19 742 TYR A C 1
ATOM 6061 O O . TYR A 1 742 ? 21.264 37.571 -23.881 1.00 85.19 742 TYR A O 1
ATOM 6069 N N . GLY A 1 743 ? 19.101 36.966 -23.871 1.00 75.50 743 GLY A N 1
ATOM 6070 C CA . GLY A 1 743 ? 18.677 37.820 -22.754 1.00 75.50 743 GLY A CA 1
ATOM 6071 C C . GLY A 1 743 ? 18.304 39.261 -23.122 1.00 75.50 743 GLY A C 1
ATOM 6072 O O . GLY A 1 743 ? 17.842 39.986 -22.245 1.00 75.50 743 GLY A O 1
ATOM 6073 N N . LYS A 1 744 ? 18.448 39.676 -24.390 1.00 80.44 744 LYS A N 1
ATOM 6074 C CA . LYS A 1 744 ? 18.065 41.012 -24.876 1.00 80.44 744 LYS A CA 1
ATOM 6075 C C . LYS A 1 744 ? 16.805 40.941 -25.743 1.00 80.44 744 LYS A C 1
ATOM 6077 O O . LYS A 1 744 ? 16.700 40.076 -26.612 1.00 80.44 744 LYS A O 1
ATOM 6082 N N . GLU A 1 745 ? 15.856 41.847 -25.510 1.00 87.19 745 GLU A N 1
ATOM 6083 C CA . GLU A 1 745 ? 14.709 42.049 -26.404 1.00 87.19 745 GLU A CA 1
ATOM 6084 C C . GLU A 1 745 ? 15.143 42.854 -27.628 1.00 87.19 745 GLU A C 1
ATOM 6086 O O . GLU A 1 745 ? 15.744 43.921 -27.494 1.00 87.19 745 GLU A O 1
ATOM 6091 N N . ILE A 1 746 ? 14.839 42.333 -28.813 1.00 88.50 746 ILE A N 1
ATOM 6092 C CA . ILE A 1 746 ? 15.146 42.964 -30.095 1.00 88.50 746 ILE A CA 1
ATOM 6093 C C . ILE A 1 746 ? 13.912 42.932 -30.996 1.00 88.50 746 ILE A C 1
ATOM 6095 O O . ILE A 1 746 ? 13.077 42.030 -30.898 1.00 88.50 746 ILE A O 1
ATOM 6099 N N . GLN A 1 747 ? 13.790 43.932 -31.867 1.00 91.38 747 GLN A N 1
ATOM 6100 C CA . GLN A 1 747 ? 12.690 44.034 -32.822 1.00 91.38 747 GLN A CA 1
ATOM 6101 C C . GLN A 1 747 ? 13.160 44.612 -34.158 1.00 91.38 747 GLN A C 1
ATOM 6103 O O . GLN A 1 747 ? 14.132 45.364 -34.201 1.00 91.38 747 GLN A O 1
ATOM 6108 N N . THR A 1 748 ? 12.462 44.266 -35.233 1.00 90.50 748 THR A N 1
ATOM 6109 C CA . THR A 1 748 ? 12.642 44.830 -36.576 1.00 90.50 748 THR A CA 1
ATOM 6110 C C . THR A 1 748 ? 11.284 44.922 -37.277 1.00 90.50 748 THR A C 1
ATOM 6112 O O . THR A 1 748 ? 10.333 44.277 -36.842 1.00 90.50 748 THR A O 1
ATOM 6115 N N . ALA A 1 749 ? 11.162 45.737 -38.320 1.00 89.75 749 ALA A N 1
ATOM 6116 C CA . ALA A 1 749 ? 9.903 45.967 -39.026 1.00 89.75 749 ALA A CA 1
ATOM 6117 C C . ALA A 1 749 ? 10.067 45.760 -40.534 1.00 89.75 749 ALA A C 1
ATOM 6119 O O . ALA A 1 749 ? 11.150 45.974 -41.082 1.00 89.75 749 ALA A O 1
ATOM 6120 N N . LEU A 1 750 ? 8.985 45.347 -41.188 1.00 85.38 750 LEU A N 1
ATOM 6121 C CA . LEU A 1 750 ? 8.896 45.157 -42.632 1.00 85.38 750 LEU A CA 1
ATOM 6122 C C . LEU A 1 750 ? 7.550 45.721 -43.121 1.00 85.38 750 LEU A C 1
ATOM 6124 O O . LEU A 1 750 ? 6.538 45.460 -42.470 1.00 85.38 750 LEU A O 1
ATOM 6128 N N . PRO A 1 751 ? 7.491 46.483 -44.229 1.00 88.12 751 PRO A N 1
ATOM 6129 C CA . PRO A 1 751 ? 6.224 46.973 -44.774 1.00 88.12 751 PRO A CA 1
ATOM 6130 C C . PRO A 1 751 ? 5.236 45.831 -45.039 1.00 88.12 751 PRO A C 1
ATOM 6132 O O . PRO A 1 751 ? 5.636 44.762 -45.502 1.00 88.12 751 PRO A O 1
ATOM 6135 N N . SER A 1 752 ? 3.944 46.054 -44.787 1.00 77.69 752 SER A N 1
ATOM 6136 C CA . SER A 1 752 ? 2.920 45.003 -44.893 1.00 77.69 752 SER A CA 1
ATOM 6137 C C . SER A 1 752 ? 2.816 44.412 -46.304 1.00 77.69 752 SER A C 1
ATOM 6139 O O . SER A 1 752 ? 2.570 43.218 -46.450 1.00 77.69 752 SER A O 1
ATOM 6141 N N . GLU A 1 753 ? 3.062 45.219 -47.342 1.00 70.88 753 GLU A N 1
ATOM 6142 C CA . GLU A 1 753 ? 3.097 44.758 -48.738 1.00 70.88 753 GLU A CA 1
ATOM 6143 C C . GLU A 1 753 ? 4.274 43.811 -49.008 1.00 70.88 753 GLU A C 1
ATOM 6145 O O . GLU A 1 753 ? 4.098 42.766 -49.628 1.00 70.88 753 GLU A O 1
ATOM 6150 N N . GLU A 1 754 ? 5.470 44.124 -48.502 1.00 74.69 754 GLU A N 1
ATOM 6151 C CA . GLU A 1 754 ? 6.642 43.256 -48.665 1.00 74.69 754 GLU A CA 1
ATOM 6152 C C . GLU A 1 754 ? 6.529 41.971 -47.840 1.00 74.69 754 GLU A C 1
ATOM 6154 O O . GLU A 1 754 ? 6.940 40.903 -48.297 1.00 74.69 754 GLU A O 1
ATOM 6159 N N . PHE A 1 755 ? 5.932 42.057 -46.650 1.00 77.88 755 PHE A N 1
ATOM 6160 C CA . PHE A 1 755 ? 5.613 40.886 -45.842 1.00 77.88 755 PHE A CA 1
ATOM 6161 C C . PHE A 1 755 ? 4.621 39.961 -46.563 1.00 77.88 755 PHE A C 1
ATOM 6163 O O . PHE A 1 755 ? 4.846 38.753 -46.623 1.00 77.88 755 PHE A O 1
ATOM 6170 N N . ALA A 1 756 ? 3.577 40.515 -47.191 1.00 66.06 756 ALA A N 1
ATOM 6171 C CA . ALA A 1 756 ? 2.611 39.747 -47.980 1.00 66.06 756 ALA A CA 1
ATOM 6172 C C . ALA A 1 756 ? 3.232 39.085 -49.226 1.00 66.06 756 ALA A C 1
ATOM 6174 O O . ALA A 1 756 ? 2.763 38.036 -49.665 1.00 66.06 756 ALA A O 1
ATOM 6175 N N . LEU A 1 757 ? 4.308 39.663 -49.772 1.00 62.88 757 LEU A N 1
ATOM 6176 C CA . LEU A 1 757 ? 5.101 39.081 -50.862 1.00 62.88 757 LEU A CA 1
ATOM 6177 C C . LEU A 1 757 ? 6.088 37.993 -50.391 1.00 62.88 757 LEU A C 1
ATOM 6179 O O . LEU A 1 757 ? 6.781 37.405 -51.220 1.00 62.88 757 LEU A O 1
ATOM 6183 N N . GLY A 1 758 ? 6.153 37.707 -49.086 1.00 67.44 758 GLY A N 1
ATOM 6184 C CA . GLY A 1 758 ? 7.021 36.677 -48.513 1.00 67.44 758 GLY A CA 1
ATOM 6185 C C . GLY A 1 758 ? 8.481 37.108 -48.352 1.00 67.44 758 GLY A C 1
ATOM 6186 O O . GLY A 1 758 ? 9.366 36.254 -48.248 1.00 67.44 758 GLY A O 1
ATOM 6187 N N . ASN A 1 759 ? 8.767 38.415 -48.339 1.00 75.81 759 ASN A N 1
ATOM 6188 C CA . ASN A 1 759 ? 10.125 38.890 -48.094 1.00 75.81 759 ASN A CA 1
ATOM 6189 C C . ASN A 1 759 ? 10.544 38.634 -46.631 1.00 75.81 759 ASN A C 1
ATOM 6191 O O . ASN A 1 759 ? 9.757 38.830 -45.704 1.00 75.81 759 ASN A O 1
ATOM 6195 N N . PRO A 1 760 ? 11.800 38.222 -46.393 1.00 83.62 760 PRO A N 1
ATOM 6196 C CA . PRO A 1 760 ? 12.285 37.894 -45.058 1.00 83.62 760 PRO A CA 1
ATOM 6197 C C . PRO A 1 760 ? 12.614 39.154 -44.247 1.00 83.62 760 PRO A C 1
ATOM 6199 O O . PRO A 1 760 ? 13.222 40.097 -44.762 1.00 83.62 760 PRO A O 1
ATOM 6202 N N . PHE A 1 761 ? 12.324 39.128 -42.945 1.00 88.06 761 PHE A N 1
ATOM 6203 C CA . PHE A 1 761 ? 12.768 40.170 -42.015 1.00 88.06 761 PHE A CA 1
ATOM 6204 C C . PHE A 1 761 ? 14.296 40.236 -41.933 1.00 88.06 761 PHE A C 1
ATOM 6206 O O . PHE A 1 761 ? 14.990 39.221 -42.046 1.00 88.06 761 PHE A O 1
ATOM 6213 N N . ARG A 1 762 ? 14.830 41.437 -41.693 1.00 90.31 762 ARG A N 1
ATOM 6214 C CA . ARG A 1 762 ? 16.264 41.660 -41.474 1.00 90.31 762 ARG A CA 1
ATOM 6215 C C . ARG A 1 762 ? 16.496 42.536 -40.251 1.00 90.31 762 ARG A C 1
ATOM 6217 O O . ARG A 1 762 ? 15.889 43.595 -40.115 1.00 90.31 762 ARG A O 1
ATOM 6224 N N . PHE A 1 763 ? 17.379 42.101 -39.361 1.00 90.81 763 PHE A N 1
ATOM 6225 C CA . PHE A 1 763 ? 17.897 42.921 -38.269 1.00 90.81 763 PHE A CA 1
ATOM 6226 C C . PHE A 1 763 ? 19.106 43.727 -38.748 1.00 90.81 763 PHE A C 1
ATOM 6228 O O . PHE A 1 763 ? 19.859 43.277 -39.611 1.00 90.81 763 PHE A O 1
ATOM 6235 N N . SER A 1 764 ? 19.318 44.917 -38.180 1.00 89.25 764 SER A N 1
ATOM 6236 C CA . SER A 1 764 ? 20.513 45.699 -38.500 1.00 89.25 764 SER A CA 1
ATOM 6237 C C . SER A 1 764 ? 21.775 44.959 -38.041 1.00 89.25 764 SER A C 1
ATOM 6239 O O . SER A 1 764 ? 21.783 44.276 -37.012 1.00 89.25 764 SER A O 1
ATOM 6241 N N . LEU A 1 765 ? 22.871 45.116 -38.787 1.00 87.75 765 LEU A N 1
ATOM 6242 C CA . LEU A 1 765 ? 24.150 44.479 -38.448 1.00 87.75 765 LEU A CA 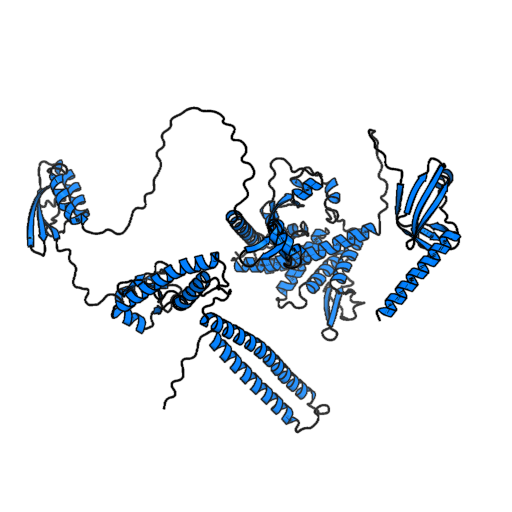1
ATOM 6243 C C . LEU A 1 765 ? 24.677 44.915 -37.072 1.00 87.75 765 LEU A C 1
ATOM 6245 O O . LEU A 1 765 ? 25.366 44.149 -36.401 1.00 87.75 765 LEU A O 1
ATOM 6249 N N . GLU A 1 766 ? 24.314 46.117 -36.624 1.00 87.19 766 GLU A N 1
ATOM 6250 C CA . GLU A 1 766 ? 24.620 46.606 -35.281 1.00 87.19 766 GLU A CA 1
ATOM 6251 C C . GLU A 1 766 ? 23.902 45.776 -34.206 1.00 87.19 766 GLU A C 1
ATOM 6253 O O . GLU A 1 766 ? 24.557 45.234 -33.315 1.00 87.19 766 GLU A O 1
ATOM 6258 N N . THR A 1 767 ? 22.587 45.558 -34.343 1.00 87.25 767 THR A N 1
ATOM 6259 C CA . THR A 1 767 ? 21.807 44.716 -33.419 1.00 87.25 767 THR A CA 1
ATOM 6260 C C . THR A 1 767 ? 22.313 43.271 -33.401 1.00 87.25 767 THR A C 1
ATOM 6262 O O . THR A 1 767 ? 22.444 42.669 -32.335 1.00 87.25 767 THR A O 1
ATOM 6265 N N . VAL A 1 768 ? 22.660 42.716 -34.565 1.00 88.44 768 VAL A N 1
ATOM 6266 C CA . VAL A 1 768 ? 23.224 41.360 -34.684 1.00 88.44 768 VAL A CA 1
ATOM 6267 C C . VAL A 1 768 ? 24.576 41.254 -33.968 1.00 88.44 768 VAL A C 1
ATOM 6269 O O . VAL A 1 768 ? 24.818 40.291 -33.236 1.00 88.44 768 VAL A O 1
ATOM 6272 N N . SER A 1 769 ? 25.445 42.255 -34.129 1.00 87.38 769 SER A N 1
ATOM 6273 C CA . SER A 1 769 ? 26.762 42.313 -33.482 1.00 87.38 769 SER A CA 1
ATOM 6274 C C . SER A 1 769 ? 26.654 42.412 -31.957 1.00 87.38 769 SER A C 1
ATOM 6276 O O . SER A 1 769 ? 27.357 41.701 -31.236 1.00 87.38 769 SER A O 1
ATOM 6278 N N . GLU A 1 770 ? 25.735 43.230 -31.443 1.00 86.69 770 GLU A N 1
ATOM 6279 C CA . GLU A 1 770 ? 25.487 43.344 -30.002 1.00 86.69 770 GLU A CA 1
ATOM 6280 C C . GLU A 1 770 ? 25.009 42.027 -29.382 1.00 86.69 770 GLU A C 1
ATOM 6282 O O . GLU A 1 770 ? 25.525 41.592 -28.351 1.00 86.69 770 GLU A O 1
ATOM 6287 N N . VAL A 1 771 ? 24.053 41.356 -30.028 1.00 87.75 771 VAL A N 1
ATOM 6288 C CA . VAL A 1 771 ? 23.529 40.064 -29.564 1.00 87.75 771 VAL A CA 1
ATOM 6289 C C . VAL A 1 771 ? 24.612 38.981 -29.634 1.00 87.75 771 VAL A C 1
ATOM 6291 O O . VAL A 1 771 ? 24.718 38.150 -28.729 1.00 87.75 771 VAL A O 1
ATOM 6294 N N . ALA A 1 772 ? 25.470 39.009 -30.659 1.00 86.56 772 ALA A N 1
ATOM 6295 C CA . ALA A 1 772 ? 26.610 38.103 -30.766 1.00 86.56 772 ALA A CA 1
ATOM 6296 C C . ALA A 1 772 ? 27.644 38.319 -29.646 1.00 86.56 772 ALA A C 1
ATOM 6298 O O . ALA A 1 772 ? 28.133 37.340 -29.081 1.00 86.56 772 ALA A O 1
ATOM 6299 N N . LYS A 1 773 ? 27.950 39.574 -29.284 1.00 87.56 773 LYS A N 1
ATOM 6300 C CA . LYS A 1 773 ? 28.815 39.882 -28.130 1.00 87.56 773 LYS A CA 1
ATOM 6301 C C . LYS A 1 773 ? 28.216 39.337 -26.838 1.00 87.56 773 LYS A C 1
ATOM 6303 O O . LYS A 1 773 ? 28.908 38.639 -26.101 1.00 87.56 773 LYS A O 1
ATOM 6308 N N . ARG A 1 774 ? 26.913 39.544 -26.621 1.00 84.75 774 ARG A N 1
ATOM 6309 C CA . ARG A 1 774 ? 26.219 39.050 -25.426 1.00 84.75 774 ARG A CA 1
ATOM 6310 C C . ARG A 1 774 ? 26.220 37.523 -25.324 1.00 84.75 774 ARG A C 1
ATOM 6312 O O . ARG A 1 774 ? 26.430 36.981 -24.243 1.00 84.75 774 ARG A O 1
ATOM 6319 N N . LYS A 1 775 ? 26.046 36.819 -26.449 1.00 86.88 775 LYS A N 1
ATOM 6320 C CA . LYS A 1 775 ? 26.193 35.354 -26.516 1.00 86.88 775 LYS A CA 1
ATOM 6321 C C . LYS A 1 775 ? 27.569 34.904 -26.011 1.00 86.88 775 LYS A C 1
ATOM 6323 O O . LYS A 1 775 ? 27.648 33.940 -25.253 1.00 86.88 775 LYS A O 1
ATOM 6328 N N . ASN A 1 776 ? 28.633 35.591 -26.424 1.00 84.88 776 ASN A N 1
ATOM 6329 C CA . ASN A 1 776 ? 30.000 35.248 -26.030 1.00 84.88 776 ASN A CA 1
ATOM 6330 C C . ASN A 1 776 ? 30.274 35.553 -24.547 1.00 84.88 776 ASN A C 1
ATOM 6332 O O . ASN A 1 776 ? 30.925 34.748 -23.888 1.00 84.88 776 ASN A O 1
ATOM 6336 N N . GLU A 1 777 ? 29.746 36.657 -24.007 1.00 85.00 777 GLU A N 1
ATOM 6337 C CA . GLU A 1 777 ? 29.839 36.987 -22.573 1.00 85.00 777 GLU A CA 1
ATOM 6338 C C . GLU A 1 777 ? 29.191 35.909 -21.696 1.00 85.00 777 GLU A C 1
ATOM 6340 O O . GLU A 1 777 ? 29.825 35.411 -20.771 1.00 85.00 777 GLU A O 1
ATOM 6345 N N . ILE A 1 778 ? 27.968 35.479 -22.034 1.00 81.19 778 ILE A N 1
ATOM 6346 C CA . ILE A 1 778 ? 27.254 34.422 -21.295 1.00 81.19 778 ILE A CA 1
ATOM 6347 C C . ILE A 1 778 ? 28.043 33.108 -21.324 1.00 81.19 778 ILE A C 1
ATOM 6349 O O . ILE A 1 778 ? 28.131 32.408 -20.317 1.00 81.19 778 ILE A O 1
ATOM 6353 N N . TYR A 1 779 ? 28.636 32.767 -22.470 1.00 78.19 779 TYR A N 1
ATOM 6354 C CA . TYR A 1 779 ? 29.452 31.560 -22.588 1.00 78.19 779 TYR A CA 1
ATOM 6355 C C . TYR A 1 779 ? 30.729 31.643 -21.736 1.00 78.19 779 TYR A C 1
ATOM 6357 O O . TYR A 1 779 ? 31.119 30.665 -21.098 1.00 78.19 779 TYR A O 1
ATOM 6365 N N . TYR A 1 780 ? 31.356 32.820 -21.675 1.00 74.50 780 TYR A N 1
ATOM 6366 C CA . TYR A 1 780 ? 32.537 33.062 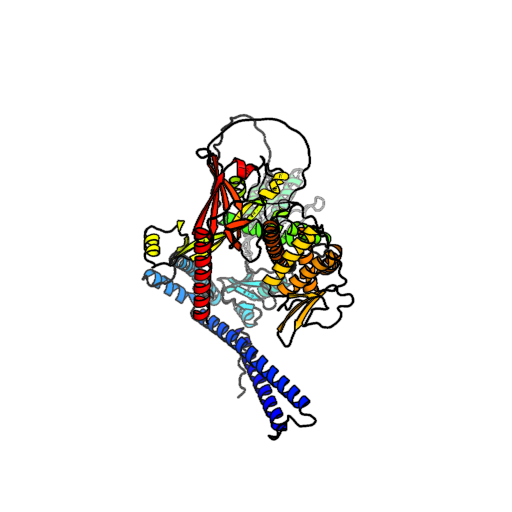-20.849 1.00 74.50 780 TYR A CA 1
ATOM 6367 C C . TYR A 1 780 ? 32.222 32.993 -19.344 1.00 74.50 780 TYR A C 1
ATOM 6369 O O . TYR A 1 780 ? 32.943 32.328 -18.600 1.00 74.50 780 TYR A O 1
ATOM 6377 N N . GLU A 1 781 ? 31.107 33.585 -18.899 1.00 75.12 781 GLU A N 1
ATOM 6378 C CA . GLU A 1 781 ? 30.614 33.485 -17.514 1.00 75.12 781 GLU A CA 1
ATOM 6379 C C . GLU A 1 781 ? 30.329 32.026 -17.109 1.00 75.12 781 GLU A C 1
ATOM 6381 O O . GLU A 1 781 ? 30.687 31.591 -16.013 1.00 75.12 781 GLU A O 1
ATOM 6386 N N . GLN A 1 782 ? 29.744 31.232 -18.012 1.00 72.19 782 GLN A N 1
ATOM 6387 C CA . GLN A 1 782 ? 29.475 29.810 -17.773 1.00 72.19 782 GLN A CA 1
ATOM 6388 C C . GLN A 1 782 ? 30.758 28.973 -17.659 1.00 72.19 782 GLN A C 1
ATOM 6390 O O . GLN A 1 782 ? 30.820 28.068 -16.824 1.00 72.19 782 GLN A O 1
ATOM 6395 N N . GLN A 1 783 ? 31.798 29.284 -18.439 1.00 69.38 783 GLN A N 1
ATOM 6396 C CA . GLN A 1 783 ? 33.098 28.611 -18.329 1.00 69.38 783 GLN A CA 1
ATOM 6397 C C . GLN A 1 783 ? 33.857 28.976 -17.046 1.00 69.38 783 GLN A C 1
ATOM 6399 O O . GLN A 1 783 ? 34.493 28.103 -16.453 1.00 69.38 783 GLN A O 1
ATOM 6404 N N . LEU A 1 784 ? 33.778 30.230 -16.591 1.00 61.19 784 LEU A N 1
ATOM 6405 C CA . LEU A 1 784 ? 34.320 30.652 -15.293 1.00 61.19 784 LEU A CA 1
ATOM 6406 C C . LEU A 1 784 ? 33.623 29.923 -14.138 1.00 61.19 784 LEU A C 1
ATOM 6408 O O . LEU A 1 784 ? 34.297 29.337 -13.296 1.00 61.19 784 LEU A O 1
ATOM 6412 N N . SER A 1 785 ? 32.290 29.841 -14.168 1.00 56.62 785 SER A N 1
ATOM 6413 C CA . SER A 1 785 ? 31.508 29.108 -13.164 1.00 56.62 785 SER A CA 1
ATOM 6414 C C . SER A 1 785 ? 31.815 27.603 -13.133 1.00 56.62 785 SER A C 1
ATOM 6416 O O . SER A 1 785 ? 31.768 26.990 -12.067 1.00 56.62 785 SER A O 1
ATOM 6418 N N . GLN A 1 786 ? 32.147 26.991 -14.276 1.00 50.88 786 GLN A N 1
ATOM 6419 C CA . GLN A 1 786 ? 32.600 25.597 -14.318 1.00 50.88 786 GLN A CA 1
ATOM 6420 C C . GLN A 1 786 ? 34.017 25.419 -13.764 1.00 50.88 786 GLN A C 1
ATOM 6422 O O . GLN A 1 786 ? 34.256 24.436 -13.073 1.00 50.88 786 GLN A O 1
ATOM 6427 N N . LYS A 1 787 ? 34.936 26.361 -14.011 1.00 53.53 787 LYS A N 1
ATOM 6428 C CA . LYS A 1 787 ? 36.292 26.338 -13.434 1.00 53.53 787 LYS A CA 1
ATOM 6429 C C . LYS A 1 787 ? 36.331 26.614 -11.932 1.00 53.53 787 LYS A C 1
ATOM 6431 O O . LYS A 1 787 ? 37.242 26.134 -11.285 1.00 53.53 787 LYS A O 1
ATOM 6436 N N . GLU A 1 788 ? 35.378 27.365 -11.387 1.00 51.16 788 GLU A N 1
ATOM 6437 C CA . GLU A 1 788 ? 35.242 27.580 -9.936 1.00 51.16 788 GLU A CA 1
ATOM 6438 C C . GLU A 1 788 ? 34.552 26.407 -9.214 1.00 51.16 788 GLU A C 1
ATOM 6440 O O . GLU A 1 788 ? 34.575 26.330 -7.987 1.00 51.16 788 GLU A O 1
ATOM 6445 N N . ARG A 1 789 ? 33.910 25.500 -9.965 1.00 43.69 789 ARG A N 1
ATOM 6446 C CA . ARG A 1 789 ? 33.259 24.284 -9.446 1.00 43.69 789 ARG A CA 1
ATOM 6447 C C . ARG A 1 789 ? 34.148 23.035 -9.476 1.00 43.69 789 ARG A C 1
ATOM 6449 O O . ARG A 1 789 ? 33.742 22.026 -8.901 1.00 43.69 789 ARG A O 1
ATOM 6456 N N . VAL A 1 790 ? 35.296 23.095 -10.151 1.00 43.66 790 VAL A N 1
ATOM 6457 C CA . VAL A 1 790 ? 36.354 22.066 -10.176 1.00 43.66 790 VAL A CA 1
ATOM 6458 C C . VAL A 1 790 ? 37.478 22.531 -9.268 1.00 43.66 790 VAL A C 1
ATOM 6460 O O . VAL A 1 790 ? 37.984 21.688 -8.497 1.00 43.66 790 VAL A O 1
#

Secondary structure (DSSP, 8-state):
----------SHHHHHHHHHHHHHHHHHHHHHHHHHHHHTTTT---TTSTTHHHHHHHHHHHHHHHHHHHHHHHHHHHHHHHHHHHHHHHHTTB-TTSSB--SSTTHHHHHHHHHHHHTT---S-HHHHHHHHHHHHHHHHHHHHHHHHHHT--HHHHHHHHTTSEEE-TT-TTEEEETTSSS-EEEE-TTS-EEE-SSS---SHHHHHHHHHHHHHTS-TT--S-----EEEEEEEE--BTTTTB---TT-B--HHHHHHHHHHHHHHTTSS--EEEEEEEEETTEEEEEEEEEETS-TTTSHHHHHHHHHHHTTS----------PPPP-----------------PPPPHHHHHHHHHHHHHHHHHHHHHHTSSHHHHHHHHHHHHH-TTS-HHHHHHHHHHSTT---EEEHHHHHHTTPPBPTT--PEEEEEEEEEEEEEETTTEEEEGGG--HHHHHHHHTTSS--EEEEEEEEEEEEEGGGBS--GGGHHHH-TT--SS---SHHHHHHHHHHHHHHHHHHT-EEEETTT-SS--S--TT-SEEEEE-TTT--EEEEE-TT--HHHHHHHHHHHHHHHHHHTT----HHHHHHHHHHHHHHHHHHTT---HHHHHHHHHHHHTTTPPP-HHHHHHHHHHHHHHHHHHHHHHHHHHHHHHHHHHHS---PPPPP---------------EEEEEEEEEETTT-BEESS--SSEEEEEEEEEEEETTTTEEEEEEEETTEEEEEEEEHHHHHTTPPPB--HHHHHHHHHHHHHHHHHHHHHHHS--

Foldseek 3Di:
DPPPPDPQPPDPLSVLVVVLVVLVVVLVVLVVVLVVLVVVCVPPDLPPDPCSVVSVVVNVVSVVVNVVSVVVSVVSVVVSVVVVVCVVCVVVQHDPVGHGDLALVSLVVLVVLLVCVVVVNHLDFPVSNVVSVVSSVVSVVLVLFLVLLVVLADPLNVVCVVVVQWDADRRRRQWIHGPPDDQWIWGRGSNNATDGDPRRHQDDPVSVVVVVVSNVSRDDPPPPPDPDPQKFKAWQWKDADVVVPRDIRHGPTQAPVVLVVLLVQLAVLLVPPAWMKTKMFIGGNNDGDDIDIDTRNVHCVVCVVVSVVNVVVNVPDDDDDDDDDDDDDDDDDDDDDDDDDPDDPDPDDDDDPVRQVVVVVVLVVQLLVLLLQQLQALVSVLQLLLQLLQCLVDFSSQSSQCCVVPNPFRDKDFPVLCVVVVWAFDPPDDFGKDKDKDKFKFFQDSNPGTDTPVRADPVSVVCVVVVVTDIDIDIDIDIGTIDGPVRIPDDPVCVCVSVVLADPDFDPDPVSLVLLVQLLVLLCVVLPEEEEECVGDPQRVDAPVPDQKAWGADPVVRHTYIYGYPPDDSLSRSLVSQLRSQCSVPPPPDPDDPLLSSLLSNSLSQSLCSSNVHHPSVSNSVSSRVVSVRRDRDDSVRSVVSSVSVSSSSNSSSVSSSSSSVSSSVVCVVPPDDDDDDDDDDDDDDDDDDDDFPKAWPAKWWAALPFQWIHRDDPVRTFIWGRWIWGQDVPQQWIKIWTDTLRDTDIFIDHVVCVVVVHTTGDDNVVSVVSVVSVVVVVVVVVVVVVVVD